Protein AF-A0A9W4WGQ5-F1 (afdb_monomer)

Structure (mmCIF, N/CA/C/O backbone):
data_AF-A0A9W4WGQ5-F1
#
_entry.id   AF-A0A9W4WGQ5-F1
#
loop_
_atom_site.group_PDB
_atom_site.id
_atom_site.type_symbol
_atom_site.label_atom_id
_atom_site.label_alt_id
_atom_site.label_comp_id
_atom_site.label_asym_id
_atom_site.label_entity_id
_atom_site.label_seq_id
_atom_site.pdbx_PDB_ins_code
_atom_site.Cartn_x
_atom_site.Cartn_y
_atom_site.Cartn_z
_atom_site.occupancy
_atom_site.B_iso_or_equiv
_atom_site.auth_seq_id
_atom_site.auth_comp_id
_atom_site.auth_asym_id
_atom_site.auth_atom_id
_atom_site.pdbx_PDB_model_num
ATOM 1 N N . MET A 1 1 ? 29.303 -6.898 -58.399 1.00 27.64 1 MET A N 1
ATOM 2 C CA . MET A 1 1 ? 28.735 -6.176 -59.559 1.00 27.64 1 MET A CA 1
ATOM 3 C C . MET A 1 1 ? 27.584 -5.351 -58.990 1.00 27.64 1 MET A C 1
ATOM 5 O O . MET A 1 1 ? 26.599 -5.962 -58.619 1.00 27.64 1 MET A O 1
ATOM 9 N N . MET A 1 2 ? 27.765 -4.124 -58.487 1.00 24.23 2 MET A N 1
ATOM 10 C CA . MET A 1 2 ? 28.090 -2.833 -59.136 1.00 24.23 2 MET A CA 1
ATOM 11 C C . MET A 1 2 ? 27.184 -2.431 -60.311 1.00 24.23 2 MET A C 1
ATOM 13 O O . MET A 1 2 ? 26.955 -3.262 -61.188 1.00 24.23 2 MET A O 1
ATOM 17 N N . TYR A 1 3 ? 26.841 -1.128 -60.292 1.00 23.59 3 TYR A N 1
ATOM 18 C CA . TYR A 1 3 ? 26.145 -0.219 -61.231 1.00 23.59 3 TYR A CA 1
ATOM 19 C C . TYR A 1 3 ? 24.695 0.136 -60.834 1.00 23.59 3 TYR A C 1
ATOM 21 O O . TYR A 1 3 ? 23.847 -0.748 -60.797 1.00 23.59 3 TYR A O 1
ATOM 29 N N . ASP A 1 4 ? 24.378 1.349 -60.331 1.00 25.77 4 ASP A N 1
ATOM 30 C CA . ASP A 1 4 ? 24.435 2.724 -60.923 1.00 25.77 4 ASP A CA 1
ATOM 31 C C . ASP A 1 4 ? 23.659 2.796 -62.263 1.00 25.77 4 ASP A C 1
ATOM 33 O O . ASP A 1 4 ? 23.835 1.933 -63.110 1.00 25.77 4 ASP A O 1
ATOM 37 N N . THR A 1 5 ? 22.798 3.769 -62.608 1.00 25.64 5 THR A N 1
ATOM 38 C CA . THR A 1 5 ? 22.906 5.233 -62.457 1.00 25.64 5 THR A CA 1
ATOM 39 C C . THR A 1 5 ? 21.578 5.941 -62.829 1.00 25.64 5 THR A C 1
ATOM 41 O O . THR A 1 5 ? 20.739 5.406 -63.548 1.00 25.64 5 THR A O 1
ATOM 44 N N . ILE A 1 6 ? 21.486 7.181 -62.353 1.00 24.05 6 ILE A N 1
ATOM 45 C CA . ILE A 1 6 ? 20.562 8.321 -62.522 1.00 24.05 6 ILE A CA 1
ATOM 46 C C . ILE A 1 6 ? 20.278 8.758 -63.979 1.00 24.05 6 ILE A C 1
ATOM 48 O O . ILE A 1 6 ? 21.198 8.723 -64.789 1.00 24.05 6 ILE A O 1
ATOM 52 N N . VAL A 1 7 ? 19.088 9.342 -64.245 1.00 23.83 7 VAL A N 1
ATOM 53 C CA . VAL A 1 7 ? 18.891 10.485 -65.181 1.00 23.83 7 VAL A CA 1
ATOM 54 C C . VAL A 1 7 ? 17.749 11.411 -64.699 1.00 23.83 7 VAL A C 1
ATOM 56 O O . VAL A 1 7 ? 16.639 10.954 -64.449 1.00 23.83 7 VAL A O 1
ATOM 59 N N . ASP A 1 8 ? 18.040 12.711 -64.641 1.00 23.98 8 ASP A N 1
ATOM 60 C CA . ASP A 1 8 ? 17.154 13.898 -64.623 1.00 23.98 8 ASP A CA 1
ATOM 61 C C . ASP A 1 8 ? 17.637 14.773 -65.817 1.00 23.98 8 ASP A C 1
ATOM 63 O O . ASP A 1 8 ? 18.831 14.631 -66.136 1.00 23.98 8 ASP A O 1
ATOM 67 N N . PRO A 1 9 ? 16.845 15.622 -66.537 1.00 37.91 9 PRO A N 1
ATOM 68 C CA . PRO A 1 9 ? 16.558 16.991 -66.047 1.00 37.91 9 PRO A CA 1
ATOM 69 C C . PRO A 1 9 ? 15.347 17.790 -66.658 1.00 37.91 9 PRO A C 1
ATOM 71 O O . PRO A 1 9 ? 14.936 17.608 -67.799 1.00 37.91 9 PRO A O 1
ATOM 74 N N . ALA A 1 10 ? 14.894 18.802 -65.899 1.00 25.31 10 ALA A N 1
ATOM 75 C CA . ALA A 1 10 ? 14.602 20.222 -66.246 1.00 25.31 10 ALA A CA 1
ATOM 76 C C . ALA A 1 10 ? 13.565 20.709 -67.322 1.00 25.31 10 ALA A C 1
ATOM 78 O O . ALA A 1 10 ? 13.782 20.627 -68.524 1.00 25.31 10 ALA A O 1
ATOM 79 N N . ALA A 1 11 ? 12.583 21.485 -66.811 1.00 24.52 11 ALA A N 1
ATOM 80 C CA . ALA A 1 11 ? 12.273 22.921 -67.070 1.00 24.52 11 ALA A CA 1
ATOM 81 C C . ALA A 1 11 ? 11.373 23.465 -68.231 1.00 24.52 11 ALA A C 1
ATOM 83 O O . ALA A 1 11 ? 11.647 23.306 -69.413 1.00 24.52 11 ALA A O 1
ATOM 84 N N . ALA A 1 12 ? 10.443 24.343 -67.785 1.00 25.66 12 ALA A N 1
ATOM 85 C CA . ALA A 1 12 ? 9.954 25.632 -68.338 1.00 25.66 12 ALA A CA 1
ATOM 86 C C . ALA A 1 12 ? 8.769 25.708 -69.341 1.00 25.66 12 ALA A C 1
ATOM 88 O O . ALA A 1 12 ? 8.886 25.343 -70.504 1.00 25.66 12 ALA A O 1
ATOM 89 N N . SER A 1 13 ? 7.668 26.380 -68.949 1.00 24.12 13 SER A N 1
ATOM 90 C CA . SER A 1 13 ? 7.274 27.735 -69.426 1.00 24.12 13 SER A CA 1
ATOM 91 C C . SER A 1 13 ? 5.825 28.132 -69.050 1.00 24.12 13 SER A C 1
ATOM 93 O O . SER A 1 13 ? 4.931 27.305 -68.909 1.00 24.12 13 SER A O 1
ATOM 95 N N . SER A 1 14 ? 5.642 29.436 -68.839 1.00 25.11 14 SER A N 1
ATOM 96 C CA . SER A 1 14 ? 4.466 30.205 -68.395 1.00 25.11 14 SER A CA 1
ATOM 97 C C . SER A 1 14 ? 3.709 30.818 -69.598 1.00 25.11 14 SER A C 1
ATOM 99 O O . SER A 1 14 ? 4.302 31.007 -70.652 1.00 25.11 14 SER A O 1
ATOM 101 N N . THR A 1 15 ? 2.406 31.140 -69.576 1.00 27.80 15 THR A N 1
ATOM 102 C CA . THR A 1 15 ? 1.804 32.436 -69.160 1.00 27.80 15 THR A CA 1
ATOM 103 C C . THR A 1 15 ? 0.381 32.565 -69.756 1.00 27.80 15 THR A C 1
ATOM 105 O O . THR A 1 15 ? 0.186 32.153 -70.892 1.00 27.80 15 THR A O 1
ATOM 108 N N . SER A 1 16 ? -0.568 33.207 -69.046 1.00 25.39 16 SER A N 1
ATOM 109 C CA . SER A 1 16 ? -1.396 34.345 -69.540 1.00 25.39 16 SER A CA 1
ATOM 110 C C . SER A 1 16 ? -2.475 34.778 -68.517 1.00 25.39 16 SER A C 1
ATOM 112 O O . SER A 1 16 ? -3.346 33.983 -68.171 1.00 25.39 16 SER A O 1
ATOM 114 N N . GLY A 1 17 ? -2.414 36.039 -68.051 1.00 22.41 17 GLY A N 1
ATOM 115 C CA . GLY A 1 17 ? -3.470 36.763 -67.296 1.00 22.41 17 GLY A CA 1
ATOM 116 C C . GLY A 1 17 ? -4.554 37.375 -68.213 1.00 22.41 17 GLY A C 1
ATOM 117 O O . GLY A 1 17 ? -4.574 36.994 -69.385 1.00 22.41 17 GLY A O 1
ATOM 118 N N . PRO A 1 18 ? -5.443 38.299 -67.749 1.00 31.33 18 PRO A N 1
ATOM 119 C CA . PRO A 1 18 ? -5.099 39.617 -67.143 1.00 31.33 18 PRO A CA 1
ATOM 120 C C . PRO A 1 18 ? -5.925 40.019 -65.874 1.00 31.33 18 PRO A C 1
ATOM 122 O O . PRO A 1 18 ? -7.018 39.509 -65.664 1.00 31.33 18 PRO A O 1
ATOM 125 N N . GLN A 1 19 ? -5.357 40.724 -64.870 1.00 25.38 19 GLN A N 1
ATOM 126 C CA . GLN A 1 19 ? -5.371 42.193 -64.553 1.00 25.38 19 GLN A CA 1
ATOM 127 C C . GLN A 1 19 ? -6.773 42.847 -64.417 1.00 25.38 19 GLN A C 1
ATOM 129 O O . GLN A 1 19 ? -7.610 42.619 -65.275 1.00 25.38 19 GLN A O 1
ATOM 134 N N . THR A 1 20 ? -7.146 43.640 -63.389 1.00 23.86 20 THR A N 1
ATOM 135 C CA . THR A 1 20 ? -6.567 44.882 -62.777 1.00 23.86 20 THR A CA 1
ATOM 136 C C . THR A 1 20 ? -7.188 45.145 -61.368 1.00 23.86 20 THR A C 1
ATOM 138 O O . THR A 1 20 ? -8.388 44.961 -61.216 1.00 23.86 20 THR A O 1
ATOM 141 N N . SER A 1 21 ? -6.474 45.382 -60.252 1.00 22.83 21 SER A N 1
ATOM 142 C CA . SER A 1 21 ? -5.848 46.613 -59.688 1.00 22.83 21 SER A CA 1
ATOM 143 C C . SER A 1 21 ? -6.739 47.623 -58.889 1.00 22.83 21 SER A C 1
ATOM 145 O O . SER A 1 21 ? -7.474 48.396 -59.490 1.00 22.83 21 SER A O 1
ATOM 147 N N . VAL A 1 22 ? -6.477 47.716 -57.562 1.00 25.09 22 VAL A N 1
ATOM 148 C CA . VAL A 1 22 ? -6.269 48.938 -56.713 1.00 25.09 22 VAL A CA 1
ATOM 149 C C . VAL A 1 22 ? -7.404 49.560 -55.832 1.00 25.09 22 VAL A C 1
ATOM 151 O O . VAL A 1 22 ? -8.410 50.048 -56.324 1.00 25.09 22 VAL A O 1
ATOM 154 N N . ASN A 1 23 ? -7.053 49.706 -54.528 1.00 22.44 23 ASN A N 1
ATOM 155 C CA . ASN A 1 23 ? -7.331 50.765 -53.508 1.00 22.44 23 ASN A CA 1
ATOM 156 C C . ASN A 1 23 ? -8.380 50.636 -52.357 1.00 22.44 23 ASN A C 1
ATOM 158 O O . ASN A 1 23 ? -9.579 50.722 -52.559 1.00 22.44 23 ASN A O 1
ATOM 162 N N . ARG A 1 24 ? -7.828 50.612 -51.120 1.00 24.56 24 ARG A N 1
ATOM 163 C CA . ARG A 1 24 ? -8.080 51.393 -49.867 1.00 24.56 24 ARG A CA 1
ATOM 164 C C . ARG A 1 24 ? -9.493 51.888 -49.426 1.00 24.56 24 ARG A C 1
ATOM 166 O O . ARG A 1 24 ? -10.117 52.677 -50.119 1.00 24.56 24 ARG A O 1
ATOM 173 N N . ARG A 1 25 ? -9.713 51.705 -48.097 1.00 22.27 25 ARG A N 1
ATOM 174 C CA . ARG A 1 25 ? -10.613 52.357 -47.083 1.00 22.27 25 ARG A CA 1
ATOM 175 C C . ARG A 1 25 ? -12.004 51.713 -46.833 1.00 22.27 25 ARG A C 1
ATOM 177 O O . ARG A 1 25 ? -12.688 51.363 -47.778 1.00 22.27 25 ARG A O 1
ATOM 184 N N . GLY A 1 26 ? -12.366 51.557 -45.538 1.00 20.20 26 GLY A N 1
ATOM 185 C CA . GLY A 1 26 ? -13.635 50.986 -44.992 1.00 20.20 26 GLY A CA 1
ATOM 186 C C . GLY A 1 26 ? -14.890 51.857 -45.227 1.00 20.20 26 GLY A C 1
ATOM 187 O O . GLY A 1 26 ? -14.772 52.740 -46.075 1.00 20.20 26 GLY A O 1
ATOM 188 N N . PRO A 1 27 ? -16.049 51.732 -44.511 1.00 31.56 27 PRO A N 1
ATOM 189 C CA . PRO A 1 27 ? -16.352 51.082 -43.208 1.00 31.56 27 PRO A CA 1
ATOM 190 C C . PRO A 1 27 ? -17.714 50.287 -43.137 1.00 31.56 27 PRO A C 1
ATOM 192 O O . PRO A 1 27 ? -18.326 50.022 -44.163 1.00 31.56 27 PRO A O 1
ATOM 195 N N . ASN A 1 28 ? -18.195 50.015 -41.901 1.00 22.44 28 ASN A N 1
ATOM 196 C CA . ASN A 1 28 ? -19.566 49.684 -41.401 1.00 22.44 28 ASN A CA 1
ATOM 197 C C . ASN A 1 28 ? -20.063 48.215 -41.430 1.00 22.44 28 ASN A C 1
ATOM 199 O O . ASN A 1 28 ? -20.081 47.591 -42.480 1.00 22.44 28 ASN A O 1
ATOM 203 N N . LEU A 1 29 ? -20.362 47.548 -40.295 1.00 22.25 29 LEU A N 1
ATOM 204 C CA . LEU A 1 29 ? -21.432 47.709 -39.266 1.00 22.25 29 LEU A CA 1
ATOM 205 C C . LEU A 1 29 ? -22.861 47.444 -39.779 1.00 22.25 29 LEU A C 1
ATOM 207 O O . LEU A 1 29 ? -23.428 48.304 -40.445 1.00 22.25 29 LEU A O 1
ATOM 211 N N . SER A 1 30 ? -23.475 46.319 -39.374 1.00 23.45 30 SER A N 1
ATOM 212 C CA . SER A 1 30 ? -24.777 46.265 -38.658 1.00 23.45 30 SER A CA 1
ATOM 213 C C . SER A 1 30 ? -25.414 44.860 -38.633 1.00 23.45 30 SER A C 1
ATOM 215 O O . SER A 1 30 ? -25.837 44.348 -39.660 1.00 23.45 30 SER A O 1
ATOM 217 N N . SER A 1 31 ? -25.559 44.288 -37.430 1.00 24.64 31 SER A N 1
ATOM 218 C CA . SER A 1 31 ? -26.832 43.739 -36.917 1.00 24.64 31 SER A CA 1
ATOM 219 C C . SER A 1 31 ? -26.683 43.372 -35.425 1.00 24.64 31 SER A C 1
ATOM 221 O O . SER A 1 31 ? -26.066 42.371 -35.074 1.00 24.64 31 SER A O 1
ATOM 223 N N . LEU A 1 32 ? -27.210 44.258 -34.574 1.00 22.47 32 LEU A N 1
ATOM 224 C CA . LEU A 1 32 ? -27.445 44.180 -33.113 1.00 22.47 32 LEU A CA 1
ATOM 225 C C . LEU A 1 32 ? -28.641 43.241 -32.785 1.00 22.47 32 LEU A C 1
ATOM 227 O O . LEU A 1 32 ? -29.286 42.837 -33.757 1.00 22.47 32 LEU A O 1
ATOM 231 N N . PRO A 1 33 ? -29.021 42.926 -31.508 1.00 26.89 33 PRO A N 1
ATOM 232 C CA . PRO A 1 33 ? -28.908 43.737 -30.261 1.00 26.89 33 PRO A CA 1
ATOM 233 C C . PRO A 1 33 ? -28.601 42.933 -28.961 1.00 26.89 33 PRO A C 1
ATOM 235 O O . PRO A 1 33 ? -28.379 41.735 -29.022 1.00 26.89 33 PRO A O 1
ATOM 238 N N . ALA A 1 34 ? -28.716 43.442 -27.725 1.00 23.77 34 ALA A N 1
ATOM 239 C CA . ALA A 1 34 ? -28.145 44.587 -26.991 1.00 23.77 34 ALA A CA 1
ATOM 240 C C . ALA A 1 34 ? -28.524 44.413 -25.490 1.00 23.77 34 ALA A C 1
ATOM 242 O O . ALA A 1 34 ? -29.644 43.995 -25.207 1.00 23.77 34 ALA A O 1
ATOM 243 N N . GLY A 1 35 ? -27.640 44.811 -24.556 1.00 21.66 35 GLY A N 1
ATOM 244 C CA . GLY A 1 35 ? -27.913 45.058 -23.116 1.00 21.66 35 GLY A CA 1
ATOM 245 C C . GLY A 1 35 ? -27.174 44.100 -22.160 1.00 21.66 35 GLY A C 1
ATOM 246 O O . GLY A 1 35 ? -27.286 42.898 -22.326 1.00 21.66 35 GLY A O 1
ATOM 247 N N . PHE A 1 36 ? -26.391 44.499 -21.148 1.00 21.38 36 PHE A N 1
ATOM 248 C CA . PHE A 1 36 ? -26.189 45.771 -20.438 1.00 21.38 36 PHE A CA 1
ATOM 249 C C . PHE A 1 36 ? -24.718 45.889 -19.962 1.00 21.38 36 PHE A C 1
ATOM 251 O O . PHE A 1 36 ? -24.147 44.923 -19.467 1.00 21.38 36 PHE A O 1
ATOM 258 N N . LEU A 1 37 ? -24.132 47.089 -20.066 1.00 21.19 37 LEU A N 1
ATOM 259 C CA . LEU A 1 37 ? -22.816 47.487 -19.536 1.00 21.19 37 LEU A CA 1
ATOM 260 C C . LEU A 1 37 ? -23.017 48.574 -18.467 1.00 21.19 37 LEU A C 1
ATOM 262 O O . LEU A 1 37 ? -23.827 49.477 -18.674 1.00 21.19 37 LEU A O 1
ATOM 266 N N . TRP A 1 38 ? -22.241 48.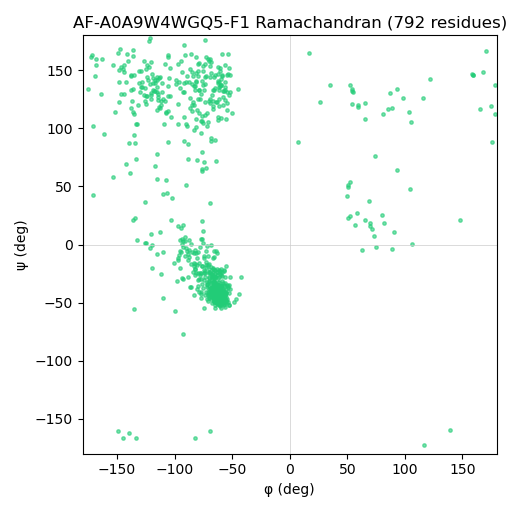536 -17.379 1.00 21.19 38 TRP A N 1
ATOM 267 C CA . TRP A 1 38 ? -22.034 49.684 -16.488 1.00 21.19 38 TRP A CA 1
ATOM 268 C C . TRP A 1 38 ? -20.657 50.303 -16.747 1.00 21.19 38 TRP A C 1
ATOM 270 O O . TRP A 1 38 ? -19.635 49.620 -16.777 1.00 21.19 38 TRP A O 1
ATOM 280 N N . THR A 1 39 ? -20.663 51.614 -16.970 1.00 22.27 39 THR A N 1
ATOM 281 C CA . THR A 1 39 ? -19.526 52.475 -17.305 1.00 22.27 39 THR A CA 1
ATOM 282 C C . THR A 1 39 ? -18.810 52.999 -16.064 1.00 22.27 39 THR A C 1
ATOM 284 O O . THR A 1 39 ? -19.448 53.460 -15.118 1.00 22.27 39 THR A O 1
ATOM 287 N N . ALA A 1 40 ? -17.479 53.035 -16.127 1.00 23.88 40 ALA A N 1
ATOM 288 C CA . ALA A 1 40 ? -16.628 53.812 -15.234 1.00 23.88 40 ALA A CA 1
ATOM 289 C C . ALA A 1 40 ? -16.703 55.311 -15.579 1.00 23.88 40 ALA A C 1
ATOM 291 O O . ALA A 1 40 ? -16.639 55.683 -16.751 1.00 23.88 40 ALA A O 1
ATOM 292 N N . SER A 1 41 ? -16.778 56.170 -14.560 1.00 22.45 41 SER A N 1
ATOM 293 C CA . SER A 1 41 ? -16.604 57.619 -14.698 1.00 22.45 41 SER A CA 1
ATOM 294 C C . SER A 1 41 ? -15.353 58.072 -13.945 1.00 22.45 41 SER A C 1
ATOM 296 O O . SER A 1 41 ? -15.136 57.703 -12.792 1.00 22.45 41 SER A O 1
ATOM 298 N N . ARG A 1 42 ? -14.527 58.866 -14.630 1.00 25.17 42 ARG A N 1
ATOM 299 C CA . ARG A 1 42 ? -13.375 59.609 -14.103 1.00 25.17 42 ARG A CA 1
ATOM 300 C C . ARG A 1 42 ? -13.839 60.997 -13.659 1.00 25.17 42 ARG A C 1
ATOM 302 O O . ARG A 1 42 ? -14.523 61.670 -14.423 1.00 25.17 42 ARG A O 1
ATOM 309 N N . ALA A 1 43 ? -13.321 61.483 -12.535 1.00 22.62 43 ALA A N 1
ATOM 310 C CA . ALA A 1 43 ? -13.112 62.911 -12.300 1.00 22.62 43 ALA A CA 1
ATOM 311 C C . ALA A 1 43 ? -11.885 63.123 -11.397 1.00 22.62 43 ALA A C 1
ATOM 313 O O . ALA A 1 43 ? -11.499 62.254 -10.621 1.00 22.62 43 ALA A O 1
ATOM 314 N N . SER A 1 44 ? -11.238 64.261 -11.599 1.00 21.78 44 SER A N 1
ATOM 315 C CA . SER A 1 44 ? -9.832 64.581 -11.364 1.00 21.78 44 SER A CA 1
ATOM 316 C C . SER A 1 44 ? -9.564 65.424 -10.106 1.00 21.78 44 SER A C 1
ATOM 318 O O . SER A 1 44 ? -10.395 66.240 -9.731 1.00 21.78 44 SER A O 1
ATOM 320 N N . THR A 1 45 ? -8.356 65.252 -9.547 1.00 26.05 45 THR A N 1
ATOM 321 C CA . THR A 1 45 ? -7.485 66.198 -8.797 1.00 26.05 45 THR A CA 1
ATOM 322 C C . THR A 1 45 ? -8.091 67.389 -8.041 1.00 26.05 45 THR A C 1
ATOM 324 O O . THR A 1 45 ? -8.534 68.336 -8.682 1.00 26.05 45 THR A O 1
ATOM 327 N N . VAL A 1 46 ? -7.828 67.460 -6.724 1.00 23.45 46 VAL A N 1
ATOM 328 C CA . VAL A 1 46 ? -7.378 68.686 -6.026 1.00 23.45 46 VAL A CA 1
ATOM 329 C C . VAL A 1 46 ? -6.344 68.316 -4.949 1.00 23.45 46 VAL A C 1
ATOM 331 O O . VAL A 1 46 ? -6.443 67.291 -4.283 1.00 23.45 46 VAL A O 1
ATOM 334 N N . ASN A 1 47 ? -5.329 69.166 -4.857 1.00 23.55 47 ASN A N 1
ATOM 335 C CA . ASN A 1 47 ? -4.117 69.133 -4.049 1.00 23.55 47 ASN A CA 1
ATOM 336 C C . ASN A 1 47 ? -4.331 69.957 -2.759 1.00 23.55 47 ASN A C 1
ATOM 338 O O . ASN A 1 47 ? -4.876 71.049 -2.891 1.00 23.55 47 ASN A O 1
ATOM 342 N N . SER A 1 48 ? -3.855 69.534 -1.578 1.00 24.16 48 SER A N 1
ATOM 343 C CA . SER A 1 48 ? -3.352 70.467 -0.540 1.00 24.16 48 SER A CA 1
ATOM 344 C C . SER A 1 48 ? -2.755 69.778 0.695 1.00 24.16 48 SER A C 1
ATOM 346 O O . SER A 1 48 ? -3.340 68.869 1.277 1.00 24.16 48 SER A O 1
ATOM 348 N N . ASN A 1 49 ? -1.594 70.315 1.064 1.00 22.97 49 ASN A N 1
ATOM 349 C CA . ASN A 1 49 ? -0.708 70.088 2.202 1.00 22.97 49 ASN A CA 1
ATOM 350 C C . ASN A 1 49 ? -1.311 70.181 3.623 1.00 22.97 49 ASN A C 1
ATOM 352 O O . ASN A 1 49 ? -2.330 70.827 3.836 1.00 22.97 49 ASN A O 1
ATOM 356 N N . SER A 1 50 ? -0.513 69.625 4.554 1.00 25.56 50 SER A N 1
ATOM 357 C CA . SER A 1 50 ? -0.121 70.143 5.886 1.00 25.56 50 SER A CA 1
ATOM 358 C C . SER A 1 50 ? -1.205 70.445 6.929 1.00 25.56 50 SER A C 1
ATOM 360 O O . SER A 1 50 ? -1.971 71.385 6.784 1.00 25.56 50 SER A O 1
ATOM 362 N N . ASP A 1 51 ? -1.176 69.750 8.068 1.00 23.84 51 ASP A N 1
ATOM 363 C CA . ASP A 1 51 ? -0.415 70.222 9.237 1.00 23.84 51 ASP A CA 1
ATOM 364 C C . ASP A 1 51 ? -0.577 69.280 10.439 1.00 23.84 51 ASP A C 1
ATOM 366 O O . ASP A 1 51 ? -1.655 68.792 10.771 1.00 23.84 51 ASP A O 1
ATOM 370 N N . SER A 1 52 ? 0.551 69.040 11.096 1.00 24.66 52 SER A N 1
ATOM 371 C CA . SER A 1 52 ? 0.694 68.400 12.397 1.00 24.66 52 SER A CA 1
ATOM 372 C C . SER A 1 52 ? 0.782 69.466 13.488 1.00 24.66 52 SER A C 1
ATOM 374 O O . SER A 1 52 ? 1.583 70.385 13.339 1.00 24.66 52 SER A O 1
ATOM 376 N N . ASN A 1 53 ? 0.054 69.302 14.597 1.00 23.47 53 ASN A N 1
ATOM 377 C CA . ASN A 1 53 ? 0.562 69.470 15.972 1.00 23.47 53 ASN A CA 1
ATOM 378 C C . ASN A 1 53 ? -0.560 69.245 17.010 1.00 23.47 53 ASN A C 1
ATOM 380 O O . ASN A 1 53 ? -1.543 69.977 17.034 1.00 23.47 53 ASN A O 1
ATOM 384 N N . SER A 1 54 ? -0.412 68.147 17.769 1.00 22.00 54 SER A N 1
ATOM 385 C CA . SER A 1 54 ? -0.376 67.991 19.250 1.00 22.00 54 SER A CA 1
ATOM 386 C C . SER A 1 54 ? -0.901 69.137 20.172 1.00 22.00 54 SER A C 1
ATOM 388 O O . SER A 1 54 ? -0.995 70.268 19.707 1.00 22.00 54 SER A O 1
ATOM 390 N N . PRO A 1 55 ? -1.171 68.934 21.498 1.00 35.06 55 PRO A N 1
ATOM 391 C CA . PRO A 1 55 ? -0.718 67.825 22.362 1.00 35.06 55 PRO A CA 1
ATOM 392 C C . PRO A 1 55 ? -1.664 67.335 23.518 1.00 35.06 55 PRO A C 1
ATOM 394 O O . PRO A 1 55 ? -2.637 67.975 23.897 1.00 35.06 55 PRO A O 1
ATOM 397 N N . SER A 1 56 ? -1.283 66.173 24.079 1.00 23.36 56 SER A N 1
ATOM 398 C CA . SER A 1 56 ? -1.134 65.787 25.511 1.00 23.36 56 SER A CA 1
ATOM 399 C C . SER A 1 56 ? -2.231 65.928 26.597 1.00 23.36 56 SER A C 1
ATOM 401 O O . SER A 1 56 ? -2.701 67.015 26.903 1.00 23.36 56 SER A O 1
ATOM 403 N N . GLU A 1 57 ? -2.380 64.802 27.323 1.00 26.45 57 GLU A N 1
ATOM 404 C CA . GLU A 1 57 ? -2.398 64.614 28.797 1.00 26.45 57 GLU A CA 1
ATOM 405 C C . GLU A 1 57 ? -3.518 65.203 29.684 1.00 26.45 57 GLU A C 1
ATOM 407 O O . GLU A 1 57 ? -3.628 66.404 29.896 1.00 26.45 57 GLU A O 1
ATOM 412 N N . SER A 1 58 ? -4.219 64.330 30.423 1.00 23.62 58 SER A N 1
ATOM 413 C CA . SER A 1 58 ? -3.936 64.034 31.850 1.00 23.62 58 SER A CA 1
ATOM 414 C C . SER A 1 58 ? -5.151 63.438 32.587 1.00 23.62 58 SER A C 1
ATOM 416 O O . SER A 1 58 ? -6.309 63.715 32.288 1.00 23.62 58 SER A O 1
ATOM 418 N N . ALA A 1 59 ? -4.844 62.559 33.543 1.00 26.97 59 ALA A N 1
ATOM 419 C CA . ALA A 1 59 ? -5.753 61.774 34.375 1.00 26.97 59 ALA A CA 1
ATOM 420 C C . ALA A 1 59 ? -6.143 62.474 35.694 1.00 26.97 59 ALA A C 1
ATOM 422 O O . ALA A 1 59 ? -5.417 63.368 36.131 1.00 26.97 59 ALA A O 1
ATOM 423 N N . LYS A 1 60 ? -7.230 61.989 36.336 1.00 27.09 60 LYS A N 1
ATOM 424 C CA . LYS A 1 60 ? -7.601 61.958 37.789 1.00 27.09 60 LYS A CA 1
ATOM 425 C C . LYS A 1 60 ? -9.141 61.768 37.892 1.00 27.09 60 LYS A C 1
ATOM 427 O O . LYS A 1 60 ? -9.841 62.275 37.031 1.00 27.09 60 LYS A O 1
ATOM 432 N N . ASP A 1 61 ? -9.790 61.084 38.842 1.00 25.27 61 ASP A N 1
ATOM 433 C CA . ASP A 1 61 ? -9.407 60.556 40.154 1.00 25.27 61 ASP A CA 1
ATOM 434 C C . ASP A 1 61 ? -10.523 59.652 40.770 1.00 25.27 61 ASP A C 1
ATOM 436 O O . ASP A 1 61 ? -11.688 59.762 40.393 1.00 25.27 61 ASP A O 1
ATOM 440 N N . TYR A 1 62 ? -10.131 58.849 41.773 1.00 24.16 62 TYR A N 1
ATOM 441 C CA . TYR A 1 62 ? -10.849 58.258 42.937 1.00 24.16 62 TYR A CA 1
ATOM 442 C C . TYR A 1 62 ? -12.149 57.406 42.860 1.00 24.16 62 TYR A C 1
ATOM 444 O O . TYR A 1 62 ? -13.255 57.908 42.691 1.00 24.16 62 TYR A O 1
ATOM 452 N N . GLY A 1 63 ? -12.034 56.167 43.381 1.00 23.56 63 GLY A N 1
ATOM 453 C CA . GLY A 1 63 ? -12.660 55.806 44.678 1.00 23.56 63 GLY A CA 1
ATOM 454 C C . GLY A 1 63 ? -13.677 54.635 44.722 1.00 23.56 63 GLY A C 1
ATOM 455 O O . GLY A 1 63 ? -14.465 54.484 43.798 1.00 23.56 63 GLY A O 1
ATOM 456 N N . PRO A 1 64 ? -13.714 53.791 45.786 1.00 35.56 64 PRO A N 1
ATOM 457 C CA . PRO A 1 64 ? -14.066 52.364 45.683 1.00 35.56 64 PRO A CA 1
ATOM 458 C C . PRO A 1 64 ? -15.442 51.972 46.267 1.00 35.56 64 PRO A C 1
ATOM 460 O O . PRO A 1 64 ? -15.920 52.577 47.226 1.00 35.56 64 PRO A O 1
ATOM 463 N N . ARG A 1 65 ? -16.041 50.864 45.792 1.00 25.44 65 ARG A N 1
ATOM 464 C CA . ARG A 1 65 ? -17.136 50.163 46.502 1.00 25.44 65 ARG A CA 1
ATOM 465 C C . ARG A 1 65 ? -17.143 48.648 46.250 1.00 25.44 65 ARG A C 1
ATOM 467 O O . ARG A 1 65 ? -17.245 48.190 45.119 1.00 25.44 65 ARG A O 1
ATOM 474 N N . LYS A 1 66 ? -17.064 47.891 47.351 1.00 31.16 66 LYS A N 1
ATOM 475 C CA . LYS A 1 66 ? -17.191 46.426 47.461 1.00 31.16 66 LYS A CA 1
ATOM 476 C C . LYS A 1 66 ? -18.583 45.933 47.033 1.00 31.16 66 LYS A C 1
ATOM 478 O O . LYS A 1 66 ? -19.570 46.497 47.504 1.00 31.16 66 LYS A O 1
ATOM 483 N N . ARG A 1 67 ? -18.657 44.816 46.294 1.00 25.88 67 ARG A N 1
ATOM 484 C CA . ARG A 1 67 ? -19.777 43.849 46.309 1.00 25.88 67 ARG A CA 1
ATOM 485 C C . ARG A 1 67 ? -19.275 42.412 46.083 1.00 25.88 67 ARG A C 1
ATOM 487 O O . ARG A 1 67 ? -18.207 42.200 45.526 1.00 25.88 67 ARG A O 1
ATOM 494 N N . SER A 1 68 ? -20.058 41.497 46.640 1.00 25.27 68 SER A N 1
ATOM 495 C CA . SER A 1 68 ? -19.909 40.064 46.922 1.00 25.27 68 SER A CA 1
ATOM 496 C C . SER A 1 68 ? -19.645 39.130 45.722 1.00 25.27 68 SER A C 1
ATOM 498 O O . SER A 1 68 ? -19.885 39.521 44.579 1.00 25.27 68 SER A O 1
ATOM 500 N N . PRO A 1 69 ? -19.176 37.888 45.974 1.00 29.34 69 PRO A N 1
ATOM 501 C CA . PRO A 1 69 ? -18.724 36.956 44.946 1.00 29.34 69 PRO A CA 1
ATOM 502 C C . PRO A 1 69 ? -19.883 36.110 44.410 1.00 29.34 69 PRO A C 1
ATOM 504 O O . PRO A 1 69 ? -20.116 35.013 44.886 1.00 29.34 69 PRO A O 1
ATOM 507 N N . GLU A 1 70 ? -20.608 36.612 43.417 1.00 27.31 70 GLU A N 1
ATOM 508 C CA . GLU A 1 70 ? -21.574 35.824 42.639 1.00 27.31 70 GLU A CA 1
ATOM 509 C C . GLU A 1 70 ? -21.853 36.587 41.335 1.00 27.31 70 GLU A C 1
ATOM 511 O O . GLU A 1 70 ? -22.608 37.556 41.336 1.00 27.31 70 GLU A O 1
ATOM 516 N N . SER A 1 71 ? -21.132 36.228 40.257 1.00 26.59 71 SER A N 1
ATOM 517 C CA . SER A 1 71 ? -21.360 36.572 38.823 1.00 26.59 71 SER A CA 1
ATOM 518 C C . SER A 1 71 ? -20.083 36.711 37.965 1.00 26.59 71 SER A C 1
ATOM 520 O O . SER A 1 71 ? -20.133 37.264 36.867 1.00 26.59 71 SER A O 1
ATOM 522 N N . LEU A 1 72 ? -18.940 36.133 38.360 1.00 26.50 72 LEU A N 1
ATOM 523 C CA . LEU A 1 72 ? -17.791 35.956 37.451 1.00 26.50 72 LEU A CA 1
ATOM 524 C C . LEU A 1 72 ? -18.016 34.789 36.464 1.00 26.50 72 LEU A C 1
ATOM 526 O O . LEU A 1 72 ? -17.311 33.789 36.453 1.00 26.50 72 LEU A O 1
ATOM 530 N N . ARG A 1 73 ? -19.011 34.950 35.590 1.00 25.12 73 ARG A N 1
ATOM 531 C CA . ARG A 1 73 ? -18.961 34.471 34.203 1.00 25.12 73 ARG A CA 1
ATOM 532 C C . ARG A 1 73 ? -19.006 35.723 33.340 1.00 25.12 73 ARG A C 1
ATOM 534 O O . ARG A 1 73 ? -20.059 36.126 32.862 1.00 25.12 73 ARG A O 1
ATOM 541 N N . SER A 1 74 ? -17.871 36.403 33.227 1.00 25.88 74 SER A N 1
ATOM 542 C CA . SER A 1 74 ? -17.751 37.577 32.371 1.00 25.88 74 SER A CA 1
ATOM 543 C C . SER A 1 74 ? -16.529 37.435 31.482 1.00 25.88 74 SER A C 1
ATOM 545 O O . SER A 1 74 ? -15.426 37.243 31.989 1.00 25.88 74 SER A O 1
ATOM 547 N N . ARG A 1 75 ? -16.774 37.684 30.193 1.00 27.27 75 ARG A N 1
ATOM 548 C CA . ARG A 1 75 ? -15.828 38.235 29.220 1.00 27.27 75 ARG A CA 1
ATOM 549 C C . ARG A 1 75 ? -14.739 37.290 28.724 1.00 27.27 75 ARG A C 1
ATOM 551 O O . ARG A 1 75 ? -13.563 37.476 29.002 1.00 27.27 75 ARG A O 1
ATOM 558 N N . THR A 1 76 ? -15.137 36.388 27.835 1.00 26.41 76 THR A N 1
ATOM 559 C CA . THR A 1 76 ? -14.301 36.081 26.670 1.00 26.41 76 THR A CA 1
ATOM 560 C C . THR A 1 76 ? -14.580 37.178 25.645 1.00 26.41 76 THR A C 1
ATOM 562 O O . THR A 1 76 ? -15.694 37.286 25.128 1.00 26.41 76 THR A O 1
ATOM 565 N N . GLU A 1 77 ? -13.620 38.077 25.441 1.00 27.25 77 GLU A N 1
ATOM 566 C CA . GLU A 1 77 ? -13.706 39.131 24.434 1.00 27.25 77 GLU A CA 1
ATOM 567 C C . GLU A 1 77 ? -13.870 38.508 23.044 1.00 27.25 77 GLU A C 1
ATOM 569 O O . GLU A 1 77 ? -12.951 37.932 22.470 1.00 27.25 77 GLU A O 1
ATOM 574 N N . HIS A 1 78 ? -15.074 38.647 22.492 1.00 28.97 78 HIS A N 1
ATOM 575 C CA . HIS A 1 78 ? -15.317 38.538 21.065 1.00 28.97 78 HIS A CA 1
ATOM 576 C C . HIS A 1 78 ? -14.591 39.682 20.345 1.00 28.97 78 HIS A C 1
ATOM 578 O O . HIS A 1 78 ? -15.183 40.723 20.065 1.00 28.97 78 HIS A O 1
ATOM 584 N N . LEU A 1 79 ? -13.342 39.460 19.944 1.00 28.36 79 LEU A N 1
ATOM 585 C CA . LEU A 1 79 ? -12.796 40.105 18.751 1.00 28.36 79 LEU A CA 1
ATOM 586 C C . LEU A 1 79 ? -13.403 39.411 17.522 1.00 28.36 79 LEU A C 1
ATOM 588 O O . LEU A 1 79 ? -12.758 38.657 16.804 1.00 28.36 79 LEU A O 1
ATOM 592 N N . ARG A 1 80 ? -14.702 39.650 17.292 1.00 34.00 80 ARG A N 1
ATOM 593 C CA . ARG A 1 80 ? -15.331 39.419 15.986 1.00 34.00 80 ARG A CA 1
ATOM 594 C C . ARG A 1 80 ? -14.753 40.450 15.016 1.00 34.00 80 ARG A C 1
ATOM 596 O O . ARG A 1 80 ? -15.329 41.520 14.836 1.00 34.00 80 ARG A O 1
ATOM 603 N N . MET A 1 81 ? -13.646 40.131 14.353 1.00 30.64 81 MET A N 1
ATOM 604 C CA . MET A 1 81 ? -13.346 40.758 13.066 1.00 30.64 81 MET A CA 1
ATOM 605 C C . MET A 1 81 ? -14.240 40.124 12.000 1.00 30.64 81 MET A C 1
ATOM 607 O O . MET A 1 81 ? -13.827 39.260 11.241 1.00 30.64 81 MET A O 1
ATOM 611 N N . ALA A 1 82 ? -15.497 40.558 11.945 1.00 44.59 82 ALA A N 1
ATOM 612 C CA . ALA A 1 82 ? -16.321 40.372 10.758 1.00 44.59 82 ALA A CA 1
ATOM 613 C C . ALA A 1 82 ? -17.060 41.675 10.426 1.00 44.59 82 ALA A C 1
ATOM 615 O O . ALA A 1 82 ? -18.180 41.873 10.896 1.00 44.59 82 ALA A O 1
ATOM 616 N N . PRO A 1 83 ? -16.440 42.583 9.644 1.00 32.88 83 PRO A N 1
ATOM 617 C CA . PRO A 1 83 ? -17.238 43.591 8.948 1.00 32.88 83 PRO A CA 1
ATOM 618 C C . PRO A 1 83 ? -16.862 43.841 7.470 1.00 32.88 83 PRO A C 1
ATOM 620 O O . PRO A 1 83 ? -17.224 44.884 6.939 1.00 32.88 83 PRO A O 1
ATOM 623 N N . LYS A 1 84 ? -16.176 42.922 6.764 1.00 42.31 84 LYS A N 1
ATOM 624 C CA . LYS A 1 84 ? -15.971 43.054 5.294 1.00 42.31 84 LYS A CA 1
ATOM 625 C C . LYS A 1 84 ? -16.534 41.921 4.428 1.00 42.31 84 LYS A C 1
ATOM 627 O O . LYS A 1 84 ? -16.766 42.141 3.246 1.00 42.31 84 LYS A O 1
ATOM 632 N N . ILE A 1 85 ? -16.794 40.739 4.991 1.00 47.59 85 ILE A N 1
ATOM 633 C CA . ILE A 1 85 ? -17.220 39.546 4.226 1.00 47.59 85 ILE A CA 1
ATOM 634 C C . ILE A 1 85 ? -18.758 39.372 4.224 1.00 47.59 85 ILE A C 1
ATOM 636 O O . ILE A 1 85 ? -19.310 38.591 3.456 1.00 47.59 85 ILE A O 1
ATOM 640 N N . SER A 1 86 ? -19.491 40.150 5.030 1.00 42.19 86 SER A N 1
ATOM 641 C CA . SER A 1 86 ? -20.937 40.000 5.281 1.00 42.19 86 SER A CA 1
ATOM 642 C C . SER A 1 86 ? -21.870 40.321 4.103 1.00 42.19 86 SER A C 1
ATOM 644 O O . SER A 1 86 ? -23.085 40.222 4.264 1.00 42.19 86 SER A O 1
ATOM 646 N N . HIS A 1 87 ? -21.345 40.712 2.937 1.00 45.91 87 HIS A N 1
ATOM 647 C CA . HIS A 1 87 ? -22.148 41.231 1.822 1.00 45.91 87 HIS A CA 1
ATOM 648 C C . HIS A 1 87 ? -21.793 40.652 0.448 1.00 45.91 87 HIS A C 1
ATOM 650 O O . HIS A 1 87 ? -22.101 41.288 -0.555 1.00 45.91 87 HIS A O 1
ATOM 656 N N . VAL A 1 88 ? -21.171 39.470 0.359 1.00 50.88 88 VAL A N 1
ATOM 657 C CA . VAL A 1 88 ? -21.016 38.795 -0.943 1.00 50.88 88 VAL A CA 1
ATOM 658 C C . VAL A 1 88 ? -22.386 38.231 -1.360 1.00 50.88 88 VAL A C 1
ATOM 660 O O . VAL A 1 88 ? -22.872 37.321 -0.684 1.00 50.88 88 VAL A O 1
ATOM 663 N N . PRO A 1 89 ? -23.051 38.757 -2.411 1.00 46.16 89 PRO A N 1
ATOM 664 C CA . PRO A 1 89 ? -24.316 38.199 -2.872 1.00 46.16 89 PRO A CA 1
ATOM 665 C C . PRO A 1 89 ? -24.065 36.798 -3.438 1.00 46.16 89 PRO A C 1
ATOM 667 O O . PRO A 1 89 ? -23.331 36.623 -4.408 1.00 46.16 89 PRO A O 1
ATOM 670 N N . LEU A 1 90 ? -24.656 35.798 -2.790 1.00 56.25 90 LEU A N 1
ATOM 671 C CA . LEU A 1 90 ? -24.539 34.391 -3.150 1.00 56.25 90 LEU A CA 1
ATOM 672 C C . LEU A 1 90 ? -25.635 34.039 -4.149 1.00 56.25 90 LEU A C 1
ATOM 674 O O . LEU A 1 90 ? -26.786 33.858 -3.766 1.00 56.25 90 LEU A O 1
ATOM 678 N N . ILE A 1 91 ? -25.280 33.959 -5.429 1.00 58.91 91 ILE A N 1
ATOM 679 C CA . ILE A 1 91 ? -26.132 33.316 -6.430 1.00 58.91 91 ILE A CA 1
ATOM 680 C C . ILE A 1 91 ? -25.782 31.830 -6.392 1.00 58.91 91 ILE A C 1
ATOM 682 O O . ILE A 1 91 ? -24.633 31.469 -6.649 1.00 58.91 91 ILE A O 1
ATOM 686 N N . VAL A 1 92 ? -26.749 30.979 -6.043 1.00 61.16 92 VAL A N 1
ATOM 687 C CA . VAL A 1 92 ? -26.585 29.524 -6.154 1.00 61.16 92 VAL A CA 1
ATOM 688 C C . VAL A 1 92 ? -26.390 29.192 -7.636 1.00 61.16 92 VAL A C 1
ATOM 690 O O . VAL A 1 92 ? -27.252 29.559 -8.441 1.00 61.16 92 VAL A O 1
ATOM 693 N N . PRO A 1 93 ? -25.285 28.537 -8.035 1.00 62.69 93 PRO A N 1
ATOM 694 C CA . PRO A 1 93 ? -25.133 28.091 -9.412 1.00 62.69 93 PRO A CA 1
ATOM 695 C C . PRO A 1 93 ? -26.298 27.155 -9.778 1.00 62.69 93 PRO A C 1
ATOM 697 O O . PRO A 1 93 ? -26.583 26.241 -9.004 1.00 62.69 93 PRO A O 1
ATOM 700 N N . PRO A 1 94 ? -26.970 27.338 -10.928 1.00 56.12 94 PRO A N 1
ATOM 701 C CA . PRO A 1 94 ? -28.146 26.541 -11.294 1.00 56.12 94 PRO A CA 1
ATOM 702 C C . PRO A 1 94 ? -27.854 25.034 -11.423 1.00 56.12 94 PRO A C 1
ATOM 704 O O . PRO A 1 94 ? -28.762 24.228 -11.251 1.00 56.12 94 PRO A O 1
ATOM 707 N N . ASP A 1 95 ? -26.591 24.655 -11.647 1.00 60.59 95 ASP A N 1
ATOM 708 C CA . ASP A 1 95 ? -26.132 23.262 -11.782 1.00 60.59 95 ASP A CA 1
ATOM 709 C C . ASP A 1 95 ? -25.681 22.628 -10.445 1.00 60.59 95 ASP A C 1
ATOM 711 O O . ASP A 1 95 ? -25.108 21.529 -10.402 1.00 60.59 95 ASP A O 1
ATOM 715 N N . LEU A 1 96 ? -25.880 23.329 -9.324 1.00 66.06 96 LEU A N 1
ATOM 716 C CA . LEU A 1 96 ? -25.625 22.796 -7.993 1.00 66.06 96 LEU A CA 1
ATOM 717 C C . LEU A 1 96 ? -26.909 22.130 -7.474 1.00 66.06 96 LEU A C 1
ATOM 719 O O . LEU A 1 96 ? -27.828 22.809 -7.030 1.00 66.06 96 LEU A O 1
ATOM 723 N N . ASP A 1 97 ? -26.959 20.793 -7.486 1.00 66.12 97 ASP A N 1
ATOM 724 C CA . ASP A 1 97 ? -28.005 20.004 -6.812 1.00 66.12 97 ASP A CA 1
ATOM 725 C C . ASP A 1 97 ? -27.935 20.220 -5.283 1.00 66.12 97 ASP A C 1
ATOM 727 O O . ASP A 1 97 ? -27.469 19.354 -4.536 1.00 66.12 97 ASP A O 1
ATOM 731 N N . CYS A 1 98 ? -28.325 21.386 -4.767 1.00 67.06 98 CYS A N 1
ATOM 732 C CA . CYS A 1 98 ? -28.270 21.716 -3.344 1.00 67.06 98 CYS A CA 1
ATOM 733 C C . CYS A 1 98 ? -29.523 22.453 -2.860 1.00 67.06 98 CYS A C 1
ATOM 735 O O . CYS A 1 98 ? -30.091 23.281 -3.562 1.00 67.06 98 CYS A O 1
ATOM 737 N N . ASP A 1 99 ? -29.917 22.171 -1.617 1.00 77.69 99 ASP A N 1
ATOM 738 C CA . ASP A 1 99 ? -30.919 22.957 -0.896 1.00 77.69 99 ASP A CA 1
ATOM 739 C C . ASP A 1 99 ? -30.360 24.362 -0.608 1.00 77.69 99 ASP A C 1
ATOM 741 O O . ASP A 1 99 ? -29.340 24.483 0.075 1.00 77.69 99 ASP A O 1
ATOM 745 N N . GLU A 1 100 ? -31.017 25.405 -1.125 1.00 78.50 100 GLU A N 1
ATOM 746 C CA . GLU A 1 100 ? -30.565 26.807 -1.069 1.00 78.50 100 GLU A CA 1
ATOM 747 C C . GLU A 1 100 ? -30.289 27.277 0.370 1.00 78.50 100 GLU A C 1
ATOM 749 O O . GLU A 1 100 ? -29.255 27.892 0.645 1.00 78.50 100 GLU A O 1
ATOM 754 N N . GLY A 1 101 ? -31.154 26.900 1.319 1.00 81.44 101 GLY A N 1
ATOM 755 C CA . GLY A 1 101 ? -30.977 27.237 2.733 1.00 81.44 101 GLY A CA 1
ATOM 756 C C . GLY A 1 101 ? -29.752 26.564 3.358 1.00 81.44 101 GLY A C 1
ATOM 757 O O . GLY A 1 101 ? -28.984 27.198 4.086 1.00 81.44 101 GLY A O 1
ATOM 758 N N . SER A 1 102 ? -29.529 25.283 3.058 1.00 85.56 102 SER A N 1
ATOM 759 C CA . SER A 1 102 ? -28.353 24.546 3.532 1.00 85.56 102 SER A CA 1
ATOM 760 C C . SER A 1 102 ? -27.061 25.049 2.884 1.00 85.56 102 SER A C 1
ATOM 762 O O . SER A 1 102 ? -26.041 25.139 3.566 1.00 85.56 102 SER A O 1
ATOM 764 N N . PHE A 1 103 ? -27.098 25.415 1.600 1.00 86.94 103 PHE A N 1
ATOM 765 C CA . PHE A 1 103 ? -25.970 26.029 0.901 1.00 86.94 103 PHE A CA 1
ATOM 766 C C . PHE A 1 103 ? -25.561 27.352 1.554 1.00 86.94 103 PHE A C 1
ATOM 768 O O . PHE A 1 103 ? -24.403 27.506 1.940 1.00 86.94 103 PHE A O 1
ATOM 775 N N . GLN A 1 104 ? -26.505 28.280 1.740 1.00 85.75 104 GLN A N 1
ATOM 776 C CA . GLN A 1 104 ? -26.215 29.595 2.312 1.00 85.75 104 GLN A CA 1
ATOM 777 C C . GLN A 1 104 ? -25.631 29.475 3.724 1.00 85.75 104 GLN A C 1
ATOM 779 O O . GLN A 1 104 ? -24.632 30.122 4.040 1.00 85.75 104 GLN A O 1
ATOM 784 N N . MET A 1 105 ? -26.207 28.595 4.549 1.00 89.31 105 MET A N 1
ATOM 785 C CA . MET A 1 105 ? -25.707 28.309 5.892 1.00 89.31 105 MET A CA 1
ATOM 786 C C . MET A 1 105 ? -24.265 27.783 5.864 1.00 89.31 105 MET A C 1
ATOM 788 O O . MET A 1 105 ? -23.411 28.305 6.578 1.00 89.31 105 MET A O 1
ATOM 792 N N . LEU A 1 106 ? -23.980 26.763 5.048 1.00 92.00 106 LEU A N 1
ATOM 793 C CA . LEU A 1 106 ? -22.659 26.128 4.990 1.00 92.00 106 LEU A CA 1
ATOM 794 C C . LEU A 1 106 ? -21.600 27.030 4.357 1.00 92.00 106 LEU A C 1
ATOM 796 O O . LEU A 1 106 ? -20.452 27.030 4.799 1.00 92.00 106 LEU A O 1
ATOM 800 N N . PHE A 1 107 ? -21.963 27.826 3.358 1.00 90.06 107 PHE A N 1
ATOM 801 C CA . PHE A 1 107 ? -21.043 28.777 2.750 1.00 90.06 107 PHE A CA 1
ATOM 802 C C . PHE A 1 107 ? -20.714 29.929 3.707 1.00 90.06 107 PHE A C 1
ATOM 804 O O . PHE A 1 107 ? -19.553 30.308 3.865 1.00 90.06 107 PHE A O 1
ATOM 811 N N . GLN A 1 108 ? -21.713 30.444 4.430 1.00 89.44 108 GLN A N 1
ATOM 812 C CA . GLN A 1 108 ? -21.483 31.433 5.482 1.00 89.44 108 GLN A CA 1
ATOM 813 C C . GLN A 1 108 ? -20.650 30.852 6.632 1.00 89.44 108 GLN A C 1
ATOM 815 O O . GLN A 1 108 ? -19.763 31.532 7.156 1.00 89.44 108 GLN A O 1
ATOM 820 N N . HIS A 1 109 ? -20.899 29.597 7.013 1.00 92.19 109 HIS A N 1
ATOM 821 C CA . HIS A 1 109 ? -20.077 28.882 7.985 1.00 92.19 109 HIS A CA 1
ATOM 822 C C . HIS A 1 109 ? -18.625 28.770 7.503 1.00 92.19 109 HIS A C 1
ATOM 824 O O . HIS A 1 109 ? -17.710 29.082 8.260 1.00 92.19 109 HIS A O 1
ATOM 830 N N . PHE A 1 110 ? -18.404 28.449 6.225 1.00 92.19 110 PHE A N 1
ATOM 831 C CA . PHE A 1 110 ? -17.059 28.362 5.666 1.00 92.19 110 PHE A CA 1
ATOM 832 C C . PHE A 1 110 ? -16.295 29.684 5.803 1.00 92.19 110 PHE A C 1
ATOM 834 O O . PHE A 1 110 ? -15.187 29.716 6.334 1.00 92.19 110 PHE A O 1
ATOM 841 N N . LEU A 1 111 ? -16.917 30.789 5.384 1.00 88.62 111 LEU A N 1
ATOM 842 C CA . LEU A 1 111 ? -16.305 32.119 5.420 1.00 88.62 111 LEU A CA 1
ATOM 843 C C . LEU A 1 111 ? -16.036 32.635 6.839 1.00 88.62 111 LEU A C 1
ATOM 845 O O . LEU A 1 111 ? -15.105 33.406 7.043 1.00 88.62 111 LEU A O 1
ATOM 849 N N . SER A 1 112 ? -16.871 32.256 7.809 1.00 86.38 112 SER A N 1
ATOM 850 C CA . SER A 1 112 ? -16.808 32.795 9.175 1.00 86.38 112 SER A CA 1
ATOM 851 C C . SER A 1 112 ? -16.114 31.888 10.189 1.00 86.38 112 SER A C 1
ATOM 853 O O . SER A 1 112 ? -15.788 32.364 11.276 1.00 86.38 112 SER A O 1
ATOM 855 N N . ARG A 1 113 ? -15.914 30.603 9.870 1.00 87.19 113 ARG A N 1
ATOM 856 C CA . ARG A 1 113 ? -15.345 29.598 10.782 1.00 87.19 113 ARG A CA 1
ATOM 857 C C . ARG A 1 113 ? -14.291 28.721 10.122 1.00 87.19 113 ARG A C 1
ATOM 859 O O . ARG A 1 113 ? -13.169 28.681 10.609 1.00 87.19 113 ARG A O 1
ATOM 866 N N . SER A 1 114 ? -14.619 28.055 9.016 1.00 89.06 114 SER A N 1
ATOM 867 C CA . SER A 1 114 ? -13.698 27.092 8.398 1.00 89.06 114 SER A CA 1
ATOM 868 C C . SER A 1 114 ? -12.428 27.746 7.860 1.00 89.06 114 SER A C 1
ATOM 870 O O . SER A 1 114 ? -11.329 27.305 8.174 1.00 89.06 114 SER A O 1
ATOM 872 N N . MET A 1 115 ? -12.555 28.830 7.096 1.00 85.94 115 MET A N 1
ATOM 873 C CA . MET A 1 115 ? -11.402 29.521 6.514 1.00 85.94 115 MET A CA 1
ATOM 874 C C . MET A 1 115 ? -10.497 30.175 7.582 1.00 85.94 115 MET A C 1
ATOM 876 O O . MET A 1 115 ? -9.283 29.968 7.513 1.00 85.94 115 MET A O 1
ATOM 880 N N . PRO A 1 116 ? -11.032 30.876 8.606 1.00 83.31 116 PRO A N 1
ATOM 881 C CA . PRO A 1 116 ? -10.228 31.313 9.751 1.00 83.31 116 PRO A CA 1
ATOM 882 C C . PRO A 1 116 ? -9.538 30.163 10.500 1.00 83.31 116 PRO A C 1
ATOM 884 O O . PRO A 1 116 ? -8.372 30.282 10.846 1.00 83.31 116 PRO A O 1
ATOM 887 N N . SER A 1 117 ? -10.184 28.999 10.665 1.00 80.62 117 SER A N 1
ATOM 888 C CA . SER A 1 117 ? -9.564 27.847 11.353 1.00 80.62 117 SER A CA 1
ATOM 889 C C . SER A 1 117 ? -8.320 27.287 10.651 1.00 80.62 117 SER A C 1
ATOM 891 O O . SER A 1 117 ? -7.494 26.632 11.279 1.00 80.62 117 SER A O 1
ATOM 893 N N . MET A 1 118 ? -8.173 27.564 9.353 1.00 79.00 118 MET A N 1
ATOM 894 C CA . MET A 1 118 ? -6.998 27.211 8.557 1.00 79.00 118 MET A CA 1
ATOM 895 C C . MET A 1 118 ? -5.899 28.282 8.629 1.00 79.00 118 MET A C 1
ATOM 897 O O . MET A 1 118 ? -4.907 28.162 7.911 1.00 79.00 118 MET A O 1
ATOM 901 N N . SER A 1 119 ? -6.097 29.332 9.438 1.00 78.19 119 SER A N 1
ATOM 902 C CA . SER A 1 119 ? -5.299 30.554 9.464 1.00 78.19 119 SER A CA 1
ATOM 903 C C . SER A 1 119 ? -4.607 30.840 10.791 1.00 78.19 119 SER A C 1
ATOM 905 O O . SER A 1 119 ? -5.115 30.518 11.860 1.00 78.19 119 SER A O 1
ATOM 907 N N . VAL A 1 120 ? -3.414 31.447 10.742 1.00 76.44 120 VAL A N 1
ATOM 908 C CA . VAL A 1 120 ? -2.687 31.853 11.955 1.00 76.44 120 VAL A CA 1
ATOM 909 C C . VAL A 1 120 ? -3.235 33.169 12.489 1.00 76.44 120 VAL A C 1
ATOM 911 O O . VAL A 1 120 ? -3.327 33.350 13.709 1.00 76.44 120 VAL A O 1
ATOM 914 N N . ASP A 1 121 ? -3.579 34.091 11.586 1.00 76.25 121 ASP A N 1
ATOM 915 C CA . ASP A 1 121 ? -4.170 35.380 11.921 1.00 76.25 121 ASP A CA 1
ATOM 916 C C . ASP A 1 121 ? -5.136 35.932 10.841 1.00 76.25 121 ASP A C 1
ATOM 918 O O . ASP A 1 121 ? -5.719 35.212 10.027 1.00 76.25 121 ASP A O 1
ATOM 922 N N . SER A 1 122 ? -5.387 37.241 10.884 1.00 75.62 122 SER A N 1
ATOM 923 C CA . SER A 1 122 ? -6.299 37.915 9.954 1.00 75.62 122 SER A CA 1
ATOM 924 C C . SER A 1 122 ? -5.684 38.200 8.582 1.00 75.62 122 SER A C 1
ATOM 926 O O . SER A 1 122 ? -6.416 38.189 7.596 1.00 75.62 122 SER A O 1
ATOM 928 N N . VAL A 1 123 ? -4.367 38.408 8.492 1.00 74.69 123 VAL A N 1
ATOM 929 C CA . VAL A 1 123 ? -3.654 38.664 7.225 1.00 74.69 123 VAL A CA 1
ATOM 930 C C . VAL A 1 123 ? -3.738 37.425 6.338 1.00 74.69 123 VAL A C 1
ATOM 932 O O . VAL A 1 123 ? -4.065 37.472 5.155 1.00 74.69 123 VAL A O 1
ATOM 935 N N . ASP A 1 124 ? -3.524 36.291 6.970 1.00 74.69 124 ASP A N 1
ATOM 936 C CA . ASP A 1 124 ? -3.719 34.936 6.486 1.00 74.69 124 ASP A CA 1
ATOM 937 C C . ASP A 1 124 ? -5.115 34.664 5.928 1.00 74.69 124 ASP A C 1
ATOM 939 O O . ASP A 1 124 ? -5.286 34.156 4.816 1.00 74.69 124 ASP A O 1
ATOM 943 N N . THR A 1 125 ? -6.125 35.042 6.707 1.00 80.06 125 THR A N 1
ATOM 944 C CA . THR A 1 125 ? -7.519 34.893 6.307 1.00 80.06 125 THR A CA 1
ATOM 945 C C . THR A 1 125 ? -7.792 35.745 5.064 1.00 80.06 125 THR A C 1
ATOM 947 O O . THR A 1 125 ? -8.396 35.270 4.102 1.00 80.06 125 THR A O 1
ATOM 950 N N . GLU A 1 126 ? -7.291 36.985 5.020 1.00 78.94 126 GLU A N 1
ATOM 951 C CA . GLU A 1 126 ? -7.398 37.859 3.845 1.00 78.94 126 GLU A CA 1
ATOM 952 C C . GLU A 1 126 ? -6.672 37.284 2.616 1.00 78.94 126 GLU A C 1
ATOM 954 O O . GLU A 1 126 ? -7.162 37.409 1.487 1.00 78.94 126 GLU A O 1
ATOM 959 N N . LEU A 1 127 ? -5.547 36.589 2.808 1.00 77.75 127 LEU A N 1
ATOM 960 C CA . LEU A 1 127 ? -4.834 35.893 1.738 1.00 77.75 127 LEU A CA 1
ATOM 961 C C . LEU A 1 127 ? -5.694 34.781 1.120 1.00 77.75 127 LEU A C 1
ATOM 963 O O . LEU A 1 127 ? -5.824 34.739 -0.111 1.00 77.75 127 LEU A O 1
ATOM 967 N N . TYR A 1 128 ? -6.323 33.932 1.937 1.00 80.94 128 TYR A N 1
ATOM 968 C CA . TYR A 1 128 ? -7.260 32.914 1.452 1.00 80.94 128 TYR A CA 1
ATOM 969 C C . TYR A 1 128 ? -8.475 33.526 0.764 1.00 80.94 128 TYR A C 1
ATOM 971 O O . TYR A 1 128 ? -8.854 33.070 -0.313 1.00 80.94 128 TYR A O 1
ATOM 979 N N . VAL A 1 129 ? -9.039 34.607 1.306 1.00 84.81 129 VAL A N 1
ATOM 980 C CA . VAL A 1 129 ? -10.124 35.337 0.636 1.00 84.81 129 VAL A CA 1
ATOM 981 C C . VAL A 1 129 ? -9.668 35.834 -0.739 1.00 84.81 129 VAL A C 1
ATOM 983 O O . VAL A 1 129 ? -10.376 35.648 -1.723 1.00 84.81 129 VAL A O 1
ATOM 986 N N . SER A 1 130 ? -8.471 36.415 -0.846 1.00 82.38 130 SER A N 1
ATOM 987 C CA . SER A 1 130 ? -7.972 36.967 -2.114 1.00 82.38 130 SER A CA 1
ATOM 988 C C . SER A 1 130 ? -7.625 35.912 -3.172 1.00 82.38 130 SER A C 1
ATOM 990 O O . SER A 1 130 ? -7.623 36.229 -4.359 1.00 82.38 130 SER A O 1
ATOM 992 N N . THR A 1 131 ? -7.323 34.674 -2.762 1.00 84.81 131 THR A N 1
ATOM 993 C CA . THR A 1 131 ? -6.832 33.615 -3.664 1.00 84.81 131 THR A CA 1
ATOM 994 C C . THR A 1 131 ? -7.830 32.498 -3.904 1.00 84.81 131 THR A C 1
ATOM 996 O O . THR A 1 131 ? -8.040 32.112 -5.049 1.00 84.81 131 THR A O 1
ATOM 999 N N . LEU A 1 132 ? -8.459 31.989 -2.848 1.00 86.69 132 LEU A N 1
ATOM 1000 C CA . LEU A 1 132 ? -9.334 30.827 -2.905 1.00 86.69 132 LEU A CA 1
ATOM 1001 C C . LEU A 1 132 ? -10.772 31.215 -3.265 1.00 86.69 132 LEU A C 1
ATOM 1003 O O . LEU A 1 132 ? -11.410 30.503 -4.034 1.00 86.69 132 LEU A O 1
ATOM 1007 N N . LEU A 1 133 ? -11.281 32.359 -2.785 1.00 88.06 133 LEU A N 1
ATOM 1008 C CA . LEU A 1 133 ? -12.665 32.777 -3.061 1.00 88.06 133 LEU A CA 1
ATOM 1009 C C . LEU A 1 133 ? -12.979 32.919 -4.565 1.00 88.06 133 LEU A C 1
ATOM 1011 O O . LEU A 1 133 ? -14.023 32.415 -4.981 1.00 88.06 133 LEU A O 1
ATOM 1015 N N . PRO A 1 134 ? -12.112 33.518 -5.411 1.00 88.56 134 PRO A N 1
ATOM 1016 C CA . PRO A 1 134 ? -12.353 33.565 -6.854 1.00 88.56 134 PRO A CA 1
ATOM 1017 C C . PRO A 1 134 ? -12.470 32.175 -7.494 1.00 88.56 134 PRO A C 1
ATOM 1019 O O . PRO A 1 134 ? -13.267 31.978 -8.408 1.00 88.56 134 PRO A O 1
ATOM 1022 N N . VAL A 1 135 ? -11.701 31.200 -7.003 1.00 89.75 135 VAL A N 1
ATOM 1023 C CA . VAL A 1 135 ? -11.721 29.816 -7.500 1.00 89.75 135 VAL A CA 1
ATOM 1024 C C . VAL A 1 135 ? -12.985 29.098 -7.034 1.00 89.75 135 VAL A C 1
ATOM 1026 O O . VAL A 1 135 ? -13.659 28.469 -7.839 1.00 89.75 135 VAL A O 1
ATOM 1029 N N . ILE A 1 136 ? -13.361 29.265 -5.763 1.00 90.19 136 ILE A N 1
ATOM 1030 C CA . ILE A 1 136 ? -14.595 28.705 -5.195 1.00 90.19 136 ILE A CA 1
ATOM 1031 C C . ILE A 1 136 ? -15.825 29.153 -5.991 1.00 90.19 136 ILE A C 1
ATOM 1033 O O . ILE A 1 136 ? -16.718 28.356 -6.249 1.00 90.19 136 ILE A O 1
ATOM 1037 N N . VAL A 1 137 ? -15.887 30.431 -6.369 1.00 85.31 137 VAL A N 1
ATOM 1038 C CA . VAL A 1 137 ? -17.040 30.983 -7.098 1.00 85.31 137 VAL A CA 1
ATOM 1039 C C . VAL A 1 137 ? -17.033 30.579 -8.578 1.00 85.31 137 VAL A C 1
ATOM 1041 O O . VAL A 1 137 ? -18.089 30.556 -9.203 1.00 85.31 137 VAL A O 1
ATOM 1044 N N . SER A 1 138 ? -15.867 30.263 -9.149 1.00 85.38 138 SER A N 1
ATOM 1045 C CA . SER A 1 138 ? -15.732 29.951 -10.579 1.00 85.38 138 SER A CA 1
ATOM 1046 C C . SER A 1 138 ? -15.730 28.458 -10.913 1.00 85.38 138 SER A C 1
ATOM 1048 O O . SER A 1 138 ? -15.858 28.126 -12.090 1.00 85.38 138 SER A O 1
ATOM 1050 N N . ASP A 1 139 ? -15.612 27.563 -9.927 1.00 89.56 139 ASP A N 1
ATOM 1051 C CA . ASP A 1 139 ? -15.540 26.119 -10.156 1.00 89.56 139 ASP A CA 1
ATOM 1052 C C . ASP A 1 139 ? -16.404 25.309 -9.172 1.00 89.56 139 ASP A C 1
ATOM 1054 O O . ASP A 1 139 ? -16.260 25.374 -7.947 1.00 89.56 139 ASP A O 1
ATOM 1058 N N . ASN A 1 140 ? -17.306 24.498 -9.734 1.00 88.31 140 ASN A N 1
ATOM 1059 C CA . ASN A 1 140 ? -18.271 23.700 -8.976 1.00 88.31 140 ASN A CA 1
ATOM 1060 C C . ASN A 1 140 ? -17.620 22.603 -8.123 1.00 88.31 140 ASN A C 1
ATOM 1062 O O . ASN A 1 140 ? -18.164 22.252 -7.073 1.00 88.31 140 ASN A O 1
ATOM 1066 N N . LEU A 1 141 ? -16.496 22.030 -8.559 1.00 91.50 141 LEU A N 1
ATOM 1067 C CA . LEU A 1 141 ? -15.799 20.996 -7.799 1.00 91.50 141 LEU A CA 1
ATOM 1068 C C . LEU A 1 141 ? -15.166 21.617 -6.550 1.00 91.50 141 LEU A C 1
ATOM 1070 O O . LEU A 1 141 ? -15.373 21.110 -5.447 1.00 91.50 141 LEU A O 1
ATOM 1074 N N . VAL A 1 142 ? -14.489 22.758 -6.701 1.00 93.69 142 VAL A N 1
ATOM 1075 C CA . VAL A 1 142 ? -13.894 23.489 -5.569 1.00 93.69 142 VAL A CA 1
ATOM 1076 C C . VAL A 1 142 ? -14.969 23.926 -4.575 1.00 93.69 142 VAL A C 1
ATOM 1078 O O . VAL A 1 142 ? -14.811 23.720 -3.369 1.00 93.69 142 VAL A O 1
ATOM 1081 N N . LEU A 1 143 ? -16.098 24.449 -5.064 1.00 92.50 143 LEU A N 1
ATOM 1082 C CA . LEU A 1 143 ? -17.242 24.801 -4.223 1.00 92.50 143 LEU A CA 1
ATOM 1083 C C . LEU A 1 143 ? -17.765 23.601 -3.423 1.00 92.50 143 LEU A C 1
ATOM 1085 O O . LEU A 1 143 ? -17.978 23.709 -2.216 1.00 92.50 143 LEU A O 1
ATOM 1089 N N . ARG A 1 144 ? -17.943 22.440 -4.067 1.00 92.81 144 ARG A N 1
ATOM 1090 C CA . ARG A 1 144 ? -18.407 21.215 -3.394 1.00 92.81 144 ARG A CA 1
ATOM 1091 C C . ARG A 1 144 ? -17.420 20.742 -2.326 1.00 92.81 144 ARG A C 1
ATOM 1093 O O . ARG A 1 144 ? -17.867 20.392 -1.236 1.00 92.81 144 ARG A O 1
ATOM 1100 N N . SER A 1 145 ? -16.114 20.782 -2.590 1.00 95.50 145 SER A N 1
ATOM 1101 C CA . SER A 1 145 ? -15.090 20.409 -1.602 1.00 95.50 145 SER A CA 1
ATOM 1102 C C . SER A 1 145 ? -15.070 21.351 -0.394 1.00 95.50 145 SER A C 1
ATOM 1104 O O . SER A 1 145 ? -14.956 20.900 0.743 1.00 95.50 145 SER A O 1
ATOM 1106 N N . VAL A 1 146 ? -15.265 22.653 -0.614 1.00 94.69 146 VAL A N 1
ATOM 1107 C CA . VAL A 1 146 ? -15.399 23.643 0.465 1.00 94.69 146 VAL A CA 1
ATOM 1108 C C . VAL A 1 146 ? -16.645 23.398 1.319 1.00 94.69 146 VAL A C 1
ATOM 1110 O O . VAL A 1 146 ? -16.583 23.454 2.550 1.00 94.69 146 VAL A O 1
ATOM 1113 N N . LEU A 1 147 ? -17.779 23.087 0.688 1.00 94.00 147 LEU A N 1
ATOM 1114 C CA . LEU A 1 147 ? -19.004 22.741 1.409 1.00 94.00 147 LEU A CA 1
ATOM 1115 C C . LEU A 1 147 ? -18.851 21.427 2.182 1.00 94.00 147 LEU A C 1
ATOM 1117 O O . LEU A 1 147 ? -19.385 21.321 3.284 1.00 94.00 147 LEU A O 1
ATOM 1121 N N . ALA A 1 148 ? -18.094 20.457 1.659 1.00 95.00 148 ALA A N 1
ATOM 1122 C CA . ALA A 1 148 ? -17.771 19.223 2.371 1.00 95.00 148 ALA A CA 1
ATOM 1123 C C . ALA A 1 148 ? -16.989 19.510 3.665 1.00 95.00 148 ALA A C 1
ATOM 1125 O O . ALA A 1 148 ? -17.449 19.106 4.736 1.00 95.00 148 ALA A O 1
ATOM 1126 N N . LEU A 1 149 ? -15.901 20.286 3.595 1.00 94.69 149 LEU A N 1
ATOM 1127 C CA . LEU A 1 149 ? -15.130 20.708 4.772 1.00 94.69 149 LEU A CA 1
ATOM 1128 C C . LEU A 1 149 ? -16.006 21.458 5.786 1.00 94.69 149 LEU A C 1
ATOM 1130 O O . LEU A 1 149 ? -16.047 21.115 6.967 1.00 94.69 149 LEU A O 1
ATOM 1134 N N . SER A 1 150 ? -16.759 22.451 5.309 1.00 95.00 150 SER A N 1
ATOM 1135 C CA . SER A 1 150 ? -17.624 23.274 6.156 1.00 95.00 150 SER A CA 1
ATOM 1136 C C . SER A 1 150 ? -18.724 22.457 6.835 1.00 95.00 150 SER A C 1
ATOM 1138 O O . SER A 1 150 ? -18.972 22.622 8.027 1.00 95.00 150 SER A O 1
ATOM 1140 N N . SER A 1 151 ? -19.359 21.535 6.105 1.00 94.56 151 SER A N 1
ATOM 1141 C CA . SER A 1 151 ? -20.410 20.665 6.646 1.00 94.56 151 SER A CA 1
ATOM 1142 C C . SER A 1 151 ? -19.892 19.694 7.700 1.00 94.56 151 SER A C 1
ATOM 1144 O O . SER A 1 151 ? -20.570 19.472 8.702 1.00 94.56 151 SER A O 1
ATOM 1146 N N . LEU A 1 152 ? -18.676 19.173 7.518 1.00 94.31 152 LEU A N 1
ATOM 1147 C CA . LEU A 1 152 ? -18.013 18.341 8.510 1.00 94.31 152 LEU A CA 1
ATOM 1148 C C . LEU A 1 152 ? -17.706 19.137 9.780 1.00 94.31 152 LEU A C 1
ATOM 1150 O O . LEU A 1 152 ? -18.072 18.701 10.865 1.00 94.31 152 LEU A O 1
ATOM 1154 N N . GLN A 1 153 ? -17.059 20.296 9.662 1.00 93.06 153 GLN A N 1
ATOM 1155 C CA . GLN A 1 153 ? -16.729 21.114 10.832 1.00 93.06 153 GLN A CA 1
ATOM 1156 C C . GLN A 1 153 ? -17.993 21.597 11.554 1.00 93.06 153 GLN A C 1
ATOM 1158 O O . GLN A 1 153 ? -18.051 21.579 12.781 1.00 93.06 153 GLN A O 1
ATOM 1163 N N . TYR A 1 154 ? -19.043 21.942 10.805 1.00 92.75 154 TYR A N 1
ATOM 1164 C CA . TYR A 1 154 ? -20.346 22.270 11.376 1.00 92.75 154 TYR A CA 1
ATOM 1165 C C . TYR A 1 154 ? -20.939 21.097 12.171 1.00 92.75 154 TYR A C 1
ATOM 1167 O O . TYR A 1 154 ? -21.455 21.310 13.270 1.00 92.75 154 TYR A O 1
ATOM 1175 N N . MET A 1 155 ? -20.838 19.870 11.647 1.00 93.94 155 MET A N 1
ATOM 1176 C CA . MET A 1 155 ? -21.250 18.648 12.344 1.00 93.94 155 MET A CA 1
ATOM 1177 C C . MET A 1 155 ? -20.394 18.376 13.584 1.00 93.94 155 MET A C 1
ATOM 1179 O O . MET A 1 155 ? -20.947 18.040 14.623 1.00 93.94 155 MET A O 1
ATOM 1183 N N . LEU A 1 156 ? -19.076 18.568 13.520 1.00 89.31 156 LEU A N 1
ATOM 1184 C CA . LEU A 1 156 ? -18.188 18.398 14.676 1.00 89.31 156 LEU A CA 1
ATOM 1185 C C . LEU A 1 156 ? -18.491 19.408 15.793 1.00 89.31 156 LEU A C 1
ATOM 1187 O O . LEU A 1 156 ? -18.432 19.051 16.963 1.00 89.31 156 LEU A O 1
ATOM 1191 N N . SER A 1 157 ? -18.902 20.628 15.440 1.00 88.38 157 SER A N 1
ATOM 1192 C CA . SER A 1 157 ? -19.413 21.622 16.395 1.00 88.38 157 SER A CA 1
ATOM 1193 C C . SER A 1 157 ? -20.816 21.298 16.945 1.00 88.38 157 SER A C 1
ATOM 1195 O O . SER A 1 157 ? -21.214 21.862 17.962 1.00 88.38 157 SER A O 1
ATOM 1197 N N . HIS A 1 158 ? -21.595 20.442 16.272 1.00 87.81 158 HIS A N 1
ATOM 1198 C CA . HIS A 1 158 ? -22.988 20.121 16.621 1.00 87.81 158 HIS A CA 1
ATOM 1199 C C . HIS A 1 158 ? -23.281 18.614 16.458 1.00 87.81 158 HIS A C 1
ATOM 1201 O O . HIS A 1 158 ? -24.141 18.245 15.650 1.00 87.81 158 HIS A O 1
ATOM 1207 N N . PRO A 1 159 ? -22.594 17.732 17.207 1.00 83.88 159 PRO A N 1
ATOM 1208 C CA . PRO A 1 159 ? -22.649 16.285 16.977 1.00 83.88 159 PRO A CA 1
ATOM 1209 C C . PRO A 1 159 ? -24.039 15.677 17.223 1.00 83.88 159 PRO A C 1
ATOM 1211 O O . PRO A 1 159 ? -24.400 14.701 16.578 1.00 83.88 159 PRO A O 1
ATOM 1214 N N . GLU A 1 160 ? -24.843 16.294 18.092 1.00 87.25 160 GLU A N 1
ATOM 1215 C CA . GLU A 1 160 ? -26.211 15.868 18.435 1.00 87.25 160 GLU A CA 1
ATOM 1216 C C . GLU A 1 160 ? -27.264 16.248 17.371 1.00 87.25 160 GLU A C 1
ATOM 1218 O O . GLU A 1 160 ? -28.454 15.982 17.531 1.00 87.25 160 GLU A O 1
ATOM 1223 N N . ASN A 1 161 ? -26.872 16.947 16.300 1.00 88.75 161 ASN A N 1
ATOM 1224 C CA . ASN A 1 161 ? -27.799 17.430 15.281 1.00 88.75 161 ASN A CA 1
ATOM 1225 C C . ASN A 1 161 ? -27.845 16.480 14.073 1.00 88.75 161 ASN A C 1
ATOM 1227 O O . ASN A 1 161 ? -26.985 16.542 13.191 1.00 88.75 161 ASN A O 1
ATOM 1231 N N . ASP A 1 162 ? -28.912 15.684 13.967 1.00 85.38 162 ASP A N 1
ATOM 1232 C CA . ASP A 1 162 ? -29.148 14.754 12.847 1.00 85.38 162 ASP A CA 1
ATOM 1233 C C . ASP A 1 162 ? -29.063 15.426 11.468 1.00 85.38 162 ASP A C 1
ATOM 1235 O O . ASP A 1 162 ? -28.576 14.840 10.493 1.00 85.38 162 ASP A O 1
ATOM 1239 N N . LYS A 1 163 ? -29.500 16.691 11.364 1.00 87.25 163 LYS A N 1
ATOM 1240 C CA . LYS A 1 163 ? -29.388 17.459 10.119 1.00 87.25 163 LYS A CA 1
ATOM 1241 C C . LYS A 1 163 ? -27.921 17.720 9.780 1.00 87.25 163 LYS A C 1
ATOM 1243 O O . LYS A 1 163 ? -27.559 17.624 8.611 1.00 87.25 163 LYS A O 1
ATOM 1248 N N . ALA A 1 164 ? -27.078 18.022 10.766 1.00 87.19 164 ALA A N 1
ATOM 1249 C CA . ALA A 1 164 ? -25.652 18.254 10.553 1.00 87.19 164 ALA A CA 1
ATOM 1250 C C . ALA A 1 164 ? -24.933 16.974 10.089 1.00 87.19 164 ALA A C 1
ATOM 1252 O O . ALA A 1 164 ? -24.172 17.029 9.124 1.00 87.19 164 ALA A O 1
ATOM 1253 N N . LEU A 1 165 ? -25.253 15.815 10.679 1.00 87.56 165 LEU A N 1
ATOM 1254 C CA . LEU A 1 165 ? -24.718 14.509 10.263 1.00 87.56 165 LEU A CA 1
ATOM 1255 C C . LEU A 1 165 ? -25.109 14.156 8.818 1.00 87.56 165 LEU A C 1
ATOM 1257 O O . LEU A 1 165 ? -24.276 13.742 8.001 1.00 87.56 165 LEU A O 1
ATOM 1261 N N . LYS A 1 166 ? -26.382 14.375 8.467 1.00 88.19 166 LYS A N 1
ATOM 1262 C CA . LYS A 1 166 ? -26.875 14.163 7.101 1.00 88.19 166 LYS A CA 1
ATOM 1263 C C . LYS A 1 166 ? -26.224 15.120 6.100 1.00 88.19 166 LYS A C 1
ATOM 1265 O O . LYS A 1 166 ? -25.908 14.711 4.985 1.00 88.19 166 LYS A O 1
ATOM 1270 N N . LEU A 1 167 ? -26.009 16.381 6.475 1.00 89.25 167 LEU A N 1
ATOM 1271 C CA . LEU A 1 167 ? -25.329 17.359 5.622 1.00 89.25 167 LEU A CA 1
ATOM 1272 C C . LEU A 1 167 ? -23.864 16.968 5.386 1.00 89.25 167 LEU A C 1
ATOM 1274 O O . LEU A 1 167 ? -23.441 16.957 4.232 1.00 89.25 167 LEU A O 1
ATOM 1278 N N . ALA A 1 168 ? -23.130 16.586 6.437 1.00 90.38 168 ALA A N 1
ATOM 1279 C CA . ALA A 1 168 ? -21.727 16.182 6.343 1.00 90.38 168 ALA A CA 1
ATOM 1280 C C . ALA A 1 168 ? -21.518 14.993 5.391 1.00 90.38 168 ALA A C 1
ATOM 1282 O O . ALA A 1 168 ? -20.676 15.052 4.494 1.00 90.38 168 ALA A O 1
ATOM 1283 N N . SER A 1 169 ? -22.330 13.941 5.532 1.00 88.12 169 SER A N 1
ATOM 1284 C CA . SER A 1 169 ? -22.299 12.787 4.619 1.00 88.12 169 SER A CA 1
ATOM 1285 C C . SER A 1 169 ? -22.680 13.179 3.187 1.00 88.12 169 SER A C 1
ATOM 1287 O O . SER A 1 169 ? -21.957 12.860 2.246 1.00 88.12 169 SER A O 1
ATOM 1289 N N . THR A 1 170 ? -23.760 13.948 3.014 1.00 89.88 170 THR A N 1
ATOM 1290 C CA . THR A 1 170 ? -24.260 14.353 1.689 1.00 89.88 170 THR A CA 1
ATOM 1291 C C . THR A 1 170 ? -23.240 15.179 0.905 1.00 89.88 170 THR A C 1
ATOM 1293 O O . THR A 1 170 ? -22.962 14.874 -0.256 1.00 89.88 170 THR A O 1
ATOM 1296 N N . TYR A 1 171 ? -22.698 16.245 1.501 1.00 90.56 171 TYR A N 1
ATOM 1297 C CA . TYR A 1 171 ? -21.782 17.143 0.795 1.00 90.56 171 TYR A CA 1
ATOM 1298 C C . TYR A 1 171 ? -20.421 16.493 0.546 1.00 90.56 171 TYR A C 1
ATOM 1300 O O . TYR A 1 171 ? -19.843 16.715 -0.517 1.00 90.56 171 TYR A O 1
ATOM 1308 N N . TYR A 1 172 ? -19.962 15.614 1.442 1.00 92.06 172 TYR A N 1
ATOM 1309 C CA . TYR A 1 172 ? -18.763 14.817 1.196 1.00 92.06 172 TYR A CA 1
ATOM 1310 C C . TYR A 1 172 ? -18.935 13.850 0.019 1.00 92.06 172 TYR A C 1
ATOM 1312 O O . TYR A 1 172 ? -18.127 13.866 -0.908 1.00 92.06 172 TYR A O 1
ATOM 1320 N N . SER A 1 173 ? -20.021 13.068 -0.017 1.00 89.12 173 SER A N 1
ATOM 1321 C CA . SER A 1 173 ? -20.298 12.160 -1.140 1.00 89.12 173 SER A CA 1
ATOM 1322 C C . SER A 1 173 ? -20.440 12.907 -2.470 1.00 89.12 173 SER A C 1
ATOM 1324 O O . SER A 1 173 ? -19.947 12.438 -3.496 1.00 89.12 173 SER A O 1
ATOM 1326 N N . LYS A 1 174 ? -21.063 14.094 -2.465 1.00 89.06 174 LYS A N 1
ATOM 1327 C CA . LYS A 1 174 ? -21.177 14.953 -3.657 1.00 89.06 174 LYS A CA 1
ATOM 1328 C C . LYS A 1 174 ? -19.829 15.489 -4.133 1.00 89.06 174 LYS A C 1
ATOM 1330 O O . LYS A 1 174 ? -19.610 15.542 -5.343 1.00 89.06 174 LYS A O 1
ATOM 1335 N N . ALA A 1 175 ? -18.943 15.878 -3.216 1.00 91.75 175 ALA A N 1
ATOM 1336 C CA . ALA A 1 175 ? -17.597 16.327 -3.556 1.00 91.75 175 ALA A CA 1
ATOM 1337 C C . ALA A 1 175 ? -16.759 15.182 -4.148 1.00 91.75 175 ALA A C 1
ATOM 1339 O O . ALA A 1 175 ? -16.191 15.346 -5.225 1.00 91.75 175 ALA A O 1
ATOM 1340 N N . LEU A 1 176 ? -16.777 13.991 -3.535 1.00 91.31 176 LEU A N 1
ATOM 1341 C CA . LEU A 1 176 ? -16.078 12.811 -4.064 1.00 91.31 176 LEU A CA 1
ATOM 1342 C C . LEU A 1 176 ? -16.620 12.362 -5.427 1.00 91.31 176 LEU A C 1
ATOM 1344 O O . LEU A 1 176 ? -15.850 12.015 -6.320 1.00 91.31 176 LEU A O 1
ATOM 1348 N N . SER A 1 177 ? -17.942 12.379 -5.613 1.00 89.12 177 SER A N 1
ATOM 1349 C CA . SER A 1 177 ? -18.562 12.062 -6.905 1.00 89.12 177 SER A CA 1
ATOM 1350 C C . SER A 1 177 ? -18.148 13.061 -7.990 1.00 89.12 177 SER A C 1
ATOM 1352 O O . SER A 1 177 ? -17.778 12.642 -9.086 1.00 89.12 177 SER A O 1
ATOM 1354 N N . ALA A 1 178 ? -18.137 14.361 -7.674 1.00 88.62 178 ALA A N 1
ATOM 1355 C CA . ALA A 1 178 ? -17.669 15.399 -8.590 1.00 88.62 178 ALA A CA 1
ATOM 1356 C C . ALA A 1 178 ? -16.184 15.229 -8.938 1.00 88.62 178 ALA A C 1
ATOM 1358 O O . ALA A 1 178 ? -15.814 15.354 -10.102 1.00 88.62 178 ALA A O 1
ATOM 1359 N N . MET A 1 179 ? -15.353 14.899 -7.946 1.00 90.44 179 MET A N 1
ATOM 1360 C CA . MET A 1 179 ? -13.922 14.657 -8.120 1.00 90.44 179 MET A CA 1
ATOM 1361 C C . MET A 1 179 ? -13.674 13.484 -9.074 1.00 90.44 179 MET A C 1
ATOM 1363 O O . MET A 1 179 ? -12.958 13.632 -10.059 1.00 90.44 179 MET A O 1
ATOM 1367 N N . ARG A 1 180 ? -14.334 12.339 -8.845 1.00 88.50 180 ARG A N 1
ATOM 1368 C CA . ARG A 1 180 ? -14.235 11.156 -9.721 1.00 88.50 180 ARG A CA 1
ATOM 1369 C C . ARG A 1 180 ? -14.676 11.460 -11.148 1.00 88.50 180 ARG A C 1
ATOM 1371 O O . ARG A 1 180 ? -14.001 11.052 -12.086 1.00 88.50 180 ARG A O 1
ATOM 1378 N N . ALA A 1 181 ? -15.778 12.194 -11.313 1.00 86.19 181 ALA A N 1
ATOM 1379 C CA . ALA A 1 181 ? -16.252 12.607 -12.630 1.00 86.19 181 ALA A CA 1
ATOM 1380 C C . ALA A 1 181 ? -15.231 13.510 -13.340 1.00 86.19 181 ALA A C 1
ATOM 1382 O O . ALA A 1 181 ? -14.971 13.316 -14.521 1.00 86.19 181 ALA A O 1
ATOM 1383 N N . ARG A 1 182 ? -14.615 14.458 -12.621 1.00 85.38 182 ARG A N 1
ATOM 1384 C CA . ARG A 1 182 ? -13.593 15.359 -13.175 1.00 85.38 182 ARG A CA 1
ATOM 1385 C C . ARG A 1 182 ? -12.332 14.603 -13.600 1.00 85.38 182 ARG A C 1
ATOM 1387 O O . ARG A 1 182 ? -11.863 14.805 -14.712 1.00 85.38 182 ARG A O 1
ATOM 1394 N N . VAL A 1 183 ? -11.841 13.692 -12.757 1.00 83.88 183 VAL A N 1
ATOM 1395 C CA . VAL A 1 183 ? -10.662 12.856 -13.048 1.00 83.88 183 VAL A CA 1
ATOM 1396 C C . VAL A 1 183 ? -10.921 11.900 -14.216 1.00 83.88 183 VAL A C 1
ATOM 1398 O O . VAL A 1 183 ? -10.047 11.714 -15.053 1.00 83.88 183 VAL A O 1
ATOM 1401 N N . ALA A 1 184 ? -12.128 11.338 -14.332 1.00 79.81 184 ALA A N 1
ATOM 1402 C CA . ALA A 1 184 ? -12.495 10.468 -15.454 1.00 79.81 184 ALA A CA 1
ATOM 1403 C C . ALA A 1 184 ? -12.543 11.198 -16.812 1.00 79.81 184 ALA A C 1
ATOM 1405 O O . ALA A 1 184 ? -12.456 10.553 -17.855 1.00 79.81 184 ALA A O 1
ATOM 1406 N N . LEU A 1 185 ? -12.696 12.527 -16.808 1.00 70.44 185 LEU A N 1
ATOM 1407 C CA . LEU A 1 185 ? -12.677 13.357 -18.017 1.00 70.44 185 LEU A CA 1
ATOM 1408 C C . LEU A 1 185 ? -11.257 13.773 -18.434 1.00 70.44 185 LEU A C 1
ATOM 1410 O O . LEU A 1 185 ? -11.059 14.172 -19.585 1.00 70.44 185 LEU A O 1
ATOM 1414 N N . SER A 1 186 ? -10.269 13.668 -17.538 1.00 60.81 186 SER A N 1
ATOM 1415 C CA . SER A 1 186 ? -8.864 13.956 -17.838 1.00 60.81 186 SER A CA 1
ATOM 1416 C C . SER A 1 186 ? -8.323 12.974 -18.890 1.00 60.81 186 SER A C 1
ATOM 1418 O O . SER A 1 186 ? -8.370 11.763 -18.693 1.00 60.81 186 SER A O 1
ATOM 1420 N N . GLY A 1 187 ? -7.816 13.489 -20.018 1.00 55.06 187 GLY A N 1
ATOM 1421 C CA . GLY A 1 187 ? -7.310 12.682 -21.141 1.00 55.06 187 GLY A CA 1
ATOM 1422 C C . GLY A 1 187 ? -8.347 12.328 -22.217 1.00 55.06 187 GLY A C 1
ATOM 1423 O O . GLY A 1 187 ? -8.073 11.501 -23.088 1.00 55.06 187 GLY A O 1
ATOM 1424 N N . THR A 1 188 ? -9.539 12.935 -22.178 1.00 56.62 188 THR A N 1
ATOM 1425 C CA . THR A 1 188 ? -10.558 12.832 -23.240 1.00 56.62 188 THR A CA 1
ATOM 1426 C C . THR A 1 188 ? -10.633 14.126 -24.057 1.00 56.62 188 THR A C 1
ATOM 1428 O O . THR A 1 188 ? -10.227 15.182 -23.593 1.00 56.62 188 THR A O 1
ATOM 1431 N N . SER A 1 189 ? -11.212 14.107 -25.265 1.00 47.59 189 SER A N 1
ATOM 1432 C CA . SER A 1 189 ? -11.368 15.324 -26.094 1.00 47.59 189 SER A CA 1
ATOM 1433 C C . SER A 1 189 ? -12.289 16.403 -25.489 1.00 47.59 189 SER A C 1
ATOM 1435 O O . SER A 1 189 ? -12.442 17.468 -26.079 1.00 47.59 189 SER A O 1
ATOM 1437 N N . ALA A 1 190 ? -12.935 16.112 -24.354 1.00 50.62 190 ALA A N 1
ATOM 1438 C CA . ALA A 1 190 ? -13.703 17.036 -23.520 1.00 50.62 190 ALA A CA 1
ATOM 1439 C C . ALA A 1 190 ? -12.924 17.355 -22.226 1.00 50.62 190 ALA A C 1
ATOM 1441 O O . ALA A 1 190 ? -13.472 17.286 -21.125 1.00 50.62 190 ALA A O 1
ATOM 1442 N N . GLU A 1 191 ? -11.624 17.613 -22.377 1.00 54.72 191 GLU A N 1
ATOM 1443 C CA . GLU A 1 191 ? -10.663 17.812 -21.295 1.00 54.72 191 GLU A CA 1
ATOM 1444 C C . GLU A 1 191 ? -11.094 18.937 -20.344 1.00 54.72 191 GLU A C 1
ATOM 1446 O O . GLU A 1 191 ? -11.540 20.013 -20.749 1.00 54.72 191 GLU A O 1
ATOM 1451 N N . ASP A 1 192 ? -10.961 18.677 -19.045 1.00 60.34 192 ASP A N 1
ATOM 1452 C CA . ASP A 1 192 ? -10.971 19.740 -18.055 1.00 60.34 192 ASP A CA 1
ATOM 1453 C C . ASP A 1 192 ? -9.630 20.490 -18.075 1.00 60.34 192 ASP A C 1
ATOM 1455 O O . ASP A 1 192 ? -8.640 20.019 -17.519 1.00 60.34 192 ASP A O 1
ATOM 1459 N N . ASP A 1 193 ? -9.628 21.689 -18.655 1.00 67.94 193 ASP A N 1
ATOM 1460 C CA . ASP A 1 193 ? -8.463 22.581 -18.753 1.00 67.94 193 ASP A CA 1
ATOM 1461 C C . ASP A 1 193 ? -8.089 23.312 -17.436 1.00 67.94 193 ASP A C 1
ATOM 1463 O O . ASP A 1 193 ? -7.290 24.255 -17.456 1.00 67.94 193 ASP A O 1
ATOM 1467 N N . ARG A 1 194 ? -8.652 22.941 -16.270 1.00 84.88 194 ARG A N 1
ATOM 1468 C CA . ARG A 1 194 ? -8.446 23.649 -14.981 1.00 84.88 194 ARG A CA 1
ATOM 1469 C C . ARG A 1 194 ? -7.747 22.806 -13.900 1.00 84.88 194 ARG A C 1
ATOM 1471 O O . ARG A 1 194 ? -8.332 22.519 -12.849 1.00 84.88 194 ARG A O 1
ATOM 1478 N N . PRO A 1 195 ? -6.457 22.460 -14.080 1.00 86.88 195 PRO A N 1
ATOM 1479 C CA . PRO A 1 195 ? -5.696 21.693 -13.091 1.00 86.88 195 PRO A CA 1
ATOM 1480 C C . PRO A 1 195 ? -5.464 22.465 -11.779 1.00 86.88 195 PRO A C 1
ATOM 1482 O O . PRO A 1 195 ? -5.243 21.853 -10.734 1.00 86.88 195 PRO A O 1
ATOM 1485 N N . ASP A 1 196 ? -5.568 23.798 -11.794 1.00 89.56 196 ASP A N 1
ATOM 1486 C CA . ASP A 1 196 ? -5.590 24.633 -10.590 1.00 89.56 196 ASP A CA 1
ATOM 1487 C C . ASP A 1 196 ? -6.826 24.371 -9.721 1.00 89.56 196 ASP A C 1
ATOM 1489 O O . ASP A 1 196 ? -6.697 24.200 -8.509 1.00 89.56 196 ASP A O 1
ATOM 1493 N N . CYS A 1 197 ? -8.012 24.272 -10.328 1.00 91.94 197 CYS A N 1
ATOM 1494 C CA . CYS A 1 197 ? -9.248 23.945 -9.616 1.00 91.94 197 CYS A CA 1
ATOM 1495 C C . CYS A 1 197 ? -9.225 22.513 -9.076 1.00 91.94 197 CYS A C 1
ATOM 1497 O O . CYS A 1 197 ? -9.585 22.280 -7.923 1.00 91.94 197 CYS A O 1
ATOM 1499 N N . LEU A 1 198 ? -8.755 21.560 -9.885 1.00 91.25 198 LEU A N 1
ATOM 1500 C CA . LEU A 1 198 ? -8.622 20.163 -9.476 1.00 91.25 198 LEU A CA 1
ATOM 1501 C C . LEU A 1 198 ? -7.673 20.017 -8.273 1.00 91.25 198 LEU A C 1
ATOM 1503 O O . LEU A 1 198 ? -8.001 19.342 -7.293 1.00 91.25 198 LEU A O 1
ATOM 1507 N N . CYS A 1 199 ? -6.530 20.708 -8.302 1.00 93.12 199 CYS A N 1
ATOM 1508 C CA . CYS A 1 199 ? -5.601 20.760 -7.177 1.00 93.12 199 CYS A CA 1
ATOM 1509 C C . CYS A 1 199 ? -6.233 21.420 -5.942 1.00 93.12 199 CYS A C 1
ATOM 1511 O O . CYS A 1 199 ? -6.171 20.860 -4.848 1.00 93.12 199 CYS A O 1
ATOM 1513 N N . ALA A 1 200 ? -6.869 22.587 -6.096 1.00 93.56 200 ALA A N 1
ATOM 1514 C CA . ALA A 1 200 ? -7.507 23.295 -4.987 1.00 93.56 200 ALA A CA 1
ATOM 1515 C C . ALA A 1 200 ? -8.596 22.442 -4.313 1.00 93.56 200 ALA A C 1
ATOM 1517 O O . ALA A 1 200 ? -8.648 22.357 -3.086 1.00 93.56 200 ALA A O 1
ATOM 1518 N N . ALA A 1 201 ? -9.427 21.758 -5.102 1.00 95.12 201 ALA A N 1
ATOM 1519 C CA . ALA A 1 201 ? -10.449 20.848 -4.599 1.00 95.12 201 ALA A CA 1
ATOM 1520 C C . ALA A 1 201 ? -9.859 19.655 -3.839 1.00 95.12 201 ALA A C 1
ATOM 1522 O O . ALA A 1 201 ? -10.393 19.280 -2.795 1.00 95.12 201 ALA A O 1
ATOM 1523 N N . SER A 1 202 ? -8.753 19.097 -4.337 1.00 94.69 202 SER A N 1
ATOM 1524 C CA . SER A 1 202 ? -8.028 17.999 -3.687 1.00 94.69 202 SER A CA 1
ATOM 1525 C C . SER A 1 202 ? -7.464 18.432 -2.337 1.00 94.69 202 SER A C 1
ATOM 1527 O O . SER A 1 202 ? -7.650 17.740 -1.344 1.00 94.69 202 SER A O 1
ATOM 1529 N N . LEU A 1 203 ? -6.868 19.625 -2.258 1.00 93.06 203 LEU A N 1
ATOM 1530 C CA . LEU A 1 203 ? -6.364 20.175 -0.996 1.00 93.06 203 LEU A CA 1
ATOM 1531 C C . LEU A 1 203 ? -7.490 20.437 0.018 1.00 93.06 203 LEU A C 1
ATOM 1533 O O . LEU A 1 203 ? -7.314 20.175 1.204 1.00 93.06 203 LEU A O 1
ATOM 1537 N N . MET A 1 204 ? -8.664 20.900 -0.426 1.00 94.12 204 MET A N 1
ATOM 1538 C CA . MET A 1 204 ? -9.832 21.053 0.457 1.00 94.12 204 MET A CA 1
ATOM 1539 C C . MET A 1 204 ? -10.352 19.705 0.980 1.00 94.12 204 MET A C 1
ATOM 1541 O O . MET A 1 204 ? -10.761 19.603 2.138 1.00 94.12 204 MET A O 1
ATOM 1545 N N . LEU A 1 205 ? -10.321 18.656 0.153 1.00 94.00 205 LEU A N 1
ATOM 1546 C CA . LEU A 1 205 ? -10.671 17.301 0.585 1.00 94.00 205 LEU A CA 1
ATOM 1547 C C . LEU A 1 205 ? -9.624 16.733 1.551 1.00 94.00 205 LEU A C 1
ATOM 1549 O O . LEU A 1 205 ? -10.007 16.181 2.575 1.00 94.00 205 LEU A O 1
ATOM 1553 N N . ALA A 1 206 ? -8.334 16.983 1.324 1.00 91.12 206 ALA A N 1
ATOM 1554 C CA . ALA A 1 206 ? -7.269 16.600 2.251 1.00 91.12 206 ALA A CA 1
ATOM 1555 C C . ALA A 1 206 ? -7.383 17.307 3.619 1.00 91.12 206 ALA A C 1
ATOM 1557 O O . ALA A 1 206 ? -7.148 16.706 4.667 1.00 91.12 206 ALA A O 1
ATOM 1558 N N . LEU A 1 207 ? -7.811 18.574 3.639 1.00 89.38 207 LEU A N 1
ATOM 1559 C CA . LEU A 1 207 ? -8.162 19.282 4.878 1.00 89.38 207 LEU A CA 1
ATOM 1560 C C . LEU A 1 207 ? -9.409 18.695 5.548 1.00 89.38 207 LEU A C 1
ATOM 1562 O O . LEU A 1 207 ? -9.499 18.676 6.774 1.00 89.38 207 LEU A O 1
ATOM 1566 N N . THR A 1 208 ? -10.364 18.198 4.758 1.00 91.69 208 THR A N 1
ATOM 1567 C CA . THR A 1 208 ? -11.542 17.493 5.280 1.00 91.69 208 THR A CA 1
ATOM 1568 C C . THR A 1 208 ? -11.126 16.190 5.965 1.00 91.69 208 THR A C 1
ATOM 1570 O O . THR A 1 208 ? -11.586 15.931 7.072 1.00 91.69 208 THR A O 1
ATOM 1573 N N . GLU A 1 209 ? -10.224 15.411 5.361 1.00 89.25 209 GLU A N 1
ATOM 1574 C CA . GLU A 1 209 ? -9.634 14.199 5.957 1.00 89.25 209 GLU A CA 1
ATOM 1575 C C . GLU A 1 209 ? -8.893 14.518 7.266 1.00 89.25 209 GLU A C 1
ATOM 1577 O O . GLU A 1 209 ? -9.166 13.898 8.295 1.00 89.25 209 GLU A O 1
ATOM 1582 N N . SER A 1 210 ? -8.049 15.563 7.267 1.00 85.25 210 SER A N 1
ATOM 1583 C CA . SER A 1 210 ? -7.377 16.053 8.484 1.00 85.25 210 SER A CA 1
ATOM 1584 C C . SER A 1 210 ? -8.396 16.387 9.582 1.00 85.25 210 SER A C 1
ATOM 1586 O O . SER A 1 210 ? -8.320 15.882 10.701 1.00 85.25 210 SER A O 1
ATOM 1588 N N . ALA A 1 211 ? -9.437 17.162 9.263 1.00 87.31 211 ALA A N 1
ATOM 1589 C CA . ALA A 1 211 ? -10.464 17.532 10.235 1.00 87.31 211 ALA A CA 1
ATOM 1590 C C . ALA A 1 211 ? -11.237 16.318 10.796 1.00 87.31 211 ALA A C 1
ATOM 1592 O O . ALA A 1 211 ? -11.674 16.361 11.951 1.00 87.31 211 ALA A O 1
ATOM 1593 N N . ARG A 1 212 ? -11.383 15.225 10.030 1.00 85.25 212 ARG A N 1
ATOM 1594 C CA . ARG A 1 212 ? -12.003 13.967 10.500 1.00 85.25 212 ARG A CA 1
ATOM 1595 C C . ARG A 1 212 ? -11.132 13.165 11.450 1.00 85.25 212 ARG A C 1
ATOM 1597 O O . ARG A 1 212 ? -11.693 12.426 12.264 1.00 85.25 212 ARG A O 1
ATOM 1604 N N . GLY A 1 213 ? -9.814 13.337 11.382 1.00 77.88 213 GLY A N 1
ATOM 1605 C CA . GLY A 1 213 ? -8.875 12.414 12.010 1.00 77.88 213 GLY A CA 1
ATOM 1606 C C . GLY A 1 213 ? -8.639 11.153 11.175 1.00 77.88 213 GLY A C 1
ATOM 1607 O O . GLY A 1 213 ? -8.361 10.110 11.762 1.00 77.88 213 GLY A O 1
ATOM 1608 N N . ASP A 1 214 ? -8.831 11.218 9.852 1.00 74.69 214 ASP A N 1
ATOM 1609 C CA . ASP A 1 214 ? -8.635 10.072 8.959 1.00 74.69 214 ASP A CA 1
ATOM 1610 C C . ASP A 1 214 ? -7.135 9.875 8.680 1.00 74.69 214 ASP A C 1
ATOM 1612 O O . ASP A 1 214 ? -6.441 10.824 8.317 1.00 74.69 214 ASP A O 1
ATOM 1616 N N . SER A 1 215 ? -6.652 8.634 8.793 1.00 56.75 215 SER A N 1
ATOM 1617 C CA . SER A 1 215 ? -5.228 8.299 8.633 1.00 56.75 215 SER A CA 1
ATOM 1618 C C . SER A 1 215 ? -4.786 8.064 7.186 1.00 56.75 215 SER A C 1
ATOM 1620 O O . SER A 1 215 ? -3.610 7.838 6.917 1.00 56.75 215 SER A O 1
ATOM 1622 N N . THR A 1 216 ? -5.723 8.050 6.236 1.00 60.09 216 THR A N 1
ATOM 1623 C CA . THR A 1 216 ? -5.438 7.898 4.803 1.00 60.09 216 THR A CA 1
ATOM 1624 C C . THR A 1 216 ? -5.412 9.266 4.142 1.00 60.09 216 THR A C 1
ATOM 1626 O O . THR A 1 216 ? -6.426 9.962 4.156 1.00 60.09 216 THR A O 1
ATOM 1629 N N . ARG A 1 217 ? -4.287 9.644 3.531 1.00 73.44 217 ARG A N 1
ATOM 1630 C CA . ARG A 1 217 ? -4.084 10.980 2.949 1.00 73.44 217 ARG A CA 1
ATOM 1631 C C . ARG A 1 217 ? -4.032 10.956 1.410 1.00 73.44 217 ARG A C 1
ATOM 1633 O O . ARG A 1 217 ? -3.260 11.656 0.766 1.00 73.44 217 ARG A O 1
ATOM 1640 N N . ASN A 1 218 ? -4.931 10.198 0.783 1.00 81.75 218 ASN A N 1
ATOM 1641 C CA . ASN A 1 218 ? -4.957 10.028 -0.679 1.00 81.75 218 ASN A CA 1
ATOM 1642 C C . ASN A 1 218 ? -5.133 11.355 -1.446 1.00 81.75 218 ASN A C 1
ATOM 1644 O O . ASN A 1 218 ? -4.636 11.506 -2.564 1.00 81.75 218 ASN A O 1
ATOM 1648 N N . HIS A 1 219 ? -5.840 12.338 -0.875 1.00 90.50 219 HIS A N 1
ATOM 1649 C CA . HIS A 1 219 ? -6.082 13.606 -1.565 1.00 90.50 219 HIS A CA 1
ATOM 1650 C C . HIS A 1 219 ? -4.865 14.542 -1.566 1.00 90.50 219 HIS A C 1
ATOM 1652 O O . HIS A 1 219 ? -4.707 15.301 -2.526 1.00 90.50 219 HIS A O 1
ATOM 1658 N N . VAL A 1 220 ? -3.986 14.494 -0.552 1.00 87.88 220 VAL A N 1
ATOM 1659 C CA . VAL A 1 220 ? -2.720 15.256 -0.596 1.00 87.88 220 VAL A CA 1
ATOM 1660 C C . VAL A 1 220 ? -1.720 14.596 -1.548 1.00 87.88 220 VAL A C 1
ATOM 1662 O O . VAL A 1 220 ? -0.968 15.306 -2.218 1.00 87.88 220 VAL A O 1
ATOM 1665 N N . ASP A 1 221 ? -1.764 13.269 -1.694 1.00 86.00 221 ASP A N 1
ATOM 1666 C CA . ASP A 1 221 ? -0.989 12.549 -2.711 1.00 86.00 221 ASP A CA 1
ATOM 1667 C C . ASP A 1 221 ? -1.403 12.935 -4.117 1.00 86.00 221 ASP A C 1
ATOM 1669 O O . ASP A 1 221 ? -0.578 13.348 -4.937 1.00 86.00 221 ASP A O 1
ATOM 1673 N N . PHE A 1 222 ? -2.706 12.912 -4.372 1.00 89.31 222 PHE A N 1
ATOM 1674 C CA . PHE A 1 222 ? -3.234 13.353 -5.646 1.00 89.31 222 PHE A CA 1
ATOM 1675 C C . PHE A 1 222 ? -2.902 14.830 -5.926 1.00 89.31 222 PHE A C 1
ATOM 1677 O O . PHE A 1 222 ? -2.432 15.158 -7.016 1.00 89.31 222 PHE A O 1
ATOM 1684 N N . ALA A 1 223 ? -3.060 15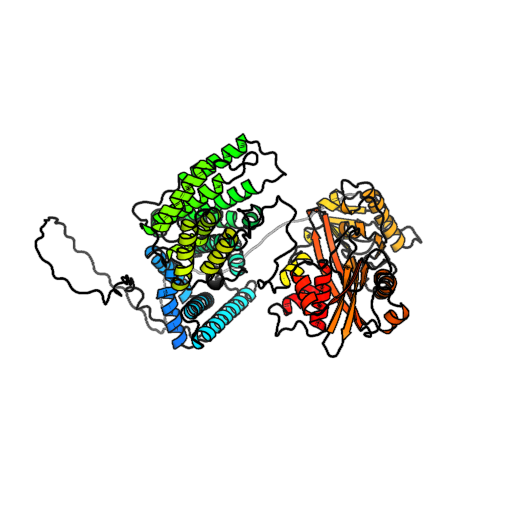.726 -4.942 1.00 91.31 223 ALA A N 1
ATOM 1685 C CA . ALA A 1 223 ? -2.688 17.136 -5.093 1.00 91.31 223 ALA A CA 1
ATOM 1686 C C . ALA A 1 223 ? -1.191 17.316 -5.408 1.00 91.31 223 ALA A C 1
ATOM 1688 O O . ALA A 1 223 ? -0.835 18.109 -6.285 1.00 91.31 223 ALA A O 1
ATOM 1689 N N . SER A 1 224 ? -0.322 16.545 -4.746 1.00 89.88 224 SER A N 1
ATOM 1690 C CA . SER A 1 224 ? 1.122 16.532 -5.002 1.00 89.88 224 SER A CA 1
ATOM 1691 C C . SER A 1 224 ? 1.428 16.112 -6.437 1.00 89.88 224 SER A C 1
ATOM 1693 O O . SER A 1 224 ? 2.203 16.785 -7.116 1.00 89.88 224 SER A O 1
ATOM 1695 N N . HIS A 1 225 ? 0.787 15.054 -6.937 1.00 88.38 225 HIS A N 1
ATOM 1696 C CA . HIS A 1 225 ? 0.953 14.612 -8.321 1.00 88.38 225 HIS A CA 1
ATOM 1697 C C . HIS A 1 225 ? 0.460 15.646 -9.336 1.00 88.38 225 HIS A C 1
ATOM 1699 O O . HIS A 1 225 ? 1.139 15.893 -10.336 1.00 88.38 225 HIS A O 1
ATOM 1705 N N . VAL A 1 226 ? -0.677 16.297 -9.083 1.00 89.94 226 VAL A N 1
ATOM 1706 C CA . VAL A 1 226 ? -1.192 17.360 -9.959 1.00 89.94 226 VAL A CA 1
ATOM 1707 C C . VAL A 1 226 ? -0.195 18.522 -10.025 1.00 89.94 226 VAL A C 1
ATOM 1709 O O . VAL A 1 226 ? 0.211 18.913 -11.116 1.00 89.94 226 VAL A O 1
ATOM 1712 N N . LEU A 1 227 ? 0.297 19.022 -8.887 1.00 90.06 227 LEU A N 1
ATOM 1713 C CA . LEU A 1 227 ? 1.290 20.109 -8.847 1.00 90.06 227 LEU A CA 1
ATOM 1714 C C . LEU A 1 227 ? 2.620 19.745 -9.522 1.00 90.06 227 LEU A C 1
ATOM 1716 O O . LEU A 1 227 ? 3.286 20.614 -10.092 1.00 90.06 227 LEU A O 1
ATOM 1720 N N . GLN A 1 228 ? 3.016 18.473 -9.473 1.00 88.38 228 GLN A N 1
ATOM 1721 C CA . GLN A 1 228 ? 4.242 17.997 -10.111 1.00 88.38 228 GLN A CA 1
ATOM 1722 C C . GLN A 1 228 ? 4.106 17.836 -11.628 1.00 88.38 228 GLN A C 1
ATOM 1724 O O . GLN A 1 228 ? 5.011 18.218 -12.372 1.00 88.38 228 GLN A O 1
ATOM 1729 N N . SER A 1 229 ? 2.973 17.310 -12.087 1.00 85.12 229 SER A N 1
ATOM 1730 C CA . SER A 1 229 ? 2.730 16.966 -13.493 1.00 85.12 229 SER A CA 1
ATOM 1731 C C . SER A 1 229 ? 2.343 18.155 -14.379 1.00 85.12 229 SER A C 1
ATOM 1733 O O . SER A 1 229 ? 2.481 18.063 -15.599 1.00 85.12 229 SER A O 1
ATOM 1735 N N . MET A 1 230 ? 1.912 19.290 -13.806 1.00 87.81 230 MET A N 1
ATOM 1736 C CA . MET A 1 230 ? 1.600 20.495 -14.589 1.00 87.81 230 MET A CA 1
ATOM 1737 C C . MET A 1 230 ? 2.793 20.912 -15.460 1.00 87.81 230 MET A C 1
ATOM 1739 O O . MET A 1 230 ? 3.905 21.066 -14.958 1.00 87.81 230 MET A O 1
ATOM 1743 N N . SER A 1 231 ? 2.565 21.178 -16.746 1.00 85.56 231 SER A N 1
ATOM 1744 C CA . SER A 1 231 ? 3.594 21.732 -17.633 1.00 85.56 231 SER A CA 1
ATOM 1745 C C . SER A 1 231 ? 3.901 23.197 -17.293 1.00 85.56 231 SER A C 1
ATOM 1747 O O . SER A 1 231 ? 3.087 23.902 -16.694 1.00 85.56 231 SER A O 1
ATOM 1749 N N . ASN A 1 232 ? 5.064 23.705 -17.711 1.00 84.12 232 ASN A N 1
ATOM 1750 C CA . ASN A 1 232 ? 5.440 25.099 -17.446 1.00 84.12 232 ASN A CA 1
ATOM 1751 C C . ASN A 1 232 ? 4.450 26.119 -18.034 1.00 84.12 232 ASN A C 1
ATOM 1753 O O . ASN A 1 232 ? 4.196 27.142 -17.403 1.00 84.12 232 ASN A O 1
ATOM 1757 N N . SER A 1 233 ? 3.871 25.852 -19.210 1.00 82.38 233 SER A N 1
ATOM 1758 C CA . SER A 1 233 ? 2.877 26.742 -19.824 1.00 82.38 233 SER A CA 1
ATOM 1759 C C . SER A 1 233 ? 1.602 26.832 -18.985 1.00 82.38 233 SER A C 1
ATOM 1761 O O . SER A 1 233 ? 1.108 27.932 -18.749 1.00 82.38 233 SER A O 1
ATOM 1763 N N . VAL A 1 234 ? 1.122 25.696 -18.472 1.00 83.94 234 VAL A N 1
ATOM 1764 C CA . VAL A 1 234 ? -0.029 25.629 -17.563 1.00 83.94 234 VAL A CA 1
ATOM 1765 C C . VAL A 1 234 ? 0.281 26.355 -16.256 1.00 83.94 234 VAL A C 1
ATOM 1767 O O . VAL A 1 234 ? -0.476 27.235 -15.856 1.00 83.94 234 VAL A O 1
ATOM 1770 N N . ARG A 1 235 ? 1.431 26.072 -15.625 1.00 85.81 235 ARG A N 1
ATOM 1771 C CA . ARG A 1 235 ? 1.850 26.726 -14.368 1.00 85.81 235 ARG A CA 1
ATOM 1772 C C . ARG A 1 235 ? 1.880 28.247 -14.480 1.00 85.81 235 ARG A C 1
ATOM 1774 O O . ARG A 1 235 ? 1.485 28.933 -13.543 1.00 85.81 235 ARG A O 1
ATOM 1781 N N . LEU A 1 236 ? 2.355 28.777 -15.608 1.00 84.75 236 LEU A N 1
ATOM 1782 C CA . LEU A 1 236 ? 2.421 30.220 -15.860 1.00 84.75 236 LEU A CA 1
ATOM 1783 C C . LEU A 1 236 ? 1.050 30.840 -16.170 1.00 84.75 236 LEU A C 1
ATOM 1785 O O . LEU A 1 236 ? 0.868 32.033 -15.939 1.00 84.75 236 LEU A O 1
ATOM 1789 N N . GLY A 1 237 ? 0.095 30.046 -16.663 1.00 84.06 237 GLY A N 1
ATOM 1790 C CA . GLY A 1 237 ? -1.284 30.476 -16.913 1.00 84.06 237 GLY A CA 1
ATOM 1791 C C . GLY A 1 237 ? -2.148 30.589 -15.651 1.00 84.06 237 GLY A C 1
ATOM 1792 O O . GLY A 1 237 ? -3.169 31.273 -15.670 1.00 84.06 237 GLY A O 1
ATOM 1793 N N . ILE A 1 238 ? -1.739 29.960 -14.545 1.00 89.06 238 ILE A N 1
ATOM 1794 C CA . ILE A 1 238 ? -2.444 30.023 -13.258 1.00 89.06 238 ILE A CA 1
ATOM 1795 C C . ILE A 1 238 ? -2.111 31.340 -12.546 1.00 89.06 238 ILE A C 1
ATOM 1797 O O . ILE A 1 238 ? -1.001 31.874 -12.648 1.00 89.06 238 ILE A O 1
ATOM 1801 N N . ASN A 1 239 ? -3.058 31.857 -11.759 1.00 89.38 239 ASN A N 1
ATOM 1802 C CA . ASN A 1 239 ? -2.780 32.950 -10.833 1.00 89.38 239 ASN A CA 1
ATOM 1803 C C . ASN A 1 239 ? -1.606 32.568 -9.905 1.00 89.38 239 ASN A C 1
ATOM 1805 O O . ASN A 1 239 ? -1.707 31.640 -9.104 1.00 89.38 239 ASN A O 1
ATOM 1809 N N . GLN A 1 240 ? -0.487 33.292 -9.996 1.00 88.06 240 GLN A N 1
ATOM 1810 C CA . GLN A 1 240 ? 0.745 32.903 -9.299 1.00 88.06 240 GLN A CA 1
ATOM 1811 C C . GLN A 1 240 ? 0.613 32.957 -7.768 1.00 88.06 240 GLN A C 1
ATOM 1813 O O . GLN A 1 240 ? 1.264 32.176 -7.076 1.00 88.06 240 GLN A O 1
ATOM 1818 N N . LYS A 1 241 ? -0.267 33.817 -7.237 1.00 86.38 241 LYS A N 1
ATOM 1819 C CA . LYS A 1 241 ? -0.577 33.893 -5.801 1.00 86.38 241 LYS A CA 1
ATOM 1820 C C . LYS A 1 241 ? -1.285 32.621 -5.327 1.00 86.38 241 LYS A C 1
ATOM 1822 O O . LYS A 1 241 ? -0.905 32.036 -4.317 1.00 86.38 241 LYS A O 1
ATOM 1827 N N . LEU A 1 242 ? -2.269 32.154 -6.099 1.00 87.81 242 LEU A N 1
ATOM 1828 C CA . LEU A 1 242 ? -2.951 30.881 -5.859 1.00 87.81 242 LEU A CA 1
ATOM 1829 C C . LEU A 1 242 ? -1.983 29.696 -5.976 1.00 87.81 242 LEU A C 1
ATOM 1831 O O . LEU A 1 242 ? -1.971 28.842 -5.097 1.00 87.81 242 LEU A O 1
ATOM 1835 N N . TYR A 1 243 ? -1.152 29.656 -7.022 1.00 90.19 243 TYR A N 1
ATOM 1836 C CA . TYR A 1 243 ? -0.204 28.560 -7.248 1.00 90.19 243 TYR A CA 1
ATOM 1837 C C . TYR A 1 243 ? 0.795 28.403 -6.096 1.00 90.19 243 TYR A C 1
ATOM 1839 O O . TYR A 1 243 ? 0.952 27.302 -5.564 1.00 90.19 243 TYR A O 1
ATOM 1847 N N . ARG A 1 244 ? 1.408 29.509 -5.644 1.00 86.81 244 ARG A N 1
ATOM 1848 C CA . ARG A 1 244 ? 2.279 29.494 -4.460 1.00 86.81 244 ARG A CA 1
ATOM 1849 C C . ARG A 1 244 ? 1.534 28.994 -3.226 1.00 86.81 244 ARG A C 1
ATOM 1851 O O . ARG A 1 244 ? 2.056 28.147 -2.508 1.00 86.81 244 ARG A O 1
ATOM 1858 N N . ASN A 1 245 ? 0.309 29.468 -2.995 1.00 84.38 245 ASN A N 1
ATOM 1859 C CA . ASN A 1 245 ? -0.497 29.025 -1.858 1.00 84.38 245 ASN A CA 1
ATOM 1860 C C . ASN A 1 245 ? -0.832 27.529 -1.919 1.00 84.38 245 ASN A C 1
ATOM 1862 O O . ASN A 1 245 ? -0.695 26.858 -0.904 1.00 84.38 245 ASN A O 1
ATOM 1866 N N . MET A 1 246 ? -1.196 26.980 -3.081 1.00 89.50 246 MET A N 1
ATOM 1867 C CA . MET A 1 246 ? -1.463 25.542 -3.225 1.00 89.50 246 MET A CA 1
ATOM 1868 C C . MET A 1 246 ? -0.228 24.693 -2.913 1.00 89.50 246 MET A C 1
ATOM 1870 O O . MET A 1 246 ? -0.341 23.723 -2.168 1.00 89.50 246 MET A O 1
ATOM 1874 N N . LEU A 1 247 ? 0.953 25.085 -3.410 1.00 87.19 247 LEU A N 1
ATOM 1875 C CA . LEU A 1 247 ? 2.219 24.420 -3.075 1.00 87.19 247 LEU A CA 1
ATOM 1876 C C . LEU A 1 247 ? 2.458 24.416 -1.563 1.00 87.19 247 LEU A C 1
ATOM 1878 O O . LEU A 1 247 ? 2.745 23.374 -0.980 1.00 87.19 247 LEU A O 1
ATOM 1882 N N . ARG A 1 248 ? 2.276 25.570 -0.919 1.00 82.88 248 ARG A N 1
ATOM 1883 C CA . ARG A 1 248 ? 2.485 25.724 0.520 1.00 82.88 248 ARG A CA 1
ATOM 1884 C C . ARG A 1 248 ? 1.511 24.882 1.361 1.00 82.88 248 ARG A C 1
ATOM 1886 O O . ARG A 1 248 ? 1.961 24.177 2.259 1.00 82.88 248 ARG A O 1
ATOM 1893 N N . VAL A 1 249 ? 0.210 24.895 1.040 1.00 83.31 249 VAL A N 1
ATOM 1894 C CA . VAL A 1 249 ? -0.808 24.052 1.707 1.00 83.31 249 VAL A CA 1
ATOM 1895 C C . VAL A 1 249 ? -0.484 22.570 1.524 1.00 83.31 249 VAL A C 1
ATOM 1897 O O . VAL A 1 249 ? -0.536 21.809 2.485 1.00 83.31 249 VAL A O 1
ATOM 1900 N N . CYS A 1 250 ? -0.131 22.157 0.304 1.00 87.06 250 CYS A N 1
ATOM 1901 C CA . CYS A 1 250 ? 0.192 20.767 -0.011 1.00 87.06 250 CYS A CA 1
ATOM 1902 C C . CYS A 1 250 ? 1.374 20.268 0.824 1.00 87.06 250 CYS A C 1
ATOM 1904 O O . CYS A 1 250 ? 1.296 19.230 1.477 1.00 87.06 250 CYS A O 1
ATOM 1906 N N . MET A 1 251 ? 2.454 21.049 0.851 1.00 81.12 251 MET A N 1
ATOM 1907 C CA . MET A 1 251 ? 3.643 20.724 1.629 1.00 81.12 251 MET A CA 1
ATOM 1908 C C . MET A 1 251 ? 3.367 20.719 3.144 1.00 81.12 251 MET A C 1
ATOM 1910 O O . MET A 1 251 ? 3.917 19.885 3.859 1.00 81.12 251 MET A O 1
ATOM 1914 N N . PHE A 1 252 ? 2.499 21.611 3.637 1.00 80.56 252 PHE A N 1
ATOM 1915 C CA . PHE A 1 252 ? 2.060 21.612 5.036 1.00 80.56 252 PHE A CA 1
ATOM 1916 C C . PHE A 1 252 ? 1.315 20.324 5.401 1.00 80.56 252 PHE A C 1
ATOM 1918 O O . PHE A 1 252 ? 1.678 19.666 6.373 1.00 80.56 252 PHE A O 1
ATOM 1925 N N . LEU A 1 253 ? 0.323 19.932 4.599 1.00 81.62 253 LEU A N 1
ATOM 1926 C CA . LEU A 1 253 ? -0.463 18.720 4.838 1.00 81.62 253 LEU A CA 1
ATOM 1927 C C . LEU A 1 253 ? 0.398 17.452 4.806 1.00 81.62 253 LEU A C 1
ATOM 1929 O O . LEU A 1 253 ? 0.140 16.532 5.574 1.00 81.62 253 LEU A O 1
ATOM 1933 N N . ARG A 1 254 ? 1.456 17.423 3.985 1.00 79.75 254 ARG A N 1
ATOM 1934 C CA . ARG A 1 254 ? 2.431 16.321 3.988 1.00 79.75 254 ARG A CA 1
ATOM 1935 C C . ARG A 1 254 ? 3.217 16.227 5.295 1.00 79.75 254 ARG A C 1
ATOM 1937 O O . ARG A 1 254 ? 3.553 15.129 5.721 1.00 79.75 254 ARG A O 1
ATOM 1944 N N . VAL A 1 255 ? 3.526 17.342 5.956 1.00 76.38 255 VAL A N 1
ATOM 1945 C CA . VAL A 1 255 ? 4.182 17.296 7.277 1.00 76.38 255 VAL A CA 1
ATOM 1946 C C . VAL A 1 255 ? 3.219 17.018 8.414 1.00 76.38 255 VAL A C 1
ATOM 1948 O O . VAL A 1 255 ? 3.622 16.367 9.374 1.00 76.38 255 VAL A O 1
ATOM 1951 N N . ASP A 1 256 ? 1.964 17.436 8.285 1.00 74.12 256 ASP A N 1
ATOM 1952 C CA . ASP A 1 256 ? 0.893 17.022 9.192 1.00 74.12 256 ASP A CA 1
ATOM 1953 C C . ASP A 1 256 ? 0.702 15.494 9.173 1.00 74.12 256 ASP A C 1
ATOM 1955 O O . ASP A 1 256 ? 0.667 14.863 10.223 1.00 74.12 256 ASP A O 1
ATOM 1959 N N . GLU A 1 257 ? 0.708 14.878 7.987 1.00 71.44 257 GLU A N 1
ATOM 1960 C CA . GLU A 1 257 ? 0.648 13.418 7.812 1.00 71.44 257 GLU A CA 1
ATOM 1961 C C . GLU A 1 257 ? 1.761 12.670 8.570 1.00 71.44 257 GLU A C 1
ATOM 1963 O O . GLU A 1 257 ? 1.517 11.623 9.168 1.00 71.44 257 GLU A O 1
ATOM 1968 N N . ALA A 1 258 ? 2.978 13.223 8.617 1.00 66.06 258 ALA A N 1
ATOM 1969 C CA . ALA A 1 258 ? 4.110 12.600 9.309 1.00 66.06 258 ALA A CA 1
ATOM 1970 C C . ALA A 1 258 ? 3.932 12.509 10.841 1.00 66.06 258 ALA A C 1
ATOM 1972 O O . ALA A 1 258 ? 4.731 11.856 11.512 1.00 66.06 258 ALA A O 1
ATOM 1973 N N . VAL A 1 259 ? 2.920 13.173 11.410 1.00 67.06 259 VAL A N 1
ATOM 1974 C CA . VAL A 1 259 ? 2.647 13.180 12.854 1.00 67.06 259 VAL A CA 1
ATOM 1975 C C . VAL A 1 259 ? 1.922 11.906 13.319 1.00 67.06 259 VAL A C 1
ATOM 1977 O O . VAL A 1 259 ? 2.047 11.534 14.481 1.00 67.06 259 VAL A O 1
ATOM 1980 N N . GLU A 1 260 ? 1.200 11.202 12.443 1.00 54.19 260 GLU A N 1
ATOM 1981 C CA . GLU A 1 260 ? 0.251 10.139 12.829 1.00 54.19 260 GLU A CA 1
ATOM 1982 C C . GLU A 1 260 ? 0.867 8.731 12.980 1.00 54.19 260 GLU A C 1
ATOM 1984 O O . GLU A 1 260 ? 0.221 7.821 13.499 1.00 54.19 260 GLU A O 1
ATOM 1989 N N . THR A 1 261 ? 2.115 8.516 12.554 1.00 51.19 261 THR A N 1
ATOM 1990 C CA . THR A 1 261 ? 2.732 7.175 12.449 1.00 51.19 261 THR A CA 1
ATOM 1991 C C . THR A 1 261 ? 3.725 6.831 13.573 1.00 51.19 261 THR A C 1
ATOM 1993 O O . THR A 1 261 ? 4.578 5.957 13.395 1.00 51.19 261 THR A O 1
ATOM 1996 N N . ILE A 1 262 ? 3.640 7.504 14.730 1.00 50.97 262 ILE A N 1
ATOM 1997 C CA . ILE A 1 262 ? 4.710 7.577 15.744 1.00 50.97 262 ILE A CA 1
ATOM 1998 C C . ILE A 1 262 ? 4.414 6.720 16.996 1.00 50.97 262 ILE A C 1
ATOM 2000 O O . ILE A 1 262 ? 3.548 7.088 17.787 1.00 50.97 262 ILE A O 1
ATOM 2004 N N . PRO A 1 263 ? 5.202 5.657 17.273 1.00 44.06 263 PRO A N 1
ATOM 2005 C CA . PRO A 1 263 ? 5.289 5.100 18.629 1.00 44.06 263 PRO A CA 1
ATOM 2006 C C . PRO A 1 263 ? 6.707 5.108 19.251 1.00 44.06 263 PRO A C 1
ATOM 2008 O O . PRO A 1 263 ? 6.907 4.514 20.303 1.00 44.06 263 PRO A O 1
ATOM 2011 N N . SER A 1 264 ? 7.713 5.759 18.648 1.00 39.69 264 SER A N 1
ATOM 2012 C CA . SER A 1 264 ? 9.124 5.747 19.111 1.00 39.69 264 SER A CA 1
ATOM 2013 C C . SER A 1 264 ? 9.867 7.025 18.664 1.00 39.69 264 SER A C 1
ATOM 2015 O O . SER A 1 264 ? 9.432 7.617 17.670 1.00 39.69 264 SER A O 1
ATOM 2017 N N . PRO A 1 265 ? 10.939 7.504 19.348 1.00 43.44 265 PRO A N 1
ATOM 2018 C CA . PRO A 1 265 ? 11.662 8.722 18.959 1.00 43.44 265 PRO A CA 1
ATOM 2019 C C . PRO A 1 265 ? 12.041 8.706 17.473 1.00 43.44 265 PRO A C 1
ATOM 2021 O O . PRO A 1 265 ? 12.849 7.885 17.051 1.00 43.44 265 PRO A O 1
ATOM 2024 N N . PHE A 1 266 ? 11.427 9.619 16.707 1.00 53.09 266 PHE A N 1
ATOM 2025 C CA . PHE A 1 266 ? 11.629 9.926 15.282 1.00 53.09 266 PHE A CA 1
ATOM 2026 C C . PHE A 1 266 ? 12.572 8.956 14.545 1.00 53.09 266 PHE A C 1
ATOM 2028 O O . PHE A 1 266 ? 13.780 9.211 14.434 1.00 53.09 266 PHE A O 1
ATOM 2035 N N . THR A 1 267 ? 12.023 7.859 14.010 1.00 44.25 267 THR A N 1
ATOM 2036 C CA . THR A 1 267 ? 12.756 7.057 13.029 1.00 44.25 267 THR A CA 1
ATOM 2037 C C . THR A 1 267 ? 12.710 7.752 11.672 1.00 44.25 267 THR A C 1
ATOM 2039 O O . THR A 1 267 ? 11.682 8.163 11.138 1.00 44.25 267 THR A O 1
ATOM 2042 N N . SER A 1 268 ? 13.894 7.887 11.112 1.00 42.91 268 SER A N 1
ATOM 2043 C CA . SER A 1 268 ? 14.249 8.424 9.805 1.00 42.91 268 SER A CA 1
ATOM 2044 C C . SER A 1 268 ? 13.483 7.808 8.630 1.00 42.91 268 SER A C 1
ATOM 2046 O O . SER A 1 268 ? 13.280 8.479 7.624 1.00 42.91 268 SER A O 1
ATOM 2048 N N . ALA A 1 269 ? 13.031 6.558 8.751 1.00 38.94 269 ALA A N 1
ATOM 2049 C CA . ALA A 1 269 ? 12.399 5.801 7.671 1.00 38.94 269 ALA A CA 1
ATOM 2050 C C . ALA A 1 269 ? 11.028 6.349 7.221 1.00 38.94 269 ALA A C 1
ATOM 2052 O O . ALA A 1 269 ? 10.636 6.125 6.081 1.00 38.94 269 ALA A O 1
ATOM 2053 N N . GLN A 1 270 ? 10.305 7.088 8.070 1.00 48.84 270 GLN A N 1
ATOM 2054 C CA . GLN A 1 270 ? 8.941 7.554 7.759 1.00 48.84 270 GLN A CA 1
ATOM 2055 C C . GLN A 1 270 ? 8.906 8.951 7.119 1.00 48.84 270 GLN A C 1
ATOM 2057 O O . GLN A 1 270 ? 8.087 9.212 6.244 1.00 48.84 270 GLN A O 1
ATOM 2062 N N . LEU A 1 271 ? 9.872 9.817 7.445 1.00 49.91 271 LEU A N 1
ATOM 2063 C CA . LEU A 1 271 ? 10.110 11.077 6.722 1.00 49.91 271 LEU A CA 1
ATOM 2064 C C . LEU A 1 271 ? 10.693 10.845 5.307 1.00 49.91 271 LEU A C 1
ATOM 2066 O O . LEU A 1 271 ? 10.654 11.739 4.460 1.00 49.91 271 LEU A O 1
ATOM 2070 N N . VAL A 1 272 ? 11.231 9.648 5.039 1.00 45.75 272 VAL A N 1
ATOM 2071 C CA . VAL A 1 272 ? 11.816 9.241 3.746 1.00 45.75 272 VAL A CA 1
ATOM 2072 C C . VAL A 1 272 ? 10.750 8.961 2.677 1.00 45.75 272 VAL A C 1
ATOM 2074 O O . VAL A 1 272 ? 11.038 9.134 1.494 1.00 45.75 272 VAL A O 1
ATOM 2077 N N . ASN A 1 273 ? 9.502 8.661 3.061 1.00 47.00 273 ASN A N 1
ATOM 2078 C CA . ASN A 1 273 ? 8.395 8.468 2.109 1.00 47.00 273 ASN A CA 1
ATOM 2079 C C . ASN A 1 273 ? 7.912 9.768 1.437 1.00 47.00 273 ASN A C 1
ATOM 2081 O O . ASN A 1 273 ? 7.055 9.737 0.561 1.00 47.00 273 ASN A O 1
ATOM 2085 N N . GLN A 1 274 ? 8.496 10.919 1.775 1.00 58.47 274 GLN A N 1
ATOM 2086 C CA . GLN A 1 274 ? 8.193 12.205 1.152 1.00 58.47 274 GLN A CA 1
ATOM 2087 C C . GLN A 1 274 ? 9.082 12.499 -0.073 1.00 58.47 274 GLN A C 1
ATOM 2089 O O . GLN A 1 274 ? 9.686 13.572 -0.162 1.00 58.47 274 GLN A O 1
ATOM 2094 N N . MET A 1 275 ? 9.183 11.566 -1.030 1.00 53.12 275 MET A N 1
ATOM 2095 C CA . MET A 1 275 ? 10.011 11.742 -2.243 1.00 53.12 275 MET A CA 1
ATOM 2096 C C . MET A 1 275 ? 9.622 12.989 -3.067 1.00 53.12 275 MET A C 1
ATOM 2098 O O . MET A 1 275 ? 10.460 13.547 -3.774 1.00 53.12 275 MET A O 1
ATOM 2102 N N . ASP A 1 276 ? 8.388 13.477 -2.910 1.00 69.00 276 ASP A N 1
ATOM 2103 C CA . ASP A 1 276 ? 7.845 14.653 -3.601 1.00 69.00 276 ASP A CA 1
ATOM 2104 C C . ASP A 1 276 ? 8.316 16.004 -3.034 1.00 69.00 276 ASP A C 1
ATOM 2106 O O . ASP A 1 276 ? 8.301 17.018 -3.737 1.00 69.00 276 ASP A O 1
ATOM 2110 N N . MET A 1 277 ? 8.713 16.063 -1.757 1.00 76.50 277 MET A N 1
ATOM 2111 C CA . MET A 1 277 ? 8.942 17.336 -1.055 1.00 76.50 277 MET A CA 1
ATOM 2112 C C . MET A 1 277 ? 10.054 18.200 -1.670 1.00 76.50 277 MET A C 1
ATOM 2114 O O . MET A 1 277 ? 9.841 19.408 -1.809 1.00 76.50 277 MET A O 1
ATOM 2118 N N . PRO A 1 278 ? 11.206 17.643 -2.102 1.00 76.38 278 PRO A N 1
ATOM 2119 C CA . PRO A 1 278 ? 12.220 18.415 -2.818 1.00 76.38 278 PRO A CA 1
ATOM 2120 C C . PRO A 1 278 ? 11.710 19.006 -4.141 1.00 76.38 278 PRO A C 1
ATOM 2122 O O . PRO A 1 278 ? 12.075 20.127 -4.492 1.00 76.38 278 PRO A O 1
ATOM 2125 N N . ILE A 1 279 ? 10.844 18.281 -4.860 1.00 81.88 279 ILE A N 1
ATOM 2126 C CA . ILE A 1 279 ? 10.287 18.719 -6.148 1.00 81.88 279 ILE A CA 1
ATOM 2127 C C . ILE A 1 279 ? 9.302 19.872 -5.926 1.00 81.88 279 ILE A C 1
ATOM 2129 O O . ILE A 1 279 ? 9.417 20.920 -6.565 1.00 81.88 279 ILE A O 1
ATOM 2133 N N . LEU A 1 280 ? 8.373 19.717 -4.976 1.00 84.44 280 LEU A N 1
ATOM 2134 C CA . LEU A 1 280 ? 7.414 20.763 -4.606 1.00 84.44 280 LEU A CA 1
ATOM 2135 C C . LEU A 1 280 ? 8.125 22.031 -4.110 1.00 84.44 280 LEU A C 1
ATOM 2137 O O . LEU A 1 280 ? 7.771 23.140 -4.516 1.00 84.44 280 LEU A O 1
ATOM 2141 N N . ALA A 1 281 ? 9.171 21.874 -3.294 1.00 79.56 281 ALA A N 1
ATOM 2142 C CA . ALA A 1 281 ? 9.994 22.986 -2.832 1.00 79.56 281 ALA A CA 1
ATOM 2143 C C . ALA A 1 281 ? 10.719 23.693 -3.988 1.00 79.56 281 ALA A C 1
ATOM 2145 O O . ALA A 1 281 ? 10.762 24.921 -4.009 1.00 79.56 281 ALA A O 1
ATOM 2146 N N . GLY A 1 282 ? 11.234 22.946 -4.971 1.00 81.19 282 GLY A N 1
ATOM 2147 C CA . GLY A 1 282 ? 11.822 23.513 -6.187 1.00 81.19 282 GLY A CA 1
ATOM 2148 C C . GLY A 1 282 ? 10.815 24.340 -6.992 1.00 81.19 282 GLY A C 1
ATOM 2149 O O . GLY A 1 282 ? 11.099 25.472 -7.378 1.00 81.19 282 GLY A O 1
ATOM 2150 N N . HIS A 1 283 ? 9.591 23.835 -7.170 1.00 86.50 283 HIS A N 1
ATOM 2151 C CA . HIS A 1 283 ? 8.528 24.581 -7.854 1.00 86.50 283 HIS A CA 1
ATOM 2152 C C . HIS A 1 283 ? 8.138 25.867 -7.121 1.00 86.50 283 HIS A C 1
ATOM 2154 O O . HIS A 1 283 ? 7.851 26.883 -7.761 1.00 86.50 283 HIS A O 1
ATOM 2160 N N . LEU A 1 284 ? 8.111 25.824 -5.789 1.00 84.50 284 LEU A N 1
ATOM 2161 C CA . LEU A 1 284 ? 7.802 26.982 -4.964 1.00 84.50 284 LEU A CA 1
ATOM 2162 C C . LEU A 1 284 ? 8.933 28.011 -4.997 1.00 84.50 284 LEU A C 1
ATOM 2164 O O . LEU A 1 284 ? 8.658 29.191 -5.202 1.00 84.50 284 LEU A O 1
ATOM 2168 N N . TRP A 1 285 ? 10.184 27.558 -4.901 1.00 82.50 285 TRP A N 1
ATOM 2169 C CA . TRP A 1 285 ? 11.375 28.386 -5.077 1.00 82.50 285 TRP A CA 1
ATOM 2170 C C . TRP A 1 285 ? 11.314 29.152 -6.400 1.00 82.50 285 TRP A C 1
ATOM 2172 O O . TRP A 1 285 ? 11.379 30.382 -6.408 1.00 82.50 285 TRP A O 1
ATOM 2182 N N . ASP A 1 286 ? 11.079 28.453 -7.510 1.00 84.31 286 ASP A N 1
ATOM 2183 C CA . ASP A 1 286 ? 10.957 29.066 -8.832 1.00 84.31 286 ASP A CA 1
ATOM 2184 C C . ASP A 1 286 ? 9.804 30.082 -8.907 1.00 84.31 286 ASP A C 1
ATOM 2186 O O . ASP A 1 286 ? 9.931 31.138 -9.533 1.00 84.31 286 ASP A O 1
ATOM 2190 N N . ALA A 1 287 ? 8.661 29.774 -8.287 1.00 85.12 287 ALA A N 1
ATOM 2191 C CA . ALA A 1 287 ? 7.495 30.655 -8.264 1.00 85.12 287 ALA A CA 1
ATOM 2192 C C . ALA A 1 287 ? 7.698 31.915 -7.408 1.00 85.12 287 ALA A C 1
ATOM 2194 O O . ALA A 1 287 ? 7.146 32.967 -7.741 1.00 85.12 287 ALA A O 1
ATOM 2195 N N . GLU A 1 288 ? 8.481 31.831 -6.332 1.00 82.00 288 GLU A N 1
ATOM 2196 C CA . GLU A 1 288 ? 8.853 32.974 -5.495 1.00 82.00 288 GLU A CA 1
ATOM 2197 C C . GLU A 1 288 ? 9.910 33.856 -6.169 1.00 82.00 288 GLU A C 1
ATOM 2199 O O . GLU A 1 288 ? 9.787 35.076 -6.121 1.00 82.00 288 GLU A O 1
ATOM 2204 N N . HIS A 1 289 ? 10.876 33.276 -6.893 1.00 83.62 289 HIS A N 1
ATOM 2205 C CA . HIS A 1 289 ? 11.895 34.036 -7.641 1.00 83.62 289 HIS A CA 1
ATOM 2206 C C . HIS A 1 289 ? 11.306 34.950 -8.720 1.00 83.62 289 HIS A C 1
ATOM 2208 O O . HIS A 1 289 ? 11.933 35.930 -9.122 1.00 83.62 289 HIS A O 1
ATOM 2214 N N . ARG A 1 290 ? 10.102 34.631 -9.202 1.00 83.12 290 ARG A N 1
ATOM 2215 C CA . ARG A 1 290 ? 9.367 35.444 -10.179 1.00 83.12 290 ARG A CA 1
ATOM 2216 C C . ARG A 1 290 ? 8.489 36.523 -9.544 1.00 83.12 290 ARG A C 1
ATOM 2218 O O . ARG A 1 290 ? 7.999 37.382 -10.272 1.00 83.12 290 ARG A O 1
ATOM 2225 N N . ALA A 1 291 ? 8.253 36.468 -8.236 1.00 83.00 291 ALA A N 1
ATOM 2226 C CA . ALA A 1 291 ? 7.427 37.437 -7.531 1.00 83.00 291 ALA A CA 1
ATOM 2227 C C . ALA A 1 291 ? 8.245 38.673 -7.137 1.00 83.00 291 ALA A C 1
ATOM 2229 O O . ALA A 1 291 ? 9.438 38.598 -6.838 1.00 83.00 291 ALA A O 1
ATOM 2230 N N . SER A 1 292 ? 7.597 39.832 -7.105 1.00 82.94 292 SER A N 1
ATOM 2231 C CA . SER A 1 292 ? 8.209 41.039 -6.564 1.00 82.94 292 SER A CA 1
ATOM 2232 C C . SER A 1 292 ? 8.380 40.934 -5.045 1.00 82.94 292 SER A C 1
ATOM 2234 O O . SER A 1 292 ? 7.604 40.286 -4.339 1.00 82.94 292 SER A O 1
ATOM 2236 N N . ALA A 1 293 ? 9.369 41.651 -4.508 1.00 73.81 293 ALA A N 1
ATOM 2237 C CA . ALA A 1 293 ? 9.589 41.708 -3.064 1.00 73.81 293 ALA A CA 1
ATOM 2238 C C . ALA A 1 293 ? 8.383 42.276 -2.292 1.00 73.81 293 ALA A C 1
ATOM 2240 O O . ALA A 1 293 ? 8.265 42.021 -1.099 1.00 73.81 293 ALA A O 1
ATOM 2241 N N . THR A 1 294 ? 7.512 43.054 -2.941 1.00 75.38 294 THR A N 1
ATOM 2242 C CA . THR A 1 294 ? 6.282 43.587 -2.339 1.00 75.38 294 THR A CA 1
ATOM 2243 C C . THR A 1 294 ? 5.196 42.515 -2.264 1.00 75.38 294 THR A C 1
ATOM 2245 O O . THR A 1 294 ? 4.626 42.322 -1.197 1.00 75.38 294 THR A O 1
ATOM 2248 N N . GLU A 1 295 ? 4.975 41.754 -3.342 1.00 74.50 295 GLU A N 1
ATOM 2249 C CA . GLU A 1 295 ? 4.009 40.641 -3.359 1.00 74.50 295 GLU A CA 1
ATOM 2250 C C . GLU A 1 295 ? 4.355 39.580 -2.312 1.00 74.50 295 GLU A C 1
ATOM 2252 O O . GLU A 1 295 ? 3.491 39.152 -1.551 1.00 74.50 295 GLU A O 1
ATOM 2257 N N . LEU A 1 296 ? 5.636 39.205 -2.214 1.00 73.69 296 LEU A N 1
ATOM 2258 C CA . LEU A 1 296 ? 6.085 38.243 -1.207 1.00 73.69 296 LEU A CA 1
ATOM 2259 C C . LEU A 1 296 ? 5.848 38.752 0.221 1.00 73.69 296 LEU A C 1
ATOM 2261 O O . LEU A 1 296 ? 5.441 37.967 1.071 1.00 73.69 296 LEU A O 1
ATOM 2265 N N . ARG A 1 297 ? 6.045 40.055 0.478 1.00 69.12 297 ARG A N 1
ATOM 2266 C CA . ARG A 1 297 ? 5.791 40.675 1.793 1.00 69.12 297 ARG A CA 1
ATOM 2267 C C . ARG A 1 297 ? 4.310 40.701 2.161 1.00 69.12 297 ARG A C 1
ATOM 2269 O O . ARG A 1 297 ? 3.984 40.521 3.328 1.00 69.12 297 ARG A O 1
ATOM 2276 N N . GLU A 1 298 ? 3.426 40.928 1.195 1.00 67.62 298 GLU A N 1
ATOM 2277 C CA . GLU A 1 298 ? 1.969 40.932 1.398 1.00 67.62 298 GLU A CA 1
ATOM 2278 C C . GLU A 1 298 ? 1.385 39.512 1.528 1.00 67.62 298 GLU A C 1
ATOM 2280 O O . GLU A 1 298 ? 0.293 39.330 2.058 1.00 67.62 298 GLU A O 1
ATOM 2285 N N . GLU A 1 299 ? 2.121 38.494 1.077 1.00 67.38 299 GLU A N 1
ATOM 2286 C CA . GLU A 1 299 ? 1.801 37.069 1.233 1.00 67.38 299 GLU A CA 1
ATOM 2287 C C . GLU A 1 299 ? 2.439 36.422 2.468 1.00 67.38 299 GLU A C 1
ATOM 2289 O O . GLU A 1 299 ? 2.224 35.232 2.708 1.00 67.38 299 GLU A O 1
ATOM 2294 N N . CYS A 1 300 ? 3.201 37.178 3.267 1.00 56.94 300 CYS A N 1
ATOM 2295 C CA . CYS A 1 300 ? 3.867 36.712 4.487 1.00 56.94 300 CYS A CA 1
ATOM 2296 C C . CYS A 1 300 ? 2.883 36.389 5.622 1.00 56.94 300 CYS A C 1
ATOM 2298 O O . CYS A 1 300 ? 3.180 36.632 6.778 1.00 56.94 300 CYS A O 1
ATOM 2300 N N . GLY A 1 301 ? 1.709 35.860 5.337 1.00 57.06 301 GLY A N 1
ATOM 2301 C CA . GLY A 1 301 ? 0.765 35.462 6.355 1.00 57.06 301 GLY A CA 1
ATOM 2302 C C . GLY A 1 301 ? 0.923 33.992 6.741 1.00 57.06 301 GLY A C 1
ATOM 2303 O O . GLY A 1 301 ? 1.502 33.650 7.768 1.00 57.06 301 GLY A O 1
ATOM 2304 N N . LEU A 1 302 ? 0.420 33.113 5.880 1.00 52.41 302 LEU A N 1
ATOM 2305 C CA . LEU A 1 302 ? -0.020 31.789 6.317 1.00 52.41 302 LEU A CA 1
ATOM 2306 C C . LEU A 1 302 ? 0.995 30.662 6.116 1.00 52.41 302 LEU A C 1
ATOM 2308 O O . LEU A 1 302 ? 0.860 29.567 6.648 1.00 52.41 302 LEU A O 1
ATOM 2312 N N . PHE A 1 303 ? 2.036 30.933 5.341 1.00 54.84 303 PHE A N 1
ATOM 2313 C CA . PHE A 1 303 ? 3.001 29.933 4.896 1.00 54.84 303 PHE A CA 1
ATOM 2314 C C . PHE A 1 303 ? 4.335 30.606 4.624 1.00 54.84 303 PHE A C 1
ATOM 2316 O O . PHE A 1 303 ? 4.838 30.651 3.498 1.00 54.84 303 PHE A O 1
ATOM 2323 N N . GLN A 1 304 ? 4.852 31.257 5.658 1.00 56.31 304 GLN A N 1
ATOM 2324 C CA . GLN A 1 304 ? 6.024 32.088 5.487 1.00 56.31 304 GLN A CA 1
ATOM 2325 C C . GLN A 1 304 ? 7.228 31.240 5.032 1.00 56.31 304 GLN A C 1
ATOM 2327 O O . GLN A 1 304 ? 7.413 30.098 5.439 1.00 56.31 304 GLN A O 1
ATOM 2332 N N . THR A 1 305 ? 8.088 31.837 4.220 1.00 50.97 305 THR A N 1
ATOM 2333 C CA . THR A 1 305 ? 9.286 31.280 3.578 1.00 50.97 305 THR A CA 1
ATOM 2334 C C . THR A 1 305 ? 10.218 30.370 4.425 1.00 50.97 305 THR A C 1
ATOM 2336 O O . THR A 1 305 ? 10.810 29.467 3.829 1.00 50.97 305 THR A O 1
ATOM 2339 N N . PRO A 1 306 ? 10.355 30.448 5.771 1.00 49.97 306 PRO A N 1
ATOM 2340 C CA . PRO A 1 306 ? 11.107 29.436 6.529 1.00 49.97 306 PRO A CA 1
ATOM 2341 C C . PRO A 1 306 ? 10.382 28.099 6.686 1.00 49.97 306 PRO A C 1
ATOM 2343 O O . PRO A 1 306 ? 11.022 27.147 7.103 1.00 49.97 306 PRO A O 1
ATOM 2346 N N . PHE A 1 307 ? 9.090 27.982 6.359 1.00 55.19 307 PHE A N 1
ATOM 2347 C CA . PHE A 1 307 ? 8.444 26.674 6.257 1.00 55.19 307 PHE A CA 1
ATOM 2348 C C . PHE A 1 307 ? 9.087 25.881 5.125 1.00 55.19 307 PHE A C 1
ATOM 2350 O O . PHE A 1 307 ? 9.469 24.749 5.334 1.00 55.19 307 PHE A O 1
ATOM 2357 N N . ILE A 1 308 ? 9.337 26.479 3.961 1.00 57.66 308 ILE A N 1
ATOM 2358 C CA . ILE A 1 308 ? 10.000 25.798 2.836 1.00 57.66 308 ILE A CA 1
ATOM 2359 C C . ILE A 1 308 ? 11.408 25.346 3.234 1.00 57.66 308 ILE A C 1
ATOM 2361 O O . ILE A 1 308 ? 11.782 24.195 3.014 1.00 57.66 308 ILE A O 1
ATOM 2365 N N . ALA A 1 309 ? 12.167 26.242 3.871 1.00 60.38 309 ALA A N 1
ATOM 2366 C CA . ALA A 1 309 ? 13.497 25.928 4.377 1.00 60.38 309 ALA A CA 1
ATOM 2367 C C . ALA A 1 309 ? 13.434 24.851 5.474 1.00 60.38 309 ALA A C 1
ATOM 2369 O O . ALA A 1 309 ? 14.163 23.874 5.394 1.00 60.38 309 ALA A O 1
ATOM 2370 N N . GLY A 1 310 ? 12.500 24.970 6.419 1.00 63.56 310 GLY A N 1
ATOM 2371 C CA . GLY A 1 310 ? 12.188 24.008 7.475 1.00 63.56 310 GLY A CA 1
ATOM 2372 C C . GLY A 1 310 ? 11.831 22.632 6.945 1.00 63.56 310 GLY A C 1
ATOM 2373 O O . GLY A 1 310 ? 12.368 21.648 7.420 1.00 63.56 310 GLY A O 1
ATOM 2374 N N . LEU A 1 311 ? 10.994 22.553 5.921 1.00 64.44 311 LEU A N 1
ATOM 2375 C CA . LEU A 1 311 ? 10.534 21.321 5.290 1.00 64.44 311 LEU A CA 1
ATOM 2376 C C . LEU A 1 311 ? 11.667 20.612 4.535 1.00 64.44 311 LEU A C 1
ATOM 2378 O O . LEU A 1 311 ? 11.849 19.402 4.673 1.00 64.44 311 LEU A O 1
ATOM 2382 N N . LEU A 1 312 ? 12.491 21.372 3.805 1.00 67.06 312 LEU A N 1
ATOM 2383 C CA . LEU A 1 312 ? 13.728 20.863 3.204 1.00 67.06 312 LEU A CA 1
ATOM 2384 C C . LEU A 1 312 ? 14.729 20.407 4.274 1.00 67.06 312 LEU A C 1
ATOM 2386 O O . LEU A 1 312 ? 15.369 19.363 4.131 1.00 67.06 312 LEU A O 1
ATOM 2390 N N . THR A 1 313 ? 14.833 21.160 5.368 1.00 72.06 313 THR A N 1
ATOM 2391 C CA . THR A 1 313 ? 15.674 20.829 6.514 1.00 72.06 313 THR A CA 1
ATOM 2392 C C . THR A 1 313 ? 15.191 19.562 7.217 1.00 72.06 313 THR A C 1
ATOM 2394 O O . THR A 1 313 ? 16.021 18.694 7.454 1.00 72.06 313 THR A O 1
ATOM 2397 N N . ILE A 1 314 ? 13.890 19.378 7.474 1.00 70.00 314 ILE A N 1
ATOM 2398 C CA . ILE A 1 314 ? 13.313 18.135 8.023 1.00 70.00 314 ILE A CA 1
ATOM 2399 C C . ILE A 1 314 ? 13.697 16.953 7.139 1.00 70.00 314 ILE A C 1
ATOM 2401 O O . ILE A 1 314 ? 14.181 15.944 7.644 1.00 70.00 314 ILE A O 1
ATOM 2405 N N . HIS A 1 315 ? 13.526 17.080 5.820 1.00 68.81 315 HIS A N 1
ATOM 2406 C CA . HIS A 1 315 ? 13.893 16.023 4.883 1.00 68.81 315 HIS A CA 1
ATOM 2407 C C . HIS A 1 315 ? 15.397 15.707 4.946 1.00 68.81 315 HIS A C 1
ATOM 2409 O O . HIS A 1 315 ? 15.799 14.545 4.960 1.00 68.81 315 HIS A O 1
ATOM 2415 N N . HIS A 1 316 ? 16.264 16.719 5.035 1.00 71.38 316 HIS A N 1
ATOM 2416 C CA . HIS A 1 316 ? 17.700 16.499 5.229 1.00 71.38 316 HIS A CA 1
ATOM 2417 C C . HIS A 1 316 ? 18.019 15.831 6.572 1.00 71.38 316 HIS A C 1
ATOM 2419 O O . HIS A 1 316 ? 18.774 14.860 6.586 1.00 71.38 316 HIS A O 1
ATOM 2425 N N . LEU A 1 317 ? 17.410 16.287 7.668 1.00 70.44 317 LEU A N 1
ATOM 2426 C CA . LEU A 1 317 ? 17.547 15.708 9.007 1.00 70.44 317 LEU A CA 1
ATOM 2427 C C . LEU A 1 317 ? 17.096 14.242 9.044 1.00 70.44 317 LEU A C 1
ATOM 2429 O O . LEU A 1 317 ? 17.770 13.406 9.645 1.00 70.44 317 LEU A O 1
ATOM 2433 N N . ALA A 1 318 ? 16.013 13.909 8.339 1.00 66.50 318 ALA A N 1
ATOM 2434 C CA . ALA A 1 318 ? 15.539 12.540 8.174 1.00 66.50 318 ALA A CA 1
ATOM 2435 C C . ALA A 1 318 ? 16.591 11.640 7.527 1.00 66.50 318 ALA A C 1
ATOM 2437 O O . ALA A 1 318 ? 16.903 10.578 8.056 1.00 66.50 318 ALA A O 1
ATOM 2438 N N . ARG A 1 319 ? 17.198 12.074 6.415 1.00 65.94 319 ARG A N 1
ATOM 2439 C CA . ARG A 1 319 ? 18.272 11.306 5.762 1.00 65.94 319 ARG A CA 1
ATOM 2440 C C . ARG A 1 319 ? 19.469 11.103 6.688 1.00 65.94 319 ARG A C 1
ATOM 2442 O O . ARG A 1 319 ? 20.027 10.013 6.721 1.00 65.94 319 ARG A O 1
ATOM 2449 N N . LEU A 1 320 ? 19.847 12.130 7.454 1.00 66.06 320 LEU A N 1
ATOM 2450 C CA . LEU A 1 320 ? 20.973 12.048 8.391 1.00 66.06 320 LEU A CA 1
ATOM 2451 C C . LEU A 1 320 ? 20.717 11.051 9.527 1.00 66.06 320 LEU A C 1
ATOM 2453 O O . LEU A 1 320 ? 21.641 10.357 9.947 1.00 66.06 320 LEU A O 1
ATOM 2457 N N . ARG A 1 321 ? 19.467 10.927 9.986 1.00 62.12 321 ARG A N 1
ATOM 2458 C CA . ARG A 1 321 ? 19.056 9.876 10.925 1.00 62.12 321 ARG A CA 1
ATOM 2459 C C . ARG A 1 321 ? 18.956 8.487 10.274 1.00 62.12 321 ARG A C 1
ATOM 2461 O O . ARG A 1 321 ? 18.978 7.505 10.998 1.00 62.12 321 ARG A O 1
ATOM 2468 N N . ALA A 1 322 ? 18.774 8.367 8.954 1.00 55.53 322 ALA A N 1
ATOM 2469 C CA . ALA A 1 322 ? 18.527 7.087 8.257 1.00 55.53 322 ALA A CA 1
ATOM 2470 C C . ALA A 1 322 ? 19.786 6.247 8.033 1.00 55.53 322 ALA A C 1
ATOM 2472 O O . ALA A 1 322 ? 19.691 5.069 7.698 1.00 55.53 322 ALA A O 1
ATOM 2473 N N . ALA A 1 323 ? 20.962 6.856 8.170 1.00 55.19 323 ALA A N 1
ATOM 2474 C CA . ALA A 1 323 ? 22.243 6.202 7.961 1.00 55.19 323 ALA A CA 1
ATOM 2475 C C . ALA A 1 323 ? 22.610 5.285 9.143 1.00 55.19 323 ALA A C 1
ATOM 2477 O O . ALA A 1 323 ? 23.617 5.511 9.814 1.00 55.19 323 ALA A O 1
ATOM 2478 N N . ASP A 1 324 ? 21.802 4.248 9.364 1.00 48.66 324 ASP A N 1
ATOM 2479 C CA . ASP A 1 324 ? 22.156 3.060 10.134 1.00 48.66 324 ASP A CA 1
ATOM 2480 C C . ASP A 1 324 ? 22.723 2.015 9.158 1.00 48.66 324 ASP A C 1
ATOM 2482 O O . ASP A 1 324 ? 22.010 1.201 8.577 1.00 48.66 324 ASP A O 1
ATOM 2486 N N . GLY A 1 325 ? 24.042 2.064 8.941 1.00 48.25 325 GLY A N 1
ATOM 2487 C CA . GLY A 1 325 ? 24.804 0.882 8.516 1.00 48.25 325 GLY A CA 1
ATOM 2488 C C . GLY A 1 325 ? 25.306 0.774 7.069 1.00 48.25 325 GLY A C 1
ATOM 2489 O O . GLY A 1 325 ? 25.963 -0.221 6.776 1.00 48.25 325 GLY A O 1
ATOM 2490 N N . THR A 1 326 ? 25.087 1.736 6.161 1.00 38.94 326 THR A N 1
ATOM 2491 C CA . THR A 1 326 ? 25.536 1.587 4.747 1.00 38.94 326 THR A CA 1
ATOM 2492 C C . THR A 1 326 ? 26.411 2.703 4.178 1.00 38.94 326 THR A C 1
ATOM 2494 O O . THR A 1 326 ? 26.878 2.591 3.047 1.00 38.94 326 THR A O 1
ATOM 2497 N N . ALA A 1 327 ? 26.747 3.730 4.958 1.00 43.31 327 ALA A N 1
ATOM 2498 C CA . ALA A 1 327 ? 27.787 4.683 4.584 1.00 43.31 327 ALA A CA 1
ATOM 2499 C C . ALA A 1 327 ? 28.653 4.988 5.804 1.00 43.31 327 ALA A C 1
ATOM 2501 O O . ALA A 1 327 ? 28.167 5.510 6.806 1.00 43.31 327 ALA A O 1
ATOM 2502 N N . ASN A 1 328 ? 29.938 4.653 5.713 1.00 49.94 328 ASN A N 1
ATOM 2503 C CA . ASN A 1 328 ? 30.957 5.019 6.691 1.00 49.94 328 ASN A CA 1
ATOM 2504 C C . ASN A 1 328 ? 31.246 6.530 6.536 1.00 49.94 328 ASN A C 1
ATOM 2506 O O . ASN A 1 328 ? 32.294 6.912 6.027 1.00 49.94 328 ASN A O 1
ATOM 2510 N N . ILE A 1 329 ? 30.251 7.379 6.835 1.00 59.22 329 ILE A N 1
ATOM 2511 C CA . ILE A 1 329 ? 30.396 8.839 6.812 1.00 59.22 329 ILE A CA 1
ATOM 2512 C C . ILE A 1 329 ? 31.288 9.199 7.991 1.00 59.22 329 ILE A C 1
ATOM 2514 O O . ILE A 1 329 ? 30.981 8.846 9.132 1.00 59.22 329 ILE A O 1
ATOM 2518 N N . ASP A 1 330 ? 32.386 9.885 7.700 1.00 74.50 330 ASP A N 1
ATOM 2519 C CA . ASP A 1 330 ? 33.324 10.332 8.714 1.00 74.50 330 ASP A CA 1
ATOM 2520 C C . ASP A 1 330 ? 32.632 11.242 9.746 1.00 74.50 330 ASP A C 1
ATOM 2522 O O . ASP A 1 330 ? 31.718 12.016 9.431 1.00 74.50 330 ASP A O 1
ATOM 2526 N N . LYS A 1 331 ? 33.055 11.143 11.008 1.00 78.69 331 LYS A N 1
ATOM 2527 C CA . LYS A 1 331 ? 32.477 11.918 12.110 1.00 78.69 331 LYS A CA 1
ATOM 2528 C C . LYS A 1 331 ? 32.549 13.422 11.840 1.00 78.69 331 LYS A C 1
ATOM 2530 O O . LYS A 1 331 ? 31.575 14.128 12.116 1.00 78.69 331 LYS A O 1
ATOM 2535 N N . ASP A 1 332 ? 33.667 13.909 11.308 1.00 80.25 332 ASP A N 1
ATOM 2536 C CA . ASP A 1 332 ? 33.879 15.338 11.081 1.00 80.25 332 ASP A CA 1
ATOM 2537 C C . ASP A 1 332 ? 33.012 15.839 9.920 1.00 80.25 332 ASP A C 1
ATOM 2539 O O . ASP A 1 332 ? 32.460 16.944 9.981 1.00 80.25 332 ASP A O 1
ATOM 2543 N N . GLU A 1 333 ? 32.788 15.002 8.903 1.00 81.00 333 GLU A N 1
ATOM 2544 C CA . GLU A 1 333 ? 31.831 15.279 7.829 1.00 81.00 333 GLU A CA 1
ATOM 2545 C C . GLU A 1 333 ? 30.397 15.379 8.372 1.00 81.00 333 GLU A C 1
ATOM 2547 O O . GLU A 1 333 ? 29.687 16.348 8.082 1.00 81.00 333 GLU A O 1
ATOM 2552 N N . ARG A 1 334 ? 29.985 14.439 9.234 1.00 81.19 334 ARG A N 1
ATOM 2553 C CA . ARG A 1 334 ? 28.655 14.462 9.864 1.00 81.19 334 ARG A CA 1
ATOM 2554 C C . ARG A 1 334 ? 28.463 15.701 10.742 1.00 81.19 334 ARG A C 1
ATOM 2556 O O . ARG A 1 334 ? 27.424 16.355 10.659 1.00 81.19 334 ARG A O 1
ATOM 2563 N N . VAL A 1 335 ? 29.456 16.058 11.554 1.00 85.19 335 VAL A N 1
ATOM 2564 C CA . VAL A 1 335 ? 29.410 17.273 12.384 1.00 85.19 335 VAL A CA 1
ATOM 2565 C C . VAL A 1 335 ? 29.327 18.529 11.513 1.00 85.19 335 VAL A C 1
ATOM 2567 O O . VAL A 1 335 ? 28.536 19.421 11.814 1.00 85.19 335 VAL A O 1
ATOM 2570 N N . THR A 1 336 ? 30.076 18.592 10.410 1.00 85.75 336 THR A N 1
ATOM 2571 C CA . THR A 1 336 ? 30.047 19.733 9.481 1.00 85.75 336 THR A CA 1
ATOM 2572 C C . THR A 1 336 ? 28.666 19.919 8.847 1.00 85.75 336 THR A C 1
ATOM 2574 O O . THR A 1 336 ? 28.158 21.040 8.793 1.00 85.75 336 THR A O 1
ATOM 2577 N N . GLN A 1 337 ? 28.021 18.830 8.417 1.00 85.31 337 GLN A N 1
ATOM 2578 C CA . GLN A 1 337 ? 26.664 18.869 7.862 1.00 85.31 337 GLN A CA 1
ATOM 2579 C C . GLN A 1 337 ? 25.637 19.348 8.899 1.00 85.31 337 GLN A C 1
ATOM 2581 O O . GLN A 1 337 ? 24.803 20.201 8.594 1.00 85.31 337 GLN A O 1
ATOM 2586 N N . LEU A 1 338 ? 25.724 18.851 10.138 1.00 87.25 338 LEU A N 1
ATOM 2587 C CA . LEU A 1 338 ? 24.834 19.265 11.224 1.00 87.25 338 LEU A CA 1
ATOM 2588 C C . LEU A 1 338 ? 25.033 20.743 11.607 1.00 87.25 338 LEU A C 1
ATOM 2590 O O . LEU A 1 338 ? 24.046 21.446 11.805 1.00 87.25 338 LEU A O 1
ATOM 2594 N N . LEU A 1 339 ? 26.276 21.243 11.633 1.00 88.75 339 LEU A N 1
ATOM 2595 C CA . LEU A 1 339 ? 26.579 22.665 11.859 1.00 88.75 339 LEU A CA 1
ATOM 2596 C C . LEU A 1 339 ? 26.023 23.563 10.750 1.00 88.75 339 LEU A C 1
ATOM 2598 O O . LEU 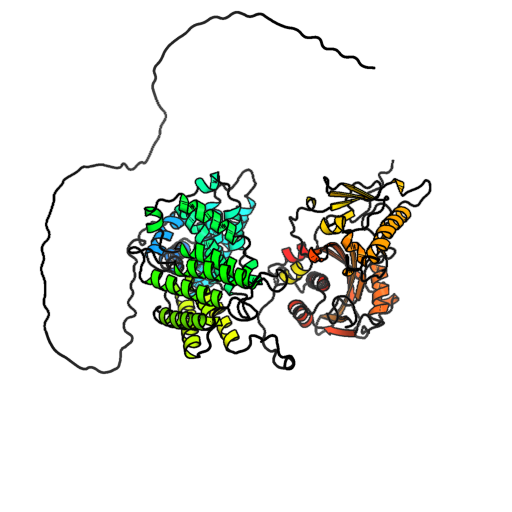A 1 339 ? 25.474 24.623 11.042 1.00 88.75 339 LEU A O 1
ATOM 2602 N N . ALA A 1 340 ? 26.134 23.148 9.485 1.00 87.12 340 ALA A N 1
ATOM 2603 C CA . ALA A 1 340 ? 25.583 23.906 8.362 1.00 87.12 340 ALA A CA 1
ATOM 2604 C C . ALA A 1 340 ? 24.055 24.044 8.475 1.00 87.12 340 ALA A C 1
ATOM 2606 O O . ALA A 1 340 ? 23.513 25.135 8.289 1.00 87.12 340 ALA A O 1
ATOM 2607 N N . ILE A 1 341 ? 23.371 22.957 8.849 1.00 86.69 341 ILE A N 1
ATOM 2608 C CA . ILE A 1 341 ? 21.925 22.964 9.096 1.00 86.69 341 ILE A CA 1
ATOM 2609 C C . ILE A 1 341 ? 21.582 23.816 10.328 1.00 86.69 341 ILE A C 1
ATOM 2611 O O . ILE A 1 341 ? 20.632 24.595 10.277 1.00 86.69 341 ILE A O 1
ATOM 2615 N N . GLU A 1 342 ? 22.358 23.723 11.414 1.00 89.75 342 GLU A N 1
ATOM 2616 C CA . GLU A 1 342 ? 22.182 24.553 12.614 1.00 89.75 342 GLU A CA 1
ATOM 2617 C C . GLU A 1 342 ? 22.235 26.045 12.265 1.00 89.75 342 GLU A C 1
ATOM 2619 O O . GLU A 1 342 ? 21.332 26.802 12.621 1.00 89.75 342 GLU A O 1
ATOM 2624 N N . MET A 1 343 ? 23.261 26.463 11.517 1.00 87.06 343 MET A N 1
ATOM 2625 C CA . MET A 1 343 ? 23.417 27.844 11.060 1.00 87.06 343 MET A CA 1
ATOM 2626 C C . MET A 1 343 ? 22.241 28.293 10.191 1.00 87.06 343 MET A C 1
ATOM 2628 O O . MET A 1 343 ? 21.752 29.412 10.353 1.00 87.06 343 MET A O 1
ATOM 2632 N N . GLN A 1 344 ? 21.759 27.420 9.302 1.00 85.31 344 GLN A N 1
ATOM 2633 C CA . GLN A 1 344 ? 20.602 27.706 8.461 1.00 85.31 344 GLN A CA 1
ATOM 2634 C C . GLN A 1 344 ? 19.342 27.922 9.310 1.00 85.31 344 GLN A C 1
ATOM 2636 O O . GLN A 1 344 ? 18.698 28.958 9.164 1.00 85.31 344 GLN A O 1
ATOM 2641 N N . ILE A 1 345 ? 19.028 27.016 10.241 1.00 86.62 345 ILE A N 1
ATOM 2642 C CA . ILE A 1 345 ? 17.864 27.148 11.135 1.00 86.62 345 ILE A CA 1
ATOM 2643 C C . ILE A 1 345 ? 17.967 28.417 11.993 1.00 86.62 345 ILE A C 1
ATOM 2645 O O . ILE A 1 345 ? 16.985 29.138 12.175 1.00 86.62 345 ILE A O 1
ATOM 2649 N N . MET A 1 346 ? 19.157 28.715 12.521 1.00 85.50 346 MET A N 1
ATOM 2650 C CA . MET A 1 346 ? 19.389 29.898 13.354 1.00 85.50 346 MET A CA 1
ATOM 2651 C C . MET A 1 346 ? 19.259 31.213 12.581 1.00 85.50 346 MET A C 1
ATOM 2653 O O . MET A 1 346 ? 18.899 32.220 13.184 1.00 85.50 346 MET A O 1
ATOM 2657 N N . SER A 1 347 ? 19.513 31.207 11.270 1.00 81.31 347 SER A N 1
ATOM 2658 C CA . SER A 1 347 ? 19.374 32.389 10.408 1.00 81.31 347 SER A CA 1
ATOM 2659 C C . SER A 1 347 ? 17.923 32.769 10.083 1.00 81.31 347 SER A C 1
ATOM 2661 O O . SER A 1 347 ? 17.682 33.826 9.501 1.00 81.31 347 SER A O 1
ATOM 2663 N N . TRP A 1 348 ? 16.947 31.918 10.415 1.00 78.25 348 TRP A N 1
ATOM 2664 C CA . TRP A 1 348 ? 15.541 32.179 10.114 1.00 78.25 348 TRP A CA 1
ATOM 2665 C C . TRP A 1 348 ? 14.941 33.200 11.083 1.00 78.25 348 TRP A C 1
ATOM 2667 O O . TRP A 1 348 ? 14.616 32.879 12.227 1.00 78.25 348 TRP A O 1
ATOM 2677 N N . GLU A 1 349 ? 14.729 34.420 10.589 1.00 68.88 349 GLU A N 1
ATOM 2678 C CA . GLU A 1 349 ? 14.074 35.506 11.321 1.00 68.88 349 GLU A CA 1
ATOM 2679 C C . GLU A 1 349 ? 12.823 36.033 10.597 1.00 68.88 349 GLU A C 1
ATOM 2681 O O . GLU A 1 349 ? 12.836 36.185 9.369 1.00 68.88 349 GLU A O 1
ATOM 2686 N N . PRO A 1 350 ? 11.723 36.306 11.327 1.00 66.94 350 PRO A N 1
ATOM 2687 C CA . PRO A 1 350 ? 10.491 36.802 10.724 1.00 66.94 350 PRO A CA 1
ATOM 2688 C C . PRO A 1 350 ? 10.709 38.202 10.152 1.00 66.94 350 PRO A C 1
ATOM 2690 O O . PRO A 1 350 ? 11.241 39.083 10.829 1.00 66.94 350 PRO A O 1
ATOM 2693 N N . ALA A 1 351 ? 10.257 38.438 8.918 1.00 63.12 351 ALA A N 1
ATOM 2694 C CA . ALA A 1 351 ? 10.419 39.732 8.262 1.00 63.12 351 ALA A CA 1
ATOM 2695 C C . ALA A 1 351 ? 9.696 40.847 9.050 1.00 63.12 351 ALA A C 1
ATOM 2697 O O . ALA A 1 351 ? 8.477 40.824 9.242 1.00 63.12 351 ALA A O 1
ATOM 2698 N N . LEU A 1 352 ? 10.442 41.846 9.524 1.00 62.56 352 LEU A N 1
ATOM 2699 C CA . LEU A 1 352 ? 9.896 43.019 10.214 1.00 62.56 352 LEU A CA 1
ATOM 2700 C C . LEU A 1 352 ? 9.668 44.178 9.224 1.00 62.56 352 LEU A C 1
ATOM 2702 O O . LEU A 1 352 ? 10.431 44.303 8.265 1.00 62.56 352 LEU A O 1
ATOM 2706 N N . PRO A 1 353 ? 8.663 45.057 9.435 1.00 61.00 353 PRO A N 1
ATOM 2707 C CA . PRO A 1 353 ? 7.677 45.094 10.530 1.00 61.00 353 PRO A CA 1
ATOM 2708 C C . PRO A 1 353 ? 6.339 44.383 10.226 1.00 61.00 353 PRO A C 1
ATOM 2710 O O . PRO A 1 353 ? 5.411 44.471 11.024 1.00 61.00 353 PRO A O 1
ATOM 2713 N N . HIS A 1 354 ? 6.209 43.718 9.076 1.00 63.75 354 HIS A N 1
ATOM 2714 C CA . HIS A 1 354 ? 4.916 43.293 8.513 1.00 63.75 354 HIS A CA 1
ATOM 2715 C C . HIS A 1 354 ? 4.341 41.993 9.098 1.00 63.75 354 HIS A C 1
ATOM 2717 O O . HIS A 1 354 ? 3.206 41.640 8.798 1.00 63.75 354 HIS A O 1
ATOM 2723 N N . THR A 1 355 ? 5.095 41.287 9.940 1.00 69.69 355 THR A N 1
ATOM 2724 C CA . THR A 1 355 ? 4.621 40.076 10.618 1.00 69.69 355 THR A CA 1
ATOM 2725 C C . THR A 1 355 ? 3.858 40.409 11.898 1.00 69.69 355 THR A C 1
ATOM 2727 O O . THR A 1 355 ? 4.275 41.259 12.693 1.00 69.69 355 THR A O 1
ATOM 2730 N N . SER A 1 356 ? 2.742 39.723 12.147 1.00 76.12 356 SER A N 1
ATOM 2731 C CA . SER A 1 356 ? 2.037 39.850 13.424 1.00 76.12 356 SER A CA 1
ATOM 2732 C C . SER A 1 356 ? 2.847 39.219 14.563 1.00 76.12 356 SER A C 1
ATOM 2734 O O . SER A 1 356 ? 3.721 38.375 14.351 1.00 76.12 356 SER A O 1
ATOM 2736 N N . LEU A 1 357 ? 2.556 39.613 15.809 1.00 80.12 357 LEU A N 1
ATOM 2737 C CA . LEU A 1 357 ? 3.172 38.982 16.984 1.00 80.12 357 LEU A CA 1
ATOM 2738 C C . LEU A 1 357 ? 2.922 37.467 17.007 1.00 80.12 357 LEU A C 1
ATOM 2740 O O . LEU A 1 357 ? 3.804 36.711 17.399 1.00 80.12 357 LEU A O 1
ATOM 2744 N N . ARG A 1 358 ? 1.742 37.036 16.551 1.00 79.81 358 ARG A N 1
ATOM 2745 C CA . ARG A 1 358 ? 1.326 35.632 16.546 1.00 79.81 358 A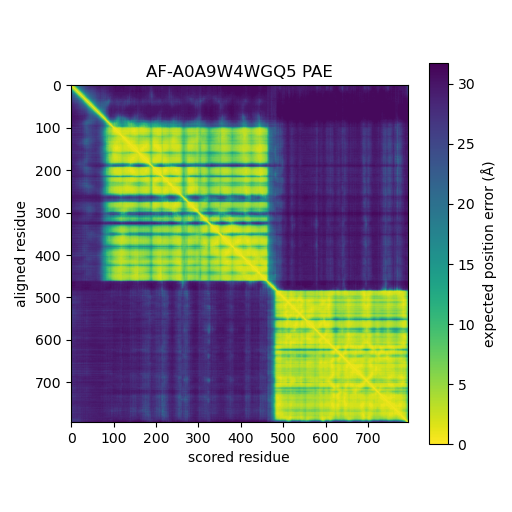RG A CA 1
ATOM 2746 C C . ARG A 1 358 ? 2.172 34.819 15.590 1.00 79.81 358 ARG A C 1
ATOM 2748 O O . ARG A 1 358 ? 2.698 33.785 15.988 1.00 79.81 358 ARG A O 1
ATOM 2755 N N . VAL A 1 359 ? 2.395 35.323 14.380 1.00 78.25 359 VAL A N 1
ATOM 2756 C CA . VAL A 1 359 ? 3.232 34.593 13.431 1.00 78.25 359 VAL A CA 1
ATOM 2757 C C . VAL A 1 359 ? 4.683 34.515 13.912 1.00 78.25 359 VAL A C 1
ATOM 2759 O O . VAL A 1 359 ? 5.303 33.462 13.798 1.00 78.25 359 VAL A O 1
ATOM 2762 N N . ARG A 1 360 ? 5.207 35.562 14.566 1.00 80.19 360 ARG A N 1
ATOM 2763 C CA . ARG A 1 360 ? 6.538 35.498 15.203 1.00 80.19 360 ARG A CA 1
ATOM 2764 C C . ARG A 1 360 ? 6.637 34.429 16.296 1.00 80.19 360 ARG A C 1
ATOM 2766 O O . ARG A 1 360 ? 7.672 33.773 16.418 1.00 80.19 360 ARG A O 1
ATOM 2773 N N . GLN A 1 361 ? 5.580 34.246 17.085 1.00 83.69 361 GLN A N 1
ATOM 2774 C CA . GLN A 1 361 ? 5.521 33.181 18.090 1.00 83.69 361 GLN A CA 1
ATOM 2775 C C . GLN A 1 361 ? 5.513 31.796 17.431 1.00 83.69 361 GLN A C 1
ATOM 2777 O O . GLN A 1 361 ? 6.334 30.952 17.787 1.00 83.69 361 GLN A O 1
ATOM 2782 N N . VAL A 1 362 ? 4.663 31.583 16.418 1.00 82.50 362 VAL A N 1
ATOM 2783 C CA . VAL A 1 362 ? 4.615 30.324 15.647 1.00 82.50 362 VAL A CA 1
ATOM 2784 C C . VAL A 1 362 ? 5.982 30.009 15.031 1.00 82.50 362 VAL A C 1
ATOM 2786 O O . VAL A 1 362 ? 6.467 28.888 15.150 1.00 82.50 362 VAL A O 1
ATOM 2789 N N . TRP A 1 363 ? 6.654 31.008 14.455 1.00 81.94 363 TRP A N 1
ATOM 2790 C CA . TRP A 1 363 ? 8.016 30.877 13.925 1.00 81.94 363 TRP A CA 1
ATOM 2791 C C . TRP A 1 363 ? 9.022 30.411 14.960 1.00 81.94 363 TRP A C 1
ATOM 2793 O O . TRP A 1 363 ? 9.847 29.539 14.694 1.00 81.94 363 TRP A O 1
ATOM 2803 N N . THR A 1 364 ? 8.963 31.010 16.144 1.00 86.62 364 THR A N 1
ATOM 2804 C CA . THR A 1 364 ? 9.882 30.680 17.226 1.00 86.62 364 THR A CA 1
ATOM 2805 C C . THR A 1 364 ? 9.685 29.229 17.659 1.00 86.62 364 THR A C 1
ATOM 2807 O O . THR A 1 364 ? 10.667 28.505 17.802 1.00 86.62 364 THR A O 1
ATOM 2810 N N . LEU A 1 365 ? 8.435 28.772 17.769 1.00 89.19 365 LEU A N 1
ATOM 2811 C CA . LEU A 1 365 ? 8.097 27.387 18.104 1.00 89.19 365 LEU A CA 1
ATOM 2812 C C . LEU A 1 365 ? 8.568 26.393 17.032 1.00 89.19 365 LEU A C 1
ATOM 2814 O O . LEU A 1 365 ? 9.218 25.405 17.368 1.00 89.19 365 LEU A O 1
ATOM 2818 N N . TRP A 1 366 ? 8.329 26.673 15.748 1.00 86.56 366 TRP A N 1
ATOM 2819 C CA . TRP A 1 366 ? 8.834 25.846 14.644 1.00 86.56 366 TRP A CA 1
ATOM 2820 C C . TRP A 1 366 ? 10.364 25.755 14.641 1.00 86.56 366 TRP A C 1
ATOM 2822 O O . TRP A 1 366 ? 10.918 24.658 14.578 1.00 86.56 366 TRP A O 1
ATOM 2832 N N . ARG A 1 367 ? 11.062 26.890 14.776 1.00 87.38 367 ARG A N 1
ATOM 2833 C CA . ARG A 1 367 ? 12.531 26.938 14.832 1.00 87.38 367 ARG A CA 1
ATOM 2834 C C . ARG A 1 367 ? 13.079 26.113 15.999 1.00 87.38 367 ARG A C 1
ATOM 2836 O O . ARG A 1 367 ? 14.015 25.341 15.817 1.00 87.38 367 ARG A O 1
ATOM 2843 N N . LEU A 1 368 ? 12.479 26.239 17.183 1.00 90.88 368 LEU A N 1
ATOM 2844 C CA . LEU A 1 368 ? 12.871 25.473 18.368 1.00 90.88 368 LEU A CA 1
ATOM 2845 C C . LEU A 1 368 ? 12.626 23.968 18.186 1.00 90.88 368 LEU A C 1
ATOM 2847 O O . LEU A 1 368 ? 13.507 23.181 18.521 1.00 90.88 368 LEU A O 1
ATOM 2851 N N . ALA A 1 369 ? 11.496 23.563 17.601 1.00 88.12 369 ALA A N 1
ATOM 2852 C CA . ALA A 1 369 ? 11.216 22.157 17.303 1.00 88.12 369 ALA A CA 1
ATOM 2853 C C . ALA A 1 369 ? 12.224 21.550 16.306 1.00 88.12 369 ALA A C 1
ATOM 2855 O O . ALA A 1 369 ? 12.694 20.433 16.517 1.00 88.12 369 ALA A O 1
ATOM 2856 N N . MET A 1 370 ? 12.641 22.300 15.278 1.00 86.12 370 MET A N 1
ATOM 2857 C CA . MET A 1 370 ? 13.700 21.862 14.353 1.00 86.12 370 MET A CA 1
ATOM 2858 C C . MET A 1 370 ? 15.050 21.688 15.043 1.00 86.12 370 MET A C 1
ATOM 2860 O O . MET A 1 370 ? 15.761 20.724 14.770 1.00 86.12 370 MET A O 1
ATOM 2864 N N . LEU A 1 371 ? 15.409 22.605 15.946 1.00 88.88 371 LEU A N 1
ATOM 2865 C CA . LEU A 1 371 ? 16.645 22.498 16.722 1.00 88.88 371 LEU A CA 1
ATOM 2866 C C . LEU A 1 371 ? 16.615 21.288 17.662 1.00 88.88 371 LEU A C 1
ATOM 2868 O O . LEU A 1 371 ? 17.616 20.584 17.767 1.00 88.88 371 LEU A O 1
ATOM 2872 N N . ILE A 1 372 ? 15.473 21.002 18.297 1.00 88.06 372 ILE A N 1
ATOM 2873 C CA . ILE A 1 372 ? 15.286 19.782 19.099 1.00 88.06 372 ILE A CA 1
ATOM 2874 C C . ILE A 1 372 ? 15.558 18.543 18.233 1.00 88.06 372 ILE A C 1
ATOM 2876 O O . ILE A 1 372 ? 16.405 17.726 18.600 1.00 88.06 372 ILE A O 1
ATOM 2880 N N . LEU A 1 373 ? 14.924 18.451 17.057 1.00 83.88 373 LEU A N 1
ATOM 2881 C CA . LEU A 1 373 ? 15.114 17.336 16.124 1.00 83.88 373 LEU A CA 1
ATOM 2882 C C . LEU A 1 373 ? 16.577 17.200 15.663 1.00 83.88 373 LEU A C 1
ATOM 2884 O O . LEU A 1 373 ? 17.113 16.088 15.646 1.00 83.88 373 LEU A O 1
ATOM 2888 N N . LEU A 1 374 ? 17.219 18.322 15.309 1.00 87.00 374 LEU A N 1
ATOM 2889 C CA . LEU A 1 374 ? 18.618 18.395 14.877 1.00 87.00 374 LEU A CA 1
ATOM 2890 C C . LEU A 1 374 ? 19.563 17.873 15.962 1.00 87.00 374 LEU A C 1
ATOM 2892 O O . LEU A 1 374 ? 20.412 17.033 15.671 1.00 87.00 374 LEU A O 1
ATOM 2896 N N . TYR A 1 375 ? 19.420 18.334 17.206 1.00 87.94 375 TYR A N 1
ATOM 2897 C CA . TYR A 1 375 ? 20.330 17.966 18.295 1.00 87.94 375 TYR A CA 1
ATOM 2898 C C . TYR A 1 375 ? 20.160 16.531 18.797 1.00 87.94 375 TYR A C 1
ATOM 2900 O O . TYR A 1 375 ? 21.072 15.999 19.433 1.00 87.94 375 TYR A O 1
ATOM 2908 N N . GLU A 1 376 ? 19.029 15.899 18.495 1.00 81.81 376 GLU A N 1
ATOM 2909 C CA . GLU A 1 376 ? 18.818 14.462 18.663 1.00 81.81 376 GLU A CA 1
ATOM 2910 C C . GLU A 1 376 ? 19.438 13.613 17.538 1.00 81.81 376 GLU A C 1
ATOM 2912 O O . GLU A 1 376 ? 19.446 12.388 17.632 1.00 81.81 376 GLU A O 1
ATOM 2917 N N . SER A 1 377 ? 19.976 14.219 16.474 1.00 82.12 377 SER A N 1
ATOM 2918 C CA . SER A 1 377 ? 20.645 13.455 15.414 1.00 82.12 377 SER A CA 1
ATOM 2919 C C . SER A 1 377 ? 21.856 12.693 15.979 1.00 82.12 377 SER A C 1
ATOM 2921 O O . SER A 1 377 ? 22.634 13.271 16.751 1.00 82.12 377 SER A O 1
ATOM 2923 N N . PRO A 1 378 ? 22.037 11.407 15.619 1.00 77.00 378 PRO A N 1
ATOM 2924 C CA . PRO A 1 378 ? 23.099 10.584 16.179 1.00 77.00 378 PRO A CA 1
ATOM 2925 C C . PRO A 1 378 ? 24.470 10.957 15.600 1.00 77.00 378 PRO A C 1
ATOM 2927 O O . PRO A 1 378 ? 24.644 11.040 14.385 1.00 77.00 378 PRO A O 1
ATOM 2930 N N . VAL A 1 379 ? 25.471 11.109 16.463 1.00 77.56 379 VAL A N 1
ATOM 2931 C CA . VAL A 1 379 ? 26.902 11.223 16.141 1.00 77.56 379 VAL A CA 1
ATOM 2932 C C . VAL A 1 379 ? 27.638 10.254 17.063 1.00 77.56 379 VAL A C 1
ATOM 2934 O O . VAL A 1 379 ? 27.517 10.355 18.282 1.00 77.56 379 VAL A O 1
ATOM 2937 N N . ASP A 1 380 ? 28.352 9.279 16.496 1.00 74.56 380 ASP A N 1
ATOM 2938 C CA . ASP A 1 380 ? 29.020 8.194 17.239 1.00 74.56 380 ASP A CA 1
ATOM 2939 C C . ASP A 1 380 ? 28.108 7.475 18.256 1.00 74.56 380 ASP A C 1
ATOM 2941 O O . ASP A 1 380 ? 28.492 7.222 19.400 1.00 74.56 380 ASP A O 1
ATOM 2945 N N . GLY A 1 381 ? 26.859 7.194 17.873 1.00 70.00 381 GLY A N 1
ATOM 2946 C CA . GLY A 1 381 ? 25.895 6.503 18.741 1.00 70.00 381 GLY A CA 1
ATOM 2947 C C . GLY A 1 381 ? 25.370 7.334 19.921 1.00 70.00 381 GLY A C 1
ATOM 2948 O O . GLY A 1 381 ? 24.757 6.782 20.831 1.00 70.00 381 GLY A O 1
ATOM 2949 N N . LYS A 1 382 ? 25.595 8.656 19.933 1.00 77.00 382 LYS A N 1
ATOM 2950 C CA . LYS A 1 382 ? 25.043 9.590 20.929 1.00 77.00 382 LYS A CA 1
ATOM 2951 C C . LYS A 1 382 ? 24.319 10.746 20.255 1.00 77.00 382 LYS A C 1
ATOM 2953 O O . LYS A 1 382 ? 24.616 11.091 19.118 1.00 77.00 382 LYS A O 1
ATOM 2958 N N . PHE A 1 383 ? 23.414 11.400 20.978 1.00 80.44 383 PHE A N 1
ATOM 2959 C CA . PHE A 1 383 ? 22.861 12.679 20.534 1.00 80.44 383 PHE A CA 1
ATOM 2960 C C . PHE A 1 383 ? 23.964 13.728 20.412 1.00 80.44 383 PHE A C 1
ATOM 2962 O O . PHE A 1 383 ? 24.773 13.889 21.329 1.00 80.44 383 PHE A O 1
ATOM 2969 N N . TRP A 1 384 ? 23.971 14.452 19.295 1.00 83.94 384 TRP A N 1
ATOM 2970 C CA . TRP A 1 384 ? 25.023 15.404 18.961 1.00 83.94 384 TRP A CA 1
ATOM 2971 C C . TRP A 1 384 ? 25.221 16.500 20.024 1.00 83.94 384 TRP A C 1
ATOM 2973 O O . TRP A 1 384 ? 26.352 16.733 20.448 1.00 83.94 384 TRP A O 1
ATOM 2983 N N . GLN A 1 385 ? 24.143 17.150 20.497 1.00 86.44 385 GLN A N 1
ATOM 2984 C CA . GLN A 1 385 ? 24.220 18.229 21.502 1.00 86.44 385 GLN A CA 1
ATOM 2985 C C . GLN A 1 385 ? 23.065 18.193 22.524 1.00 86.44 385 GLN A C 1
ATOM 2987 O O . GLN A 1 385 ? 22.210 19.080 22.577 1.00 86.44 385 GLN A O 1
ATOM 2992 N N . ALA A 1 386 ? 23.059 17.184 23.400 1.00 83.50 386 ALA A N 1
ATOM 2993 C CA . ALA A 1 386 ? 21.976 16.957 24.368 1.00 83.50 386 ALA A CA 1
ATOM 2994 C C . ALA A 1 386 ? 21.672 18.146 25.313 1.00 83.50 386 ALA A C 1
ATOM 2996 O O . ALA A 1 386 ? 20.514 18.352 25.672 1.00 83.50 386 ALA A O 1
ATOM 2997 N N . SER A 1 387 ? 22.677 18.947 25.700 1.00 88.12 387 SER A N 1
ATOM 2998 C CA . SER A 1 387 ? 22.453 20.149 26.529 1.00 88.12 387 SER A CA 1
ATOM 2999 C C . SER A 1 387 ? 21.645 21.207 25.776 1.00 88.12 387 SER A C 1
ATOM 3001 O O . SER A 1 387 ? 20.628 21.671 26.282 1.00 88.12 387 SER A O 1
ATOM 3003 N N . ARG A 1 388 ? 22.041 21.527 24.534 1.00 90.50 388 ARG A N 1
ATOM 3004 C CA . ARG A 1 388 ? 21.334 22.521 23.711 1.00 90.50 388 ARG A CA 1
ATOM 3005 C C . ARG A 1 388 ? 19.925 22.071 23.350 1.00 90.50 388 ARG A C 1
ATOM 3007 O O . ARG A 1 388 ? 19.020 22.900 23.290 1.00 90.50 388 ARG A O 1
ATOM 3014 N N . ARG A 1 389 ? 19.718 20.762 23.163 1.00 90.12 389 ARG A N 1
ATOM 3015 C CA . ARG A 1 389 ? 18.380 20.175 23.004 1.00 90.12 389 ARG A CA 1
ATOM 3016 C C . ARG A 1 389 ? 17.473 20.532 24.185 1.00 90.12 389 ARG A C 1
ATOM 3018 O O . ARG A 1 389 ? 16.357 20.989 23.962 1.00 90.12 389 ARG A O 1
ATOM 3025 N N . ASN A 1 390 ? 17.948 20.355 25.420 1.00 88.88 390 ASN A N 1
ATOM 3026 C CA . ASN A 1 390 ? 17.163 20.676 26.617 1.00 88.88 390 ASN A CA 1
ATOM 3027 C C . ASN A 1 390 ? 16.868 22.180 26.717 1.00 88.88 390 ASN A C 1
ATOM 3029 O O . ASN A 1 390 ? 15.736 22.554 27.007 1.00 88.88 390 ASN A O 1
ATOM 3033 N N . ASP A 1 391 ? 17.843 23.040 26.409 1.00 92.69 391 ASP A N 1
ATOM 3034 C CA . ASP A 1 391 ? 17.646 24.497 26.407 1.00 92.69 391 ASP A CA 1
ATOM 3035 C C . ASP A 1 391 ? 16.581 24.932 25.382 1.00 92.69 391 ASP A C 1
ATOM 3037 O O . ASP A 1 391 ? 15.736 25.791 25.664 1.00 92.69 391 ASP A O 1
ATOM 3041 N N . CYS A 1 392 ? 16.587 24.311 24.196 1.00 93.31 392 CYS A N 1
ATOM 3042 C CA . CYS A 1 392 ? 15.584 24.548 23.157 1.00 93.31 392 CYS A CA 1
ATOM 3043 C C . CYS A 1 392 ? 14.200 24.055 23.583 1.00 93.31 392 CYS A C 1
ATOM 3045 O O . CYS A 1 392 ? 13.219 24.773 23.402 1.00 93.31 392 CYS A O 1
ATOM 3047 N N . TYR A 1 393 ? 14.123 22.869 24.190 1.00 94.06 393 TYR A N 1
ATOM 3048 C CA . TYR A 1 393 ? 12.885 22.310 24.727 1.00 94.06 393 TYR A CA 1
ATOM 3049 C C . TYR A 1 393 ? 12.267 23.208 25.811 1.00 94.06 393 TYR A C 1
ATOM 3051 O O . TYR A 1 393 ? 11.096 23.570 25.724 1.00 94.06 393 TYR A O 1
ATOM 3059 N N . GLU A 1 394 ? 13.051 23.661 26.790 1.00 94.56 394 GLU A N 1
ATOM 3060 C CA . GLU A 1 394 ? 12.557 24.560 27.843 1.00 94.56 394 GLU A CA 1
ATOM 3061 C C . GLU A 1 394 ? 12.097 25.914 27.283 1.00 94.56 394 GLU A C 1
ATOM 3063 O O . GLU A 1 394 ? 11.096 26.484 27.726 1.00 94.56 394 GLU A O 1
ATOM 3068 N N . SER A 1 395 ? 12.801 26.430 26.274 1.00 95.69 395 SER A N 1
ATOM 3069 C CA . SER A 1 395 ? 12.386 27.643 25.561 1.00 95.69 395 SER A CA 1
ATOM 3070 C C . SER A 1 395 ? 11.079 27.424 24.793 1.00 95.69 395 SER A C 1
ATOM 3072 O O . SER A 1 395 ? 10.209 28.293 24.814 1.00 95.69 395 SER A O 1
ATOM 3074 N N . PHE A 1 396 ? 10.900 26.248 24.184 1.00 95.75 396 PHE A N 1
ATOM 3075 C CA . PHE A 1 396 ? 9.676 25.885 23.471 1.00 95.75 396 PHE A CA 1
ATOM 3076 C C . PHE A 1 396 ? 8.477 25.880 24.419 1.00 95.75 396 PHE A C 1
ATOM 3078 O O . PHE A 1 396 ? 7.458 26.499 24.125 1.00 95.75 396 PHE A O 1
ATOM 3085 N N . MET A 1 397 ? 8.606 25.254 25.593 1.00 96.06 397 MET A N 1
ATOM 3086 C CA . MET A 1 397 ? 7.517 25.195 26.574 1.00 96.06 397 MET A CA 1
ATOM 3087 C C . MET A 1 397 ? 7.126 26.582 27.104 1.00 96.06 397 MET A C 1
ATOM 3089 O O . MET A 1 397 ? 5.940 26.851 27.316 1.00 96.06 397 MET A O 1
ATOM 3093 N N . LYS A 1 398 ? 8.100 27.487 27.289 1.00 94.81 398 LYS A N 1
ATOM 3094 C CA . LYS A 1 398 ? 7.840 28.882 27.688 1.00 94.81 398 LYS A CA 1
ATOM 3095 C C . LYS A 1 398 ? 7.041 29.637 26.631 1.00 94.81 398 LYS A C 1
ATOM 3097 O O . LYS A 1 398 ? 6.071 30.299 26.988 1.00 94.81 398 LYS A O 1
ATOM 3102 N N . GLU A 1 399 ? 7.420 29.512 25.362 1.00 93.69 399 GLU A N 1
ATOM 3103 C CA . GLU A 1 399 ? 6.707 30.152 24.253 1.00 93.69 399 GLU A CA 1
ATOM 3104 C C . GLU A 1 399 ? 5.318 29.537 24.035 1.00 93.69 399 GLU A C 1
ATOM 3106 O O . GLU A 1 399 ? 4.345 30.270 23.867 1.00 93.69 399 GLU A O 1
ATOM 3111 N N . LEU A 1 400 ? 5.184 28.208 24.132 1.00 93.88 400 LEU A N 1
ATOM 3112 C CA . LEU A 1 400 ? 3.900 27.520 23.970 1.00 93.88 400 LEU A CA 1
ATOM 3113 C C . LEU A 1 400 ? 2.886 27.992 25.017 1.00 93.88 400 LEU A C 1
ATOM 3115 O O . LEU A 1 400 ? 1.726 28.228 24.695 1.00 93.88 400 LEU A O 1
ATOM 3119 N N . LYS A 1 401 ? 3.331 28.213 26.259 1.00 93.06 401 LYS A N 1
ATOM 3120 C CA . LYS A 1 401 ? 2.489 28.737 27.344 1.00 93.06 401 LYS A CA 1
ATOM 3121 C C . LYS A 1 401 ? 1.915 30.130 27.052 1.00 93.06 401 LYS A C 1
ATOM 3123 O O . LYS A 1 401 ? 0.887 30.496 27.620 1.00 93.06 401 LYS A O 1
ATOM 3128 N N . LEU A 1 402 ? 2.570 30.918 26.197 1.00 91.50 402 LEU A N 1
ATOM 3129 C CA . LEU A 1 402 ? 2.096 32.240 25.778 1.00 91.50 402 LEU A CA 1
ATOM 3130 C C . LEU A 1 402 ? 1.059 32.166 24.652 1.00 91.50 402 LEU A C 1
ATOM 3132 O O . LEU A 1 402 ? 0.516 33.205 24.269 1.00 91.50 402 LEU A O 1
ATOM 3136 N N . VAL A 1 403 ? 0.774 30.978 24.111 1.00 88.25 403 VAL A N 1
ATOM 3137 C CA . VAL A 1 403 ? -0.269 30.775 23.108 1.00 88.25 403 VAL A CA 1
ATOM 3138 C C . VAL A 1 403 ? -1.618 30.574 23.824 1.00 88.25 403 VAL A C 1
ATOM 3140 O O . VAL A 1 403 ? -1.799 29.579 24.516 1.00 88.25 403 VAL A O 1
ATOM 3143 N N . PRO A 1 404 ? -2.594 31.494 23.667 1.00 87.56 404 PRO A N 1
ATOM 3144 C CA . PRO A 1 404 ? -3.978 31.296 24.056 1.00 87.56 404 PRO A CA 1
ATOM 3145 C C . PRO A 1 404 ? -4.506 29.936 23.622 1.00 87.56 404 PRO A C 1
ATOM 3147 O O . PRO A 1 404 ? -4.337 29.509 22.476 1.00 87.56 404 PRO A O 1
ATOM 3150 N N . LYS A 1 405 ? -5.177 29.282 24.557 1.00 82.62 405 LYS A N 1
ATOM 3151 C CA . LYS A 1 405 ? -5.868 28.022 24.330 1.00 82.62 405 LYS A CA 1
ATOM 3152 C C . LYS A 1 405 ? -7.036 28.220 23.364 1.00 82.62 405 LYS A C 1
ATOM 3154 O O . LYS A 1 405 ? -7.659 29.282 23.368 1.00 82.62 405 LYS A O 1
ATOM 3159 N N . GLY A 1 406 ? -7.295 27.230 22.511 1.00 78.06 406 GLY A N 1
ATOM 3160 C CA . GLY A 1 406 ? -8.359 27.305 21.505 1.00 78.06 406 GLY A CA 1
ATOM 3161 C C . GLY A 1 406 ? -8.071 28.238 20.324 1.00 78.06 406 GLY A C 1
ATOM 3162 O O . GLY A 1 406 ? -8.959 28.496 19.520 1.00 78.06 406 GLY A O 1
ATOM 3163 N N . HIS A 1 407 ? -6.860 28.784 20.204 1.00 83.94 407 HIS A N 1
ATOM 3164 C CA . HIS A 1 407 ? -6.533 29.712 19.123 1.00 83.94 407 HIS A CA 1
ATOM 3165 C C . HIS A 1 407 ? -6.230 28.991 17.798 1.00 83.94 407 HIS A C 1
ATOM 3167 O O . HIS A 1 407 ? -5.585 27.945 17.789 1.00 83.94 407 HIS A O 1
ATOM 3173 N N . GLU A 1 408 ? -6.613 29.602 16.673 1.00 76.81 408 GLU A N 1
ATOM 3174 C CA . GLU A 1 408 ? -6.518 29.046 15.306 1.00 76.81 408 GLU A CA 1
ATOM 3175 C C . GLU A 1 408 ? -5.090 28.651 14.902 1.00 76.81 408 GLU A C 1
ATOM 3177 O O . GLU A 1 408 ? -4.871 27.605 14.296 1.00 76.81 408 GLU A O 1
ATOM 3182 N N . SER A 1 409 ? -4.090 29.390 15.392 1.00 80.12 409 SER A N 1
ATOM 3183 C CA . SER A 1 409 ? -2.666 29.070 15.205 1.00 80.12 409 SER A CA 1
ATOM 3184 C C . SER A 1 409 ? -2.249 27.667 15.668 1.00 80.12 409 SER A C 1
ATOM 3186 O O . SER A 1 409 ? -1.181 27.207 15.279 1.00 80.12 409 SER A O 1
ATOM 3188 N N . ILE A 1 410 ? -3.029 26.987 16.516 1.00 84.19 410 ILE A N 1
ATOM 3189 C CA . ILE A 1 410 ? -2.728 25.613 16.941 1.00 84.19 410 ILE A CA 1
ATOM 3190 C C . ILE A 1 410 ? -2.822 24.619 15.784 1.00 84.19 410 ILE A C 1
ATOM 3192 O O . ILE A 1 410 ? -2.018 23.687 15.745 1.00 84.19 410 ILE A O 1
ATOM 3196 N N . GLY A 1 411 ? -3.700 24.857 14.803 1.00 78.56 411 GLY A N 1
ATOM 3197 C CA . GLY A 1 411 ? -3.824 23.995 13.626 1.00 78.56 411 GLY A CA 1
ATOM 3198 C C . GLY A 1 411 ? -2.509 23.844 12.854 1.00 78.56 411 GLY A C 1
ATOM 3199 O O . GLY A 1 411 ? -2.188 22.754 12.399 1.00 78.56 411 GLY A O 1
ATOM 3200 N N . VAL A 1 412 ? -1.685 24.898 12.794 1.00 79.69 412 VAL A N 1
ATOM 3201 C CA . VAL A 1 412 ? -0.380 24.869 12.103 1.00 79.69 412 VAL A CA 1
ATOM 3202 C C . VAL A 1 412 ? 0.797 24.463 12.999 1.00 79.69 412 VAL A C 1
ATOM 3204 O O . VAL A 1 412 ? 1.949 24.494 12.566 1.00 79.69 412 VAL A O 1
ATOM 3207 N N . MET A 1 413 ? 0.543 24.127 14.267 1.00 82.62 413 MET A N 1
ATOM 3208 C CA . MET A 1 413 ? 1.573 23.765 15.250 1.00 82.62 413 MET A CA 1
ATOM 3209 C C . MET A 1 413 ? 1.513 22.296 15.674 1.00 82.62 413 MET A C 1
ATOM 3211 O O . MET A 1 413 ? 2.237 21.910 16.590 1.00 82.62 413 MET A O 1
ATOM 3215 N N . LEU A 1 414 ? 0.726 21.468 14.980 1.00 83.25 414 LEU A N 1
ATOM 3216 C CA . LEU A 1 414 ? 0.617 20.031 15.237 1.00 83.25 414 LEU A CA 1
ATOM 3217 C C . LEU A 1 414 ? 1.983 19.333 15.246 1.00 83.25 414 LEU A C 1
ATOM 3219 O O . LEU A 1 414 ? 2.338 18.709 16.247 1.00 83.25 414 LEU A O 1
ATOM 3223 N N . TRP A 1 415 ? 2.797 19.511 14.202 1.00 84.69 415 TRP A N 1
ATOM 3224 C CA . TRP A 1 415 ? 4.137 18.914 14.139 1.00 84.69 415 TRP A CA 1
ATOM 3225 C C . TRP A 1 415 ? 5.094 19.436 15.236 1.00 84.69 415 TRP A C 1
ATOM 3227 O O . TRP A 1 415 ? 5.631 18.612 15.979 1.00 84.69 415 TRP A O 1
ATOM 3237 N N . PRO A 1 416 ? 5.276 20.762 15.443 1.00 86.50 416 PRO A N 1
ATOM 3238 C CA . PRO A 1 416 ? 6.125 21.270 16.526 1.00 86.50 416 PRO A CA 1
ATOM 3239 C C . PRO A 1 416 ? 5.699 20.814 17.924 1.00 86.50 416 PRO A C 1
ATOM 3241 O O . PRO A 1 416 ? 6.550 20.449 18.735 1.00 86.50 416 PRO A O 1
ATOM 3244 N N . ILE A 1 417 ? 4.391 20.829 18.214 1.00 89.81 417 ILE A N 1
ATOM 3245 C CA . ILE A 1 417 ? 3.848 20.392 19.507 1.00 89.81 417 ILE A CA 1
ATOM 3246 C C . ILE A 1 417 ? 4.095 18.897 19.702 1.00 89.81 417 ILE A C 1
ATOM 3248 O O . ILE A 1 417 ? 4.469 18.490 20.798 1.00 89.81 417 ILE A O 1
ATOM 3252 N N . SER A 1 418 ? 3.952 18.093 18.649 1.00 86.88 418 SER A N 1
ATOM 3253 C CA . SER A 1 418 ? 4.226 16.653 18.699 1.00 86.88 418 SER A CA 1
ATOM 3254 C C . SER A 1 418 ? 5.703 16.361 18.935 1.00 86.88 418 SER A C 1
ATOM 3256 O O . SER A 1 418 ? 6.043 15.541 19.788 1.00 86.88 418 SER A O 1
ATOM 3258 N N . MET A 1 419 ? 6.589 17.086 18.244 1.00 84.12 419 MET A N 1
ATOM 3259 C CA . MET A 1 419 ? 8.034 16.964 18.422 1.00 84.12 419 MET A CA 1
ATOM 3260 C C . MET A 1 419 ? 8.432 17.296 19.863 1.00 84.12 419 MET A C 1
ATOM 3262 O O . MET A 1 419 ? 9.012 16.457 20.548 1.00 84.12 419 MET A O 1
ATOM 3266 N N . ALA A 1 420 ? 8.047 18.468 20.374 1.00 88.56 420 ALA A N 1
ATOM 3267 C CA . ALA A 1 420 ? 8.306 18.820 21.768 1.00 88.56 420 ALA A CA 1
ATOM 3268 C C . ALA A 1 420 ? 7.641 17.832 22.744 1.00 88.56 420 ALA A C 1
ATOM 3270 O O . ALA A 1 420 ? 8.257 17.421 23.724 1.00 88.56 420 ALA A O 1
ATOM 3271 N N . GLY A 1 421 ? 6.414 17.396 22.451 1.00 88.62 421 GLY A N 1
ATOM 3272 C CA . GLY A 1 421 ? 5.669 16.413 23.234 1.00 88.62 421 GLY A CA 1
ATOM 3273 C C . GLY A 1 421 ? 6.416 15.099 23.415 1.00 88.62 421 GLY A C 1
ATOM 3274 O O . GLY A 1 421 ? 6.473 14.593 24.532 1.00 88.62 421 GLY A O 1
ATOM 3275 N N . SER A 1 422 ? 7.073 14.585 22.376 1.00 84.25 422 SER A N 1
ATOM 3276 C CA . SER A 1 422 ? 7.898 13.372 22.491 1.00 84.25 422 SER A CA 1
ATOM 3277 C C . SER A 1 422 ? 9.100 13.512 23.430 1.00 84.25 422 SER A C 1
ATOM 3279 O O . SER A 1 422 ? 9.540 12.529 24.021 1.00 84.25 422 SER A O 1
ATOM 3281 N N . CYS A 1 423 ? 9.578 14.736 23.661 1.00 83.38 423 CYS A N 1
ATOM 3282 C CA . CYS A 1 423 ? 10.652 15.019 24.610 1.00 83.38 423 CYS A CA 1
ATOM 3283 C C . CYS A 1 423 ? 10.132 15.311 26.035 1.00 83.38 423 CYS A C 1
ATOM 3285 O O . CYS A 1 423 ? 10.932 15.537 26.947 1.00 83.38 423 CYS A O 1
ATOM 3287 N N . ALA A 1 424 ? 8.811 15.342 26.257 1.00 86.50 424 ALA A N 1
ATOM 3288 C CA . ALA A 1 424 ? 8.226 15.826 27.503 1.00 86.50 424 ALA A CA 1
ATOM 3289 C C . ALA A 1 424 ? 8.348 14.827 28.669 1.00 86.50 424 ALA A C 1
ATOM 3291 O O . ALA A 1 424 ? 7.660 13.804 28.756 1.00 86.50 424 ALA A O 1
ATOM 3292 N N . GLN A 1 425 ? 9.191 15.183 29.640 1.00 80.62 425 GLN A N 1
ATOM 3293 C CA . GLN A 1 425 ? 9.427 14.384 30.851 1.00 80.62 425 GLN A CA 1
ATOM 3294 C C . GLN A 1 425 ? 8.623 14.873 32.067 1.00 80.62 425 GLN A C 1
ATOM 3296 O O . GLN A 1 425 ? 8.233 14.077 32.915 1.00 80.62 425 GLN A O 1
ATOM 3301 N N . SER A 1 426 ? 8.357 16.179 32.158 1.00 88.81 426 SER A N 1
ATOM 3302 C CA . SER A 1 426 ? 7.662 16.790 33.300 1.00 88.81 426 SER A CA 1
ATOM 3303 C C . SER A 1 426 ? 6.139 16.644 33.185 1.00 88.81 426 SER A C 1
ATOM 3305 O O . SER A 1 426 ? 5.590 17.025 32.146 1.00 88.81 426 SER A O 1
ATOM 3307 N N . PRO A 1 427 ? 5.426 16.217 34.248 1.00 89.75 427 PRO A N 1
ATOM 3308 C CA . PRO A 1 427 ? 3.961 16.181 34.264 1.00 89.75 427 PRO A CA 1
ATOM 3309 C C . PRO A 1 427 ? 3.312 17.524 33.906 1.00 89.75 427 PRO A C 1
ATOM 3311 O O . PRO A 1 427 ? 2.337 17.552 33.165 1.00 89.75 427 PRO A O 1
ATOM 3314 N N . ALA A 1 428 ? 3.897 18.645 34.344 1.00 91.69 428 ALA A N 1
ATOM 3315 C CA . ALA A 1 428 ? 3.375 19.978 34.037 1.00 91.69 428 ALA A CA 1
ATOM 3316 C C . ALA A 1 428 ? 3.481 20.325 32.540 1.00 91.69 428 ALA A C 1
ATOM 3318 O O . ALA A 1 428 ? 2.625 21.020 31.995 1.00 91.69 428 ALA A O 1
ATOM 3319 N N . HIS A 1 429 ? 4.525 19.841 31.859 1.00 93.56 429 HIS A N 1
ATOM 3320 C CA . HIS A 1 429 ? 4.681 20.029 30.415 1.00 93.56 429 HIS A CA 1
ATOM 3321 C C . HIS A 1 429 ? 3.701 19.157 29.627 1.00 93.56 429 HIS A C 1
ATOM 3323 O O . HIS A 1 429 ? 3.086 19.642 28.679 1.00 93.56 429 HIS A O 1
ATOM 3329 N N . ARG A 1 430 ? 3.512 17.906 30.063 1.00 93.69 430 ARG A N 1
ATOM 3330 C CA . ARG A 1 430 ? 2.523 16.980 29.496 1.00 93.69 430 ARG A CA 1
ATOM 3331 C C . ARG A 1 430 ? 1.107 17.547 29.600 1.00 93.69 430 ARG A C 1
ATOM 3333 O O . ARG A 1 430 ? 0.382 17.584 28.611 1.00 93.69 430 ARG A O 1
ATOM 3340 N N . GLU A 1 431 ? 0.753 18.078 30.770 1.00 93.12 431 GLU A N 1
ATOM 3341 C CA . GLU A 1 431 ? -0.543 18.715 31.014 1.00 93.12 431 GLU A CA 1
ATOM 3342 C C . GLU A 1 431 ? -0.757 19.955 30.133 1.00 93.12 431 GLU A C 1
ATOM 3344 O O . GLU A 1 431 ? -1.821 20.102 29.533 1.00 93.12 431 GLU A O 1
ATOM 3349 N N . LEU A 1 432 ? 0.252 20.825 30.000 1.00 93.88 432 LEU A N 1
ATOM 3350 C CA . LEU A 1 432 ? 0.163 22.004 29.133 1.00 93.88 432 LEU A CA 1
ATOM 3351 C C . LEU A 1 432 ? -0.104 21.615 27.671 1.00 93.88 432 LEU A C 1
ATOM 3353 O O . LEU A 1 432 ? -0.974 22.204 27.033 1.00 93.88 432 LEU A O 1
ATOM 3357 N N . ILE A 1 433 ? 0.613 20.615 27.152 1.00 93.56 433 ILE A N 1
ATOM 3358 C CA . ILE A 1 433 ? 0.439 20.130 25.776 1.00 93.56 433 ILE A CA 1
ATOM 3359 C C . ILE A 1 433 ? -0.954 19.515 25.586 1.00 93.56 433 ILE A C 1
ATOM 3361 O O . ILE A 1 433 ? -1.635 19.846 24.615 1.00 93.56 433 ILE A O 1
ATOM 3365 N N . GLN A 1 434 ? -1.412 18.689 26.533 1.00 92.31 434 GLN A N 1
ATOM 3366 C CA . GLN A 1 434 ? -2.754 18.094 26.500 1.00 92.31 434 GLN A CA 1
ATOM 3367 C C . GLN A 1 434 ? -3.860 19.135 26.476 1.00 92.31 434 GLN A C 1
ATOM 3369 O O . GLN A 1 434 ? -4.766 19.063 25.645 1.00 92.31 434 GLN A O 1
ATOM 3374 N N . GLN A 1 435 ? -3.775 20.121 27.370 1.00 90.81 435 GLN A N 1
ATOM 3375 C CA . GLN A 1 435 ? -4.742 21.211 27.426 1.00 90.81 435 GLN A CA 1
ATOM 3376 C C . GLN A 1 435 ? -4.746 21.995 26.114 1.00 90.81 435 GLN A C 1
ATOM 3378 O O . GLN A 1 435 ? -5.812 22.309 25.592 1.00 90.81 435 GLN A O 1
ATOM 3383 N N . GLN A 1 436 ? -3.570 22.262 25.541 1.00 92.12 436 GLN A N 1
ATOM 3384 C CA . GLN A 1 436 ? -3.478 23.016 24.299 1.00 92.12 436 GLN A CA 1
ATOM 3385 C C . GLN A 1 436 ? -4.130 22.283 23.117 1.00 92.12 436 GLN A C 1
ATOM 3387 O O . GLN A 1 436 ? -4.860 22.911 22.349 1.00 92.12 436 GLN A O 1
ATOM 3392 N N . LEU A 1 437 ? -3.889 20.978 22.969 1.00 91.19 437 LEU A N 1
ATOM 3393 C CA . LEU A 1 437 ? -4.450 20.177 21.879 1.00 91.19 437 LEU A CA 1
ATOM 3394 C C . LEU A 1 437 ? -5.953 19.930 22.071 1.00 91.19 437 LEU A C 1
ATOM 3396 O O . LEU A 1 437 ? -6.736 20.168 21.153 1.00 91.19 437 LEU A O 1
ATOM 3400 N N . THR A 1 438 ? -6.372 19.529 23.273 1.00 89.06 438 THR A N 1
ATOM 3401 C CA . THR A 1 438 ? -7.768 19.156 23.556 1.00 89.06 438 THR A CA 1
ATOM 3402 C C . THR A 1 438 ? -8.706 20.361 23.504 1.00 89.06 438 THR A C 1
ATOM 3404 O O . THR A 1 438 ? -9.725 20.309 22.825 1.00 89.06 438 THR A O 1
ATOM 3407 N N . GLU A 1 439 ? -8.349 21.490 24.131 1.00 86.19 439 GLU A N 1
ATOM 3408 C CA . GLU A 1 439 ? -9.198 22.696 24.103 1.00 86.19 439 GLU A CA 1
ATOM 3409 C C . GLU A 1 439 ? -9.286 23.314 22.690 1.00 86.19 439 GLU A C 1
ATOM 3411 O O . GLU A 1 439 ? -10.267 23.979 22.334 1.00 86.19 439 GLU A O 1
ATOM 3416 N N . SER A 1 440 ? -8.271 23.078 21.852 1.00 88.19 440 SER A N 1
ATOM 3417 C CA . SER A 1 440 ? -8.270 23.525 20.455 1.00 88.19 440 SER A CA 1
ATOM 3418 C C . SER A 1 440 ? -9.028 22.582 19.525 1.00 88.19 440 SER A C 1
ATOM 3420 O O . SER A 1 440 ? -9.559 23.052 18.521 1.00 88.19 440 SER A O 1
ATOM 3422 N N . CYS A 1 441 ? -9.140 21.292 19.861 1.00 86.50 441 CYS A N 1
ATOM 3423 C CA . CYS A 1 441 ? -9.927 20.318 19.102 1.00 86.50 441 CYS A CA 1
ATOM 3424 C C . CYS A 1 441 ? -11.383 20.777 18.949 1.00 86.50 441 CYS A C 1
ATOM 3426 O O . CYS A 1 441 ? -11.904 20.816 17.832 1.00 86.50 441 CYS A O 1
ATOM 3428 N N . ASP A 1 442 ? -12.004 21.203 20.051 1.00 79.25 442 ASP A N 1
ATOM 3429 C CA . ASP A 1 442 ? -13.391 21.677 20.058 1.00 79.25 442 ASP A CA 1
ATOM 3430 C C . ASP A 1 442 ? -13.534 23.005 19.305 1.00 79.25 442 ASP A C 1
ATOM 3432 O O . ASP A 1 442 ? -14.424 23.175 18.469 1.00 79.25 442 ASP A O 1
ATOM 3436 N N . THR A 1 443 ? -12.617 23.944 19.559 1.00 82.56 443 THR A N 1
ATOM 3437 C CA . THR A 1 443 ? -12.690 25.297 18.989 1.00 82.56 443 THR A CA 1
ATOM 3438 C C . THR A 1 443 ? -12.486 25.303 17.472 1.00 82.56 443 THR A C 1
ATOM 3440 O O . THR A 1 443 ? -13.147 26.068 16.768 1.00 82.56 443 THR A O 1
ATOM 3443 N N . LEU A 1 444 ? -11.601 24.440 16.967 1.00 82.25 444 LEU A N 1
ATOM 3444 C CA . LEU A 1 444 ? -11.281 24.329 15.540 1.00 82.25 444 LEU A CA 1
ATOM 3445 C C . LEU A 1 444 ? -12.096 23.249 14.827 1.00 82.25 444 LEU A C 1
ATOM 3447 O O . LEU A 1 444 ? -12.034 23.157 13.601 1.00 82.25 444 LEU A O 1
ATOM 3451 N N . SER A 1 445 ? -12.880 22.458 15.572 1.00 84.88 445 SER A N 1
ATOM 3452 C CA . SER A 1 445 ? -13.651 21.338 15.025 1.00 84.88 445 SER A CA 1
ATOM 3453 C C . SER A 1 445 ? -12.772 20.426 14.164 1.00 84.88 445 SER A C 1
ATOM 3455 O O . SER A 1 445 ? -13.100 20.125 13.017 1.00 84.88 445 SER A O 1
ATOM 3457 N N . ALA A 1 446 ? -11.621 20.031 14.712 1.00 85.38 446 ALA A N 1
ATOM 3458 C CA . ALA A 1 446 ? -10.607 19.249 14.015 1.00 85.38 446 ALA A CA 1
ATOM 3459 C C . ALA A 1 446 ? -10.140 18.090 14.899 1.00 85.38 446 ALA A C 1
ATOM 3461 O O . ALA A 1 446 ? -9.366 18.273 15.840 1.00 85.38 446 ALA A O 1
ATOM 3462 N N . ARG A 1 447 ? -10.605 16.876 14.584 1.00 86.12 447 ARG A N 1
ATOM 3463 C CA . ARG A 1 447 ? -10.343 15.673 15.389 1.00 86.12 447 ARG A CA 1
ATOM 3464 C C . ARG A 1 447 ? -8.876 15.252 15.384 1.00 86.12 447 ARG A C 1
ATOM 3466 O O . ARG A 1 447 ? -8.464 14.585 16.330 1.00 86.12 447 ARG A O 1
ATOM 3473 N N . MET A 1 448 ? -8.087 15.679 14.393 1.00 82.81 448 MET A N 1
ATOM 3474 C CA . MET A 1 448 ? -6.639 15.435 14.357 1.00 82.81 448 MET A CA 1
ATOM 3475 C C . MET A 1 448 ? -5.935 15.866 15.647 1.00 82.81 448 MET A C 1
ATOM 3477 O O . MET A 1 448 ? -5.078 15.160 16.164 1.00 82.81 448 MET A O 1
ATOM 3481 N N . LEU A 1 449 ? -6.356 16.990 16.232 1.00 87.56 449 LEU A N 1
ATOM 3482 C CA . LEU A 1 449 ? -5.793 17.492 17.486 1.00 87.56 449 LEU A CA 1
ATOM 3483 C C . LEU A 1 449 ? -5.962 16.487 18.632 1.00 87.56 449 LEU A C 1
ATOM 3485 O O . LEU A 1 449 ? -5.028 16.268 19.400 1.00 87.56 449 LEU A O 1
ATOM 3489 N N . ALA A 1 450 ? -7.123 15.834 18.713 1.00 86.94 450 ALA A N 1
ATOM 3490 C CA . ALA A 1 450 ? -7.377 14.782 19.692 1.00 86.94 450 ALA A CA 1
ATOM 3491 C C . ALA A 1 450 ? -6.607 13.490 19.378 1.00 86.94 450 ALA A C 1
ATOM 3493 O O . ALA A 1 450 ? -6.155 12.818 20.303 1.00 86.94 450 ALA A O 1
ATOM 3494 N N . VAL A 1 451 ? -6.424 13.145 18.097 1.00 84.50 451 VAL A N 1
ATOM 3495 C CA . VAL A 1 451 ? -5.597 11.995 17.682 1.00 84.50 451 VAL A CA 1
ATOM 3496 C C . VAL A 1 451 ? -4.164 12.169 18.189 1.00 84.50 451 VAL A C 1
ATOM 3498 O O . VAL A 1 451 ? -3.652 11.300 18.894 1.00 84.50 451 VAL A O 1
ATOM 3501 N N . VAL A 1 452 ? -3.557 13.329 17.929 1.00 84.38 452 VAL A N 1
ATOM 3502 C CA . VAL A 1 452 ? -2.198 13.657 18.384 1.00 84.38 452 VAL A CA 1
ATOM 3503 C C . VAL A 1 452 ? -2.104 13.702 19.908 1.00 84.38 452 VAL A C 1
ATOM 3505 O O . VAL A 1 452 ? -1.155 13.175 20.489 1.00 84.38 452 VAL A O 1
ATOM 3508 N N . ALA A 1 453 ? -3.096 14.287 20.581 1.00 88.38 453 ALA A N 1
ATOM 3509 C CA . ALA A 1 453 ? -3.125 14.339 22.039 1.00 88.38 453 ALA A CA 1
ATOM 3510 C C . ALA A 1 453 ? -3.140 12.930 22.660 1.00 88.38 453 ALA A C 1
ATOM 3512 O O . ALA A 1 453 ? -2.375 12.645 23.581 1.00 88.38 453 ALA A O 1
ATOM 3513 N N . ASN A 1 454 ? -3.957 12.024 22.118 1.00 86.44 454 ASN A N 1
ATOM 3514 C CA . ASN A 1 454 ? -4.022 10.635 22.571 1.00 86.44 454 ASN A CA 1
ATOM 3515 C C . ASN A 1 454 ? -2.718 9.875 22.297 1.00 86.44 454 ASN A C 1
ATOM 3517 O O . ASN A 1 454 ? -2.258 9.127 23.157 1.00 86.44 454 ASN A O 1
ATOM 3521 N N . MET A 1 455 ? -2.096 10.094 21.137 1.00 83.88 455 MET A N 1
ATOM 3522 C CA . MET A 1 455 ? -0.804 9.495 20.790 1.00 83.88 455 MET A CA 1
ATOM 3523 C C . MET A 1 455 ? 0.298 9.908 21.777 1.00 83.88 455 MET A C 1
ATOM 3525 O O . MET A 1 455 ? 1.016 9.061 22.309 1.00 83.88 455 MET A O 1
ATOM 3529 N N . LEU A 1 456 ? 0.415 11.208 22.071 1.00 85.94 456 LEU A N 1
ATOM 3530 C CA . LEU A 1 456 ? 1.389 11.712 23.044 1.00 85.94 456 LEU A CA 1
ATOM 3531 C C . LEU A 1 456 ? 1.138 11.141 24.445 1.00 85.94 456 LEU A C 1
ATOM 3533 O O . LEU A 1 456 ? 2.090 10.789 25.140 1.00 85.94 456 LEU A O 1
ATOM 3537 N N . GLN A 1 457 ? -0.132 10.994 24.837 1.00 86.88 457 GLN A N 1
ATOM 3538 C CA . GLN A 1 457 ? -0.504 10.380 26.110 1.00 86.88 457 GLN A CA 1
ATOM 3539 C C . GLN A 1 457 ? 0.002 8.938 26.218 1.00 86.88 457 GLN A C 1
ATOM 3541 O O . GLN A 1 457 ? 0.685 8.602 27.183 1.00 86.88 457 GLN A O 1
ATOM 3546 N N . GLN A 1 458 ? -0.258 8.115 25.198 1.00 81.94 458 GLN A N 1
ATOM 3547 C CA . GLN A 1 458 ? 0.191 6.719 25.154 1.00 81.94 458 GLN A CA 1
ATOM 3548 C C . GLN A 1 458 ? 1.717 6.607 25.292 1.00 81.94 458 GLN A C 1
ATOM 3550 O O . GLN A 1 458 ? 2.227 5.795 26.070 1.00 81.94 458 GLN A O 1
ATOM 3555 N N . MET A 1 459 ? 2.452 7.479 24.597 1.00 80.31 459 MET A N 1
ATOM 3556 C CA . MET A 1 459 ? 3.911 7.544 24.684 1.00 80.31 459 MET A CA 1
ATOM 3557 C C . MET A 1 459 ? 4.397 7.917 26.095 1.00 80.31 459 MET A C 1
ATOM 3559 O O . MET A 1 459 ? 5.342 7.318 26.608 1.00 80.31 459 MET A O 1
ATOM 3563 N N . TRP A 1 460 ? 3.760 8.887 26.751 1.00 86.00 460 TRP A N 1
ATOM 3564 C CA . TRP A 1 460 ? 4.129 9.329 28.099 1.00 86.00 460 TRP A CA 1
ATOM 3565 C C . TRP A 1 460 ? 3.820 8.330 29.206 1.00 86.00 460 TRP A C 1
ATOM 3567 O O . TRP A 1 460 ? 4.530 8.328 30.220 1.00 86.00 460 TRP A O 1
ATOM 3577 N N . ASP A 1 461 ? 2.789 7.513 29.008 1.00 81.12 461 ASP A N 1
ATOM 3578 C CA . ASP A 1 461 ? 2.365 6.461 29.932 1.00 81.12 461 ASP A CA 1
ATOM 3579 C C . ASP A 1 461 ? 3.299 5.234 29.889 1.00 81.12 461 ASP A C 1
ATOM 3581 O O . ASP A 1 461 ? 3.110 4.280 30.639 1.00 81.12 461 ASP A O 1
ATOM 3585 N N . GLY A 1 462 ? 4.361 5.276 29.069 1.00 59.50 462 GLY A N 1
ATOM 3586 C CA . GLY A 1 462 ? 5.419 4.264 29.052 1.00 59.50 462 GLY A CA 1
ATOM 3587 C C . GLY A 1 462 ? 5.076 3.010 28.249 1.00 59.50 462 GLY A C 1
ATOM 3588 O O . GLY A 1 462 ? 5.730 1.988 28.420 1.00 59.50 462 GLY A O 1
ATOM 3589 N N . THR A 1 463 ? 4.082 3.085 27.357 1.00 42.91 463 THR A N 1
ATOM 3590 C CA . THR A 1 463 ? 3.748 1.997 26.413 1.00 42.91 463 THR A CA 1
ATOM 3591 C C . THR A 1 463 ? 4.567 2.037 25.114 1.00 42.91 463 THR A C 1
ATOM 3593 O O . THR A 1 463 ? 4.429 1.159 24.267 1.00 42.91 463 THR A O 1
ATOM 3596 N N . ALA A 1 464 ? 5.477 3.008 24.968 1.00 37.56 464 ALA A N 1
ATOM 3597 C CA . ALA A 1 464 ? 6.488 3.016 23.913 1.00 37.56 464 ALA A CA 1
ATOM 3598 C C . ALA A 1 464 ? 7.672 2.120 24.321 1.00 37.56 464 ALA A C 1
ATOM 3600 O O . ALA A 1 464 ? 8.504 2.500 25.147 1.00 37.56 464 ALA A O 1
ATOM 3601 N N . ALA A 1 465 ? 7.709 0.907 23.769 1.00 27.98 465 ALA A N 1
ATOM 3602 C CA . ALA A 1 465 ? 8.732 -0.102 24.020 1.00 27.98 465 ALA A CA 1
ATOM 3603 C C . ALA A 1 465 ? 10.163 0.434 23.807 1.00 27.98 465 ALA A C 1
ATOM 3605 O O . ALA A 1 465 ? 10.500 0.990 22.760 1.00 27.98 465 ALA A O 1
ATOM 3606 N N . ASN A 1 466 ? 11.019 0.221 24.808 1.00 26.86 466 ASN A N 1
ATOM 3607 C CA . ASN A 1 466 ? 12.463 0.406 24.719 1.00 26.86 466 ASN A CA 1
ATOM 3608 C C . ASN A 1 466 ? 13.065 -0.887 24.111 1.00 26.86 466 ASN A C 1
ATOM 3610 O O . ASN A 1 466 ? 12.838 -1.948 24.693 1.00 26.86 466 ASN A O 1
ATOM 3614 N N . PRO A 1 467 ? 13.813 -0.873 22.988 1.00 30.69 467 PRO A N 1
ATOM 3615 C CA . PRO A 1 467 ? 14.120 -2.090 22.213 1.00 30.69 467 PRO A CA 1
ATOM 3616 C C . PRO A 1 467 ? 15.202 -3.023 22.796 1.00 30.69 467 PRO A C 1
ATOM 3618 O O . PRO A 1 467 ? 15.819 -3.770 22.040 1.00 30.69 467 PRO A O 1
ATOM 3621 N N . ALA A 1 468 ? 15.514 -2.952 24.095 1.00 28.36 468 ALA A N 1
ATOM 3622 C CA . ALA A 1 468 ? 16.765 -3.505 24.628 1.00 28.36 468 ALA A CA 1
ATOM 3623 C C . ALA A 1 468 ? 16.671 -4.380 25.888 1.00 28.36 468 ALA A C 1
ATOM 3625 O O . ALA A 1 468 ? 17.716 -4.828 26.341 1.00 28.36 468 ALA A O 1
ATOM 3626 N N . ASP A 1 469 ? 15.492 -4.684 26.432 1.00 25.31 469 ASP A N 1
ATOM 3627 C CA . ASP A 1 469 ? 15.391 -5.653 27.534 1.00 25.31 469 ASP A CA 1
ATOM 3628 C C . ASP A 1 469 ? 14.224 -6.617 27.304 1.00 25.31 469 ASP A C 1
ATOM 3630 O O . ASP A 1 469 ? 13.066 -6.363 27.631 1.00 25.31 469 ASP A O 1
ATOM 3634 N N . ASP A 1 470 ? 14.596 -7.741 26.701 1.00 39.62 470 ASP A N 1
ATOM 3635 C CA . ASP A 1 470 ? 13.868 -8.999 26.659 1.00 39.62 470 ASP A CA 1
ATOM 3636 C C . ASP A 1 470 ? 13.463 -9.449 28.082 1.00 39.62 470 ASP A C 1
ATOM 3638 O O . ASP A 1 470 ? 14.229 -9.289 29.040 1.00 39.62 470 ASP A O 1
ATOM 3642 N N . LYS A 1 471 ? 12.288 -10.094 28.178 1.00 29.39 471 LYS A N 1
ATOM 3643 C CA . LYS A 1 471 ? 11.616 -10.687 29.360 1.00 29.39 471 LYS A CA 1
ATOM 3644 C C . LYS A 1 471 ? 10.608 -9.815 30.116 1.00 29.39 471 LYS A C 1
ATOM 3646 O O . LYS A 1 471 ? 10.780 -9.585 31.316 1.00 29.39 471 LYS A O 1
ATOM 3651 N N . ARG A 1 472 ? 9.496 -9.432 29.468 1.00 25.55 472 ARG A N 1
ATOM 3652 C CA . ARG A 1 472 ? 8.177 -9.228 30.126 1.00 25.55 472 ARG A CA 1
ATOM 3653 C C . ARG A 1 472 ? 7.011 -9.013 29.134 1.00 25.55 472 ARG A C 1
ATOM 3655 O O . ARG A 1 472 ? 6.153 -8.172 29.362 1.00 25.55 472 ARG A O 1
ATOM 3662 N N . GLU A 1 473 ? 6.955 -9.787 28.051 1.00 27.41 473 GLU A N 1
ATOM 3663 C CA . GLU A 1 473 ? 5.881 -9.734 27.032 1.00 27.41 473 GLU A CA 1
ATOM 3664 C C . GLU A 1 473 ? 4.856 -10.881 27.165 1.00 27.41 473 GLU A C 1
ATOM 3666 O O . GLU A 1 473 ? 4.398 -11.438 26.175 1.00 27.41 473 GLU A O 1
ATOM 3671 N N . GLU A 1 474 ? 4.469 -11.251 28.391 1.00 30.12 474 GLU A N 1
ATOM 3672 C CA . GLU A 1 474 ? 3.462 -12.313 28.597 1.00 30.12 474 GLU A CA 1
ATOM 3673 C C . GLU A 1 474 ? 2.142 -11.878 29.237 1.00 30.12 474 GLU A C 1
ATOM 3675 O O . GLU A 1 474 ? 1.190 -12.651 29.215 1.00 30.12 474 GLU A O 1
ATOM 3680 N N . GLU A 1 475 ? 1.977 -10.648 29.726 1.00 26.98 475 GLU A N 1
ATOM 3681 C CA . GLU A 1 475 ? 0.685 -10.247 30.299 1.00 26.98 475 GLU A CA 1
ATOM 3682 C C . GLU A 1 475 ? 0.353 -8.783 29.995 1.00 26.98 475 GLU A C 1
ATOM 3684 O O . GLU A 1 475 ? 1.146 -7.895 30.286 1.00 26.98 475 GLU A O 1
ATOM 3689 N N . LEU A 1 476 ? -0.869 -8.562 29.483 1.00 26.05 476 LEU A N 1
ATOM 3690 C CA . LEU A 1 476 ? -1.579 -7.286 29.249 1.00 26.05 476 LEU A CA 1
ATOM 3691 C C . LEU A 1 476 ? -1.667 -6.768 27.799 1.00 26.05 476 LEU A C 1
ATOM 3693 O O . LEU A 1 476 ? -1.593 -5.571 27.537 1.00 26.05 476 LEU A O 1
ATOM 3697 N N . VAL A 1 477 ? -2.042 -7.655 26.872 1.00 30.92 477 VAL A N 1
ATOM 3698 C CA . VAL A 1 477 ? -2.978 -7.298 25.789 1.00 30.92 477 VAL A CA 1
ATOM 3699 C C . VAL A 1 477 ? -4.407 -7.462 26.314 1.00 30.92 477 VAL A C 1
ATOM 3701 O O . VAL A 1 477 ? -4.782 -8.563 26.716 1.00 30.92 477 VAL A O 1
ATOM 3704 N N . LYS A 1 478 ? -5.187 -6.370 26.321 1.00 29.78 478 LYS A N 1
ATOM 3705 C CA . LYS A 1 478 ? -6.671 -6.291 26.257 1.00 29.78 478 LYS A CA 1
ATOM 3706 C C . LYS A 1 478 ? -7.065 -4.811 26.415 1.00 29.78 478 LYS A C 1
ATOM 3708 O O . LYS A 1 478 ? -7.256 -4.331 27.524 1.00 29.78 478 LYS A O 1
ATOM 3713 N N . THR A 1 479 ? -7.147 -4.012 25.352 1.00 24.34 479 THR A N 1
ATOM 3714 C CA . THR A 1 479 ? -8.368 -3.839 24.531 1.00 24.34 479 THR A CA 1
ATOM 3715 C C . THR A 1 479 ? -8.044 -3.078 23.217 1.00 24.34 479 THR A C 1
ATOM 3717 O O . THR A 1 479 ? -7.061 -2.343 23.183 1.00 24.34 479 THR A O 1
ATOM 3720 N N . PRO A 1 480 ? -8.825 -3.256 22.128 1.00 30.34 480 PRO A N 1
ATOM 3721 C CA . PRO A 1 480 ? -8.332 -3.205 20.747 1.00 30.34 480 PRO A CA 1
ATOM 3722 C C . PRO A 1 480 ? -8.559 -1.868 20.017 1.00 30.34 480 PRO A C 1
ATOM 3724 O O . PRO A 1 480 ? -9.651 -1.299 20.060 1.00 30.34 480 PRO A O 1
ATOM 3727 N N . ALA A 1 481 ? -7.547 -1.421 19.264 1.00 28.08 481 ALA A N 1
ATOM 3728 C CA . ALA A 1 481 ? -7.658 -0.356 18.267 1.00 28.08 481 ALA A CA 1
ATOM 3729 C C . ALA A 1 481 ? -8.202 -0.912 16.935 1.00 28.08 481 ALA A C 1
ATOM 3731 O O . ALA A 1 481 ? -7.798 -1.979 16.478 1.00 28.08 481 ALA A O 1
ATOM 3732 N N . LYS A 1 482 ? -9.135 -0.184 16.307 1.00 38.06 482 LYS A N 1
ATOM 3733 C CA . LYS A 1 482 ? -9.734 -0.508 15.001 1.00 38.06 482 LYS A CA 1
ATOM 3734 C C . LYS A 1 482 ? -8.702 -0.375 13.869 1.00 38.06 482 LYS A C 1
ATOM 3736 O O . LYS A 1 482 ? -8.596 0.684 13.263 1.00 38.06 482 LYS A O 1
ATOM 3741 N N . GLN A 1 483 ? -8.006 -1.455 13.534 1.00 44.66 483 GLN A N 1
ATOM 3742 C CA . GLN A 1 483 ? -7.406 -1.659 12.211 1.00 44.66 483 GLN A CA 1
ATOM 3743 C C . GLN A 1 483 ? -8.246 -2.703 11.470 1.00 44.66 483 GLN A C 1
ATOM 3745 O O . GLN A 1 483 ? -7.976 -3.891 11.557 1.00 44.66 483 GLN A O 1
ATOM 3750 N N . ASN A 1 484 ? -9.289 -2.272 10.758 1.00 57.03 484 ASN A N 1
ATOM 3751 C CA . ASN A 1 484 ? -10.132 -3.169 9.958 1.00 57.03 484 ASN A CA 1
ATOM 3752 C C . ASN A 1 484 ? -10.007 -2.823 8.465 1.00 57.03 484 ASN A C 1
ATOM 3754 O O . ASN A 1 484 ? -11.005 -2.499 7.833 1.00 57.03 484 ASN A O 1
ATOM 3758 N N . SER A 1 485 ? -8.796 -2.829 7.900 1.00 81.12 485 SER A N 1
ATOM 3759 C CA . SER A 1 485 ? -8.616 -2.697 6.446 1.00 81.12 485 SER A CA 1
ATOM 3760 C C . SER A 1 485 ? -7.793 -3.858 5.903 1.00 81.12 485 SER A C 1
ATOM 3762 O O . SER A 1 485 ? -6.698 -4.134 6.390 1.00 81.12 485 SER A O 1
ATOM 3764 N N . TRP A 1 486 ? -8.318 -4.534 4.878 1.00 91.50 486 TRP A N 1
ATOM 3765 C CA . TRP A 1 486 ? -7.656 -5.667 4.220 1.00 91.50 486 TRP A CA 1
ATOM 3766 C C . TRP A 1 486 ? -6.619 -5.227 3.181 1.00 91.50 486 TRP A C 1
ATOM 3768 O O . TRP A 1 486 ? -5.708 -5.988 2.853 1.00 91.50 486 TRP A O 1
ATOM 3778 N N . MET A 1 487 ? -6.726 -3.993 2.675 1.00 92.75 487 MET A N 1
ATOM 3779 C CA . MET A 1 487 ? -5.892 -3.482 1.582 1.00 92.75 487 MET A CA 1
ATOM 3780 C C . MET A 1 487 ? -4.385 -3.500 1.879 1.00 92.75 487 MET A C 1
ATOM 3782 O O . MET A 1 487 ? -3.632 -3.924 1.002 1.00 92.75 487 MET A O 1
ATOM 3786 N N . PRO A 1 488 ? -3.900 -3.131 3.083 1.00 92.06 488 PRO A N 1
ATOM 3787 C CA . PRO A 1 488 ? -2.479 -3.250 3.410 1.00 92.06 488 PRO A CA 1
ATOM 3788 C C . PRO A 1 488 ? -1.962 -4.690 3.321 1.00 92.06 488 PRO A C 1
ATOM 3790 O O . PRO A 1 488 ? -0.845 -4.920 2.857 1.00 92.06 488 PRO A O 1
ATOM 3793 N N . LEU A 1 489 ? -2.783 -5.671 3.712 1.00 92.81 489 LEU A N 1
ATOM 3794 C CA . LEU A 1 489 ? -2.412 -7.082 3.626 1.00 92.81 489 LEU A CA 1
ATOM 3795 C C . LEU A 1 489 ? -2.358 -7.555 2.167 1.00 92.81 489 LEU A C 1
ATOM 3797 O O . LEU A 1 489 ? -1.445 -8.291 1.802 1.00 92.81 489 LEU A O 1
ATOM 3801 N N . ILE A 1 490 ? -3.280 -7.080 1.320 1.00 94.81 490 ILE A N 1
ATOM 3802 C CA . ILE A 1 490 ? -3.260 -7.344 -0.126 1.00 94.81 490 ILE A CA 1
ATOM 3803 C C . ILE A 1 490 ? -2.012 -6.728 -0.768 1.00 94.81 490 ILE A C 1
ATOM 3805 O O . ILE A 1 490 ? -1.286 -7.422 -1.477 1.00 94.81 490 ILE A O 1
ATOM 3809 N N . ASN A 1 491 ? -1.713 -5.461 -0.469 1.00 92.88 491 ASN A N 1
ATOM 3810 C CA . ASN A 1 491 ? -0.556 -4.735 -1.003 1.00 92.88 491 ASN A CA 1
ATOM 3811 C C . ASN A 1 491 ? 0.786 -5.344 -0.574 1.00 92.88 491 ASN A C 1
ATOM 3813 O O . ASN A 1 491 ? 1.773 -5.211 -1.291 1.00 92.88 491 ASN A O 1
ATOM 3817 N N . LYS A 1 492 ? 0.840 -6.039 0.570 1.00 90.44 492 LYS A N 1
ATOM 3818 C CA . LYS A 1 492 ? 2.033 -6.784 1.000 1.00 90.44 492 LYS A CA 1
ATOM 3819 C C . LYS A 1 492 ? 2.362 -7.949 0.057 1.00 90.44 492 LYS A C 1
ATOM 3821 O O . LYS A 1 492 ? 3.525 -8.334 -0.042 1.00 90.44 492 LYS A O 1
ATOM 3826 N N . VAL A 1 493 ? 1.354 -8.514 -0.611 1.00 93.62 493 VAL A N 1
ATOM 3827 C CA . VAL A 1 493 ? 1.492 -9.670 -1.510 1.00 93.62 493 VAL A CA 1
ATOM 3828 C C . VAL A 1 493 ? 1.528 -9.225 -2.972 1.00 93.62 493 VAL A C 1
ATOM 3830 O O . VAL A 1 493 ? 2.507 -9.492 -3.669 1.00 93.62 493 VAL A O 1
ATOM 3833 N N . ASP A 1 494 ? 0.491 -8.516 -3.421 1.00 95.25 494 ASP A N 1
ATOM 3834 C CA . ASP A 1 494 ? 0.400 -7.904 -4.749 1.00 95.25 494 ASP A CA 1
ATOM 3835 C C . ASP A 1 494 ? 1.012 -6.498 -4.715 1.00 95.25 494 ASP A C 1
ATOM 3837 O O . ASP A 1 494 ? 0.298 -5.495 -4.672 1.00 95.25 494 ASP A O 1
ATOM 3841 N N . ASN A 1 495 ? 2.341 -6.433 -4.643 1.00 94.06 495 ASN A N 1
ATOM 3842 C CA . ASN A 1 495 ? 3.085 -5.204 -4.347 1.00 94.06 495 ASN A CA 1
ATOM 3843 C C . ASN A 1 495 ? 3.583 -4.448 -5.592 1.00 94.06 495 ASN A C 1
ATOM 3845 O O . ASN A 1 495 ? 4.285 -3.446 -5.466 1.00 94.06 495 ASN A O 1
ATOM 3849 N N . VAL A 1 496 ? 3.242 -4.922 -6.791 1.00 93.44 496 VAL A N 1
ATOM 3850 C CA . VAL A 1 496 ? 3.565 -4.243 -8.050 1.00 93.44 496 VAL A CA 1
ATOM 3851 C C . VAL A 1 496 ? 2.405 -3.313 -8.431 1.00 93.44 496 VAL A C 1
ATOM 3853 O O . VAL A 1 496 ? 1.263 -3.774 -8.448 1.00 93.44 496 VAL A O 1
ATOM 3856 N N . PRO A 1 497 ? 2.643 -2.034 -8.779 1.00 91.19 497 PRO A N 1
ATOM 3857 C CA . PRO A 1 497 ? 1.582 -1.128 -9.230 1.00 91.19 497 PRO A CA 1
ATOM 3858 C C . PRO A 1 497 ? 0.767 -1.707 -10.395 1.00 91.19 497 PRO A C 1
ATOM 3860 O O . PRO A 1 497 ? 1.290 -2.465 -11.216 1.00 91.19 497 PRO A O 1
ATOM 3863 N N . LEU A 1 498 ? -0.532 -1.408 -10.470 1.00 87.56 498 LEU A N 1
ATOM 3864 C CA . LEU A 1 498 ? -1.399 -1.930 -11.541 1.00 87.56 498 LEU A CA 1
ATOM 3865 C C . LEU A 1 498 ? -1.024 -1.370 -12.924 1.00 87.56 498 LEU A C 1
ATOM 3867 O O . LEU A 1 498 ? -1.200 -2.054 -13.928 1.00 87.56 498 LEU A O 1
ATOM 3871 N N . ASP A 1 499 ? -0.463 -0.166 -12.957 1.00 90.12 499 ASP A N 1
ATOM 3872 C CA . ASP A 1 499 ? 0.034 0.561 -14.126 1.00 90.12 499 ASP A CA 1
ATOM 3873 C C . ASP A 1 499 ? 1.544 0.367 -14.368 1.00 90.12 499 ASP A C 1
ATOM 3875 O O . ASP A 1 499 ? 2.155 1.098 -15.146 1.00 90.12 499 ASP A O 1
ATOM 3879 N N . PHE A 1 500 ? 2.160 -0.623 -13.712 1.00 93.38 500 PHE A N 1
ATOM 3880 C CA . PHE A 1 500 ? 3.595 -0.872 -13.809 1.00 93.38 500 PHE A CA 1
ATOM 3881 C C . PHE A 1 500 ? 4.050 -1.121 -15.255 1.00 93.38 500 PHE A C 1
ATOM 3883 O O . PHE A 1 500 ? 3.561 -2.024 -15.943 1.00 93.38 500 PHE A O 1
ATOM 3890 N N . ASP A 1 501 ? 5.054 -0.361 -15.700 1.00 94.12 501 ASP A N 1
ATOM 3891 C CA . ASP A 1 501 ? 5.640 -0.529 -17.026 1.00 94.12 501 ASP A CA 1
ATOM 3892 C C . ASP A 1 501 ? 6.591 -1.737 -17.077 1.00 94.12 501 ASP A C 1
ATOM 3894 O O . ASP A 1 501 ? 7.790 -1.654 -16.789 1.00 94.12 501 ASP A O 1
ATOM 3898 N N . PHE A 1 502 ? 6.067 -2.876 -17.531 1.00 92.88 502 PHE A N 1
ATOM 3899 C CA . PHE A 1 502 ? 6.841 -4.103 -17.735 1.00 92.88 502 PHE A CA 1
ATOM 3900 C C . PHE A 1 502 ? 7.910 -4.005 -18.844 1.00 92.88 502 PHE A C 1
ATOM 3902 O O . PHE A 1 502 ? 8.660 -4.962 -19.047 1.00 92.88 502 PHE A O 1
ATOM 3909 N N . ASN A 1 503 ? 8.008 -2.904 -19.606 1.00 92.44 503 ASN A N 1
ATOM 3910 C CA . ASN A 1 503 ? 9.140 -2.672 -20.521 1.00 92.44 503 ASN A CA 1
ATOM 3911 C C . ASN A 1 503 ? 10.446 -2.354 -19.774 1.00 92.44 503 ASN A C 1
ATOM 3913 O O . ASN A 1 503 ? 11.526 -2.487 -20.350 1.00 92.44 503 ASN A O 1
ATOM 3917 N N . THR A 1 504 ? 10.371 -1.973 -18.497 1.00 94.25 504 THR A N 1
ATOM 3918 C CA . THR A 1 504 ? 11.553 -1.720 -17.656 1.00 94.25 504 THR A CA 1
ATOM 3919 C C . THR A 1 504 ? 12.327 -3.004 -17.312 1.00 94.25 504 THR A C 1
ATOM 3921 O O . THR A 1 504 ? 13.543 -2.967 -17.085 1.00 94.25 504 THR A O 1
ATOM 3924 N N . LEU A 1 505 ? 11.649 -4.156 -17.336 1.00 97.69 505 LEU A N 1
ATOM 3925 C CA . LEU A 1 505 ? 12.192 -5.475 -17.009 1.00 97.69 505 LEU A CA 1
ATOM 3926 C C . LEU A 1 505 ? 12.677 -6.235 -18.255 1.00 97.69 505 LEU A C 1
ATOM 3928 O O . LEU A 1 505 ? 12.234 -5.992 -19.378 1.00 97.69 505 LEU A O 1
ATOM 3932 N N . TYR A 1 506 ? 13.574 -7.201 -18.048 1.00 98.56 506 TYR A N 1
ATOM 3933 C CA . TYR A 1 506 ? 13.977 -8.145 -19.090 1.00 98.56 506 TYR A CA 1
ATOM 3934 C C . TYR A 1 506 ? 12.910 -9.208 -19.309 1.00 98.56 506 TYR A C 1
ATOM 3936 O O . TYR A 1 506 ? 12.352 -9.726 -18.351 1.00 98.56 506 TYR A O 1
ATOM 3944 N N . ARG A 1 507 ? 12.676 -9.580 -20.565 1.00 98.44 507 ARG A N 1
ATOM 3945 C CA . ARG A 1 507 ? 11.667 -10.573 -20.958 1.00 98.44 507 ARG A CA 1
ATOM 3946 C C . ARG A 1 507 ? 12.306 -11.890 -21.358 1.00 98.44 507 ARG A C 1
ATOM 3948 O O . ARG A 1 507 ? 13.180 -11.893 -22.228 1.00 98.44 507 ARG A O 1
ATOM 3955 N N . LEU A 1 508 ? 11.849 -12.985 -20.758 1.00 98.19 508 LEU A N 1
ATOM 3956 C CA . LEU A 1 508 ? 12.263 -14.345 -21.095 1.00 98.19 508 LEU A CA 1
ATOM 3957 C C . LEU A 1 508 ? 11.413 -14.896 -22.246 1.00 98.19 508 LEU A C 1
ATOM 3959 O O . LEU A 1 508 ? 10.192 -14.950 -22.139 1.00 98.19 508 LEU A O 1
ATOM 3963 N N . TYR A 1 509 ? 12.052 -15.361 -23.317 1.00 97.81 509 TYR A N 1
ATOM 3964 C CA . TYR A 1 509 ? 11.392 -16.014 -24.452 1.00 97.81 509 TYR A CA 1
ATOM 3965 C C . TYR A 1 509 ? 11.863 -17.459 -24.589 1.00 97.81 509 TYR A C 1
ATOM 3967 O O . TYR A 1 509 ? 13.070 -17.724 -24.601 1.00 97.81 509 TYR A O 1
ATOM 3975 N N . LEU A 1 510 ? 10.905 -18.371 -24.747 1.00 96.38 510 LEU A N 1
ATOM 3976 C CA . LEU A 1 510 ? 11.155 -19.773 -25.075 1.00 96.38 510 LEU A CA 1
ATOM 3977 C C . LEU A 1 510 ? 11.383 -19.953 -26.591 1.00 96.38 510 LEU A C 1
ATOM 3979 O O . LEU A 1 510 ? 11.027 -19.071 -27.381 1.00 96.38 510 LEU A O 1
ATOM 3983 N N . PRO A 1 511 ? 11.988 -21.072 -27.035 1.00 92.75 511 PRO A N 1
ATOM 3984 C CA . PRO A 1 511 ? 12.246 -21.315 -28.448 1.00 92.75 511 PRO A CA 1
ATOM 3985 C C . PRO A 1 511 ? 10.967 -21.269 -29.286 1.00 92.75 511 PRO A C 1
ATOM 3987 O O . PRO A 1 511 ? 9.980 -21.914 -28.954 1.00 92.75 511 PRO A O 1
ATOM 3990 N N . LYS A 1 512 ? 11.007 -20.534 -30.404 1.00 87.81 512 LYS A N 1
ATOM 3991 C CA . LYS A 1 512 ? 9.892 -20.404 -31.364 1.00 87.81 512 LYS A CA 1
ATOM 3992 C C . LYS A 1 512 ? 8.572 -19.886 -30.759 1.00 87.81 512 LYS A C 1
ATOM 3994 O O . LYS A 1 512 ? 7.544 -19.978 -31.419 1.00 87.81 512 LYS A O 1
ATOM 3999 N N . ASP A 1 513 ? 8.602 -19.292 -29.566 1.00 92.81 513 ASP A N 1
ATOM 4000 C CA . ASP A 1 513 ? 7.464 -18.594 -28.967 1.00 92.81 513 ASP A CA 1
ATOM 4001 C C . ASP A 1 513 ? 7.755 -17.086 -28.926 1.00 92.81 513 ASP A C 1
ATOM 4003 O O . ASP A 1 513 ? 8.843 -16.640 -28.545 1.00 92.81 513 ASP A O 1
ATOM 4007 N N . HIS A 1 514 ? 6.792 -16.291 -29.383 1.00 93.31 514 HIS A N 1
ATOM 4008 C CA . HIS A 1 514 ? 6.919 -14.840 -29.461 1.00 93.31 514 HIS A CA 1
ATOM 4009 C C . HIS A 1 514 ? 6.422 -14.133 -28.195 1.00 93.31 514 HIS A C 1
ATOM 4011 O O . HIS A 1 514 ? 6.645 -12.930 -28.044 1.00 93.31 514 HIS A O 1
ATOM 4017 N N . ARG A 1 515 ? 5.770 -14.860 -27.284 1.00 96.19 515 ARG A N 1
ATOM 4018 C CA . ARG A 1 515 ? 5.246 -14.346 -26.019 1.00 96.19 515 ARG A CA 1
ATOM 4019 C C . ARG A 1 515 ? 6.328 -14.383 -24.935 1.00 96.19 515 ARG A C 1
ATOM 4021 O O . ARG A 1 515 ? 7.231 -15.218 -24.957 1.00 96.19 515 ARG A O 1
ATOM 4028 N N . SER A 1 516 ? 6.235 -13.460 -23.979 1.00 96.56 516 SER A N 1
ATOM 4029 C CA . SER A 1 516 ? 7.152 -13.388 -22.835 1.00 96.56 516 SER A CA 1
ATOM 4030 C C . SER A 1 516 ? 6.704 -14.347 -21.736 1.00 96.56 516 SER A C 1
ATOM 4032 O O . SER A 1 516 ? 5.615 -14.186 -21.198 1.00 96.56 516 SER A O 1
ATOM 4034 N N . HIS A 1 517 ? 7.546 -15.308 -21.373 1.00 97.19 517 HIS A N 1
ATOM 4035 C CA . HIS A 1 517 ? 7.262 -16.335 -20.361 1.00 97.19 517 HIS A CA 1
ATOM 4036 C C . HIS A 1 517 ? 7.776 -15.985 -18.962 1.00 97.19 517 HIS A C 1
ATOM 4038 O O . HIS A 1 517 ? 7.491 -16.700 -18.006 1.00 97.19 517 HIS A O 1
ATOM 4044 N N . GLY A 1 518 ? 8.506 -14.879 -18.824 1.00 97.31 518 GLY A N 1
ATOM 4045 C CA . GLY A 1 518 ? 8.953 -14.376 -17.530 1.00 97.31 518 GLY A CA 1
ATOM 4046 C C . GLY A 1 518 ? 9.522 -12.965 -17.602 1.00 97.31 518 GLY A C 1
ATOM 4047 O O . GLY A 1 518 ? 9.905 -12.503 -18.680 1.00 97.31 518 GLY A O 1
ATOM 4048 N N . PHE A 1 519 ? 9.563 -12.284 -16.455 1.00 98.12 519 PHE A N 1
ATOM 4049 C CA . PHE A 1 519 ? 10.130 -10.938 -16.319 1.00 98.12 519 PHE A CA 1
ATOM 4050 C C . PHE A 1 519 ? 11.219 -10.889 -15.254 1.00 98.12 519 PHE A C 1
ATOM 4052 O O . PHE A 1 519 ? 11.001 -11.280 -14.115 1.00 98.12 519 PHE A O 1
ATOM 4059 N N . MET A 1 520 ? 12.389 -10.371 -15.608 1.00 98.06 520 MET A N 1
ATOM 4060 C CA . MET A 1 520 ? 13.567 -10.384 -14.746 1.00 98.06 520 MET A CA 1
ATOM 4061 C C . MET A 1 520 ? 14.086 -8.973 -14.511 1.00 98.06 520 MET A C 1
ATOM 4063 O O . MET A 1 520 ? 14.129 -8.143 -15.424 1.00 98.06 520 MET A O 1
ATOM 4067 N N . LEU A 1 521 ? 14.538 -8.708 -13.288 1.00 96.81 521 LEU A N 1
ATOM 4068 C CA . LEU A 1 521 ? 15.233 -7.467 -12.977 1.00 96.81 521 LEU A CA 1
ATOM 4069 C C . LEU A 1 521 ? 16.596 -7.448 -13.672 1.00 96.81 521 LEU A C 1
ATOM 4071 O O . LEU A 1 521 ? 17.256 -8.480 -13.808 1.00 96.81 521 LEU A O 1
ATOM 4075 N N . GLN A 1 522 ? 17.043 -6.255 -14.064 1.00 95.81 522 GLN A N 1
ATOM 4076 C CA . GLN A 1 522 ? 18.353 -6.068 -14.688 1.00 95.81 522 GLN A CA 1
ATOM 4077 C C . GLN A 1 522 ? 19.485 -6.629 -13.814 1.00 95.81 522 GLN A C 1
ATOM 4079 O O . GLN A 1 522 ? 20.311 -7.394 -14.306 1.00 95.81 522 GLN A O 1
ATOM 4084 N N . SER A 1 523 ? 19.456 -6.340 -12.510 1.00 93.69 523 SER A N 1
ATOM 4085 C CA . SER A 1 523 ? 20.434 -6.851 -11.541 1.00 93.69 523 SER A CA 1
ATOM 4086 C C . SER A 1 523 ? 20.467 -8.380 -11.469 1.00 93.69 523 SER A C 1
ATOM 4088 O O . SER A 1 523 ? 21.480 -8.966 -11.095 1.00 93.69 523 SER A O 1
ATOM 4090 N N . THR A 1 524 ? 19.372 -9.057 -11.806 1.00 95.56 524 THR A N 1
ATOM 4091 C CA . THR A 1 524 ? 19.292 -10.523 -11.824 1.00 95.56 524 THR A CA 1
ATOM 4092 C C . THR A 1 524 ? 19.840 -11.084 -13.122 1.00 95.56 524 THR A C 1
ATOM 4094 O O . THR A 1 524 ? 20.652 -12.005 -13.081 1.00 95.56 524 THR A O 1
ATOM 4097 N N . VAL A 1 525 ? 19.492 -10.481 -14.263 1.00 97.19 525 VAL A N 1
ATOM 4098 C CA . VAL A 1 525 ? 20.057 -10.865 -15.565 1.00 97.19 525 VAL A CA 1
ATOM 4099 C C . VAL A 1 525 ? 21.575 -10.700 -15.583 1.00 97.19 525 VAL A C 1
ATOM 4101 O O . VAL A 1 525 ? 22.260 -11.571 -16.103 1.00 97.19 525 VAL A O 1
ATOM 4104 N N . GLU A 1 526 ? 22.113 -9.643 -14.978 1.00 94.62 526 GLU A N 1
ATOM 4105 C CA . GLU A 1 526 ? 23.563 -9.410 -14.890 1.00 94.62 526 GLU A CA 1
ATOM 4106 C C . GLU A 1 526 ? 24.290 -10.419 -13.981 1.00 94.62 526 GLU A C 1
ATOM 4108 O O . GLU A 1 526 ? 25.485 -10.660 -14.156 1.00 94.62 526 GLU A O 1
ATOM 4113 N N . ARG A 1 527 ? 23.589 -11.019 -13.008 1.00 93.75 527 ARG A N 1
ATOM 4114 C CA . ARG A 1 527 ? 24.169 -11.982 -12.056 1.00 93.75 527 ARG A CA 1
ATOM 4115 C C . ARG A 1 527 ? 24.020 -13.440 -12.482 1.00 93.75 527 ARG A C 1
ATOM 4117 O O . ARG A 1 527 ? 24.841 -14.256 -12.057 1.00 93.75 527 ARG A O 1
ATOM 4124 N N . LEU A 1 528 ? 22.976 -13.782 -13.241 1.00 95.69 528 LEU A N 1
ATOM 4125 C CA . LEU A 1 528 ? 22.707 -15.161 -13.647 1.00 95.69 528 LEU A CA 1
ATOM 4126 C C . LEU A 1 528 ? 23.828 -15.690 -14.565 1.00 95.69 528 LEU A C 1
ATOM 4128 O O . LEU A 1 528 ? 24.247 -14.994 -15.493 1.00 95.69 528 LEU A O 1
ATOM 4132 N N . PRO A 1 529 ? 24.325 -16.918 -14.333 1.00 95.69 529 PRO A N 1
ATOM 4133 C CA . PRO A 1 529 ? 25.395 -17.515 -15.127 1.00 95.69 529 PRO A CA 1
ATOM 4134 C C . PRO A 1 529 ? 24.844 -18.097 -16.436 1.00 95.69 529 PRO A C 1
ATOM 4136 O O . PRO A 1 529 ? 24.711 -19.309 -16.600 1.00 95.69 529 PRO A O 1
ATOM 4139 N N . TRP A 1 530 ? 24.486 -17.218 -17.370 1.00 97.19 530 TRP A N 1
ATOM 4140 C CA . TRP A 1 530 ? 23.927 -17.611 -18.662 1.00 97.19 530 TRP A CA 1
ATOM 4141 C C . TRP A 1 530 ? 24.884 -18.494 -19.470 1.00 97.19 530 TRP A C 1
ATOM 4143 O O . TRP A 1 530 ? 26.082 -18.222 -19.566 1.00 97.19 530 TRP A O 1
ATOM 4153 N N . THR A 1 531 ? 24.339 -19.537 -20.094 1.00 96.75 531 THR A N 1
ATOM 4154 C CA . THR A 1 531 ? 25.076 -20.422 -21.003 1.00 96.75 531 THR A CA 1
ATOM 4155 C C . THR A 1 531 ? 24.971 -19.939 -22.452 1.00 96.75 531 THR A C 1
ATOM 4157 O O . THR A 1 531 ? 24.163 -19.071 -22.786 1.00 96.75 531 THR A O 1
ATOM 4160 N N . ALA A 1 532 ? 25.737 -20.563 -23.353 1.00 96.19 532 ALA A N 1
ATOM 4161 C CA . ALA A 1 532 ? 25.639 -20.330 -24.798 1.00 96.19 532 ALA A CA 1
ATOM 4162 C C . ALA A 1 532 ? 24.278 -20.738 -25.407 1.00 96.19 532 ALA A C 1
ATOM 4164 O O . ALA A 1 532 ? 24.022 -20.455 -26.574 1.00 96.19 532 ALA A O 1
ATOM 4165 N N . ASP A 1 533 ? 23.406 -21.385 -24.627 1.00 97.31 533 ASP A N 1
ATOM 4166 C CA . ASP A 1 533 ? 22.038 -21.719 -25.025 1.00 97.31 533 ASP A CA 1
ATOM 4167 C C . ASP A 1 533 ? 21.123 -20.482 -25.071 1.00 97.31 533 ASP A C 1
ATOM 4169 O O . ASP A 1 533 ? 20.039 -20.536 -25.651 1.00 97.31 533 ASP A O 1
ATOM 4173 N N . PHE A 1 534 ? 21.545 -19.365 -24.471 1.00 98.12 534 PHE A N 1
ATOM 4174 C CA . PHE A 1 534 ? 20.769 -18.133 -24.380 1.00 98.12 534 PHE A CA 1
ATOM 4175 C C . PHE A 1 534 ? 21.397 -17.003 -25.200 1.00 98.12 534 PHE A C 1
ATOM 4177 O O . PHE A 1 534 ? 22.611 -16.827 -25.255 1.00 98.12 534 PHE A O 1
ATOM 4184 N N . SER A 1 535 ? 20.543 -16.176 -25.799 1.00 97.69 535 SER A N 1
ATOM 4185 C CA . SER A 1 535 ? 20.908 -14.883 -26.374 1.00 97.69 535 SER A CA 1
ATOM 4186 C C . SER A 1 535 ? 20.312 -13.766 -25.529 1.00 97.69 535 SER A C 1
ATOM 4188 O O . SER A 1 535 ? 19.101 -13.731 -25.296 1.00 97.69 535 SER A O 1
ATOM 4190 N N . ILE A 1 536 ? 21.165 -12.848 -25.078 1.00 98.06 536 ILE A N 1
ATOM 4191 C CA . ILE A 1 536 ? 20.779 -11.704 -24.253 1.00 98.06 536 ILE A CA 1
ATOM 4192 C C . ILE A 1 536 ? 20.968 -10.438 -25.080 1.00 98.06 536 ILE A C 1
ATOM 4194 O O . ILE A 1 536 ? 22.072 -10.127 -25.523 1.00 98.06 536 ILE A O 1
ATOM 4198 N N . ASN A 1 537 ? 19.886 -9.699 -25.285 1.00 96.56 537 ASN A N 1
ATOM 4199 C CA . ASN A 1 537 ? 19.907 -8.384 -25.904 1.00 96.56 537 ASN A CA 1
ATOM 4200 C C . ASN A 1 537 ? 19.594 -7.337 -24.833 1.00 96.56 537 ASN A C 1
ATOM 4202 O O . ASN A 1 537 ? 18.440 -7.176 -24.434 1.00 96.56 537 ASN A O 1
ATOM 4206 N N . HIS A 1 538 ? 20.625 -6.628 -24.374 1.00 94.75 538 HIS A N 1
ATOM 4207 C CA . HIS A 1 538 ? 20.494 -5.589 -23.351 1.00 94.75 538 HIS A CA 1
ATOM 4208 C C . HIS A 1 538 ? 19.758 -4.338 -23.851 1.00 94.75 538 HIS A C 1
ATOM 4210 O O . HIS A 1 538 ? 19.046 -3.707 -23.074 1.00 94.75 538 HIS A O 1
ATOM 4216 N N . GLY A 1 539 ? 19.874 -4.002 -25.142 1.00 93.94 539 GLY A N 1
ATOM 4217 C CA . GLY A 1 539 ? 19.190 -2.847 -25.731 1.00 93.94 539 GLY A CA 1
ATOM 4218 C C . GLY A 1 539 ? 17.674 -3.035 -25.801 1.00 93.94 539 GLY A C 1
ATOM 4219 O O . GLY A 1 539 ? 16.921 -2.121 -25.488 1.00 93.94 539 GLY A O 1
ATOM 4220 N N . GLU A 1 540 ? 17.224 -4.242 -26.147 1.00 94.94 540 GLU A N 1
ATOM 4221 C CA . GLU A 1 540 ? 15.796 -4.594 -26.191 1.00 94.94 540 GLU A CA 1
ATOM 4222 C C . GLU A 1 540 ? 15.269 -5.210 -24.884 1.00 94.94 540 GLU A C 1
ATOM 4224 O O . GLU A 1 540 ? 14.090 -5.557 -24.813 1.00 94.94 540 GLU A O 1
ATOM 4229 N N . ARG A 1 541 ? 16.135 -5.402 -23.879 1.00 97.75 541 ARG A N 1
ATOM 4230 C CA . ARG A 1 541 ? 15.839 -6.121 -22.626 1.00 97.75 541 ARG A CA 1
ATOM 4231 C C . ARG A 1 541 ? 15.202 -7.496 -22.877 1.00 97.75 541 ARG A C 1
ATOM 4233 O O . ARG A 1 541 ? 14.155 -7.840 -22.330 1.00 97.75 541 ARG A O 1
ATOM 4240 N N . LYS A 1 542 ? 15.827 -8.315 -23.728 1.00 98.19 542 LYS A N 1
ATOM 4241 C CA . LYS A 1 542 ? 15.347 -9.670 -24.059 1.00 98.19 542 LYS A CA 1
ATOM 4242 C C . LYS A 1 542 ? 16.366 -10.729 -23.673 1.00 98.19 542 LYS A C 1
ATOM 4244 O O . LYS A 1 542 ? 17.532 -10.622 -24.037 1.00 98.19 542 LYS A O 1
ATOM 4249 N N . VAL A 1 543 ? 15.897 -11.779 -23.012 1.00 98.31 543 VAL A N 1
ATOM 4250 C CA . VAL A 1 543 ? 16.620 -13.035 -22.815 1.00 98.31 543 VAL A CA 1
ATOM 4251 C C . VAL A 1 543 ? 15.880 -14.102 -23.606 1.00 98.31 543 VAL A C 1
ATOM 4253 O O . VAL A 1 543 ? 14.708 -14.369 -23.356 1.00 98.31 543 VAL A O 1
ATOM 4256 N N . ARG A 1 544 ? 16.536 -14.697 -24.597 1.00 98.00 544 ARG A N 1
ATOM 4257 C CA . ARG A 1 544 ? 15.926 -15.695 -25.474 1.00 98.00 544 ARG A CA 1
ATOM 4258 C C . ARG A 1 544 ? 16.673 -17.007 -25.381 1.00 98.00 544 ARG A C 1
ATOM 4260 O O . ARG A 1 544 ? 17.867 -17.051 -25.661 1.00 98.00 544 ARG A O 1
ATOM 4267 N N . LEU A 1 545 ? 15.942 -18.069 -25.077 1.00 97.56 545 LEU A N 1
ATOM 4268 C CA . LEU A 1 545 ? 16.433 -19.429 -25.209 1.00 97.56 545 LEU A CA 1
ATOM 4269 C C . LEU A 1 545 ? 16.486 -19.802 -26.701 1.00 97.56 545 LEU A C 1
ATOM 4271 O O . LEU A 1 545 ? 15.498 -19.666 -27.429 1.00 97.56 545 LEU A O 1
ATOM 4275 N N . LEU A 1 546 ? 17.666 -20.183 -27.185 1.00 95.56 546 LEU A N 1
ATOM 4276 C CA . LEU A 1 546 ? 17.924 -20.402 -28.606 1.00 95.56 546 LEU A CA 1
ATOM 4277 C C . LEU A 1 546 ? 17.274 -21.695 -29.102 1.00 95.56 546 LEU A C 1
ATOM 4279 O O . LEU A 1 546 ? 17.268 -22.712 -28.423 1.00 95.56 546 LEU A O 1
ATOM 4283 N N . HIS A 1 547 ? 16.783 -21.686 -30.342 1.00 90.25 547 HIS A N 1
ATOM 4284 C CA . HIS A 1 547 ? 16.202 -22.878 -30.971 1.00 90.25 547 HIS A CA 1
ATOM 4285 C C . HIS A 1 547 ? 17.237 -23.971 -31.278 1.00 90.25 547 HIS A C 1
ATOM 4287 O O . HIS A 1 547 ? 16.863 -25.124 -31.455 1.00 90.25 547 HIS A O 1
ATOM 4293 N N . THR A 1 548 ? 18.525 -23.620 -31.327 1.00 90.19 548 THR A N 1
ATOM 4294 C CA . THR A 1 548 ? 19.640 -24.537 -31.608 1.00 90.19 548 THR A CA 1
ATOM 4295 C C . THR A 1 548 ? 19.859 -25.581 -30.515 1.00 90.19 548 THR A C 1
ATOM 4297 O O . THR A 1 548 ? 20.608 -26.529 -30.731 1.00 90.19 548 THR A O 1
ATOM 4300 N N . ILE A 1 549 ? 19.222 -25.422 -29.349 1.00 88.94 549 ILE A N 1
ATOM 4301 C CA . ILE A 1 549 ? 19.235 -26.436 -28.287 1.00 88.94 549 ILE A CA 1
ATOM 4302 C C . ILE A 1 549 ? 18.440 -27.688 -28.667 1.00 88.94 549 ILE A C 1
ATOM 4304 O O . ILE A 1 549 ? 18.680 -28.747 -28.097 1.00 88.94 549 ILE A O 1
ATOM 4308 N N . VAL A 1 550 ? 17.482 -27.558 -29.591 1.00 86.50 550 VAL A N 1
ATOM 4309 C CA . VAL A 1 550 ? 16.631 -28.656 -30.053 1.00 86.50 550 VAL A CA 1
ATOM 4310 C C . VAL A 1 550 ? 17.305 -29.274 -31.274 1.00 86.50 550 VAL A C 1
ATOM 4312 O O . VAL A 1 550 ? 17.374 -28.629 -32.323 1.00 86.50 550 VAL A O 1
ATOM 4315 N N . LYS A 1 551 ? 17.831 -30.497 -31.147 1.00 85.81 551 LYS A N 1
ATOM 4316 C CA . LYS A 1 551 ? 18.386 -31.240 -32.290 1.00 85.81 551 LYS A CA 1
ATOM 4317 C C . LYS A 1 551 ? 17.278 -32.009 -33.010 1.00 85.81 551 LYS A C 1
ATOM 4319 O O . LYS A 1 551 ? 16.183 -32.189 -32.480 1.00 85.81 551 LYS A O 1
ATOM 4324 N N . ASP A 1 552 ? 17.556 -32.458 -34.231 1.00 78.00 552 ASP A N 1
ATOM 4325 C CA . ASP A 1 552 ? 16.586 -33.217 -35.023 1.00 78.00 552 ASP A CA 1
ATOM 4326 C C . ASP A 1 552 ? 16.129 -34.480 -34.276 1.00 78.00 552 ASP A C 1
ATOM 4328 O O . ASP A 1 552 ? 16.935 -35.351 -33.950 1.00 78.00 552 ASP A O 1
ATOM 4332 N N . GLY A 1 553 ? 14.821 -34.570 -34.016 1.00 75.44 553 GLY A N 1
ATOM 4333 C CA . GLY A 1 553 ? 14.200 -35.675 -33.279 1.00 75.44 553 GLY A CA 1
ATOM 4334 C C . GLY A 1 553 ? 14.128 -35.499 -31.756 1.00 75.44 553 GLY A C 1
ATOM 4335 O O . GLY A 1 553 ? 13.521 -36.348 -31.104 1.00 75.44 553 GLY A O 1
ATOM 4336 N N . ASP A 1 554 ? 14.685 -34.422 -31.191 1.00 84.94 554 ASP A N 1
ATOM 4337 C CA . ASP A 1 554 ? 14.596 -34.138 -29.754 1.00 84.94 554 ASP A CA 1
ATOM 4338 C C . ASP A 1 554 ? 13.206 -33.621 -29.348 1.00 84.94 554 ASP A C 1
ATOM 4340 O O . ASP A 1 554 ? 12.526 -32.901 -30.084 1.00 84.94 554 ASP A O 1
ATOM 4344 N N . ASP A 1 555 ? 12.814 -33.933 -28.113 1.00 91.50 555 ASP A N 1
ATOM 4345 C CA . ASP A 1 555 ? 11.682 -33.292 -27.449 1.00 91.50 555 ASP A CA 1
ATOM 4346 C C . ASP A 1 555 ? 12.062 -31.848 -27.081 1.00 91.50 555 ASP A C 1
ATOM 4348 O O . ASP A 1 555 ? 12.945 -31.609 -26.249 1.00 91.50 555 ASP A O 1
ATOM 4352 N N . ALA A 1 556 ? 11.406 -30.878 -27.724 1.00 91.62 556 ALA A N 1
ATOM 4353 C CA . ALA A 1 556 ? 11.708 -29.458 -27.560 1.00 91.62 556 ALA A CA 1
ATOM 4354 C C . ALA A 1 556 ? 11.540 -28.979 -26.108 1.00 91.62 556 ALA A C 1
ATOM 4356 O O . ALA A 1 556 ? 12.337 -28.166 -25.633 1.00 91.62 556 ALA A O 1
ATOM 4357 N N . GLY A 1 557 ? 10.550 -29.520 -25.392 1.00 94.12 557 GLY A N 1
ATOM 4358 C CA . GLY A 1 557 ? 10.296 -29.212 -23.990 1.00 94.12 557 GLY A CA 1
ATOM 4359 C C . GLY A 1 557 ? 11.431 -29.688 -23.086 1.00 94.12 557 GLY A C 1
ATOM 4360 O O . GLY A 1 557 ? 11.995 -28.903 -22.322 1.00 94.12 557 GLY A O 1
ATOM 4361 N N . LYS A 1 558 ? 11.856 -30.948 -23.242 1.00 95.12 558 LYS A N 1
ATOM 4362 C CA . LYS A 1 558 ? 12.995 -31.521 -22.505 1.00 95.12 558 LYS A CA 1
ATOM 4363 C C . LYS A 1 558 ? 14.300 -30.794 -22.805 1.00 95.12 558 LYS A C 1
ATOM 4365 O O . LYS A 1 558 ? 15.067 -30.529 -21.880 1.00 95.12 558 LYS A O 1
ATOM 4370 N N . ALA A 1 559 ? 14.549 -30.450 -24.067 1.00 96.19 559 ALA A N 1
ATOM 4371 C CA . ALA A 1 559 ? 15.731 -29.687 -24.456 1.00 96.19 559 ALA A CA 1
ATOM 4372 C C . ALA A 1 559 ? 15.746 -28.294 -23.799 1.00 96.19 559 ALA A C 1
ATOM 4374 O O . ALA A 1 559 ? 16.782 -27.870 -23.279 1.00 96.19 559 ALA A O 1
ATOM 4375 N N . ALA A 1 560 ? 14.595 -27.613 -23.759 1.00 96.88 560 ALA A N 1
ATOM 4376 C CA . ALA A 1 560 ? 14.450 -26.321 -23.096 1.00 96.88 560 ALA A CA 1
ATOM 4377 C C . ALA A 1 560 ? 14.651 -26.411 -21.576 1.00 96.88 560 ALA A C 1
ATOM 4379 O O . ALA A 1 560 ? 15.445 -25.648 -21.024 1.00 96.88 560 ALA A O 1
ATOM 4380 N N . THR A 1 561 ? 14.010 -27.380 -20.917 1.00 97.44 561 THR A N 1
ATOM 4381 C CA . THR A 1 561 ? 14.192 -27.658 -19.483 1.00 97.44 561 THR A CA 1
ATOM 4382 C C . THR A 1 561 ? 15.663 -27.916 -19.159 1.00 97.44 561 THR A C 1
ATOM 4384 O O . THR A 1 561 ? 16.213 -27.290 -18.259 1.00 97.44 561 THR A O 1
ATOM 4387 N N . ALA A 1 562 ? 16.346 -28.763 -19.935 1.00 97.31 562 ALA A N 1
ATOM 4388 C CA . ALA A 1 562 ? 17.760 -29.065 -19.718 1.00 97.31 562 ALA A CA 1
ATOM 4389 C C . ALA A 1 562 ? 18.672 -27.837 -19.895 1.00 97.31 562 ALA A C 1
ATOM 4391 O O . ALA A 1 562 ? 19.686 -27.719 -19.209 1.00 97.31 562 ALA A O 1
ATOM 4392 N N . ALA A 1 563 ? 18.344 -26.928 -20.816 1.00 97.69 563 ALA A N 1
ATOM 4393 C CA . ALA A 1 563 ? 19.100 -25.692 -21.013 1.00 97.69 563 ALA A CA 1
ATOM 4394 C C . ALA A 1 563 ? 18.923 -24.702 -19.857 1.00 97.69 563 ALA A C 1
ATOM 4396 O O . ALA A 1 563 ? 19.907 -24.133 -19.385 1.00 97.69 563 ALA A O 1
ATOM 4397 N N . ILE A 1 564 ? 17.694 -24.540 -19.361 1.00 97.81 564 ILE A N 1
ATOM 4398 C CA . ILE A 1 564 ? 17.414 -23.739 -18.162 1.00 97.81 564 ILE A CA 1
ATOM 4399 C C . ILE A 1 564 ? 18.128 -24.346 -16.948 1.00 97.81 564 ILE A C 1
ATOM 4401 O O . ILE A 1 564 ? 18.772 -23.620 -16.191 1.00 97.81 564 ILE A O 1
ATOM 4405 N N . GLN A 1 565 ? 18.090 -25.674 -16.812 1.00 97.75 565 GLN A N 1
ATOM 4406 C CA . GLN A 1 565 ? 18.714 -26.385 -15.702 1.00 97.75 565 GLN A CA 1
ATOM 4407 C C . GLN A 1 565 ? 20.221 -26.126 -15.610 1.00 97.75 565 GLN A C 1
ATOM 4409 O O . GLN A 1 565 ? 20.726 -25.876 -14.526 1.00 97.75 565 GLN A O 1
ATOM 4414 N N . ARG A 1 566 ? 20.942 -26.056 -16.738 1.00 97.62 566 ARG A N 1
ATOM 4415 C CA . ARG A 1 566 ? 22.379 -25.719 -16.724 1.00 97.62 566 ARG A CA 1
ATOM 4416 C C . ARG A 1 566 ? 22.672 -24.346 -16.107 1.00 97.62 566 ARG A C 1
ATOM 4418 O O . ARG A 1 566 ? 23.696 -24.184 -15.446 1.00 97.62 566 ARG A O 1
ATOM 4425 N N . VAL A 1 567 ? 21.794 -23.362 -16.318 1.00 97.31 567 VAL A N 1
ATOM 4426 C CA . VAL A 1 567 ? 21.916 -22.037 -15.682 1.00 97.31 567 VAL A CA 1
ATOM 4427 C C . VAL A 1 567 ? 21.613 -22.138 -14.188 1.00 97.31 567 VAL A C 1
ATOM 4429 O O . VAL A 1 567 ? 22.317 -21.529 -13.384 1.00 97.31 567 VAL A O 1
ATOM 4432 N N . VAL A 1 568 ? 20.602 -22.924 -13.807 1.00 96.25 568 VAL A N 1
ATOM 4433 C CA . VAL A 1 568 ? 20.246 -23.185 -12.403 1.00 96.25 568 VAL A CA 1
ATOM 4434 C C . VAL A 1 568 ? 21.396 -23.861 -11.655 1.00 96.25 568 VAL A C 1
ATOM 4436 O O . VAL A 1 568 ? 21.821 -23.343 -10.626 1.00 96.25 568 VAL A O 1
ATOM 4439 N N . ASP A 1 569 ? 21.958 -24.942 -12.197 1.00 95.44 569 ASP A N 1
ATOM 4440 C CA . ASP A 1 569 ? 23.081 -25.680 -11.606 1.00 95.44 569 ASP A CA 1
ATOM 4441 C C . ASP A 1 569 ? 24.281 -24.754 -11.367 1.00 95.44 569 ASP A C 1
ATOM 4443 O O . ASP A 1 569 ? 24.911 -24.762 -10.307 1.00 95.44 569 ASP A O 1
ATOM 4447 N N . ALA A 1 570 ? 24.586 -23.895 -12.343 1.00 93.88 570 ALA A N 1
ATOM 4448 C CA . ALA A 1 570 ? 25.643 -22.906 -12.201 1.00 93.88 570 ALA A CA 1
ATOM 4449 C C . ALA A 1 570 ? 25.295 -21.830 -11.154 1.00 93.88 570 ALA A C 1
ATOM 4451 O O . ALA A 1 570 ? 26.179 -21.398 -10.417 1.00 93.88 570 ALA A O 1
ATOM 4452 N N . ALA A 1 571 ? 24.031 -21.405 -11.053 1.00 93.50 571 ALA A N 1
ATOM 4453 C CA . ALA A 1 571 ? 23.589 -20.379 -10.107 1.00 93.50 571 ALA A CA 1
ATOM 4454 C C . ALA A 1 571 ? 23.563 -20.874 -8.653 1.00 93.50 571 ALA A C 1
ATOM 4456 O O . ALA A 1 571 ? 23.916 -20.117 -7.750 1.00 93.50 571 ALA A O 1
ATOM 4457 N N . ILE A 1 572 ? 23.195 -22.137 -8.423 1.00 90.38 572 ILE A N 1
ATOM 4458 C CA . ILE A 1 572 ? 23.169 -22.774 -7.096 1.00 90.38 572 ILE A CA 1
ATOM 4459 C C . ILE A 1 572 ? 24.562 -22.769 -6.453 1.00 90.38 572 ILE A C 1
ATOM 4461 O O . ILE A 1 572 ? 24.688 -22.544 -5.250 1.00 90.38 572 ILE A O 1
ATOM 4465 N N . ASN A 1 573 ? 25.613 -22.921 -7.263 1.00 86.50 573 ASN A N 1
ATOM 4466 C CA . ASN A 1 573 ? 27.005 -22.854 -6.813 1.00 86.50 573 ASN A CA 1
ATOM 4467 C C . ASN A 1 573 ? 27.481 -21.427 -6.462 1.00 86.50 573 ASN A C 1
ATOM 4469 O O . ASN A 1 573 ? 28.595 -21.251 -5.972 1.00 86.50 573 ASN A O 1
ATOM 4473 N N . LEU A 1 574 ? 26.659 -20.399 -6.699 1.00 85.12 574 LEU A N 1
ATOM 4474 C CA . LEU A 1 574 ? 26.955 -18.990 -6.423 1.00 85.12 574 LEU A CA 1
ATOM 4475 C C . LEU A 1 574 ? 26.152 -18.493 -5.210 1.00 85.12 574 LEU A C 1
ATOM 4477 O O . LEU A 1 574 ? 25.429 -17.497 -5.300 1.00 85.12 574 LEU A O 1
ATOM 4481 N N . THR A 1 575 ? 26.279 -19.177 -4.069 1.00 70.44 575 THR A N 1
ATOM 4482 C CA . THR A 1 575 ? 25.491 -18.912 -2.848 1.00 70.44 575 THR A CA 1
ATOM 4483 C C . THR A 1 575 ? 25.570 -17.464 -2.364 1.00 70.44 575 THR A C 1
ATOM 4485 O O . THR A 1 575 ? 24.560 -16.916 -1.930 1.00 70.44 575 THR A O 1
ATOM 4488 N N . ASP A 1 576 ? 26.721 -16.804 -2.523 1.00 75.12 576 ASP A N 1
ATOM 4489 C CA . ASP A 1 576 ? 26.902 -15.393 -2.147 1.00 75.12 576 ASP A CA 1
ATOM 4490 C C . ASP A 1 576 ? 26.082 -14.438 -3.028 1.00 75.12 576 ASP A C 1
ATOM 4492 O O . ASP A 1 576 ? 25.661 -13.368 -2.590 1.00 75.12 576 ASP A O 1
ATOM 4496 N N . LYS A 1 577 ? 25.847 -14.812 -4.293 1.00 77.94 577 LYS A N 1
ATOM 4497 C CA . LYS A 1 577 ? 25.112 -13.988 -5.264 1.00 77.94 577 LYS A CA 1
ATOM 4498 C C . LYS A 1 577 ? 23.610 -14.228 -5.221 1.00 77.94 577 LYS A C 1
ATOM 4500 O O . LYS A 1 577 ? 22.857 -13.310 -5.553 1.00 77.94 577 LYS A O 1
ATOM 4505 N N . PHE A 1 578 ? 23.186 -15.426 -4.816 1.00 82.62 578 PHE A N 1
ATOM 4506 C CA . PHE A 1 578 ? 21.782 -15.808 -4.681 1.00 82.62 578 PHE A CA 1
ATOM 4507 C C . PHE A 1 578 ? 21.519 -16.520 -3.344 1.00 82.62 578 PHE A C 1
ATOM 4509 O O . PHE A 1 578 ? 21.263 -17.728 -3.328 1.00 82.62 578 PHE A O 1
ATOM 4516 N N . PRO A 1 579 ? 21.508 -15.785 -2.213 1.00 76.25 579 PRO A N 1
ATOM 4517 C CA . PRO A 1 579 ? 21.286 -16.378 -0.890 1.00 76.25 579 PRO A CA 1
ATOM 4518 C C . PRO A 1 579 ? 19.975 -17.170 -0.786 1.00 76.25 579 PRO A C 1
ATOM 4520 O O . PRO A 1 579 ? 19.878 -18.132 -0.030 1.00 76.25 579 PRO A O 1
ATOM 4523 N N . THR A 1 580 ? 18.970 -16.799 -1.585 1.00 75.12 580 THR A N 1
ATOM 4524 C CA . THR A 1 580 ? 17.658 -17.456 -1.646 1.00 75.12 580 THR A CA 1
ATOM 4525 C C . THR A 1 580 ? 17.697 -18.891 -2.164 1.00 75.12 580 THR A C 1
ATOM 4527 O O . THR A 1 580 ? 16.764 -19.633 -1.885 1.00 75.12 580 THR A O 1
ATOM 4530 N N . LEU A 1 581 ? 18.736 -19.291 -2.905 1.00 84.25 581 LEU A N 1
ATOM 4531 C CA . LEU A 1 581 ? 18.878 -20.667 -3.399 1.00 84.25 581 LEU A CA 1
ATOM 4532 C C . LEU A 1 581 ? 19.477 -21.605 -2.342 1.00 84.25 581 LEU A C 1
ATOM 4534 O O . LEU A 1 581 ? 19.318 -22.817 -2.441 1.00 84.25 581 LEU A O 1
ATOM 4538 N N . SER A 1 582 ? 20.177 -21.061 -1.336 1.00 78.81 582 SER A N 1
ATOM 4539 C CA . SER A 1 582 ? 20.791 -21.811 -0.225 1.00 78.81 582 SER A CA 1
ATOM 4540 C C . SER A 1 582 ? 21.663 -23.012 -0.652 1.00 78.81 582 SER A C 1
ATOM 4542 O O . SER A 1 582 ? 21.869 -23.946 0.118 1.00 78.81 582 SER A O 1
ATOM 4544 N N . GLY A 1 583 ? 22.173 -23.018 -1.889 1.00 83.12 583 GLY A N 1
ATOM 4545 C CA . GLY A 1 583 ? 22.960 -24.133 -2.423 1.00 83.12 583 GLY A CA 1
ATOM 4546 C C . GLY A 1 583 ? 22.171 -25.441 -2.586 1.00 83.12 583 GLY A C 1
ATOM 4547 O O . GLY A 1 583 ? 22.777 -26.509 -2.603 1.00 83.12 583 GLY A O 1
ATOM 4548 N N . ARG A 1 584 ? 20.834 -25.386 -2.658 1.00 86.50 584 ARG A N 1
ATOM 4549 C CA . ARG A 1 584 ? 19.966 -26.570 -2.720 1.00 86.50 584 ARG A CA 1
ATOM 4550 C C . ARG A 1 584 ? 19.183 -26.622 -4.024 1.00 86.50 584 ARG A C 1
ATOM 4552 O O . ARG A 1 584 ? 18.679 -25.603 -4.491 1.00 86.50 584 ARG A O 1
ATOM 4559 N N . HIS A 1 585 ? 19.038 -27.837 -4.540 1.00 92.06 585 HIS A N 1
ATOM 4560 C CA . HIS A 1 585 ? 18.074 -28.144 -5.587 1.00 92.06 585 HIS A CA 1
ATOM 4561 C C . HIS A 1 585 ? 16.665 -28.291 -5.002 1.00 92.06 585 HIS A C 1
ATOM 4563 O O . HIS A 1 585 ? 16.500 -28.596 -3.817 1.00 92.06 585 HIS A O 1
ATOM 4569 N N . SER A 1 586 ? 15.655 -28.083 -5.838 1.00 92.06 586 SER A N 1
ATOM 4570 C CA . SER A 1 586 ? 14.238 -28.216 -5.490 1.00 92.06 586 SER A CA 1
ATOM 4571 C C . SER A 1 586 ? 13.456 -28.943 -6.577 1.00 92.06 586 SER A C 1
ATOM 4573 O O . SER A 1 586 ? 13.935 -29.156 -7.687 1.00 92.06 586 SER A O 1
ATOM 4575 N N . GLU A 1 587 ? 12.231 -29.338 -6.256 1.00 93.31 587 GLU A N 1
ATOM 4576 C CA . GLU A 1 587 ? 11.308 -29.915 -7.219 1.00 93.31 587 GLU A CA 1
ATOM 4577 C C . GLU A 1 587 ? 10.963 -28.927 -8.349 1.00 93.31 587 GLU A C 1
ATOM 4579 O O . GLU A 1 587 ? 11.008 -27.706 -8.182 1.00 93.31 587 GLU A O 1
ATOM 4584 N N . HIS A 1 588 ? 10.618 -29.449 -9.526 1.00 95.81 588 HIS A N 1
ATOM 4585 C CA . HIS A 1 588 ? 10.349 -28.625 -10.704 1.00 95.81 588 HIS A CA 1
ATOM 4586 C C . HIS A 1 588 ? 8.930 -28.051 -10.704 1.00 95.81 588 HIS A C 1
ATOM 4588 O O . HIS A 1 588 ? 7.961 -28.758 -10.431 1.00 95.81 588 HIS A O 1
ATOM 4594 N N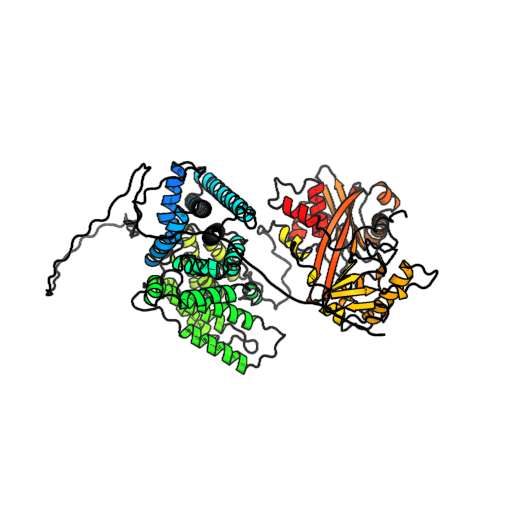 . PHE A 1 589 ? 8.800 -26.800 -11.140 1.00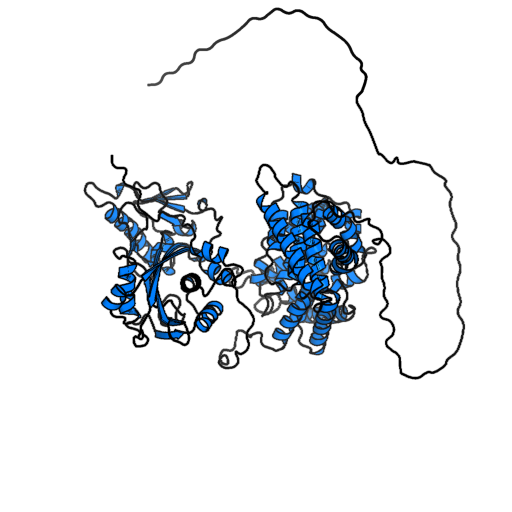 94.81 589 PHE A N 1
ATOM 4595 C CA . PHE A 1 589 ? 7.561 -26.140 -11.541 1.00 94.81 589 PHE A CA 1
ATOM 4596 C C . PHE A 1 589 ? 7.475 -26.026 -13.061 1.00 94.81 589 PHE A C 1
ATOM 4598 O O . PHE A 1 589 ? 8.462 -25.767 -13.748 1.00 94.81 589 PHE A O 1
ATOM 4605 N N . ARG A 1 590 ? 6.265 -26.188 -13.600 1.00 95.56 590 ARG A N 1
ATOM 4606 C CA . ARG A 1 590 ? 5.992 -25.987 -15.026 1.00 95.56 590 ARG A CA 1
ATOM 4607 C C . ARG A 1 590 ? 5.959 -24.497 -15.357 1.00 95.56 590 ARG A C 1
ATOM 4609 O O . ARG A 1 590 ? 5.297 -23.733 -14.656 1.00 95.56 590 ARG A O 1
ATOM 4616 N N . ILE A 1 591 ? 6.572 -24.109 -16.475 1.00 95.94 591 ILE A N 1
ATOM 4617 C CA . ILE A 1 591 ? 6.383 -22.780 -17.065 1.00 95.94 591 ILE A CA 1
ATOM 4618 C C . ILE A 1 591 ? 4.972 -22.727 -17.653 1.00 95.94 591 ILE A C 1
ATOM 4620 O O . ILE A 1 591 ? 4.670 -23.360 -18.670 1.00 95.94 591 ILE A O 1
ATOM 4624 N N . LEU A 1 592 ? 4.078 -22.021 -16.964 1.00 93.44 592 LEU A N 1
ATOM 4625 C CA . LEU A 1 592 ? 2.682 -21.911 -17.365 1.00 93.44 592 LEU A CA 1
ATOM 4626 C C . LEU A 1 592 ? 2.567 -21.237 -18.743 1.00 93.44 592 LEU A C 1
ATOM 4628 O O . LEU A 1 592 ? 3.299 -20.306 -19.057 1.00 93.44 592 LEU A O 1
ATOM 4632 N N . GLY A 1 593 ? 1.661 -21.741 -19.582 1.00 93.62 593 GLY A N 1
ATOM 4633 C CA . GLY A 1 593 ? 1.394 -21.186 -20.909 1.00 93.62 593 GLY A CA 1
ATOM 4634 C C . GLY A 1 593 ? 2.439 -21.467 -21.996 1.00 93.62 593 GLY A C 1
ATOM 4635 O O . GLY A 1 593 ? 2.207 -21.098 -23.149 1.00 93.62 593 GLY A O 1
ATOM 4636 N N . ALA A 1 594 ? 3.542 -22.151 -21.678 1.00 95.25 594 ALA A N 1
ATOM 4637 C CA . ALA A 1 594 ? 4.498 -22.643 -22.669 1.00 95.25 594 ALA A CA 1
ATOM 4638 C C . ALA A 1 594 ? 3.841 -23.614 -23.668 1.00 95.25 594 ALA A C 1
ATOM 4640 O O . ALA A 1 594 ? 2.976 -24.414 -23.299 1.00 95.25 594 ALA A O 1
ATOM 4641 N N . ASN A 1 595 ? 4.260 -23.536 -24.936 1.00 93.69 595 ASN A N 1
ATOM 4642 C CA . ASN A 1 595 ? 3.737 -24.385 -26.014 1.00 93.69 595 ASN A CA 1
ATOM 4643 C C . ASN A 1 595 ? 4.134 -25.858 -25.853 1.00 93.69 595 ASN A C 1
ATOM 4645 O O . ASN A 1 595 ? 3.320 -26.745 -26.108 1.00 93.69 595 ASN A O 1
ATOM 4649 N N . ASP A 1 596 ? 5.358 -26.098 -25.387 1.00 93.56 596 ASP A N 1
ATOM 4650 C CA . ASP A 1 596 ? 5.872 -27.412 -25.013 1.00 93.56 596 ASP A CA 1
ATOM 4651 C C . ASP A 1 596 ? 5.945 -27.540 -23.484 1.00 93.56 596 ASP A C 1
ATOM 4653 O O . ASP A 1 596 ? 5.893 -26.546 -22.752 1.00 93.56 596 ASP A O 1
ATOM 4657 N N . PHE A 1 597 ? 6.067 -28.769 -22.977 1.00 95.19 597 PHE A N 1
ATOM 4658 C CA . PHE A 1 597 ? 6.257 -28.989 -21.546 1.00 95.19 597 PHE A CA 1
ATOM 4659 C C . PHE A 1 597 ? 7.668 -28.553 -21.129 1.00 95.19 597 PHE A C 1
ATOM 4661 O O . PHE A 1 597 ? 8.645 -29.264 -21.359 1.00 95.19 597 PHE A O 1
ATOM 4668 N N . VAL A 1 598 ? 7.766 -27.373 -20.519 1.00 96.75 598 VAL A N 1
ATOM 4669 C CA . VAL A 1 598 ? 9.017 -26.815 -19.991 1.00 96.75 598 VAL A CA 1
ATOM 4670 C C . VAL A 1 598 ? 8.880 -26.619 -18.491 1.00 96.75 598 VAL A C 1
ATOM 4672 O O . VAL A 1 598 ? 7.838 -26.163 -18.009 1.00 96.75 598 VAL A O 1
ATOM 4675 N N . SER A 1 599 ? 9.933 -26.940 -17.749 1.00 97.19 599 SER A N 1
ATOM 4676 C CA . SER A 1 599 ? 9.967 -26.771 -16.304 1.00 97.19 599 SER A CA 1
ATOM 4677 C C . SER A 1 599 ? 11.286 -26.173 -15.824 1.00 97.19 599 SER A C 1
ATOM 4679 O O . SER A 1 599 ? 12.291 -26.154 -16.534 1.00 97.19 599 SER A O 1
ATOM 4681 N N . ILE A 1 600 ? 11.256 -25.651 -14.606 1.00 96.31 600 ILE A N 1
ATOM 4682 C CA . ILE A 1 600 ? 12.401 -25.111 -13.878 1.00 96.31 600 ILE A CA 1
ATOM 4683 C C . ILE A 1 600 ? 12.222 -25.444 -12.402 1.00 96.31 600 ILE A C 1
ATOM 4685 O O . ILE A 1 600 ? 11.094 -25.512 -11.922 1.00 96.31 600 ILE A O 1
ATOM 4689 N N . GLU A 1 601 ? 13.308 -25.641 -11.670 1.00 95.31 601 GLU A N 1
ATOM 4690 C CA . GLU A 1 601 ? 13.250 -25.812 -10.220 1.00 95.31 601 GLU A CA 1
ATOM 4691 C C . GLU A 1 601 ? 12.524 -24.662 -9.493 1.00 95.31 601 GLU A C 1
ATOM 4693 O O . GLU A 1 601 ? 12.619 -23.489 -9.876 1.00 95.31 601 GLU A O 1
ATOM 4698 N N . ARG A 1 602 ? 11.817 -24.998 -8.408 1.00 91.50 602 ARG A N 1
ATOM 4699 C CA . ARG A 1 602 ? 10.989 -24.077 -7.615 1.00 91.50 602 ARG A CA 1
ATOM 4700 C C . ARG A 1 602 ? 11.778 -22.903 -7.037 1.00 91.50 602 ARG A C 1
ATOM 4702 O O . ARG A 1 602 ? 11.334 -21.763 -7.152 1.00 91.50 602 ARG A O 1
ATOM 4709 N N . PHE A 1 603 ? 12.919 -23.148 -6.395 1.00 90.75 603 PHE A N 1
ATOM 4710 C CA . PHE A 1 603 ? 13.707 -22.095 -5.739 1.00 90.75 603 PHE A CA 1
ATOM 4711 C C . PHE A 1 603 ? 14.232 -21.015 -6.704 1.00 90.75 603 PHE A C 1
ATOM 4713 O O . PHE A 1 603 ? 14.136 -19.834 -6.358 1.00 90.75 603 PHE A O 1
ATOM 4720 N N . PRO A 1 604 ? 14.757 -21.347 -7.902 1.00 93.06 604 PRO A N 1
ATOM 4721 C CA . PRO A 1 604 ? 15.191 -20.348 -8.879 1.00 93.06 604 PRO A CA 1
ATOM 4722 C C . PRO A 1 604 ? 14.076 -19.782 -9.764 1.00 93.06 604 PRO A C 1
ATOM 4724 O O . PRO A 1 604 ? 14.301 -18.728 -10.356 1.00 93.06 604 PRO A O 1
ATOM 4727 N N . ALA A 1 605 ? 12.890 -20.398 -9.858 1.00 94.25 605 ALA A N 1
ATOM 4728 C CA . ALA A 1 605 ? 11.774 -19.900 -10.678 1.00 94.25 605 ALA A CA 1
ATOM 4729 C C . ALA A 1 605 ? 11.523 -18.370 -10.574 1.00 94.25 605 ALA A C 1
ATOM 4731 O O . ALA A 1 605 ? 11.391 -17.714 -11.613 1.00 94.25 605 ALA A O 1
ATOM 4732 N N . PRO A 1 606 ? 11.565 -17.751 -9.376 1.00 94.00 606 PRO A N 1
ATOM 4733 C CA . PRO A 1 606 ? 11.418 -16.303 -9.212 1.00 94.00 606 PRO A CA 1
ATOM 4734 C C . PRO A 1 606 ? 12.507 -15.426 -9.823 1.00 94.00 606 PRO A C 1
ATOM 4736 O O . PRO A 1 606 ? 12.280 -14.247 -10.094 1.00 94.00 606 PRO A O 1
ATOM 4739 N N . LEU A 1 607 ? 13.716 -15.965 -9.986 1.00 95.56 607 LEU A N 1
ATOM 4740 C CA . LEU A 1 607 ? 14.830 -15.257 -10.618 1.00 95.56 607 LEU A CA 1
ATOM 4741 C C . LEU A 1 607 ? 14.624 -15.161 -12.130 1.00 95.56 607 LEU A C 1
ATOM 4743 O O . LEU A 1 607 ? 15.090 -14.208 -12.745 1.00 95.56 607 LEU A O 1
ATOM 4747 N N . PHE A 1 608 ? 13.902 -16.125 -12.710 1.00 97.00 608 PHE A N 1
ATOM 4748 C CA . PHE A 1 608 ? 13.516 -16.147 -14.122 1.00 97.00 608 PHE A CA 1
ATOM 4749 C C . PHE A 1 608 ? 12.187 -15.430 -14.383 1.00 97.00 608 PHE A C 1
ATOM 4751 O O . PHE A 1 608 ? 11.811 -15.220 -15.538 1.00 97.00 608 PHE A O 1
ATOM 4758 N N . GLY A 1 609 ? 11.473 -15.041 -13.324 1.00 96.25 609 GLY A N 1
ATOM 4759 C CA . GLY A 1 609 ? 10.233 -14.286 -13.440 1.00 96.25 609 GLY A CA 1
ATOM 4760 C C . GLY A 1 609 ? 9.058 -15.066 -14.007 1.00 96.25 609 GLY A C 1
ATOM 4761 O O . GLY A 1 609 ? 8.112 -14.440 -14.487 1.00 96.25 609 GLY A O 1
ATOM 4762 N N . ILE A 1 610 ? 9.151 -16.398 -14.040 1.00 95.38 610 ILE A N 1
ATOM 4763 C CA . ILE A 1 610 ? 8.109 -17.260 -14.600 1.00 95.38 610 ILE A CA 1
ATOM 4764 C C . ILE A 1 610 ? 6.892 -17.316 -13.676 1.00 95.38 610 ILE A C 1
ATOM 4766 O O . ILE A 1 610 ? 6.990 -17.018 -12.484 1.00 95.38 610 ILE A O 1
ATOM 4770 N N . SER A 1 611 ? 5.739 -17.727 -14.210 1.00 94.00 611 SER A N 1
ATOM 4771 C CA . SER A 1 611 ? 4.552 -17.877 -13.371 1.00 94.00 611 SER A CA 1
ATOM 4772 C C . SER A 1 611 ? 4.685 -19.040 -12.390 1.00 94.00 611 SER A C 1
ATOM 4774 O O . SER A 1 611 ? 4.835 -20.190 -12.803 1.00 94.00 611 SER A O 1
ATOM 4776 N N . SER A 1 612 ? 4.562 -18.742 -11.099 1.00 90.06 612 SER A N 1
ATOM 4777 C CA . SER A 1 612 ? 4.456 -19.743 -10.037 1.00 90.06 612 SER A CA 1
ATOM 4778 C C . SER A 1 612 ? 3.028 -20.272 -9.923 1.00 90.06 612 SER A C 1
ATOM 4780 O O . SER A 1 612 ? 2.060 -19.534 -10.125 1.00 90.06 612 SER A O 1
ATOM 4782 N N . ARG A 1 613 ? 2.896 -21.548 -9.548 1.00 93.62 613 ARG A N 1
ATOM 4783 C CA . ARG A 1 613 ? 1.610 -22.224 -9.343 1.00 93.62 613 ARG A CA 1
ATOM 4784 C C . ARG A 1 613 ? 1.570 -22.810 -7.936 1.00 93.62 613 ARG A C 1
ATOM 4786 O O . ARG A 1 613 ? 2.416 -23.633 -7.599 1.00 93.62 613 ARG A O 1
ATOM 4793 N N . GLY A 1 614 ? 0.595 -22.399 -7.140 1.00 96.31 614 GLY A N 1
ATOM 4794 C CA . GLY A 1 614 ? 0.287 -22.994 -5.840 1.00 96.31 614 GLY A CA 1
ATOM 4795 C C . GLY A 1 614 ? -1.141 -23.519 -5.820 1.00 96.31 614 GLY A C 1
ATOM 4796 O O . GLY A 1 614 ? -1.976 -23.059 -6.600 1.00 96.31 614 GLY A O 1
ATOM 4797 N N . ALA A 1 615 ? -1.433 -24.468 -4.944 1.00 98.00 615 ALA A N 1
ATOM 4798 C CA . ALA A 1 615 ? -2.788 -24.918 -4.677 1.00 98.00 615 ALA A CA 1
ATOM 4799 C C . ALA A 1 615 ? -3.062 -24.815 -3.178 1.00 98.00 615 ALA A C 1
ATOM 4801 O O . ALA A 1 615 ? -2.222 -25.187 -2.367 1.00 98.00 615 ALA A O 1
ATOM 4802 N N . HIS A 1 616 ? -4.228 -24.283 -2.827 1.00 98.69 616 HIS A N 1
ATOM 4803 C CA . HIS A 1 616 ? -4.657 -24.095 -1.447 1.00 98.69 616 HIS A CA 1
ATOM 4804 C C . HIS A 1 616 ? -6.048 -24.688 -1.252 1.00 98.69 616 HIS A C 1
ATOM 4806 O O . HIS A 1 616 ? -6.945 -24.440 -2.062 1.00 98.69 616 HIS A O 1
ATOM 4812 N N . MET A 1 617 ? -6.247 -25.419 -0.159 1.00 98.62 617 MET A N 1
ATOM 4813 C CA . MET A 1 617 ? -7.553 -25.907 0.265 1.00 98.62 617 MET A CA 1
ATOM 4814 C C . MET A 1 617 ? -7.924 -25.321 1.628 1.00 98.62 617 MET A C 1
ATOM 4816 O O . MET A 1 617 ? -7.124 -25.340 2.561 1.00 98.62 617 MET A O 1
ATOM 4820 N N . THR A 1 618 ? -9.151 -24.811 1.744 1.00 98.69 618 THR A N 1
ATOM 4821 C CA . THR A 1 618 ? -9.730 -24.361 3.018 1.00 98.69 618 THR A CA 1
ATOM 4822 C C . THR A 1 618 ? -10.715 -25.410 3.510 1.00 98.69 618 THR A C 1
ATOM 4824 O O . THR A 1 618 ? -11.782 -25.588 2.915 1.00 98.69 618 THR A O 1
ATOM 4827 N N . ALA A 1 619 ? -10.364 -26.110 4.588 1.00 98.38 619 ALA A N 1
ATOM 4828 C CA . ALA A 1 619 ? -11.261 -27.045 5.244 1.00 98.38 619 ALA A CA 1
ATOM 4829 C C . ALA A 1 619 ? -12.033 -26.358 6.370 1.00 98.38 619 ALA A C 1
ATOM 4831 O O . ALA A 1 619 ? -11.461 -25.665 7.215 1.00 98.38 619 ALA A O 1
ATOM 4832 N N . TYR A 1 620 ? -13.345 -26.554 6.390 1.00 98.25 620 TYR A N 1
ATOM 4833 C CA . TYR A 1 620 ? -14.227 -25.910 7.353 1.00 98.25 620 TYR A CA 1
ATOM 4834 C C . TYR A 1 620 ? -15.316 -26.870 7.825 1.00 98.25 620 TYR A C 1
ATOM 4836 O O . TYR A 1 620 ? -15.660 -27.830 7.141 1.00 98.25 620 TYR A O 1
ATOM 4844 N N . VAL A 1 621 ? -15.885 -26.583 8.989 1.00 96.81 621 VAL A N 1
ATOM 4845 C CA . VAL A 1 621 ? -17.060 -27.274 9.529 1.00 96.81 621 VAL A CA 1
ATOM 4846 C C . VAL A 1 621 ? -18.219 -26.287 9.622 1.00 96.81 621 VAL A C 1
ATOM 4848 O O . VAL A 1 621 ? -18.023 -25.101 9.914 1.00 96.81 621 VAL A O 1
ATOM 4851 N N . LYS A 1 622 ? -19.439 -26.764 9.375 1.00 93.00 622 LYS A N 1
ATOM 4852 C CA . LYS A 1 622 ? -20.673 -26.017 9.641 1.00 93.00 622 LYS A CA 1
ATOM 4853 C C . LYS A 1 622 ? -21.440 -26.720 10.745 1.00 93.00 622 LYS A C 1
ATOM 4855 O O . LYS A 1 622 ? -21.876 -27.851 10.563 1.00 93.00 622 LYS A O 1
ATOM 4860 N N . SER A 1 623 ? -21.644 -26.020 11.852 1.00 86.31 623 SER A N 1
ATOM 4861 C CA . SER A 1 623 ? -22.472 -26.492 12.959 1.00 86.31 623 SER A CA 1
ATOM 4862 C C . SER A 1 623 ? -23.620 -25.520 13.227 1.00 86.31 623 SER A C 1
ATOM 4864 O O . SER A 1 623 ? -23.724 -24.454 12.610 1.00 86.31 623 SER A O 1
ATOM 4866 N N . ALA A 1 624 ? -24.479 -25.858 14.191 1.00 84.00 624 ALA A N 1
ATOM 4867 C CA . ALA A 1 624 ? -25.519 -24.950 14.678 1.00 84.00 624 ALA A CA 1
ATOM 4868 C C . ALA A 1 624 ? -24.951 -23.634 15.254 1.00 84.00 624 ALA A C 1
ATOM 4870 O O . ALA A 1 624 ? -25.663 -22.634 15.318 1.00 84.00 624 ALA A O 1
ATOM 4871 N N . GLU A 1 625 ? -23.678 -23.623 15.655 1.00 82.50 625 GLU A N 1
ATOM 4872 C CA . GLU A 1 625 ? -22.989 -22.464 16.235 1.00 82.50 625 GLU A CA 1
ATOM 4873 C C . GLU A 1 625 ? -22.319 -21.574 15.174 1.00 82.50 625 GLU A C 1
ATOM 4875 O O . GLU A 1 625 ? -21.809 -20.501 15.497 1.00 82.50 625 GLU A O 1
ATOM 4880 N N . GLY A 1 626 ? -22.333 -21.997 13.906 1.00 89.75 626 GLY A N 1
ATOM 4881 C CA . GLY A 1 626 ? -21.771 -21.268 12.775 1.00 89.75 626 GLY A CA 1
ATOM 4882 C C . GLY A 1 626 ? -20.613 -21.994 12.091 1.00 89.75 626 GLY A C 1
ATOM 4883 O O . GLY A 1 626 ? -20.314 -23.157 12.360 1.00 89.75 626 GLY A O 1
ATOM 4884 N N . MET A 1 627 ? -19.977 -21.294 11.153 1.00 95.62 627 MET A N 1
ATOM 4885 C CA . MET A 1 627 ? -18.836 -21.806 10.396 1.00 95.62 627 MET A CA 1
ATOM 4886 C C . MET A 1 627 ? -17.532 -21.636 11.183 1.00 95.62 627 MET A C 1
ATOM 4888 O O . MET A 1 627 ? -17.266 -20.561 11.731 1.00 95.62 627 MET A O 1
ATOM 4892 N N . ARG A 1 628 ? -16.698 -22.677 11.180 1.00 97.19 628 ARG A N 1
ATOM 4893 C CA . ARG A 1 628 ? -15.327 -22.655 11.713 1.00 97.19 628 ARG A CA 1
ATOM 4894 C C . ARG A 1 628 ? -14.361 -23.251 10.699 1.00 97.19 628 ARG A C 1
ATOM 4896 O O . ARG A 1 628 ? -14.754 -24.124 9.932 1.00 97.19 628 ARG A O 1
ATOM 4903 N N . ILE A 1 629 ? -13.123 -22.776 10.691 1.00 98.38 629 ILE A N 1
ATOM 4904 C CA . ILE A 1 629 ? -12.085 -23.147 9.725 1.00 98.38 629 ILE A CA 1
ATOM 4905 C C . ILE A 1 629 ? -10.964 -23.869 10.468 1.00 98.38 629 ILE A C 1
ATOM 4907 O O . ILE A 1 629 ? -10.539 -23.413 11.527 1.00 98.38 629 ILE A O 1
ATOM 4911 N N . TRP A 1 630 ? -10.473 -24.971 9.909 1.00 98.19 630 TRP A N 1
ATOM 4912 C CA . TRP A 1 630 ? -9.265 -25.626 10.398 1.00 98.19 630 TRP A CA 1
ATOM 4913 C C . TRP A 1 630 ? -8.033 -24.870 9.904 1.00 98.19 630 TRP A C 1
ATOM 4915 O O . TRP A 1 630 ? -7.766 -24.829 8.702 1.00 98.19 630 TRP A O 1
ATOM 4925 N N . VAL A 1 631 ? -7.294 -24.257 10.824 1.00 98.06 631 VAL A N 1
ATOM 4926 C CA . VAL A 1 631 ? -6.135 -23.411 10.529 1.00 98.06 631 VAL A CA 1
ATOM 4927 C C . VAL A 1 631 ? -4.868 -24.063 11.089 1.00 98.06 631 VAL A C 1
ATOM 4929 O O . VAL A 1 631 ? -4.760 -24.214 12.308 1.00 98.06 631 VAL A O 1
ATOM 4932 N N . PRO A 1 632 ? -3.908 -24.459 10.240 1.00 97.38 632 PRO A N 1
ATOM 4933 C CA . PRO A 1 632 ? -2.633 -24.998 10.676 1.00 97.38 632 PRO A CA 1
ATOM 4934 C C . PRO A 1 632 ? -1.675 -23.896 11.104 1.00 97.38 632 PRO A C 1
ATOM 4936 O O . PRO A 1 632 ? -1.722 -22.762 10.613 1.00 97.38 632 PRO A O 1
ATOM 4939 N N . ARG A 1 633 ? -0.731 -24.277 11.959 1.00 95.75 633 ARG A N 1
ATOM 4940 C CA . ARG A 1 633 ? 0.458 -23.489 12.271 1.00 95.75 633 ARG A CA 1
ATOM 4941 C C . ARG A 1 633 ? 1.685 -24.139 11.651 1.00 95.75 633 ARG A C 1
ATOM 4943 O O . ARG A 1 633 ? 1.994 -25.294 11.949 1.00 95.75 633 ARG A O 1
ATOM 4950 N N . ARG A 1 634 ? 2.399 -23.381 10.823 1.00 94.00 634 ARG A N 1
ATOM 4951 C CA . ARG A 1 634 ? 3.636 -23.812 10.159 1.00 94.00 634 ARG A CA 1
ATOM 4952 C C . ARG A 1 634 ? 4.712 -24.139 11.188 1.00 94.00 634 ARG A C 1
ATOM 4954 O O . ARG A 1 634 ? 4.861 -23.410 12.165 1.00 94.00 634 ARG A O 1
ATOM 4961 N N . SER A 1 635 ? 5.484 -25.192 10.954 1.00 90.50 635 SER A N 1
ATOM 4962 C CA . SER A 1 635 ? 6.567 -25.581 11.857 1.00 90.50 635 SER A CA 1
ATOM 4963 C C . SER A 1 635 ? 7.690 -24.540 11.933 1.00 90.50 635 SER A C 1
ATOM 4965 O O . SER A 1 635 ? 8.052 -23.904 10.938 1.00 90.50 635 SER A O 1
ATOM 4967 N N . ALA A 1 636 ? 8.288 -24.407 13.120 1.00 86.69 636 ALA A N 1
ATOM 4968 C CA . ALA A 1 636 ? 9.341 -23.432 13.419 1.00 86.69 636 ALA A CA 1
ATOM 4969 C C . ALA A 1 636 ? 10.630 -23.618 12.591 1.00 86.69 636 ALA A C 1
ATOM 4971 O O . ALA A 1 636 ? 11.401 -22.676 12.412 1.00 86.69 636 ALA A O 1
ATOM 4972 N N . HIS A 1 637 ? 10.898 -24.828 12.082 1.00 81.31 637 HIS A N 1
ATOM 4973 C CA . HIS A 1 637 ? 12.100 -25.126 11.289 1.00 81.31 637 HIS A CA 1
ATOM 4974 C C . HIS A 1 637 ? 11.945 -24.862 9.790 1.00 81.31 637 HIS A C 1
ATOM 4976 O O . HIS A 1 637 ? 12.927 -24.987 9.051 1.00 81.31 637 HIS A O 1
ATOM 4982 N N . LEU A 1 638 ? 10.751 -24.490 9.318 1.00 78.00 638 LEU A N 1
ATOM 4983 C CA . LEU A 1 638 ? 10.562 -24.152 7.913 1.00 78.00 638 LEU A CA 1
ATOM 4984 C C . LEU A 1 638 ? 11.349 -22.891 7.550 1.00 78.00 638 LEU A C 1
ATOM 4986 O O . LEU A 1 638 ? 11.276 -21.855 8.206 1.00 78.00 638 LEU A O 1
ATOM 4990 N N . PHE A 1 639 ? 12.070 -22.959 6.429 1.00 72.56 639 PHE A N 1
ATOM 4991 C CA . PHE A 1 639 ? 12.920 -21.862 5.954 1.00 72.56 639 PHE A CA 1
ATOM 4992 C C . PHE A 1 639 ? 12.139 -20.573 5.654 1.00 72.56 639 PHE A C 1
ATOM 4994 O O . PHE A 1 639 ? 12.686 -19.473 5.728 1.00 72.56 639 PHE A O 1
ATOM 5001 N N . THR A 1 640 ? 10.858 -20.695 5.292 1.00 72.25 640 THR A N 1
ATOM 5002 C CA . THR A 1 640 ? 9.996 -19.545 5.009 1.00 72.25 640 THR A CA 1
ATOM 5003 C C . THR A 1 640 ? 8.796 -19.522 5.936 1.00 72.25 640 THR A C 1
ATOM 5005 O O . THR A 1 640 ? 8.067 -20.510 6.050 1.00 72.25 640 THR A O 1
ATOM 5008 N N . PHE A 1 641 ? 8.578 -18.351 6.539 1.00 81.56 641 PHE A N 1
ATOM 5009 C CA . PHE A 1 641 ? 7.425 -18.057 7.389 1.00 81.56 641 PHE A CA 1
ATOM 5010 C C . PHE A 1 641 ? 7.221 -19.091 8.517 1.00 81.56 641 PHE A C 1
ATOM 5012 O O . PHE A 1 641 ? 6.133 -19.667 8.587 1.00 81.56 641 PHE A O 1
ATOM 5019 N N . PRO A 1 642 ? 8.247 -19.372 9.347 1.00 86.50 642 PRO A N 1
ATOM 5020 C CA . PRO A 1 642 ? 8.086 -20.254 10.503 1.00 86.50 642 PRO A CA 1
ATOM 5021 C C . PRO A 1 642 ? 7.044 -19.684 11.477 1.00 86.50 642 PRO A C 1
ATOM 5023 O O . PRO A 1 642 ? 6.869 -18.465 11.543 1.00 86.50 642 PRO A O 1
ATOM 5026 N N . ASP A 1 643 ? 6.337 -20.564 12.188 1.00 90.69 643 ASP A N 1
ATOM 5027 C CA . ASP A 1 643 ? 5.336 -20.269 13.234 1.00 90.69 643 ASP A CA 1
ATOM 5028 C C . ASP A 1 643 ? 4.075 -19.490 12.808 1.00 90.69 643 ASP A C 1
ATOM 5030 O O . ASP A 1 643 ? 3.139 -19.336 13.604 1.00 90.69 643 ASP A O 1
ATOM 5034 N N . LEU A 1 644 ? 4.002 -19.035 11.552 1.00 92.88 644 LEU A N 1
ATOM 5035 C CA . LEU A 1 644 ? 2.819 -18.367 11.012 1.00 92.88 644 LEU A CA 1
ATOM 5036 C C . LEU A 1 644 ? 1.691 -19.361 10.710 1.00 92.88 644 LEU A C 1
ATOM 5038 O O . LEU A 1 644 ? 1.917 -20.533 10.410 1.00 92.88 644 LEU A O 1
ATOM 5042 N N . LEU A 1 645 ? 0.461 -18.860 10.740 1.00 97.50 645 LEU A N 1
ATOM 5043 C CA . LEU A 1 645 ? -0.730 -19.583 10.311 1.00 97.50 645 LEU A CA 1
ATOM 5044 C C . LEU A 1 645 ? -0.771 -19.705 8.782 1.00 97.50 645 LEU A C 1
ATOM 5046 O O . LEU A 1 645 ? -0.368 -18.786 8.060 1.00 97.50 645 LEU A O 1
ATOM 5050 N N . ASP A 1 646 ? -1.284 -20.826 8.290 1.00 96.56 646 ASP A N 1
ATOM 5051 C CA . ASP A 1 646 ? -1.442 -21.117 6.860 1.00 96.56 646 ASP A CA 1
ATOM 5052 C C . ASP A 1 646 ? -2.925 -21.401 6.536 1.00 96.56 646 ASP A C 1
ATOM 5054 O O . ASP A 1 646 ? -3.792 -21.422 7.413 1.00 96.56 646 ASP A O 1
ATOM 5058 N N . THR A 1 647 ? -3.250 -21.582 5.259 1.00 94.94 647 THR A N 1
ATOM 5059 C CA . THR A 1 647 ? -4.518 -22.230 4.868 1.00 94.94 647 THR A CA 1
ATOM 5060 C C . THR A 1 647 ? -4.472 -23.717 5.212 1.00 94.94 647 THR A C 1
ATOM 5062 O O . THR A 1 647 ? -3.378 -24.257 5.292 1.00 94.94 647 THR A O 1
ATOM 5065 N N . THR A 1 648 ? -5.623 -24.388 5.370 1.00 97.12 648 THR A N 1
ATOM 5066 C CA . THR A 1 648 ? -5.681 -25.775 5.880 1.00 97.12 648 THR A CA 1
ATOM 5067 C C . THR A 1 648 ? -4.683 -26.727 5.232 1.00 97.12 648 THR A C 1
ATOM 5069 O O . THR A 1 648 ? -4.020 -27.470 5.942 1.00 97.12 648 THR A O 1
ATOM 5072 N N . VAL A 1 649 ? -4.596 -26.708 3.905 1.00 97.00 649 VAL A N 1
ATOM 5073 C CA . VAL A 1 649 ? -3.620 -27.488 3.137 1.00 97.00 649 VAL A CA 1
ATOM 5074 C C . VAL A 1 649 ? -3.082 -26.594 2.027 1.00 97.00 649 VAL A C 1
ATOM 5076 O O . VAL A 1 649 ? -3.885 -25.932 1.351 1.00 97.00 649 VAL A O 1
ATOM 5079 N N . ALA A 1 650 ? -1.762 -26.547 1.827 1.00 95.56 650 ALA A N 1
ATOM 5080 C CA . ALA A 1 650 ? -1.155 -25.645 0.849 1.00 95.56 650 ALA A CA 1
ATOM 5081 C C . ALA A 1 650 ? 0.165 -26.138 0.248 1.00 95.56 650 ALA A C 1
ATOM 5083 O O . ALA A 1 650 ? 1.210 -26.078 0.880 1.00 95.56 650 ALA A O 1
ATOM 5084 N N . GLY A 1 651 ? 0.152 -26.414 -1.057 1.00 92.69 651 GLY A N 1
ATOM 5085 C CA . GLY A 1 651 ? 1.319 -26.922 -1.777 1.00 92.69 651 GLY A CA 1
ATOM 5086 C C . GLY A 1 651 ? 1.752 -26.081 -2.972 1.00 92.69 651 GLY A C 1
ATOM 5087 O O . GLY A 1 651 ? 0.963 -25.385 -3.625 1.00 92.69 651 GLY A O 1
ATOM 5088 N N . GLY A 1 652 ? 3.038 -26.180 -3.307 1.00 94.31 652 GLY A N 1
ATOM 5089 C CA . GLY A 1 652 ? 3.551 -25.757 -4.608 1.00 94.31 652 GLY A CA 1
ATOM 5090 C C . GLY A 1 652 ? 3.222 -26.803 -5.675 1.00 94.31 652 GLY A C 1
ATOM 5091 O O . GLY A 1 652 ? 3.602 -27.960 -5.537 1.00 94.31 652 GLY A O 1
ATOM 5092 N N . VAL A 1 653 ? 2.563 -26.418 -6.772 1.00 96.56 653 VAL A N 1
ATOM 5093 C CA . VAL A 1 653 ? 2.139 -27.392 -7.794 1.00 96.56 653 VAL A CA 1
ATOM 5094 C C . VAL A 1 653 ? 3.339 -27.820 -8.642 1.00 96.56 653 VAL A C 1
ATOM 5096 O O . VAL A 1 653 ? 3.798 -27.069 -9.520 1.00 96.56 653 VAL A O 1
ATOM 5099 N N . LYS A 1 654 ? 3.809 -29.053 -8.416 1.00 95.38 654 LYS A N 1
ATOM 5100 C CA . LYS A 1 654 ? 4.900 -29.701 -9.163 1.00 95.38 654 LYS A CA 1
ATOM 5101 C C . LYS A 1 654 ? 4.600 -29.744 -10.662 1.00 95.38 654 LYS A C 1
ATOM 5103 O O . LYS A 1 654 ? 3.451 -29.666 -11.096 1.00 95.38 654 LYS A O 1
ATOM 5108 N N . ALA A 1 655 ? 5.642 -29.806 -11.486 1.00 95.38 655 ALA A N 1
ATOM 5109 C CA . ALA A 1 655 ? 5.534 -29.622 -12.933 1.00 95.38 655 ALA A CA 1
ATOM 5110 C C . ALA A 1 655 ? 4.547 -30.598 -13.597 1.00 95.38 655 ALA A C 1
ATOM 5112 O O . ALA A 1 655 ? 3.743 -30.162 -14.425 1.00 95.38 655 ALA A O 1
ATOM 5113 N N . GLU A 1 656 ? 4.604 -31.869 -13.197 1.00 94.69 656 GLU A N 1
ATOM 5114 C CA . GLU A 1 656 ? 3.786 -32.966 -13.733 1.00 94.69 656 GLU A CA 1
ATOM 5115 C C . GLU A 1 656 ? 2.393 -33.056 -13.096 1.00 94.69 656 GLU A C 1
ATOM 5117 O O . GLU A 1 656 ? 1.485 -33.645 -13.680 1.00 94.69 656 GLU A O 1
ATOM 5122 N N . ASP A 1 657 ? 2.205 -32.440 -11.929 1.00 95.38 657 ASP A N 1
ATOM 5123 C CA . ASP A 1 657 ? 0.977 -32.580 -11.157 1.00 95.38 657 ASP A CA 1
ATOM 5124 C C . ASP A 1 657 ? -0.095 -31.599 -11.640 1.00 95.38 657 ASP A C 1
ATOM 5126 O O . ASP A 1 657 ? 0.171 -30.441 -12.010 1.00 95.38 657 ASP A O 1
ATOM 5130 N N . SER A 1 658 ? -1.350 -32.048 -11.588 1.00 96.12 658 SER A N 1
ATOM 5131 C CA . SER A 1 658 ? -2.473 -31.121 -11.614 1.00 96.12 658 SER A CA 1
ATOM 5132 C C . SER A 1 658 ? -2.586 -30.404 -10.260 1.00 96.12 658 SER A C 1
ATOM 5134 O O . SER A 1 658 ? -2.177 -30.945 -9.229 1.00 96.12 658 SER A O 1
ATOM 5136 N N . PRO A 1 659 ? -3.181 -29.197 -10.204 1.00 97.44 659 PRO A N 1
ATOM 5137 C CA . PRO A 1 659 ? -3.404 -28.530 -8.926 1.00 97.44 659 PRO A CA 1
ATOM 5138 C C . PRO A 1 659 ? -4.268 -29.345 -7.952 1.00 97.44 659 PRO A C 1
ATOM 5140 O O . PRO A 1 659 ? -4.136 -29.167 -6.749 1.00 97.44 659 PRO A O 1
ATOM 5143 N N . PHE A 1 660 ? -5.148 -30.222 -8.449 1.00 98.25 660 PHE A N 1
ATOM 5144 C CA . PHE A 1 660 ? -5.978 -31.067 -7.590 1.00 98.25 660 PHE A CA 1
ATOM 5145 C C . PHE A 1 660 ? -5.202 -32.265 -7.041 1.00 98.25 660 PHE A C 1
ATOM 5147 O O . PHE A 1 660 ? -5.325 -32.560 -5.858 1.00 98.25 660 PHE A O 1
ATOM 5154 N N . ASP A 1 661 ? -4.363 -32.905 -7.862 1.00 97.88 661 ASP A N 1
ATOM 5155 C CA . ASP A 1 661 ? -3.490 -33.993 -7.396 1.00 97.88 661 ASP A CA 1
ATOM 5156 C C . ASP A 1 661 ? -2.529 -33.495 -6.312 1.00 97.88 661 ASP A C 1
ATOM 5158 O O . ASP A 1 661 ? -2.332 -34.180 -5.312 1.00 97.88 661 ASP A O 1
ATOM 5162 N N . CYS A 1 662 ? -2.021 -32.265 -6.467 1.00 97.31 662 CYS A N 1
ATOM 5163 C CA . CYS A 1 662 ? -1.261 -31.569 -5.430 1.00 97.31 662 CYS A CA 1
ATOM 5164 C C . CYS A 1 662 ? -2.072 -31.465 -4.128 1.00 97.31 662 CYS A C 1
ATOM 5166 O O . CYS A 1 662 ? -1.622 -31.975 -3.114 1.00 97.31 662 CYS A O 1
ATOM 5168 N N . ILE A 1 663 ? -3.300 -30.930 -4.146 1.00 98.31 663 ILE A N 1
ATOM 5169 C CA . ILE A 1 663 ? -4.133 -30.859 -2.927 1.00 98.31 663 ILE A CA 1
ATOM 5170 C C . ILE A 1 663 ? -4.385 -32.224 -2.292 1.00 98.31 663 ILE A C 1
ATOM 5172 O O . ILE A 1 663 ? -4.395 -32.327 -1.072 1.00 98.31 663 ILE A O 1
ATOM 5176 N N . VAL A 1 664 ? -4.608 -33.270 -3.084 1.00 98.12 664 VAL A N 1
ATOM 5177 C CA . VAL A 1 664 ? -4.852 -34.609 -2.539 1.00 98.12 664 VAL A CA 1
ATOM 5178 C C . VAL A 1 664 ? -3.607 -35.167 -1.843 1.00 98.12 664 VAL A C 1
ATOM 5180 O O . VAL A 1 664 ? -3.736 -35.772 -0.776 1.00 98.12 664 VAL A O 1
ATOM 5183 N N . ALA A 1 665 ? -2.424 -34.968 -2.430 1.00 96.44 665 ALA A N 1
ATOM 5184 C CA . ALA A 1 665 ? -1.157 -35.371 -1.827 1.00 96.44 665 ALA A CA 1
ATOM 5185 C C . ALA A 1 665 ? -0.887 -34.578 -0.540 1.00 96.44 665 ALA A C 1
ATOM 5187 O O . ALA A 1 665 ? -0.786 -35.177 0.527 1.00 96.44 665 ALA A O 1
ATOM 5188 N N . GLU A 1 666 ? -0.915 -33.247 -0.622 1.00 97.06 666 GLU A N 1
ATOM 5189 C CA . GLU A 1 666 ? -0.648 -32.339 0.504 1.00 97.06 666 GLU A CA 1
ATOM 5190 C C . GLU A 1 666 ? -1.668 -32.537 1.638 1.00 97.06 666 GLU A C 1
ATOM 5192 O O . GLU A 1 666 ? -1.322 -32.515 2.808 1.00 97.06 666 GLU A O 1
ATOM 5197 N N . ALA A 1 667 ? -2.939 -32.828 1.336 1.00 97.44 667 ALA A N 1
ATOM 5198 C CA . ALA A 1 667 ? -3.935 -33.096 2.377 1.00 97.44 667 ALA A CA 1
ATOM 5199 C C . ALA A 1 667 ? -3.663 -34.402 3.134 1.00 97.44 667 ALA A C 1
ATOM 5201 O O . ALA A 1 667 ? -4.033 -34.529 4.302 1.00 97.44 667 ALA A O 1
ATOM 5202 N N . THR A 1 668 ? -3.031 -35.370 2.470 1.00 95.75 668 THR A N 1
ATOM 5203 C CA . THR A 1 668 ? -2.602 -36.617 3.106 1.00 95.75 668 THR A CA 1
ATOM 5204 C C . THR A 1 668 ? -1.331 -36.388 3.930 1.00 95.75 668 THR A C 1
ATOM 5206 O O . THR A 1 668 ? -1.250 -36.892 5.046 1.00 95.75 668 THR A O 1
ATOM 5209 N N . GLU A 1 669 ? -0.371 -35.628 3.394 1.00 94.44 669 GLU A N 1
ATOM 5210 C CA . GLU A 1 669 ? 0.942 -35.349 3.999 1.00 94.44 669 GLU A CA 1
ATOM 5211 C C . GLU A 1 669 ? 0.838 -34.356 5.174 1.00 94.44 669 GLU A C 1
ATOM 5213 O O . GLU A 1 669 ? 1.183 -34.705 6.299 1.00 94.44 669 GLU A O 1
ATOM 5218 N N . GLU A 1 670 ? 0.256 -33.174 4.967 1.00 94.62 670 GLU A N 1
ATOM 5219 C CA . GLU A 1 670 ? 0.196 -32.099 5.968 1.00 94.62 670 GLU A CA 1
ATOM 5220 C C . GLU A 1 670 ? -0.915 -32.313 7.010 1.00 94.62 670 GLU A C 1
ATOM 5222 O O . GLU A 1 670 ? -0.766 -31.952 8.177 1.00 94.62 670 GLU A O 1
ATOM 5227 N N . ALA A 1 671 ? -2.057 -32.879 6.599 1.00 96.50 671 ALA A N 1
ATOM 5228 C CA . ALA A 1 671 ? -3.302 -32.873 7.381 1.00 96.50 671 ALA A CA 1
ATOM 5229 C C . ALA A 1 671 ? -3.843 -34.268 7.742 1.00 96.50 671 ALA A C 1
ATOM 5231 O O . ALA A 1 671 ? -4.890 -34.371 8.391 1.00 96.50 671 ALA A O 1
ATOM 5232 N N . SER A 1 672 ? -3.156 -35.341 7.327 1.00 96.88 672 SER A N 1
ATOM 5233 C CA . SER A 1 672 ? -3.573 -36.739 7.529 1.00 96.88 672 SER A CA 1
ATOM 5234 C C . SER A 1 672 ? -5.002 -37.046 7.054 1.00 96.88 672 SER A C 1
ATOM 5236 O O . SER A 1 672 ? -5.650 -37.978 7.542 1.00 96.88 672 SER A O 1
ATOM 5238 N N . LEU A 1 673 ? -5.526 -36.271 6.099 1.00 97.31 673 LEU A N 1
ATOM 5239 C CA . LEU A 1 673 ? -6.861 -36.479 5.552 1.00 97.31 673 LEU A CA 1
ATOM 5240 C C . LEU A 1 673 ? -6.831 -37.630 4.534 1.00 97.31 673 LEU A C 1
ATOM 5242 O O . LEU A 1 673 ? -5.974 -37.642 3.650 1.00 97.31 673 LEU A O 1
ATOM 5246 N N . PRO A 1 674 ? -7.774 -38.592 4.587 1.00 95.94 674 PRO A N 1
ATOM 5247 C CA . PRO A 1 674 ? -7.782 -39.703 3.641 1.00 95.94 674 PRO A CA 1
ATOM 5248 C C . PRO A 1 674 ? -7.941 -39.227 2.191 1.00 95.94 674 PRO A C 1
ATOM 5250 O O . PRO A 1 674 ? -8.928 -38.571 1.852 1.00 95.94 674 PRO A O 1
ATOM 5253 N N . ALA A 1 675 ? -7.016 -39.623 1.313 1.00 96.81 675 ALA A N 1
ATOM 5254 C CA . ALA A 1 675 ? -6.997 -39.197 -0.088 1.00 96.81 675 ALA A CA 1
ATOM 5255 C C . ALA A 1 675 ? -8.328 -39.438 -0.826 1.00 96.81 675 ALA A C 1
ATOM 5257 O O . ALA A 1 675 ? -8.783 -38.573 -1.571 1.00 96.81 675 ALA A O 1
ATOM 5258 N N . ASP A 1 676 ? -8.976 -40.588 -0.610 1.00 97.38 676 ASP A N 1
ATOM 5259 C CA . ASP A 1 676 ? -10.262 -40.903 -1.248 1.00 97.38 676 ASP A CA 1
ATOM 5260 C C . ASP A 1 676 ? -11.385 -39.975 -0.767 1.00 97.38 676 ASP A C 1
ATOM 5262 O O . ASP A 1 676 ? -12.197 -39.517 -1.570 1.00 97.38 676 ASP A O 1
ATOM 5266 N N . PHE A 1 677 ? -11.373 -39.611 0.518 1.00 97.06 677 PHE A N 1
ATOM 5267 C CA . PHE A 1 677 ? -12.320 -38.650 1.073 1.00 97.06 677 PHE A CA 1
ATOM 5268 C C . PHE A 1 677 ? -12.110 -37.256 0.469 1.00 97.06 677 PHE A C 1
ATOM 5270 O O . PHE A 1 677 ? -13.077 -36.616 0.050 1.00 97.06 677 PHE A O 1
ATOM 5277 N N . VAL A 1 678 ? -10.859 -36.794 0.371 1.00 98.00 678 VAL A N 1
ATOM 5278 C CA . VAL A 1 678 ? -10.525 -35.497 -0.242 1.00 98.00 678 VAL A CA 1
ATOM 5279 C C . VAL A 1 678 ? -10.938 -35.481 -1.715 1.00 98.00 678 VAL A C 1
ATOM 5281 O O . VAL A 1 678 ? -11.613 -34.548 -2.143 1.00 98.00 678 VAL A O 1
ATOM 5284 N N . LYS A 1 679 ? -10.622 -36.536 -2.479 1.00 98.06 679 LYS A N 1
ATOM 5285 C CA . LYS A 1 679 ? -11.020 -36.674 -3.892 1.00 98.06 679 LYS A CA 1
ATOM 5286 C C . LYS A 1 679 ? -12.532 -36.575 -4.092 1.00 98.06 679 LYS A C 1
ATOM 5288 O O . LYS A 1 679 ? -12.984 -35.946 -5.045 1.00 98.06 679 LYS A O 1
ATOM 5293 N N . GLU A 1 680 ? -13.311 -37.200 -3.213 1.00 97.88 680 GLU A N 1
ATOM 5294 C CA . GLU A 1 680 ? -14.771 -37.227 -3.316 1.00 97.88 680 GLU A CA 1
ATOM 5295 C C . GLU A 1 680 ? -15.422 -35.897 -2.891 1.00 97.88 680 GLU A C 1
ATOM 5297 O O . GLU A 1 680 ? -16.422 -35.473 -3.486 1.00 97.88 680 GLU A O 1
ATOM 5302 N N . ASN A 1 681 ? -14.849 -35.197 -1.905 1.00 97.94 681 ASN A N 1
ATOM 5303 C CA . ASN A 1 681 ? -15.527 -34.099 -1.207 1.00 97.94 681 ASN A CA 1
ATOM 5304 C C . ASN A 1 681 ? -14.946 -32.704 -1.468 1.00 97.94 681 ASN A C 1
ATOM 5306 O O . ASN A 1 681 ? -15.692 -31.728 -1.385 1.00 97.94 681 ASN A O 1
ATOM 5310 N N . ALA A 1 682 ? -13.669 -32.579 -1.836 1.00 97.94 682 ALA A N 1
ATOM 53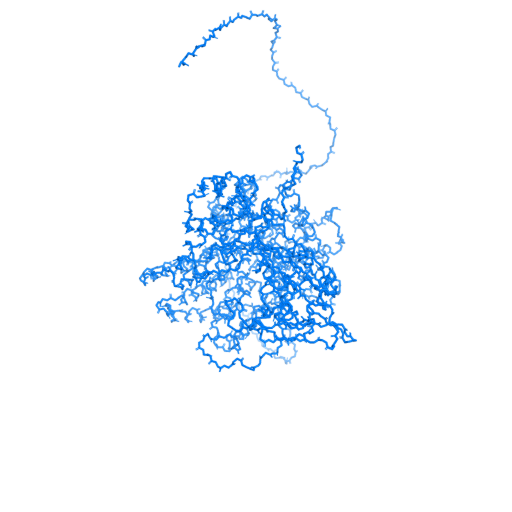11 C CA . ALA A 1 682 ? -13.077 -31.278 -2.131 1.00 97.94 682 ALA A CA 1
ATOM 5312 C C . ALA A 1 682 ? -13.664 -30.687 -3.424 1.00 97.94 682 ALA A C 1
ATOM 5314 O O . ALA A 1 682 ? -13.999 -31.396 -4.382 1.00 97.94 682 ALA A O 1
ATOM 5315 N N . ARG A 1 683 ? -13.829 -29.363 -3.455 1.00 98.25 683 ARG A N 1
ATOM 5316 C CA . ARG A 1 683 ? -14.436 -28.636 -4.577 1.00 98.25 683 ARG A CA 1
ATOM 5317 C C . ARG A 1 683 ? -13.513 -27.526 -5.041 1.00 98.25 683 ARG A C 1
ATOM 5319 O O . ARG A 1 683 ? -13.088 -26.711 -4.234 1.00 98.25 683 ARG A O 1
ATOM 5326 N N . ALA A 1 684 ? -13.238 -27.473 -6.342 1.00 98.19 684 ALA A N 1
ATOM 5327 C CA . ALA A 1 684 ? -12.566 -26.329 -6.947 1.00 98.19 684 ALA A CA 1
ATOM 5328 C C . ALA A 1 684 ? -13.495 -25.107 -6.896 1.00 98.19 684 ALA A C 1
ATOM 5330 O O . ALA A 1 684 ? -14.646 -25.185 -7.326 1.00 98.19 684 ALA A O 1
ATOM 5331 N N . VAL A 1 685 ? -12.994 -23.985 -6.383 1.00 98.31 685 VAL A N 1
ATOM 5332 C CA . VAL A 1 685 ? -13.797 -22.773 -6.119 1.00 98.31 685 VAL A CA 1
ATOM 5333 C C . VAL A 1 685 ? -13.250 -21.517 -6.794 1.00 98.31 685 VAL A C 1
ATOM 5335 O O . VAL A 1 685 ? -13.841 -20.445 -6.687 1.00 98.31 685 VAL A O 1
ATOM 5338 N N . GLY A 1 686 ? -12.154 -21.648 -7.541 1.00 96.75 686 GLY A N 1
ATOM 5339 C CA . GLY A 1 686 ? -11.597 -20.584 -8.364 1.00 96.75 686 GLY A CA 1
ATOM 5340 C C . GLY A 1 686 ? -10.078 -20.543 -8.302 1.00 96.75 686 GLY A C 1
ATOM 5341 O O . GLY A 1 686 ? -9.418 -21.522 -7.952 1.00 96.75 686 GLY A O 1
ATOM 5342 N N . ALA A 1 687 ? -9.529 -19.389 -8.660 1.00 97.38 687 ALA A N 1
ATOM 5343 C CA . ALA A 1 687 ? -8.119 -19.093 -8.500 1.00 97.38 687 ALA A CA 1
ATOM 5344 C C . ALA A 1 687 ? -7.921 -17.622 -8.127 1.00 97.38 687 ALA A C 1
ATOM 5346 O O . ALA A 1 687 ? -8.746 -16.764 -8.471 1.00 97.38 687 ALA A O 1
ATOM 5347 N N . ILE A 1 688 ? -6.806 -17.363 -7.452 1.00 98.50 688 ILE A N 1
ATOM 5348 C CA . ILE A 1 688 ? -6.305 -16.033 -7.120 1.00 98.50 688 ILE A CA 1
ATOM 5349 C C . ILE A 1 688 ? -5.046 -15.781 -7.933 1.00 98.50 688 ILE A C 1
ATOM 5351 O O . ILE A 1 688 ? -4.194 -16.664 -8.064 1.00 98.50 688 ILE A O 1
ATOM 5355 N N . THR A 1 689 ? -4.909 -14.568 -8.453 1.00 98.12 689 THR A N 1
ATOM 5356 C CA . THR A 1 689 ? -3.720 -14.149 -9.192 1.00 98.12 689 THR A CA 1
ATOM 5357 C C . THR A 1 689 ? -3.169 -12.842 -8.648 1.00 98.12 689 THR A C 1
ATOM 5359 O O . THR A 1 689 ? -3.919 -11.907 -8.378 1.00 98.12 689 THR A O 1
ATOM 5362 N N . TYR A 1 690 ? -1.846 -12.780 -8.489 1.00 97.56 690 TYR A N 1
ATOM 5363 C CA . TYR A 1 690 ? -1.132 -11.595 -8.009 1.00 97.56 690 TYR A CA 1
ATOM 5364 C C . TYR A 1 690 ? 0.271 -11.508 -8.609 1.00 97.56 690 TYR A C 1
ATOM 5366 O O . TYR A 1 690 ? 0.792 -12.490 -9.149 1.00 97.56 690 TYR A O 1
ATOM 5374 N N . VAL A 1 691 ? 0.897 -10.335 -8.503 1.00 96.56 691 VAL A N 1
ATOM 5375 C CA . VAL A 1 691 ? 2.282 -10.117 -8.919 1.00 96.56 691 VAL A CA 1
ATOM 5376 C C . VAL A 1 691 ? 3.074 -9.529 -7.758 1.00 96.56 691 VAL A C 1
ATOM 5378 O O . VAL A 1 691 ? 2.738 -8.473 -7.230 1.00 96.56 691 VAL A O 1
ATOM 5381 N N . SER A 1 692 ? 4.160 -10.206 -7.387 1.00 95.00 692 SER A N 1
ATOM 5382 C CA . SER A 1 692 ? 5.097 -9.713 -6.379 1.00 95.00 692 SER A CA 1
ATOM 5383 C C . SER A 1 692 ? 6.456 -9.403 -6.998 1.00 95.00 692 SER A C 1
ATOM 5385 O O . SER A 1 692 ? 6.928 -10.128 -7.872 1.00 95.00 692 SER A O 1
ATOM 5387 N N . MET A 1 693 ? 7.112 -8.350 -6.529 1.00 94.31 693 MET A N 1
ATOM 5388 C CA . MET A 1 693 ? 8.485 -8.000 -6.872 1.00 94.31 693 MET A CA 1
ATOM 5389 C C . MET A 1 693 ? 9.281 -7.718 -5.599 1.00 94.31 693 MET A C 1
ATOM 5391 O O . MET A 1 693 ? 8.800 -7.077 -4.665 1.00 94.31 693 MET A O 1
ATOM 5395 N N . ASN A 1 694 ? 10.520 -8.197 -5.559 1.00 91.50 694 ASN A N 1
ATOM 5396 C CA . ASN A 1 694 ? 11.468 -7.891 -4.497 1.00 91.50 694 ASN A CA 1
ATOM 5397 C C . ASN A 1 694 ? 12.808 -7.515 -5.128 1.00 91.50 694 ASN A C 1
ATOM 5399 O O . ASN A 1 694 ? 13.546 -8.383 -5.600 1.00 91.50 694 ASN A O 1
ATOM 5403 N N . GLU A 1 695 ? 13.107 -6.217 -5.141 1.00 88.00 695 GLU A N 1
ATOM 5404 C CA . GLU A 1 695 ? 14.316 -5.681 -5.771 1.00 88.00 695 GLU A CA 1
ATOM 5405 C C . GLU A 1 695 ? 15.591 -6.124 -5.055 1.00 88.00 695 GLU A C 1
ATOM 5407 O O . GLU A 1 695 ? 16.563 -6.500 -5.709 1.00 88.00 695 GLU A O 1
ATOM 5412 N N . THR A 1 696 ? 15.565 -6.179 -3.719 1.00 86.38 696 THR A N 1
ATOM 5413 C CA . THR A 1 696 ? 16.699 -6.614 -2.891 1.00 86.38 696 THR A CA 1
ATOM 5414 C C . THR A 1 696 ? 17.107 -8.054 -3.195 1.00 86.38 696 THR A C 1
ATOM 5416 O O . THR A 1 696 ? 18.291 -8.359 -3.318 1.00 86.38 696 THR A O 1
ATOM 5419 N N . LYS A 1 697 ? 16.129 -8.953 -3.349 1.00 84.56 697 LYS A N 1
ATOM 5420 C CA . LYS A 1 697 ? 16.361 -10.357 -3.722 1.00 84.56 697 LYS A CA 1
ATOM 5421 C C . LYS A 1 697 ? 16.547 -10.531 -5.234 1.00 84.56 697 LYS A C 1
ATOM 5423 O O . LYS A 1 697 ? 17.089 -11.544 -5.669 1.00 84.56 697 LYS A O 1
ATOM 5428 N N . GLY A 1 698 ? 16.162 -9.538 -6.036 1.00 90.12 698 GLY A N 1
ATOM 5429 C CA . GLY A 1 698 ? 16.205 -9.595 -7.495 1.00 90.12 698 GLY A CA 1
ATOM 5430 C C . GLY A 1 698 ? 15.182 -10.571 -8.076 1.00 90.12 698 GLY A C 1
ATOM 5431 O O . GLY A 1 698 ? 15.469 -11.288 -9.031 1.00 90.12 698 GLY A O 1
ATOM 5432 N N . THR A 1 699 ? 14.000 -10.646 -7.483 1.00 93.00 699 THR A N 1
ATOM 5433 C CA . THR A 1 699 ? 12.997 -11.662 -7.822 1.00 93.00 699 THR A CA 1
ATOM 5434 C C . THR A 1 699 ? 11.678 -11.022 -8.224 1.00 93.00 699 THR A C 1
ATOM 5436 O O . THR A 1 699 ? 11.278 -10.014 -7.639 1.00 93.00 699 THR A O 1
ATOM 5439 N N . PHE A 1 700 ? 10.995 -11.633 -9.185 1.00 95.12 700 PHE A N 1
ATOM 5440 C CA . PHE A 1 700 ? 9.696 -11.204 -9.695 1.00 95.12 700 PHE A CA 1
ATOM 5441 C C . PHE A 1 700 ? 8.796 -12.439 -9.848 1.00 95.12 700 PHE A C 1
ATOM 5443 O O . PHE A 1 700 ? 9.243 -13.477 -10.323 1.00 95.12 700 PHE A O 1
ATOM 5450 N N . PHE A 1 701 ? 7.547 -12.359 -9.395 1.00 89.94 701 PHE A N 1
ATOM 5451 C CA . PHE A 1 701 ? 6.688 -13.524 -9.179 1.00 89.94 701 PHE A CA 1
ATOM 5452 C C . PHE A 1 701 ? 5.247 -13.234 -9.621 1.00 89.94 701 PHE A C 1
ATOM 5454 O O . PHE A 1 701 ? 4.412 -12.843 -8.798 1.00 89.94 701 PHE A O 1
ATOM 5461 N N . PRO A 1 702 ? 4.900 -13.443 -10.897 1.00 96.00 702 PRO A N 1
ATOM 5462 C CA . PRO A 1 702 ? 3.505 -13.623 -11.262 1.00 96.00 702 PRO A CA 1
ATOM 5463 C C . PRO A 1 702 ? 3.030 -14.969 -10.699 1.00 96.00 702 PRO A C 1
ATOM 5465 O O . PRO A 1 702 ? 3.647 -16.000 -10.948 1.00 96.00 702 PRO A O 1
ATOM 5468 N N . THR A 1 703 ? 1.958 -14.990 -9.914 1.00 96.69 703 THR A N 1
ATOM 5469 C CA . THR A 1 703 ? 1.530 -16.202 -9.196 1.00 96.69 703 THR A CA 1
ATOM 5470 C C . THR A 1 703 ? 0.064 -16.516 -9.452 1.00 96.69 703 THR A C 1
ATOM 5472 O O . THR A 1 703 ? -0.770 -15.612 -9.468 1.00 96.69 703 THR A O 1
ATOM 5475 N N . VAL A 1 704 ? -0.240 -17.807 -9.612 1.00 97.56 704 VAL A N 1
ATOM 5476 C CA . VAL A 1 704 ? -1.596 -18.370 -9.598 1.00 97.56 704 VAL A CA 1
ATOM 5477 C C . VAL A 1 704 ? -1.734 -19.280 -8.378 1.00 97.56 704 VAL A C 1
ATOM 5479 O O . VAL A 1 704 ? -0.955 -20.222 -8.228 1.00 97.56 704 VAL A O 1
ATOM 5482 N N . LEU A 1 705 ? -2.729 -19.025 -7.530 1.00 98.19 705 LEU A N 1
ATOM 5483 C CA . LEU A 1 705 ? -3.141 -19.921 -6.449 1.00 98.19 705 LEU A CA 1
ATOM 5484 C C . LEU A 1 705 ? -4.482 -20.558 -6.819 1.00 98.19 705 LEU A C 1
ATOM 5486 O O . LEU A 1 705 ? -5.486 -19.858 -6.921 1.00 98.19 705 LEU A O 1
ATOM 5490 N N . TYR A 1 706 ? -4.503 -21.869 -7.043 1.00 98.50 706 TYR A N 1
ATOM 5491 C CA . TYR A 1 706 ? -5.728 -22.630 -7.287 1.00 98.50 706 TYR A CA 1
ATOM 5492 C C . TYR A 1 706 ? -6.418 -22.920 -5.955 1.00 98.50 706 TYR A C 1
ATOM 5494 O O . TYR A 1 706 ? -5.795 -23.478 -5.055 1.00 98.50 706 TYR A O 1
ATOM 5502 N N . CYS A 1 707 ? -7.685 -22.539 -5.824 1.00 98.75 707 CYS A N 1
ATOM 5503 C CA . CYS A 1 707 ? -8.401 -22.598 -4.554 1.00 98.75 707 CYS A CA 1
ATOM 5504 C C . CYS A 1 707 ? -9.412 -23.745 -4.534 1.00 98.75 707 CYS A C 1
ATOM 5506 O O . CYS A 1 707 ? -10.187 -23.932 -5.481 1.00 98.75 707 CYS A O 1
ATOM 5508 N N . TYR A 1 708 ? -9.429 -24.458 -3.412 1.00 98.81 708 TYR A N 1
ATOM 5509 C CA . TYR A 1 708 ? -10.347 -25.546 -3.116 1.00 98.81 708 TYR A CA 1
ATOM 5510 C C . TYR A 1 708 ? -11.005 -25.335 -1.755 1.00 98.81 708 TYR A C 1
ATOM 5512 O O . TYR A 1 708 ? -10.396 -24.796 -0.833 1.00 98.81 708 TYR A O 1
ATOM 5520 N N . ASP A 1 709 ? -12.232 -25.811 -1.619 1.00 98.62 709 ASP A N 1
ATOM 5521 C CA . ASP A 1 709 ? -12.945 -25.859 -0.348 1.00 98.62 709 ASP A CA 1
ATOM 5522 C C . ASP A 1 709 ? -13.269 -27.315 -0.001 1.00 98.62 709 ASP A C 1
ATOM 5524 O O . ASP A 1 709 ? -13.608 -28.110 -0.884 1.00 98.62 709 ASP A O 1
ATOM 5528 N N . LEU A 1 710 ? -13.199 -27.650 1.287 1.00 98.44 710 LEU A N 1
ATOM 5529 C CA . LEU A 1 710 ? -13.576 -28.960 1.810 1.00 98.44 710 LEU A CA 1
ATOM 5530 C C . LEU A 1 710 ? -14.425 -28.797 3.073 1.00 98.44 710 LEU A C 1
ATOM 5532 O O . LEU A 1 710 ? -13.943 -28.360 4.113 1.00 98.44 710 LEU A O 1
ATOM 5536 N N . GLU A 1 711 ? -15.699 -29.168 2.997 1.00 97.81 711 GLU A N 1
ATOM 5537 C CA . GLU A 1 711 ? -16.543 -29.240 4.190 1.00 97.81 711 GLU A CA 1
ATOM 5538 C C . GLU A 1 711 ? -16.269 -30.562 4.915 1.00 97.81 711 GLU A C 1
ATOM 5540 O O . GLU A 1 711 ? -16.500 -31.637 4.358 1.00 97.81 711 GLU A O 1
ATOM 5545 N N . LEU A 1 712 ? -15.744 -30.487 6.138 1.00 96.81 712 LEU A N 1
ATOM 5546 C CA . LEU A 1 712 ? -15.467 -31.654 6.968 1.00 96.81 712 LEU A CA 1
ATOM 5547 C C . LEU A 1 712 ? -16.669 -31.978 7.869 1.00 96.81 712 LEU A C 1
ATOM 5549 O O . LEU A 1 712 ? -17.273 -31.070 8.448 1.00 96.81 712 LEU A O 1
ATOM 5553 N N . PRO A 1 713 ? -17.011 -33.267 8.043 1.00 93.06 713 PRO A N 1
ATOM 5554 C CA . PRO A 1 713 ? -17.840 -33.710 9.155 1.00 93.06 713 PRO A CA 1
ATOM 5555 C C . PRO A 1 713 ? -17.178 -33.347 10.488 1.00 93.06 713 PRO A C 1
ATOM 5557 O O . PRO A 1 713 ? -15.962 -33.458 10.612 1.00 93.06 713 PRO A O 1
ATOM 5560 N N . GLU A 1 714 ? -17.969 -33.024 11.514 1.00 86.25 714 GLU A N 1
ATOM 5561 C CA . GLU A 1 714 ? -17.447 -32.695 12.856 1.00 86.25 714 GLU A CA 1
ATOM 5562 C C . GLU A 1 714 ? -16.590 -33.815 13.477 1.00 86.25 714 GLU A C 1
ATOM 5564 O O . GLU A 1 714 ? -15.782 -33.551 14.355 1.00 86.25 714 GLU A O 1
ATOM 5569 N N . ALA A 1 715 ? -16.749 -35.061 13.017 1.00 88.50 715 ALA A N 1
ATOM 5570 C CA . ALA A 1 715 ? -15.982 -36.213 13.488 1.00 88.50 715 ALA A CA 1
ATOM 5571 C C . ALA A 1 715 ? -14.599 -36.375 12.823 1.00 88.50 715 ALA A C 1
ATOM 5573 O O . ALA A 1 715 ? -13.856 -37.277 13.208 1.00 88.50 715 ALA A O 1
ATOM 5574 N N . ILE A 1 716 ? -14.277 -35.579 11.797 1.00 92.19 716 ILE A N 1
ATOM 5575 C CA . ILE A 1 716 ? -12.989 -35.637 11.096 1.00 92.19 716 ILE A CA 1
ATOM 5576 C C . ILE A 1 716 ? -12.167 -34.411 11.482 1.00 92.19 716 ILE A C 1
ATOM 5578 O O . ILE A 1 716 ? -12.505 -33.283 11.123 1.00 92.19 716 ILE A O 1
ATOM 5582 N N . GLU A 1 717 ? -11.060 -34.657 12.176 1.00 94.50 717 GLU A N 1
ATOM 5583 C CA . GLU A 1 717 ? -10.113 -33.633 12.608 1.00 94.50 717 GLU A CA 1
ATOM 5584 C C . GLU A 1 717 ? -8.793 -33.797 11.837 1.00 94.50 717 GLU A C 1
ATOM 5586 O O . GLU A 1 717 ? -8.205 -34.883 11.869 1.00 94.50 717 GLU A O 1
ATOM 5591 N N . PRO A 1 718 ? -8.322 -32.756 11.125 1.00 96.12 718 PRO A N 1
ATOM 5592 C CA . PRO A 1 718 ? -6.980 -32.726 10.560 1.00 96.12 718 PRO A CA 1
ATOM 5593 C C . PRO A 1 718 ? -5.919 -32.855 11.652 1.00 96.12 718 PRO A C 1
ATOM 5595 O O . PRO A 1 718 ? -6.005 -32.198 12.692 1.00 96.12 718 PRO A O 1
ATOM 5598 N N . VAL A 1 719 ? -4.887 -33.654 11.396 1.00 95.38 719 VAL A N 1
ATOM 5599 C CA . VAL A 1 719 ? -3.728 -33.787 12.287 1.00 95.38 719 VAL A CA 1
ATOM 5600 C C . VAL A 1 719 ? -2.439 -33.758 11.472 1.00 95.38 719 VAL A C 1
ATOM 5602 O O . VAL A 1 719 ? -2.442 -34.267 10.349 1.00 95.38 719 VAL A O 1
ATOM 5605 N N . PRO A 1 720 ? -1.337 -33.197 12.006 1.00 95.62 720 PRO A N 1
ATOM 5606 C CA . PRO A 1 720 ? -0.067 -33.175 11.288 1.00 95.62 720 PRO A CA 1
ATOM 5607 C C . PRO A 1 720 ? 0.353 -34.582 10.858 1.00 95.62 720 PRO A C 1
ATOM 5609 O O . PRO A 1 720 ? 0.449 -35.477 11.703 1.00 95.62 720 PRO A O 1
ATOM 5612 N N . GLY A 1 721 ? 0.544 -34.786 9.554 1.00 91.00 721 GLY A N 1
ATOM 5613 C CA . GLY A 1 721 ? 1.036 -36.053 9.000 1.00 91.00 721 GLY A CA 1
ATOM 5614 C C . GLY A 1 721 ? 2.550 -36.066 8.767 1.00 91.00 721 GLY A C 1
ATOM 5615 O O . GLY A 1 721 ? 3.156 -37.141 8.750 1.00 91.00 721 GLY A O 1
ATOM 5616 N N . ASP A 1 722 ? 3.165 -34.887 8.672 1.00 90.56 722 ASP A N 1
ATOM 5617 C CA . ASP A 1 722 ? 4.598 -34.668 8.500 1.00 90.56 722 ASP A CA 1
ATOM 5618 C C . ASP A 1 722 ? 5.138 -33.594 9.466 1.00 90.56 722 ASP A C 1
ATOM 5620 O O . ASP A 1 722 ? 4.502 -33.247 10.465 1.00 90.56 722 ASP A O 1
ATOM 5624 N N . ASP A 1 723 ? 6.361 -33.116 9.219 1.00 88.94 723 ASP A N 1
ATOM 5625 C CA . ASP A 1 723 ? 7.009 -32.087 10.024 1.00 88.94 723 ASP A CA 1
ATOM 5626 C C . ASP A 1 723 ? 6.788 -30.658 9.498 1.00 88.94 723 ASP A C 1
ATOM 5628 O O . ASP A 1 723 ? 7.302 -29.719 10.103 1.00 88.94 723 ASP A O 1
ATOM 5632 N N . GLU A 1 724 ? 6.011 -30.430 8.435 1.00 85.56 724 GLU A N 1
ATOM 5633 C CA . GLU A 1 724 ? 5.749 -29.076 7.922 1.00 85.56 724 GLU A CA 1
ATOM 5634 C C . GLU A 1 724 ? 4.704 -28.322 8.764 1.00 85.56 724 GLU A C 1
ATOM 5636 O O . GLU A 1 724 ? 4.749 -27.087 8.874 1.00 85.56 724 GLU A O 1
ATOM 5641 N N . VAL A 1 725 ? 3.814 -29.056 9.438 1.00 90.75 725 VAL A N 1
ATOM 5642 C CA . VAL A 1 725 ? 2.754 -28.505 10.290 1.00 90.75 725 VAL A CA 1
ATOM 5643 C C . VAL A 1 725 ? 2.975 -28.872 11.759 1.00 90.75 725 VAL A C 1
ATOM 5645 O O . VAL A 1 725 ? 3.128 -30.029 12.128 1.00 90.75 725 VAL A O 1
ATOM 5648 N N . SER A 1 726 ? 2.932 -27.874 12.640 1.00 90.62 726 SER A N 1
ATOM 5649 C CA . SER A 1 726 ? 3.084 -28.076 14.091 1.00 90.62 726 SER A CA 1
ATOM 5650 C C . SER A 1 726 ? 1.780 -28.478 14.791 1.00 90.62 726 SER A C 1
ATOM 5652 O O . SER A 1 726 ? 1.804 -29.083 15.862 1.00 90.62 726 SER A O 1
ATOM 5654 N N . GLY A 1 727 ? 0.634 -28.145 14.198 1.00 93.25 727 GLY A N 1
ATOM 5655 C CA . GLY A 1 727 ? -0.691 -28.436 14.735 1.00 93.25 727 GLY A CA 1
ATOM 5656 C C . GLY A 1 727 ? -1.799 -27.726 13.964 1.00 93.25 727 GLY A C 1
ATOM 5657 O O . GLY A 1 727 ? -1.532 -26.807 13.188 1.00 93.25 727 GLY A O 1
ATOM 5658 N N . PHE A 1 728 ? -3.040 -28.147 14.213 1.00 96.69 728 PHE A N 1
ATOM 5659 C CA . PHE A 1 728 ? -4.256 -27.549 13.663 1.00 96.69 728 PHE A CA 1
ATOM 5660 C C . PHE A 1 728 ? -5.127 -26.971 14.776 1.00 96.69 728 PHE A C 1
ATOM 5662 O O . PHE A 1 728 ? -5.319 -27.591 15.821 1.00 96.69 728 PHE A O 1
ATOM 5669 N N . GLU A 1 729 ? -5.698 -25.797 14.525 1.00 97.00 729 GLU A N 1
ATOM 5670 C CA . GLU A 1 729 ? -6.644 -25.129 15.414 1.00 97.00 729 GLU A CA 1
ATOM 5671 C C . GLU A 1 729 ? -7.971 -24.914 14.672 1.00 97.00 729 GLU A C 1
ATOM 5673 O O . GLU A 1 729 ? -8.000 -24.371 13.564 1.00 97.00 729 GLU A O 1
ATOM 5678 N N . LEU A 1 730 ? -9.091 -25.323 15.273 1.00 96.81 730 LEU A N 1
ATOM 5679 C CA . LEU A 1 730 ? -10.420 -25.048 14.730 1.00 96.81 730 LEU A CA 1
ATOM 5680 C C . LEU A 1 730 ? -10.863 -23.638 15.141 1.00 96.81 730 LEU A C 1
ATOM 5682 O O . LEU A 1 730 ? -11.356 -23.428 16.248 1.00 96.81 730 LEU A O 1
ATOM 5686 N N . MET A 1 731 ? -10.696 -22.669 14.242 1.00 97.75 731 MET A N 1
ATOM 5687 C CA . MET A 1 731 ? -10.916 -21.248 14.515 1.00 97.75 731 MET A CA 1
ATOM 5688 C C . MET A 1 731 ? -12.282 -20.760 14.025 1.00 97.75 731 MET A C 1
ATOM 5690 O O . MET A 1 731 ? -12.754 -21.098 12.938 1.00 97.75 731 MET A O 1
ATOM 5694 N N . THR A 1 732 ? -12.913 -19.883 14.798 1.00 97.19 732 THR A N 1
ATOM 5695 C CA . THR A 1 732 ? -14.070 -19.099 14.350 1.00 97.19 732 THR A CA 1
ATOM 5696 C C . THR A 1 732 ? -13.665 -18.074 13.289 1.00 97.19 732 THR A C 1
ATOM 5698 O O . THR A 1 732 ? -12.531 -17.599 13.251 1.00 97.19 732 THR A O 1
ATOM 5701 N N . ILE A 1 733 ? -14.621 -17.634 12.463 1.00 96.94 733 ILE A N 1
ATOM 5702 C CA . ILE A 1 733 ? -14.383 -16.571 11.469 1.00 96.94 733 ILE A CA 1
ATOM 5703 C C . ILE A 1 733 ? -13.798 -15.296 12.104 1.00 96.94 733 ILE A C 1
ATOM 5705 O O . ILE A 1 733 ? -12.965 -14.626 11.494 1.00 96.94 733 ILE A O 1
ATOM 5709 N N . ALA A 1 734 ? -14.215 -14.953 13.326 1.00 94.69 734 ALA A N 1
ATOM 5710 C CA . ALA A 1 734 ? -13.706 -13.786 14.040 1.00 94.69 734 ALA A CA 1
ATOM 5711 C C . ALA A 1 734 ? -12.226 -13.940 14.430 1.00 94.69 734 ALA A C 1
ATOM 5713 O O . ALA A 1 734 ? -11.455 -12.995 14.266 1.00 94.69 734 ALA A O 1
ATOM 5714 N N . GLU A 1 735 ? -11.817 -15.123 14.895 1.00 96.81 735 GLU A N 1
ATOM 5715 C CA . GLU A 1 735 ? -10.417 -15.424 15.220 1.00 96.81 735 GLU A CA 1
ATOM 5716 C C . GLU A 1 735 ? -9.536 -15.409 13.976 1.00 96.81 735 GLU A C 1
ATOM 5718 O O . GLU A 1 735 ? -8.477 -14.785 14.003 1.00 96.81 735 GLU A O 1
ATOM 5723 N N . VAL A 1 736 ? -9.998 -16.001 12.868 1.00 97.31 736 VAL A N 1
ATOM 5724 C CA . VAL A 1 736 ? -9.262 -15.975 11.595 1.00 97.31 736 VAL A CA 1
ATOM 5725 C C . VAL A 1 736 ? -9.054 -14.534 11.125 1.00 97.31 736 VAL A C 1
ATOM 5727 O O . VAL A 1 736 ? -7.921 -14.133 10.863 1.00 97.31 736 VAL A O 1
ATOM 5730 N N . LYS A 1 737 ? -10.117 -13.715 11.096 1.00 95.50 737 LYS A N 1
ATOM 5731 C CA . LYS A 1 737 ? -10.032 -12.290 10.730 1.00 95.50 737 LYS A CA 1
ATOM 5732 C C . LYS A 1 737 ? -9.055 -11.518 11.620 1.00 95.50 737 LYS A C 1
ATOM 5734 O O . LYS A 1 737 ? -8.243 -10.753 11.106 1.00 95.50 737 LYS A O 1
ATOM 5739 N N . ARG A 1 738 ? -9.120 -11.724 12.938 1.00 94.69 738 ARG A N 1
ATOM 5740 C CA . ARG A 1 738 ? -8.220 -11.086 13.906 1.00 94.69 738 ARG A CA 1
ATOM 5741 C C . ARG A 1 738 ? -6.762 -11.473 13.646 1.00 94.69 738 ARG A C 1
ATOM 5743 O O . ARG A 1 738 ? -5.930 -10.592 13.474 1.00 94.69 738 ARG A O 1
ATOM 5750 N N . ASN A 1 739 ? -6.476 -12.767 13.528 1.00 94.62 739 ASN A N 1
ATOM 5751 C CA . ASN A 1 739 ? -5.129 -13.274 13.268 1.00 94.62 739 ASN A CA 1
ATOM 5752 C C . ASN A 1 739 ? -4.569 -12.778 11.917 1.00 94.62 739 ASN A C 1
ATOM 5754 O O . ASN A 1 739 ? -3.378 -12.490 11.811 1.00 94.62 739 ASN A O 1
ATOM 5758 N N . MET A 1 740 ? -5.411 -12.633 10.884 1.00 94.62 740 MET A N 1
ATOM 5759 C CA . MET A 1 740 ? -5.007 -12.017 9.610 1.00 94.62 740 MET A CA 1
ATOM 5760 C C . MET A 1 740 ? -4.581 -10.553 9.794 1.00 94.62 740 MET A C 1
ATOM 5762 O O . MET A 1 740 ? -3.532 -10.159 9.286 1.00 94.62 740 MET A O 1
ATOM 5766 N N . LEU A 1 741 ? -5.370 -9.757 10.523 1.00 89.62 741 LEU A N 1
ATOM 5767 C CA . LEU A 1 741 ? -5.094 -8.335 10.779 1.00 89.62 741 LEU A CA 1
ATOM 5768 C C . LEU A 1 741 ? -3.871 -8.128 11.686 1.00 89.62 741 LEU A C 1
ATOM 5770 O O . LEU A 1 741 ? -3.113 -7.186 11.483 1.00 89.62 741 LEU A O 1
ATOM 5774 N N . GLU A 1 742 ? -3.630 -9.046 12.621 1.00 89.81 742 GLU A N 1
ATOM 5775 C CA . GLU A 1 742 ? -2.441 -9.081 13.487 1.00 89.81 742 GLU A CA 1
ATOM 5776 C C 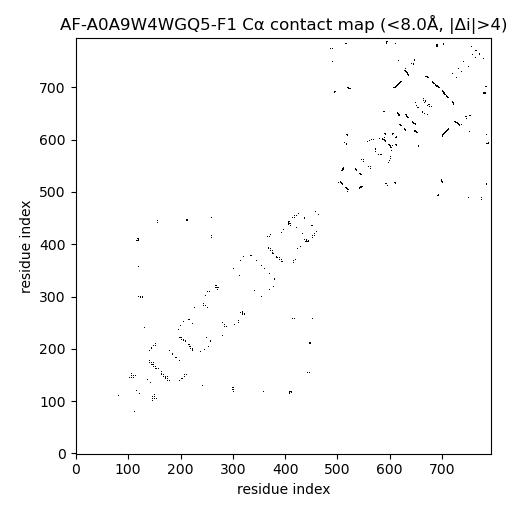. GLU A 1 742 ? -1.183 -9.622 12.773 1.00 89.81 742 GLU A C 1
ATOM 5778 O O . GL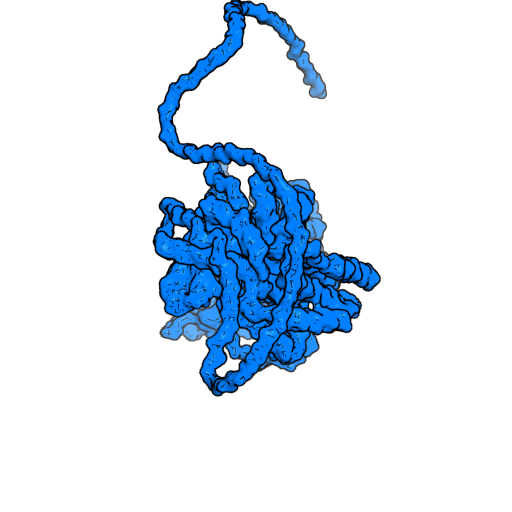U A 1 742 ? -0.137 -9.808 13.398 1.00 89.81 742 GLU A O 1
ATOM 5783 N N . GLY A 1 743 ? -1.263 -9.904 11.467 1.00 89.81 743 GLY A N 1
ATOM 5784 C CA . GLY A 1 743 ? -0.126 -10.357 10.665 1.00 89.81 743 GLY A CA 1
ATOM 5785 C C . GLY A 1 743 ? 0.368 -11.769 10.995 1.00 89.81 743 GLY A C 1
ATOM 5786 O O . GLY A 1 743 ? 1.489 -12.109 10.623 1.00 89.81 743 GLY A O 1
ATOM 5787 N N . GLN A 1 744 ? -0.456 -12.586 11.659 1.00 94.94 744 GLN A N 1
ATOM 5788 C CA . GLN A 1 744 ? -0.109 -13.946 12.088 1.00 94.94 744 GLN A CA 1
ATOM 5789 C C . GLN A 1 744 ? -0.225 -14.981 10.965 1.00 94.94 744 GLN A C 1
ATOM 5791 O O . GLN A 1 744 ? 0.232 -16.106 11.124 1.00 94.94 744 GLN A O 1
ATOM 5796 N N . PHE A 1 745 ? -0.827 -14.626 9.827 1.00 95.50 745 PHE A N 1
ATOM 5797 C CA . PHE A 1 745 ? -0.892 -15.490 8.649 1.00 95.50 745 PHE A CA 1
ATOM 5798 C C . PHE A 1 745 ? 0.304 -15.287 7.721 1.00 95.50 745 PHE A C 1
ATOM 5800 O O . PHE A 1 745 ? 0.754 -14.162 7.475 1.00 95.50 745 PHE A O 1
ATOM 5807 N N . LYS A 1 746 ? 0.750 -16.381 7.100 1.00 94.06 746 LYS A N 1
ATOM 5808 C CA . LYS A 1 746 ? 1.624 -16.337 5.929 1.00 94.06 746 LYS A CA 1
ATOM 5809 C C . LYS A 1 746 ? 0.994 -15.419 4.867 1.00 94.06 746 LYS A C 1
ATOM 5811 O O . LYS A 1 746 ? -0.191 -15.569 4.562 1.00 94.06 746 LYS A O 1
ATOM 5816 N N . PRO A 1 747 ? 1.745 -14.468 4.277 1.00 92.81 747 PRO A N 1
ATOM 5817 C CA . PRO A 1 747 ? 1.135 -13.348 3.558 1.00 92.81 747 PRO A CA 1
ATOM 5818 C C . PRO A 1 747 ? 0.148 -13.736 2.448 1.00 92.81 747 PRO A C 1
ATOM 5820 O O . PRO A 1 747 ? -0.952 -13.198 2.393 1.00 92.81 747 PRO A O 1
ATOM 5823 N N . ASN A 1 748 ? 0.495 -14.692 1.582 1.00 94.19 748 ASN A N 1
ATOM 5824 C CA . ASN A 1 748 ? -0.368 -15.086 0.462 1.00 94.19 748 ASN A CA 1
ATOM 5825 C C . ASN A 1 748 ? -1.638 -15.845 0.898 1.00 94.19 748 ASN A C 1
ATOM 5827 O O . ASN A 1 748 ? -2.630 -15.839 0.174 1.00 94.19 748 ASN A O 1
ATOM 5831 N N . CYS A 1 749 ? -1.643 -16.429 2.098 1.00 96.94 749 CYS A N 1
ATOM 5832 C CA . CYS A 1 749 ? -2.791 -17.141 2.665 1.00 96.94 749 CYS A CA 1
ATOM 5833 C C . CYS A 1 749 ? -3.920 -16.183 3.035 1.00 96.94 749 CYS A C 1
ATOM 5835 O O . CYS A 1 749 ? -5.092 -16.543 2.953 1.00 96.94 749 CYS A O 1
ATOM 5837 N N . VAL A 1 750 ? -3.579 -14.929 3.349 1.00 97.12 750 VAL A N 1
ATOM 5838 C CA . VAL A 1 750 ? -4.562 -13.862 3.557 1.00 97.12 750 VAL A CA 1
ATOM 5839 C C . VAL A 1 750 ? -5.437 -13.689 2.316 1.00 97.12 750 VAL A C 1
ATOM 5841 O O . VAL A 1 750 ? -6.649 -13.547 2.448 1.00 97.12 750 VAL A O 1
ATOM 5844 N N . LEU A 1 751 ? -4.858 -13.755 1.110 1.00 98.12 751 LEU A N 1
ATOM 5845 C CA . LEU A 1 751 ? -5.628 -13.632 -0.129 1.00 98.12 751 LEU A CA 1
ATOM 5846 C C . LEU A 1 751 ? -6.636 -14.781 -0.279 1.00 98.12 751 LEU A C 1
ATOM 5848 O O . LEU A 1 751 ? -7.779 -14.544 -0.662 1.00 98.12 751 LEU A O 1
ATOM 5852 N N . VAL A 1 752 ? -6.230 -16.008 0.071 1.00 98.50 752 VAL A N 1
ATOM 5853 C CA . VAL A 1 752 ? -7.098 -17.198 0.038 1.00 98.50 752 VAL A CA 1
ATOM 5854 C C . VAL A 1 752 ? -8.243 -17.075 1.041 1.00 98.50 752 VAL A C 1
ATOM 5856 O O . VAL A 1 752 ? -9.389 -17.347 0.693 1.00 98.50 752 VAL A O 1
ATOM 5859 N N . MET A 1 753 ? -7.962 -16.602 2.258 1.00 98.50 753 MET A N 1
ATOM 5860 C CA . MET A 1 753 ? -8.996 -16.377 3.273 1.00 98.50 753 MET A CA 1
ATOM 5861 C C . MET A 1 753 ? -9.970 -15.266 2.872 1.00 98.50 753 MET A C 1
ATOM 5863 O O . MET A 1 753 ? -11.172 -15.407 3.082 1.00 98.50 753 MET A O 1
ATOM 5867 N N . LEU A 1 754 ? -9.493 -14.183 2.249 1.00 98.25 754 LEU A N 1
ATOM 5868 C CA . LEU A 1 754 ? -10.369 -13.129 1.730 1.00 98.25 754 LEU A CA 1
ATOM 5869 C C . LEU A 1 754 ? -11.284 -13.649 0.617 1.00 98.25 754 LEU A C 1
ATOM 5871 O O . LEU A 1 754 ? -12.485 -13.391 0.657 1.00 98.25 754 LEU A O 1
ATOM 5875 N N . ASP A 1 755 ? -10.749 -14.414 -0.337 1.00 98.50 755 ASP A N 1
ATOM 5876 C CA . ASP A 1 755 ? -11.556 -15.053 -1.381 1.00 98.50 755 ASP A CA 1
ATOM 5877 C C . ASP A 1 755 ? -12.598 -16.014 -0.786 1.00 98.50 755 ASP A C 1
ATOM 5879 O O . ASP A 1 755 ? -13.770 -15.964 -1.161 1.00 98.50 755 ASP A O 1
ATOM 5883 N N . PHE A 1 756 ? -12.208 -16.820 0.207 1.00 98.44 756 PHE A N 1
ATOM 5884 C CA . PHE A 1 756 ? -13.125 -17.676 0.959 1.00 98.44 756 PHE A CA 1
ATOM 5885 C C . PHE A 1 756 ? -14.239 -16.860 1.629 1.00 98.44 756 PHE A C 1
ATOM 5887 O O . PHE A 1 756 ? -15.422 -17.152 1.448 1.00 98.44 756 PHE A O 1
ATOM 5894 N N . PHE A 1 757 ? -13.899 -15.783 2.340 1.00 98.44 757 PHE A N 1
ATOM 5895 C CA . PHE A 1 757 ? -14.889 -14.923 2.987 1.00 98.44 757 PHE A CA 1
ATOM 5896 C C . PHE A 1 757 ? -15.848 -14.263 1.997 1.00 98.44 757 PHE A C 1
ATOM 5898 O O . PHE A 1 757 ? -17.028 -14.111 2.310 1.00 98.44 757 PHE A O 1
ATOM 5905 N N . ILE A 1 758 ? -15.372 -13.888 0.812 1.00 98.12 758 ILE A N 1
ATOM 5906 C CA . ILE A 1 758 ? -16.213 -13.320 -0.244 1.00 98.12 758 ILE A CA 1
ATOM 5907 C C . ILE A 1 758 ? -17.188 -14.377 -0.772 1.00 98.12 758 ILE A C 1
ATOM 5909 O O . ILE A 1 758 ? -18.393 -14.137 -0.814 1.00 98.12 758 ILE A O 1
ATOM 5913 N N . ARG A 1 759 ? -16.694 -15.570 -1.128 1.00 97.75 759 ARG A N 1
ATOM 5914 C CA . ARG A 1 759 ? -17.522 -16.655 -1.687 1.00 97.75 759 ARG A CA 1
ATOM 5915 C C . ARG A 1 759 ? -18.566 -17.187 -0.702 1.00 97.75 759 ARG A C 1
ATOM 5917 O O . ARG A 1 759 ? -19.628 -17.630 -1.131 1.00 97.75 759 ARG A O 1
ATOM 5924 N N . HIS A 1 760 ? -18.288 -17.118 0.600 1.00 97.19 760 HIS A N 1
ATOM 5925 C CA . HIS A 1 760 ? -19.194 -17.559 1.669 1.00 97.19 760 HIS A CA 1
ATOM 5926 C C . HIS A 1 760 ? -20.028 -16.423 2.291 1.00 97.19 760 HIS A C 1
ATOM 5928 O O . HIS A 1 760 ? -20.615 -16.613 3.354 1.00 97.19 760 HIS A O 1
ATOM 5934 N N . ASN A 1 761 ? -20.123 -15.253 1.641 1.00 96.00 761 ASN A N 1
ATOM 5935 C CA . ASN A 1 761 ? -20.918 -14.093 2.088 1.00 96.00 761 ASN A CA 1
ATOM 5936 C C . ASN A 1 761 ? -20.546 -13.550 3.486 1.00 96.00 761 ASN A C 1
ATOM 5938 O O . ASN A 1 761 ? -21.371 -12.963 4.185 1.00 96.00 761 ASN A O 1
ATOM 5942 N N . ILE A 1 762 ? -19.296 -13.733 3.907 1.00 95.69 762 ILE A N 1
ATOM 5943 C CA . ILE A 1 762 ? -18.743 -13.195 5.159 1.00 95.69 762 ILE A CA 1
ATOM 5944 C C . ILE A 1 762 ? -18.233 -11.760 4.950 1.00 95.69 762 ILE A C 1
ATOM 5946 O O . ILE A 1 762 ? -18.337 -10.919 5.850 1.00 95.69 762 ILE A O 1
ATOM 5950 N N . ILE A 1 763 ? -17.659 -11.486 3.777 1.00 95.12 763 ILE A N 1
ATOM 5951 C CA . ILE A 1 763 ? -17.294 -10.149 3.295 1.00 95.12 763 ILE A CA 1
ATOM 5952 C C . ILE A 1 763 ? -18.163 -9.853 2.072 1.00 95.12 763 ILE A C 1
ATOM 5954 O O . ILE A 1 763 ? -18.234 -10.659 1.147 1.00 95.12 763 ILE A O 1
ATOM 5958 N N . THR A 1 764 ? -18.844 -8.712 2.087 1.00 94.00 764 THR A N 1
ATOM 5959 C CA . THR A 1 764 ? -19.867 -8.319 1.106 1.00 94.00 764 THR A CA 1
ATOM 5960 C C . THR A 1 764 ? -19.751 -6.827 0.801 1.00 94.00 764 THR A C 1
ATOM 5962 O O . THR A 1 764 ? -19.137 -6.083 1.566 1.00 94.00 764 THR A O 1
ATOM 5965 N N . SER A 1 765 ? -20.367 -6.367 -0.289 1.00 91.75 765 SER A N 1
ATOM 5966 C CA . SER A 1 765 ? -20.423 -4.938 -0.630 1.00 91.75 765 SER A CA 1
ATOM 5967 C C . SER A 1 765 ? -21.082 -4.070 0.448 1.00 91.75 765 SER A C 1
ATOM 5969 O O . SER A 1 765 ? -20.833 -2.872 0.523 1.00 91.75 765 SER A O 1
ATOM 5971 N N . GLU A 1 766 ? -21.926 -4.668 1.282 1.00 91.94 766 GLU A N 1
ATOM 5972 C CA . GLU A 1 766 ? -22.685 -4.024 2.345 1.00 91.94 766 GLU A CA 1
ATOM 5973 C C . GLU A 1 766 ? -21.851 -3.811 3.612 1.00 91.94 766 GLU A C 1
ATOM 5975 O O . GLU A 1 766 ? -22.184 -2.942 4.418 1.00 91.94 766 GLU A O 1
ATOM 5980 N N . ASN A 1 767 ? -20.795 -4.610 3.815 1.00 86.94 767 ASN A N 1
ATOM 5981 C CA . ASN A 1 767 ? -19.998 -4.597 5.044 1.00 86.94 767 ASN A CA 1
ATOM 5982 C C . ASN A 1 767 ? -18.507 -4.282 4.845 1.00 86.94 767 ASN A C 1
ATOM 5984 O O . ASN A 1 767 ? -17.790 -4.178 5.839 1.00 86.94 767 ASN A O 1
ATOM 5988 N N . GLU A 1 768 ? -18.055 -4.105 3.602 1.00 91.94 768 GLU A N 1
ATOM 5989 C CA . GLU A 1 768 ? -16.669 -3.795 3.259 1.00 91.94 768 GLU A CA 1
ATOM 5990 C C . GLU A 1 768 ? -16.606 -2.690 2.194 1.00 91.94 768 GLU A C 1
ATOM 5992 O O . GLU A 1 768 ? -17.008 -2.881 1.047 1.00 91.94 768 GLU A O 1
ATOM 5997 N N . GLU A 1 769 ? -16.077 -1.523 2.568 1.00 88.06 769 GLU A N 1
ATOM 5998 C CA . GLU A 1 769 ? -16.036 -0.335 1.705 1.00 88.06 769 GLU A CA 1
ATOM 5999 C C . GLU A 1 769 ? -15.177 -0.557 0.452 1.00 88.06 769 GLU A C 1
ATOM 6001 O O . GLU A 1 769 ? -15.515 -0.083 -0.636 1.00 88.06 769 GLU A O 1
ATOM 6006 N N . HIS A 1 770 ? -14.093 -1.327 0.574 1.00 89.31 770 HIS A N 1
ATOM 6007 C CA . HIS A 1 770 ? -13.184 -1.618 -0.534 1.00 89.31 770 HIS A CA 1
ATOM 6008 C C . HIS A 1 770 ? -13.533 -2.911 -1.280 1.00 89.31 770 HIS A C 1
ATOM 6010 O O . HIS A 1 770 ? -12.699 -3.424 -2.024 1.00 89.31 770 HIS A O 1
ATOM 6016 N N . TYR A 1 771 ? -14.749 -3.446 -1.122 1.00 93.69 771 TYR A N 1
ATOM 6017 C CA . TYR A 1 771 ? -15.137 -4.761 -1.644 1.00 93.69 771 TYR A CA 1
ATOM 6018 C C . TYR A 1 771 ? -14.766 -4.973 -3.120 1.00 93.69 771 TYR A C 1
ATOM 6020 O O . TYR A 1 771 ? -14.131 -5.969 -3.464 1.00 93.69 771 TYR A O 1
ATOM 6028 N N . VAL A 1 772 ? -15.109 -4.020 -3.995 1.00 93.50 772 VAL A N 1
ATOM 6029 C CA . VAL A 1 772 ? -14.837 -4.125 -5.442 1.00 93.50 772 VAL A CA 1
ATOM 6030 C C . VAL A 1 772 ? -13.336 -4.141 -5.736 1.00 93.50 772 VAL A C 1
ATOM 6032 O O . VAL A 1 772 ? -12.883 -4.917 -6.577 1.00 93.50 772 VAL A O 1
ATOM 6035 N N . GLU A 1 773 ? -12.561 -3.321 -5.027 1.00 94.12 773 GLU A N 1
ATOM 6036 C CA . GLU A 1 773 ? -11.104 -3.281 -5.169 1.00 94.12 773 GLU A CA 1
ATOM 6037 C C . GLU A 1 773 ? -10.486 -4.600 -4.695 1.00 94.12 773 GLU A C 1
ATOM 6039 O O . GLU A 1 773 ? -9.700 -5.199 -5.422 1.00 94.12 773 GLU A O 1
ATOM 6044 N N . ILE A 1 774 ? -10.908 -5.118 -3.537 1.00 95.38 774 ILE A N 1
ATOM 6045 C CA . ILE A 1 774 ? -10.452 -6.411 -3.009 1.00 95.38 774 ILE A CA 1
ATOM 6046 C C . ILE A 1 774 ? -10.727 -7.524 -4.027 1.00 95.38 774 ILE A C 1
ATOM 6048 O O . ILE A 1 774 ? -9.811 -8.249 -4.411 1.00 95.38 774 ILE A O 1
ATOM 6052 N N . VAL A 1 775 ? -11.966 -7.638 -4.519 1.00 95.25 775 VAL A N 1
ATOM 6053 C CA . VAL A 1 775 ? -12.355 -8.660 -5.508 1.00 95.25 775 VAL A CA 1
ATOM 6054 C C . VAL A 1 775 ? -11.509 -8.561 -6.780 1.00 95.25 775 VAL A C 1
ATOM 6056 O O . VAL A 1 775 ? -11.099 -9.589 -7.325 1.00 95.25 775 VAL A O 1
ATOM 6059 N N . THR A 1 776 ? -11.231 -7.338 -7.238 1.00 94.19 776 THR A N 1
ATOM 6060 C CA . THR A 1 776 ? -10.439 -7.078 -8.448 1.00 94.19 776 THR A CA 1
ATOM 6061 C C . THR A 1 776 ? -8.967 -7.429 -8.239 1.00 94.19 776 THR A C 1
ATOM 6063 O O . THR A 1 776 ? -8.368 -8.108 -9.074 1.00 94.19 776 THR A O 1
ATOM 6066 N N . ARG A 1 777 ? -8.385 -7.043 -7.098 1.00 94.75 777 ARG A N 1
ATOM 6067 C CA . ARG A 1 777 ? -6.982 -7.315 -6.750 1.00 94.75 777 ARG A CA 1
ATOM 6068 C C . ARG A 1 777 ? -6.692 -8.797 -6.542 1.00 94.75 777 ARG A C 1
ATOM 6070 O O . ARG A 1 777 ? -5.583 -9.234 -6.824 1.00 94.75 777 ARG A O 1
ATOM 6077 N N . LEU A 1 778 ? -7.687 -9.591 -6.146 1.00 96.81 778 LEU A N 1
ATOM 6078 C CA . LEU A 1 778 ? -7.575 -11.053 -6.096 1.00 96.81 778 LEU A CA 1
ATOM 6079 C C . LEU A 1 778 ? -7.542 -11.713 -7.492 1.00 96.81 778 LEU A C 1
ATOM 6081 O O . LEU A 1 778 ? -7.277 -12.909 -7.592 1.00 96.81 778 LEU A O 1
ATOM 6085 N N . ARG A 1 779 ? -7.814 -10.967 -8.574 1.00 96.44 779 ARG A N 1
ATOM 6086 C CA . ARG A 1 779 ? -7.906 -11.462 -9.965 1.00 96.44 779 ARG A CA 1
ATOM 6087 C C . ARG A 1 779 ? -6.993 -10.698 -10.915 1.00 96.44 779 ARG A C 1
ATOM 6089 O O . ARG A 1 779 ? -7.347 -10.451 -12.070 1.00 96.44 779 ARG A O 1
ATOM 6096 N N . ARG A 1 780 ? -5.809 -10.309 -10.443 1.00 94.50 780 ARG A N 1
ATOM 6097 C CA . ARG A 1 780 ? -4.862 -9.531 -11.239 1.00 94.50 780 ARG A CA 1
ATOM 6098 C C . ARG A 1 780 ? -4.514 -10.231 -12.554 1.00 94.50 780 ARG A C 1
ATOM 6100 O O . ARG A 1 780 ? -4.150 -11.408 -12.567 1.00 94.50 780 ARG A O 1
ATOM 6107 N N . HIS A 1 781 ? -4.547 -9.490 -13.659 1.00 94.56 781 HIS A N 1
ATOM 6108 C CA . HIS A 1 781 ? -4.054 -9.998 -14.934 1.00 94.56 781 HIS A CA 1
ATOM 6109 C C . HIS A 1 781 ? -2.535 -10.213 -14.869 1.00 94.56 781 HIS A C 1
ATOM 6111 O O . HIS A 1 781 ? -1.781 -9.289 -14.555 1.00 94.56 781 HIS A O 1
ATOM 6117 N N . LEU A 1 782 ? -2.084 -11.436 -15.150 1.00 95.38 782 LEU A N 1
ATOM 6118 C CA . LEU A 1 782 ? -0.662 -11.763 -15.135 1.00 95.38 782 LEU A CA 1
ATOM 6119 C C . LEU A 1 782 ? -0.003 -11.325 -16.451 1.00 95.38 782 LEU A C 1
ATOM 6121 O O . LEU A 1 782 ? -0.574 -11.549 -17.515 1.00 95.38 782 LEU A O 1
ATOM 6125 N N . PRO A 1 783 ? 1.218 -10.763 -16.415 1.00 94.50 783 PRO A N 1
ATOM 6126 C CA . PRO A 1 783 ? 1.898 -10.268 -17.613 1.00 94.50 783 PRO A CA 1
ATOM 6127 C C . PRO A 1 783 ? 2.502 -11.387 -18.486 1.00 94.50 783 PRO A C 1
ATOM 6129 O O . PRO A 1 783 ? 3.196 -11.100 -19.460 1.00 94.50 783 PRO A O 1
ATOM 6132 N N . VAL A 1 784 ? 2.269 -12.657 -18.141 1.00 95.62 784 VAL A N 1
ATOM 6133 C CA . VAL A 1 784 ? 2.806 -13.854 -18.807 1.00 95.62 784 VAL A CA 1
ATOM 6134 C C . VAL A 1 784 ? 1.665 -14.765 -19.282 1.00 95.62 784 VAL A C 1
ATOM 6136 O O . VAL A 1 784 ? 0.590 -14.753 -18.676 1.00 95.62 784 VAL A O 1
ATOM 6139 N N . PRO A 1 785 ? 1.863 -15.573 -20.342 1.00 95.44 785 PRO A N 1
ATOM 6140 C CA . PRO A 1 785 ? 0.869 -16.531 -20.806 1.00 95.44 785 PRO A CA 1
ATOM 6141 C C . PRO A 1 785 ? 0.426 -17.506 -19.716 1.00 95.44 785 PRO A C 1
ATOM 6143 O O . PRO A 1 785 ? 1.239 -18.031 -18.962 1.00 95.44 785 PRO A O 1
ATOM 6146 N N . THR A 1 786 ? -0.871 -17.812 -19.682 1.00 93.56 786 THR A N 1
ATOM 6147 C CA . THR A 1 786 ? -1.437 -18.821 -18.771 1.00 93.56 786 THR A CA 1
ATOM 6148 C C . THR A 1 786 ? -1.912 -20.086 -19.492 1.00 93.56 786 THR A C 1
ATOM 6150 O O . THR A 1 786 ? -2.258 -21.075 -18.849 1.00 93.56 786 THR A O 1
ATOM 6153 N N . TYR A 1 787 ? -1.887 -20.088 -20.828 1.00 92.19 787 TYR A N 1
ATOM 6154 C CA . TYR A 1 787 ? -2.267 -21.212 -21.684 1.00 92.19 787 TYR A CA 1
ATOM 6155 C C . TYR A 1 787 ? -1.388 -21.276 -22.955 1.00 92.19 787 TYR A C 1
ATOM 6157 O O . TYR A 1 787 ? -0.887 -20.235 -23.402 1.00 92.19 787 TYR A O 1
ATOM 6165 N N . PRO A 1 788 ? -1.157 -22.476 -23.526 1.00 92.19 788 PRO A N 1
ATOM 6166 C CA . PRO A 1 788 ? -0.420 -22.646 -24.782 1.00 92.19 788 PRO A CA 1
ATOM 6167 C C . PRO A 1 788 ? -1.092 -21.921 -25.950 1.00 92.19 788 PRO A C 1
ATOM 6169 O O . PRO A 1 788 ? -2.315 -21.780 -25.969 1.00 92.19 788 PRO A O 1
ATOM 6172 N N . GLU A 1 789 ? -0.324 -21.502 -26.954 1.00 88.62 789 GLU A N 1
ATOM 6173 C CA . GLU A 1 789 ? -0.918 -21.016 -28.199 1.00 88.62 789 GLU A CA 1
ATOM 6174 C C . GLU A 1 789 ? -1.750 -22.117 -28.870 1.00 88.62 789 GLU A C 1
ATOM 6176 O O . GLU A 1 789 ? -1.306 -23.270 -28.952 1.00 88.62 789 GLU A O 1
ATOM 6181 N N . PRO A 1 790 ? -2.951 -21.789 -29.381 1.00 78.31 790 PRO A N 1
ATOM 6182 C CA . PRO A 1 790 ? -3.705 -22.721 -30.198 1.00 78.31 790 PRO A CA 1
ATOM 6183 C C . PRO A 1 790 ? -2.842 -23.143 -31.385 1.00 78.31 790 PRO A C 1
ATOM 6185 O O . PRO A 1 790 ? -2.384 -22.297 -32.156 1.00 78.31 790 PRO A O 1
ATOM 6188 N N . LYS A 1 791 ? -2.635 -24.451 -31.560 1.00 74.88 791 LYS A N 1
ATOM 6189 C CA . LYS A 1 791 ? -2.040 -24.961 -32.796 1.00 74.88 791 LYS A CA 1
ATOM 6190 C C . LYS A 1 791 ? -3.002 -24.600 -33.923 1.00 74.88 791 LYS A C 1
ATOM 6192 O O . LYS A 1 791 ? -4.091 -25.164 -34.010 1.00 74.88 791 LYS A O 1
ATOM 6197 N N . VAL A 1 792 ? -2.635 -23.622 -34.749 1.00 56.19 792 VAL A N 1
ATOM 6198 C CA . VAL A 1 792 ? -3.348 -23.359 -35.999 1.00 56.19 792 VAL A CA 1
ATOM 6199 C C . VAL A 1 792 ? -3.179 -24.628 -36.822 1.00 56.19 792 VAL A C 1
ATOM 6201 O O . VAL A 1 792 ? -2.059 -24.947 -37.218 1.00 56.19 792 VAL A O 1
ATOM 6204 N N . ASN A 1 793 ? -4.261 -25.392 -36.995 1.00 43.12 793 ASN A N 1
ATOM 6205 C CA . ASN A 1 793 ? -4.274 -26.505 -37.936 1.00 43.12 793 ASN A CA 1
ATOM 6206 C C . ASN A 1 793 ? -3.874 -25.929 -39.299 1.00 43.12 793 ASN A C 1
ATOM 6208 O O . ASN A 1 793 ? -4.634 -25.148 -39.875 1.00 43.12 793 ASN A O 1
ATOM 6212 N N . GLN A 1 794 ? -2.658 -26.244 -39.743 1.00 34.53 794 GLN A N 1
ATOM 6213 C CA . GLN A 1 794 ? -2.259 -26.079 -41.136 1.00 34.53 794 GLN A CA 1
ATOM 6214 C C . GLN A 1 794 ? -2.887 -27.185 -41.972 1.00 34.53 794 GLN A C 1
ATOM 6216 O O . GLN A 1 794 ? -2.918 -28.338 -41.479 1.00 34.53 794 GLN A O 1
#

InterPro domains:
  IPR000086 NUDIX hydrolase domain [PF00293] (625-739)
  IPR000086 NUDIX hydrolase domain [PS51462] (612-755)
  IPR015797 NUDIX hydrolase-like domain superfamily [SSF55811] (600-759)
  IPR021858 Fungal transcription factor [PF11951] (106-463)

Mean predicted aligned error: 19.58 Å

Organism: NCBI:txid2664923

Secondary structure (DSSP, 8-state):
-------------------------------------PPP----------------------------S-------------SSSTT---PPPTT--S-HHHHHHHHHHIIIIIHHHT-SSHHHHHHHHHHHHHHHHH-HHHHHHHHHHHHHHHHHH-TT-HHHHHHHHHHHHHHHHHHHHHHHHTTSTT----HHHHHHHHHHHHHHHHHHT-S--HHHHHHHHHHHH--HHHHHHS-HHHHHHHHHHHHHHHHHHTTTT-SSS--HHHHTT-TTHHHHHHHHHHHHHTS-HHHHHHT-SSS-THHHHHHHHHHHHHHHHH-SSS----HHHHHHHHHHHHHHHHT--PPTTTS-HHHHHHHHHHHHHHHHHHHTSEETTEETTHHHHHHHHHHHHHHHHTS-TT-GGGGGGHHHHHHHHHT--SHHHHHHHHHHHHHHHHHHT-THHHHHHHHHHHHHTT-S--TT--S--SS----------SHHHHHHHS-S-TT--TTSSEEEE-TT--S--EEE-HHHHHHS---TTEEEETTTTEEEE-GGGS-TT--HHHHHHHHHHHHHHHHHT-TTT-GGGTT----EEE-TT-SS--EEETTTHHHHTBPEEEEEEEEEEEETTEEEEEEEEE-TT-SSSTT-B--SEEEE--SSS-HHHHHHHHHHHTT---HHHHHHH-EEEEEEEEEEEETTTTEEEEEEEEEEEEEPPTT------SSSEEEEEEEEHHHHHHHHHTT-B-HHHHHHHHHHHHHTTSS-TTT-TTHHHHHHHTBPPPSS-SSPPP----

Nearest PDB structures (foldseek):
  3dup-assembly1_B  TM=8.418E-01  e=1.102E-16  Rhodospirillum rubrum ATCC 11170
  5t3p-assembly1_A  TM=7.620E-01  e=9.129E-04  Homo sapiens
  5qhg-assembly1_A  TM=6.568E-01  e=9.129E-04  Homo sapiens
  4c0o-assembly1_A  TM=2.607E-01  e=1.136E+00  Homo sapiens
  4c0o-assembly2_B  TM=2.185E-01  e=6.390E-01  Homo sapiens

Sequence (794 aa):
MMYDTIVDPAAASSTSGPQTSVNRRGPNLSSLPAGFLWTASRASTVNSNSDSNSPSESAKDYGPRKRSPESLRSRTEHLRMAPKISHVPLIVPPDLDCDEGSFQMLFQHFLSRSMPSMSVDSVDTELYVSTLLPVIVSDNLVLRSVLALSSLQYMLSHPENDKALKLASTYYSKALSAMRARVALSGTSAEDDRPDCLCAASLMLALTESARGDSTRNHVDFASHVLQSMSNSVRLGINQKLYRNMLRVCMFLRVDEAVETIPSPFTSAQLVNQMDMPILAGHLWDAEHRASATELREECGLFQTPFIAGLLTIHHLARLRAADGTANIDKDERVTQLLAIEMQIMSWEPALPHTSLRVRQVWTLWRLAMLILLYESPVDGKFWQASRRNDCYESFMKELKLVPKGHESIGVMLWPISMAGSCAQSPAHRELIQQQLTESCDTLSARMLAVVANMLQQMWDGTAANPADDKREEELVKTPAKQNSWMPLINKVDNVPLDFDFNTLYRLYLPKDHRSHGFMLQSTVERLPWTADFSINHGERKVRLLHTIVKDGDDAGKAATAAIQRVVDAAINLTDKFPTLSGRHSEHFRILGANDFVSIERFPAPLFGISSRGAHMTAYVKSAEGMRIWVPRRSAHLFTFPDLLDTTVAGGVKAEDSPFDCIVAEATEEASLPADFVKENARAVGAITYVSMNETKGTFFPTVLYCYDLELPEAIEPVPGDDEVSGFELMTIAEVKRNMLEGQFKPNCVLVMLDFFIRHNIITSENEEHYVEIVTRLRRHLPVPTYPEPKVNQ

Radius of gyration: 34.96 Å; Cα contacts (8 Å, |Δi|>4): 1042; chains: 1; bounding box: 65×111×117 Å

Solvent-accessible surface area (backbone atoms only — not comparable to full-atom values): 46228 Å² total; per-residue (Å²): 136,88,82,89,87,88,87,84,86,88,90,88,89,88,89,84,87,84,90,87,89,91,86,89,84,88,85,85,91,88,86,86,90,86,88,88,86,88,81,89,84,89,87,80,89,89,86,86,82,88,87,88,80,87,83,85,89,87,89,87,84,88,89,90,84,92,82,79,100,81,71,94,82,74,81,82,81,79,80,73,90,73,88,82,73,91,72,74,84,82,76,80,60,90,88,54,98,61,60,68,70,61,48,54,52,30,52,52,42,22,71,73,44,48,50,44,39,79,14,62,50,68,64,20,33,50,50,45,53,72,42,46,48,65,48,37,77,72,32,72,54,29,35,31,16,48,39,17,32,21,23,39,33,51,15,62,68,35,75,90,36,69,67,32,53,53,44,22,53,51,32,37,54,50,23,53,51,44,49,53,55,52,58,72,30,57,91,46,100,73,52,72,90,50,65,68,48,56,30,52,20,24,46,34,43,31,51,33,31,43,32,66,48,52,90,69,61,65,34,46,53,51,25,50,50,49,71,66,68,55,50,72,71,57,58,69,71,44,61,64,71,40,53,49,48,52,51,47,54,48,57,49,53,56,50,54,58,68,60,77,80,66,69,63,89,83,62,20,74,66,59,59,74,52,76,57,54,67,56,53,47,50,54,43,52,59,56,52,73,73,48,52,78,64,58,54,59,75,56,48,48,70,66,40,73,62,53,59,54,47,54,54,44,49,48,51,52,20,55,66,51,51,66,79,85,83,66,94,70,51,69,67,58,54,51,50,54,51,50,54,50,50,53,53,58,70,66,67,69,79,65,80,84,82,49,54,74,62,56,50,49,53,49,50,40,47,49,29,31,52,47,34,57,56,21,57,34,66,50,96,91,35,52,64,37,62,67,61,24,52,56,31,49,56,51,35,56,58,56,54,70,71,52,67,71,41,43,39,45,54,69,83,34,54,52,37,52,49,53,49,47,76,69,52,80,48,69,70,55,49,49,52,53,40,51,43,28,49,49,23,20,64,65,57,26,24,40,37,35,45,54,53,40,51,49,50,48,47,50,70,74,65,72,39,80,71,99,81,71,89,90,77,91,82,80,84,89,85,83,86,80,94,73,89,68,66,62,68,58,49,43,72,42,42,57,52,63,95,83,59,68,71,81,80,32,28,32,30,25,52,56,98,45,93,60,45,50,15,40,22,41,64,77,28,64,75,64,50,53,77,52,91,55,46,48,77,40,77,90,78,30,34,38,32,43,46,58,81,64,45,53,94,91,53,60,57,20,58,35,51,22,55,54,53,44,56,28,48,60,53,39,34,76,36,39,92,82,38,63,84,36,69,60,55,90,56,65,41,26,37,47,48,24,47,79,47,74,31,44,44,38,51,65,58,34,33,50,51,11,26,45,45,48,32,18,38,31,47,36,31,36,79,55,100,92,44,62,31,35,42,34,26,28,30,17,74,84,44,94,67,66,43,62,20,31,44,51,42,28,72,40,74,28,41,46,90,49,50,57,63,58,36,46,36,50,36,27,34,40,46,22,54,39,57,47,69,57,44,67,74,57,49,38,84,76,52,65,38,20,38,38,32,67,39,78,93,80,26,32,24,34,32,36,39,35,40,34,30,40,29,80,42,58,94,88,61,77,66,40,54,55,48,78,66,30,70,40,63,41,83,33,44,63,68,53,51,54,49,39,50,67,71,62,42,37,39,64,69,39,50,56,53,51,51,53,50,30,42,78,68,68,74,45,41,78,91,80,31,95,56,38,70,57,54,61,47,56,41,54,39,86,61,95,42,51,79,54,49,74,80,79,74,85,124

pLDDT: mean 77.88, std 23.39, range [20.2, 98.81]

Foldseek 3Di:
DDDDDDDDDDDDDDDDDDDDDDDDDDDDDDDDDDDDDDDDDDDDDDDDDDDDDDDDDDDDDDDDDDDDPDDPPDDPDPPPPDDPPVDDDDDPDPPDPDDPVLLVVLVVLLLRFVLQLLFLDDLSSVLCCVAVVVLLVVDPLLVLLSSLLSLLLVCLLPVVDPVSVVSNVVSLVVSVVVLVVLVVQPPPPNHDLCLLSNLSSLLSNQVSCQQVLHLDRVSLVVSLCSLLPDDPVSCVVDDLSSNLVSLQSSLLSVLLSLLQPDLDQDALPSLQVPPSLVVSLVVNVVSVVPDDPVSLLSSCTGRHPVNSVLSVLVNVLSVLNNPDPDDPQDLVNSVVVLVVSLVSLVPDDRDPDSDDPSVRLLSLLSSLLSVLSSQCRDRPNGRNHVVVNVVSLVVNLVSLVVDDALRSSVVSCLNSLLSSLLVDDDPVSLVSSLRRLVSNCNSNSGCSSVSSNVSSVCSNVPVSDDPPDDPDPPDDDDDDDDPQDCVVLLCVFQVADLPDDLQQWAFEEEEPDPFGQFTFHPLLVVLFPADPQWDADPVSSYIYRYPVLADVPDQSQVSQQVNQVVSVLVVLVVCVSQVQSVSDFAFWAFSFQAQGTHIDTPSCCQNRGGAWEKEAEWEWEQDPVGIWTKWFAFDQPDPPQHRFIAHQFMDGAGSPHDSLNRRLVRCCQAFVDHSVLCVVFKDFDAKFWHWDDDVVNRGIYTYIYTYIYGHDDPPDGTAGNYRGTPGIDTGDPVRVSVCVSVVRHDSVRSLRNVSVCDVVVVDDVVHHVCVVVSVVSRHRDGSGRRHYDPPPDD